Protein AF-0000000084503067 (afdb_homodimer)

Solvent-accessible surface area (backbone atoms only — not comparable to full-atom values): 64869 Å² total; per-residue (Å²): 131,82,79,71,79,75,79,83,73,82,77,76,74,74,74,78,78,79,79,67,81,76,65,85,69,52,72,61,46,70,40,52,28,50,84,73,38,75,45,72,39,57,37,71,51,47,38,51,54,34,24,59,66,48,46,41,27,65,49,22,38,63,54,29,52,32,32,81,69,29,55,33,34,44,48,29,39,37,49,51,22,52,45,13,17,49,45,30,34,50,41,50,51,45,40,34,71,76,40,60,88,72,64,70,47,70,66,54,45,52,37,49,20,49,18,23,44,41,44,66,52,18,48,36,36,38,32,65,49,29,44,71,46,36,43,43,72,74,36,74,86,58,86,60,48,38,61,58,34,11,47,48,38,50,50,48,47,57,71,76,38,79,56,87,69,53,72,67,52,50,34,42,24,52,19,29,45,69,23,46,84,63,73,40,66,83,43,86,74,63,76,68,66,39,62,22,33,43,51,26,19,80,79,45,50,69,21,29,49,55,49,36,50,55,52,46,53,32,54,32,37,42,51,87,73,85,84,48,52,69,60,51,51,68,39,43,42,74,46,94,61,32,75,25,32,36,51,89,46,49,63,50,54,49,47,52,38,49,52,50,38,50,44,42,62,64,49,70,58,23,67,70,27,47,31,47,44,53,47,52,39,53,24,49,61,54,29,26,85,79,67,45,55,79,63,27,80,80,33,60,78,57,37,53,75,47,31,46,58,56,58,56,52,45,59,70,48,84,53,74,81,36,46,70,23,26,50,48,51,48,25,58,38,36,50,51,61,46,36,77,50,46,72,46,66,34,60,63,86,47,50,72,66,51,65,66,70,37,40,60,56,31,30,54,44,44,77,74,49,92,67,62,91,83,26,74,79,77,57,56,36,79,36,42,42,79,46,80,44,80,47,42,48,70,43,48,86,35,54,29,69,64,57,38,35,24,21,42,92,89,43,71,79,46,69,40,56,61,52,70,85,74,39,70,81,76,59,64,87,70,23,45,39,25,38,40,35,34,32,23,67,38,40,69,45,36,11,40,51,41,53,22,44,55,50,51,50,43,67,75,46,59,65,64,75,72,68,71,72,70,74,76,71,76,75,76,82,72,77,86,71,80,84,73,80,89,71,77,81,72,80,79,68,77,71,72,73,73,72,70,70,72,70,66,63,59,74,66,74,83,59,74,90,66,63,65,56,49,62,34,56,56,80,62,30,65,59,52,52,48,60,71,71,64,77,77,78,80,75,75,77,73,75,72,68,72,76,73,73,69,82,74,75,82,69,78,78,73,80,79,76,82,78,84,84,81,79,82,136,131,85,78,70,80,75,79,83,73,81,74,77,73,74,74,77,79,79,80,66,84,75,64,84,70,54,74,63,46,72,42,51,29,49,81,73,40,76,45,74,40,56,37,70,52,47,37,52,53,34,24,59,67,45,47,41,27,66,48,23,38,63,53,29,51,34,32,82,69,32,57,33,34,45,46,28,39,37,49,50,22,53,46,14,17,50,44,30,35,51,41,51,51,44,41,34,69,77,40,60,88,72,66,70,48,70,65,54,45,52,36,48,20,50,19,24,45,41,44,67,52,18,49,36,36,37,32,65,49,28,43,71,46,35,43,42,71,75,37,76,85,58,87,60,49,37,60,58,35,10,49,48,41,50,51,45,48,57,72,77,39,78,57,87,68,53,71,68,51,50,32,41,22,52,18,29,46,71,22,47,85,64,73,41,65,83,42,86,75,64,74,66,67,41,61,22,34,42,49,26,19,81,79,45,51,70,21,28,49,56,50,36,49,54,52,46,51,32,53,32,37,42,52,88,74,86,84,48,52,70,60,50,49,68,40,43,41,75,46,94,61,33,76,25,32,38,50,90,46,49,63,50,56,50,46,52,39,48,51,50,38,47,43,41,62,64,48,70,58,24,66,70,26,47,31,47,44,53,46,52,38,52,24,47,60,54,29,26,86,78,68,46,55,79,63,27,80,79,32,61,79,57,36,53,75,46,31,45,58,55,58,56,52,46,59,70,50,83,53,74,81,35,46,72,24,27,50,47,53,48,25,58,38,35,49,52,61,45,35,77,50,46,73,46,66,34,61,63,87,48,50,73,65,53,64,68,70,37,41,57,56,31,30,54,44,42,78,74,51,92,67,63,89,81,26,74,78,79,56,55,36,80,37,44,43,79,46,79,44,79,47,42,49,71,43,49,86,36,53,28,67,65,57,38,35,23,22,42,92,91,42,69,79,47,69,42,58,60,53,71,86,76,40,70,79,75,60,65,89,69,22,45,37,26,40,40,36,35,30,21,66,38,41,69,46,35,10,42,51,41,53,23,43,52,52,50,50,44,65,76,45,60,64,64,75,73,67,70,71,70,73,76,71,75,76,76,81,70,79,82,67,79,83,73,79,81,74,76,77,72,80,78,72,72,70,73,74,72,73,67,71,72,69,67,64,59,74,65,71,81,59,74,88,66,63,66,56,49,60,33,57,56,81,62,29,68,58,50,52,48,60,70,71,63,76,78,76,80,74,77,77,74,79,72,75,75,70,89,79,71,86,75,83,82,76,81,77,78,80,86,70,86,84,85,84,95,75,88,133

Radius of gyration: 37.66 Å; Cα contacts (8 Å, |Δi|>4): 1647; chains: 2; bounding box: 94×161×150 Å

Secondary structure (DSSP, 8-state):
--------------------------PPEEEEETTTEEEEE-HHHHHHHTSHHHHGGGGSBTTGGGGGT-TT---BHHHHHHHHHHHHHHHHHHHHHH-GGG---HHHHHHHHHHHHHTTTT--TTTHHIIIIIHHHHSTT----HHHHHHHHHHHHHHHS-----HHHHHHHHHHHHTS-STTTT-SSPPPGGGGGTSS-TTT---HHHHHHHHHHHHHHT------HHHHHHH-EEETTEEEEEGGGHHHHHHHHHHHHHHIIIIIT-HHHHHHHHHHHHHHHHHHHHH-TGGGGG-HHHHTT-STTHHHHHHH---GGGHHHHHHHHHHHTT---EEEEEEEE-GGGHHHHTT--HHHHHHHGGGS---TTS-----GGGEEEEEEEEESSBTTB-GGGG-EEE-SS-TT-EEEPPTTTS-TTS-S--EEEEEEEEESSGGGHHHHHHHHHHHHHHHS---------------------------------------------S----GGG---TT------HHHHHHHH------------------------------------/--------------------------PPEEEEETTTEEEEE-HHHHHHHTSHHHHGGGGSBTTGGGGGT-TT---BHHHHHHHHHHHHHHHHHHHHHH-GGG---HHHHHHHHHHHHHTTTT--TTTHHIIIIIHHHHSTT----HHHHHHHHHHHHHHHS-----HHHHHHHHHHHHTS-STTTT-SSPPPGGGGGTSS-TTT---HHHHHHHHHHHHHHT------HHHHHHH-EEETTEEEEEGGGHHHHHHHHHHHHHHIIIIIT-HHHHHHHHHHHHHHHHHHHHH--GGGGG-HHHHTT-STTHHHHHHH---GGGHHHHHHHHHHHTT---EEEEEEEE-GGGHHHHTT--HHHHHHHGGGS---TTS-----GGGEEEEEEEEESSBTTB-GGGG-EEE-SS-TT-EEEPPTTTS-TTS-S--EEEEEEEEESSGGGHHHHHHHHHHHHHHHS---------------------------------------------S----GGG---TT------HHHHHHHH------------------------------------

Foldseek 3Di:
DPCPPDDPDPPPPPPDPDPPDVPVFDDWDWDQDPQPGIFTHTPLCVLVCPDLLLVLQQQAQPLQLLCLVQVLSNGTVNVLLSQQLRLQLLLLVLQCVVPVVLVQDPLLSVLSSVLSNQLQSQAFASGCLVQPPQLCVQPPPDRDHSLNRSLVSLVVSVVVGPSPDDPLSSQVSSCLSVLHHDSNCPDVPGDQNQSSCANANLQQGDYSSLLRCLRVVCVSSVHDADRCSVVQSNQWYAAPSHTAGAPVCLVVVVSSLVSVLCCCVPRNVPPQSVQVSVLLSVLCSLCCVPVVLSVQSVPSVSSSNRYNCVLVVLCPDPDPSNVVSNVSSVCSVLVQTWAWLFKWKFDPVCVVLCVPLALQQLQVCLVVDDADPLFPSHDDSLFKDKDKDKRFSRNRADDSLQSHWHDYPVGRNDIDGDDVVNNPPPPDNGGIIIMMIMTTPALQQSQSSNVSSVVVLCVSQPQPPPPPPPPPPPPPPPDDPPDDDPDDPPPPPPPPPPPPVPRSPSRTDGDPVSHDHRRDGDQGHPVSVVVVPDPPPPDPPDPPVPCPDDPDPPDPPPPPPPDDDPDDD/DPCPPDDPDPPPPPPDPDPPDVPVFDDWDWDQDPQPGIFTHTPLCVLVCPDLLLVLQQQAQPLQLLCLVQVLSNGTVNVLLSQQLRLQLLLLVLQCVVPVVLVQDPLLSVLSSVLSNQLQSQAFASGCLVQPPQLCVQPPPDRDHSLNRSLVSLVVSVVVGPSPADPLSNQVSSCLSVLHHDSNCPDVPGDQNQSSCANANLQQGDYSSLLRCLRVVCVSSVHDADRCSVVQSNQWYAAPSHTAGAPVCLVVVVSSLVSVLCCCVPRNVPPQSVQVSVLLSVLCSLCCVPPVLSVQSVPSVSSSNRYNCVLVVLCPDPDPSNVVSNVSSVCSVLVQTWAWLFKWKFDPVCVVLCVPLALQQLQVCLVVDDADPLFPSHDDSLFKDKDKDKRFSRNRADDSLQSHWHDYPVGRNDIDGDDPVVNDPPPDNGGIIIMMIMTTPALQQSQSSNVSSVVVLCVSQPQPPPPPPPPPPPPDPPDPPPPDDDDDPPPPPVPPPPPPVPRVPSSTDGDPVSHDHRRDGDQGHPVSVVVVVPPPPPDPPDPPPDDDDDPDDDDPPDDDDPPDDDDDD

Sequence (1138 aa):
MAQYPSPLTESDTELPSSQGSITLEGYPRAYKDPVHDYVELPATLSCIIDTPQFQRLRELKQLGSAYYVFPGASHNRFEHCLGVAHLARRMVEGLKNRQPELGIDDRDIKCVTIAGLCHDLGHGPFSHVWDNKFIPAVSLGTKWTHEMGSEMMFDAICADYDVNLSLDEQNFIKDLIRGRPKLCMGRVPPEKPFLFEIVANNRNGIDVDKFDYIQRDTHAVGNKMNDVTSRLIRSARVINNEICYADKDWYMVSQLFESRFSLHKMIYNHKSCKAIELMIVDALVLADPFMHLSNKIHSAEEYLYLDDSVLLEIERSKAPELEKSREIVQRIRTRQLYKQVDMYMFAVEHRDTLKLLTPEKVAEVVKTIELPEDADAELAAEDVAIDMTLIHLGMKDKRPVDLVKFYGKRNPNVSSRAAPENASHVFSQSSQELCLRIFTRNPDKFGIVQTACREVLKQLFPSEPKESPETPSTPKMSPAKSLDGCGGSPARDDGGKSSHGRSASIPFAHNPFTTVPPNYRETGSPQLQNVLSGKRSRGGSGHNTPDHPGPKRIRPLPLTNQSSPTRKRMAQYPSPLTESDTELPSSQGSITLEGYPRAYKDPVHDYVELPATLSCIIDTPQFQRLRELKQLGSAYYVFPGASHNRFEHCLGVAHLARRMVEGLKNRQPELGIDDRDIKCVTIAGLCHDLGHGPFSHVWDNKFIPAVSLGTKWTHEMGSEMMFDAICADYDVNLSLDEQNFIKDLIRGRPKLCMGRVPPEKPFLFEIVANNRNGIDVDKFDYIQRDTHAVGNKMNDVTSRLIRSARVINNEICYADKDWYMVSQLFESRFSLHKMIYNHKSCKAIELMIVDALVLADPFMHLSNKIHSAEEYLYLDDSVLLEIERSKAPELEKSREIVQRIRTRQLYKQVDMYMFAVEHRDTLKLLTPEKVAEVVKTIELPEDADAELAAEDVAIDMTLIHLGMKDKRPVDLVKFYGKRNPNVSSRAAPENASHVFSQSSQELCLRIFTRNPDKFGIVQTACREVLKQLFPSEPKESPETPSTPKMSPAKSLDGCGGSPARDDGGKSSHGRSASIPFAHNPFTTVPPNYRETGSPQLQNVLSGKRSRGGSGHNTPDHPGPKRIRPLPLTNQSSPTRKR

Nearest PDB structures (foldseek):
  4rxo-assembly1_A  TM=8.760E-01  e=1.009E-34  Homo sapiens
  4rxo-assembly2_D  TM=8.667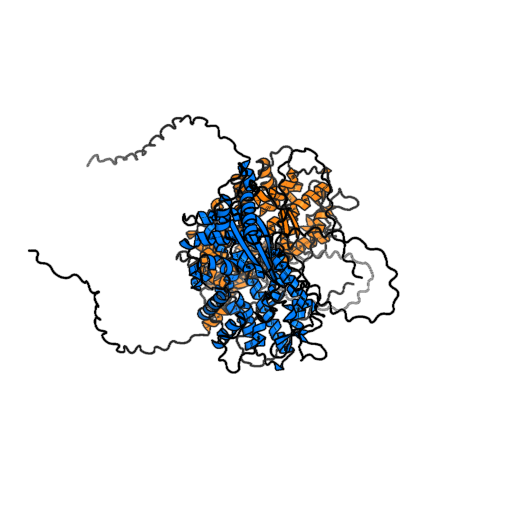E-01  e=1.620E-33  Homo sapiens
  5ao1-assembly1_D  TM=8.348E-01  e=8.475E-34  Homo sapiens
  6u6y-assembly2_B  TM=8.487E-01  e=1.882E-32  Homo sapiens
  4rxo-assembly2_C  TM=8.534E-01  e=2.186E-31  Homo sapiens

InterPro domains:
  IPR003607 HD/PDEase domain [SM00471] (73-223)
  IPR003607 HD/PDEase domain [cd00077] (75-233)
  IPR006674 HD domain [PF01966] (77-180)
  IPR006674 HD domain [PS51831] (77-214)
  IPR045509 HD-associated domain [PF19276] (230-369)
  IPR050135 Deoxyguanosinetriphosphate triphosphohydrolase-like [PTHR11373] (31-454)

Structure (mmCIF, N/CA/C/O backbone):
data_AF-0000000084503067-model_v1
#
loop_
_entity.id
_entity.type
_entity.pdbx_description
1 polymer 'Deoxynucleoside triphosphate triphosphohydrolase SAMHD1'
#
loop_
_atom_site.group_PDB
_atom_site.id
_atom_site.type_symbol
_atom_site.label_atom_id
_atom_site.label_alt_id
_atom_site.label_comp_id
_atom_site.label_asym_id
_atom_site.label_entity_id
_atom_site.label_seq_id
_atom_site.pdbx_PDB_ins_code
_atom_site.Cartn_x
_atom_site.Cartn_y
_atom_site.Cartn_z
_atom_site.occupancy
_atom_site.B_iso_or_equiv
_atom_site.auth_seq_id
_atom_site.auth_comp_id
_atom_site.auth_asym_id
_atom_site.auth_atom_id
_atom_site.pdbx_PDB_model_num
ATOM 1 N N . MET A 1 1 ? 16.312 4.023 41.344 1 20.78 1 MET A N 1
ATOM 2 C CA . MET A 1 1 ? 17.406 4.914 40.969 1 20.78 1 MET A CA 1
ATOM 3 C C . MET A 1 1 ? 17.812 4.703 39.531 1 20.78 1 MET A C 1
ATOM 5 O O . MET A 1 1 ? 18.562 3.781 39.219 1 20.78 1 MET A O 1
ATOM 9 N N . ALA A 1 2 ? 16.891 4.898 38.625 1 22.59 2 ALA A N 1
ATOM 10 C CA . ALA A 1 2 ? 16.734 4.254 37.312 1 22.59 2 ALA A CA 1
ATOM 11 C C . ALA A 1 2 ? 17.844 4.676 36.344 1 22.59 2 ALA A C 1
ATOM 13 O O . ALA A 1 2 ? 18.016 5.867 36.094 1 22.59 2 ALA A O 1
ATOM 14 N N . GLN A 1 3 ? 19.016 3.986 36.375 1 21.17 3 GLN A N 1
ATOM 15 C CA . GLN A 1 3 ? 20.328 4.25 35.781 1 21.17 3 GLN A CA 1
ATOM 16 C C . GLN A 1 3 ? 20.203 4.52 34.281 1 21.17 3 GLN A C 1
ATOM 18 O O . GLN A 1 3 ? 19.641 3.705 33.531 1 21.17 3 GLN A O 1
ATOM 23 N N . TYR A 1 4 ? 20.031 5.773 33.906 1 23.2 4 TYR A N 1
ATOM 24 C CA . TYR A 1 4 ? 19.875 6.348 32.562 1 23.2 4 TYR A CA 1
ATOM 25 C C . TYR A 1 4 ? 21.047 5.965 31.672 1 23.2 4 TYR A C 1
ATOM 27 O O . TYR A 1 4 ? 22.219 6.199 32.031 1 23.2 4 TYR A O 1
ATOM 35 N N . PRO A 1 5 ? 20.938 4.828 30.953 1 25.45 5 PRO A N 1
ATOM 36 C CA . PRO A 1 5 ? 22.156 4.316 30.328 1 25.45 5 PRO A CA 1
ATOM 37 C C . PRO A 1 5 ? 22.938 5.402 29.594 1 25.45 5 PRO A C 1
ATOM 39 O O . PRO A 1 5 ? 22.375 6.426 29.203 1 25.45 5 PRO A O 1
ATOM 42 N N . SER A 1 6 ? 24.266 5.496 29.812 1 23.17 6 SER A N 1
ATOM 43 C CA . SER A 1 6 ? 25.344 6.402 29.438 1 23.17 6 SER A CA 1
ATOM 44 C C . SER A 1 6 ? 25.359 6.664 27.938 1 23.17 6 SER A C 1
ATOM 46 O O . SER A 1 6 ? 25 5.789 27.156 1 23.17 6 SER A O 1
ATOM 48 N N . PRO A 1 7 ? 25.406 7.914 27.484 1 22.95 7 PRO A N 1
ATOM 49 C CA . PRO A 1 7 ? 25.469 8.484 26.141 1 22.95 7 PRO A CA 1
ATOM 50 C C . PRO A 1 7 ? 26.547 7.84 25.281 1 22.95 7 PRO A C 1
ATOM 52 O O . PRO A 1 7 ? 27.656 7.578 25.75 1 22.95 7 PRO A O 1
ATOM 55 N N . LEU A 1 8 ? 26.219 6.848 24.391 1 23.16 8 LEU A N 1
ATOM 56 C CA . LEU A 1 8 ? 27.188 6.141 23.562 1 23.16 8 LEU A CA 1
ATOM 57 C C . LEU A 1 8 ? 28.234 7.105 23.016 1 23.16 8 LEU A C 1
ATOM 59 O O . LEU A 1 8 ? 27.891 8.141 22.438 1 23.16 8 LEU A O 1
ATOM 63 N N . THR A 1 9 ? 29.422 7.199 23.562 1 20.95 9 THR A N 1
ATOM 64 C CA . THR A 1 9 ? 30.641 7.93 23.25 1 20.95 9 THR A CA 1
ATOM 65 C C . THR A 1 9 ? 30.984 7.797 21.766 1 20.95 9 THR A C 1
ATOM 67 O O . THR A 1 9 ? 30.812 6.73 21.172 1 20.95 9 THR A O 1
ATOM 70 N N . GLU A 1 10 ? 31.031 8.883 21.016 1 22.36 10 GLU A N 1
ATOM 71 C CA . GLU A 1 10 ? 31.516 9.148 19.672 1 22.36 10 GLU A CA 1
ATOM 72 C C . GLU A 1 10 ? 32.906 8.578 19.469 1 22.36 10 GLU A C 1
ATOM 74 O O . GLU A 1 10 ? 33.906 9.172 19.906 1 22.36 10 GLU A O 1
ATOM 79 N N . SER A 1 11 ? 33.188 7.258 19.75 1 21.97 11 SER A N 1
ATOM 80 C CA . SER A 1 11 ? 34.594 6.863 19.531 1 21.97 11 SER A CA 1
ATOM 81 C C . SER A 1 11 ? 35.062 7.266 18.141 1 21.97 11 SER A C 1
ATOM 83 O O . SER A 1 11 ? 34.375 7.055 17.156 1 21.97 11 SER A O 1
ATOM 85 N N . ASP A 1 12 ? 36 8.203 18.062 1 22.72 12 ASP A N 1
ATOM 86 C CA . ASP A 1 12 ? 36.875 8.789 17.062 1 22.72 12 ASP A CA 1
ATOM 87 C C . ASP A 1 12 ? 37.688 7.715 16.328 1 22.72 12 ASP A C 1
ATOM 89 O O . ASP A 1 12 ? 38.875 7.508 16.609 1 22.72 12 ASP A O 1
ATOM 93 N N . THR A 1 13 ? 37.25 6.426 16.25 1 23.47 13 THR A N 1
ATOM 94 C CA . THR A 1 13 ? 38.281 5.516 15.727 1 23.47 13 THR A CA 1
ATOM 95 C C . THR A 1 13 ? 38.812 6.02 14.391 1 23.47 13 THR A C 1
ATOM 97 O O . THR A 1 13 ? 38.062 6.359 13.492 1 23.47 13 THR A O 1
ATOM 100 N N . GLU A 1 14 ? 40.031 6.43 14.406 1 22.36 14 GLU A N 1
ATOM 101 C CA . GLU A 1 14 ? 41 6.793 13.367 1 22.36 14 GLU A CA 1
ATOM 102 C C . GLU A 1 14 ? 41 5.777 12.227 1 22.36 14 GLU A C 1
ATOM 104 O O . GLU A 1 14 ? 41.406 4.629 12.414 1 22.36 14 GLU A O 1
ATOM 109 N N . LEU A 1 15 ? 39.906 5.656 11.516 1 24.41 15 LEU A N 1
ATOM 110 C CA . LEU A 1 15 ? 40.094 4.641 10.477 1 24.41 15 LEU A CA 1
ATOM 111 C C . LEU A 1 15 ? 41.375 4.871 9.688 1 24.41 15 LEU A C 1
ATOM 113 O O . LEU A 1 15 ? 41.688 6.008 9.336 1 24.41 15 LEU A O 1
ATOM 117 N N . PRO A 1 16 ? 42.312 4.016 9.797 1 23.42 16 PRO A N 1
ATOM 118 C CA . PRO A 1 16 ? 43.625 4.043 9.125 1 23.42 16 PRO A CA 1
ATOM 119 C C . PRO A 1 16 ? 43.531 4.359 7.637 1 23.42 16 PRO A C 1
ATOM 121 O O . PRO A 1 16 ? 42.469 4.133 7.027 1 23.42 16 PRO A O 1
ATOM 124 N N . SER A 1 17 ? 44.531 5.184 6.984 1 23.62 17 SER A N 1
ATOM 125 C CA . SER A 1 17 ? 44.875 5.785 5.695 1 23.62 17 SER A CA 1
ATOM 126 C C . SER A 1 17 ? 45.031 4.719 4.617 1 23.62 17 SER A C 1
ATOM 128 O O . SER A 1 17 ? 45.562 4.996 3.539 1 23.62 17 SER A O 1
ATOM 130 N N . SER A 1 18 ? 44.875 3.42 4.809 1 24.59 18 SER A N 1
ATOM 131 C CA . SER A 1 18 ? 45.438 2.648 3.715 1 24.59 18 SER A CA 1
ATOM 132 C C . SER A 1 18 ? 44.875 3.076 2.369 1 24.59 18 SER A C 1
ATOM 134 O O . SER A 1 18 ? 43.688 3.424 2.277 1 24.59 18 SER A O 1
ATOM 136 N N . GLN A 1 19 ? 45.625 3.477 1.28 1 25 19 GLN A N 1
ATOM 137 C CA . GLN A 1 19 ? 45.625 3.973 -0.091 1 25 19 GLN A CA 1
ATOM 138 C C . GLN A 1 19 ? 44.719 3.131 -0.972 1 25 19 GLN A C 1
ATOM 140 O O . GLN A 1 19 ? 44.812 3.154 -2.199 1 25 19 GLN A O 1
ATOM 145 N N . GLY A 1 20 ? 44.125 2.045 -0.467 1 26.09 20 GLY A N 1
ATOM 146 C CA . GLY A 1 20 ? 43.562 1.161 -1.48 1 26.09 20 GLY A CA 1
ATOM 147 C C . GLY A 1 20 ? 42.625 1.866 -2.434 1 26.09 20 GLY A C 1
ATOM 148 O O . GLY A 1 20 ? 42.125 2.963 -2.143 1 26.09 20 GLY A O 1
ATOM 149 N N . SER A 1 21 ? 42.594 1.452 -3.779 1 28.55 21 SER A N 1
ATOM 150 C CA . SER A 1 21 ? 41.812 1.901 -4.922 1 28.55 21 SER A CA 1
ATOM 151 C C . SER A 1 21 ? 40.375 2.232 -4.508 1 28.55 21 SER A C 1
ATOM 153 O O . SER A 1 21 ? 39.688 1.397 -3.922 1 28.55 21 SER A O 1
ATOM 155 N N . ILE A 1 22 ? 40.156 3.375 -4.129 1 31 22 ILE A N 1
ATOM 156 C CA . ILE A 1 22 ? 38.906 3.982 -3.697 1 31 22 ILE A CA 1
ATOM 157 C C . ILE A 1 22 ? 37.781 3.609 -4.668 1 31 22 ILE A C 1
ATOM 159 O O . ILE A 1 22 ? 37.688 4.152 -5.773 1 31 22 ILE A O 1
ATOM 163 N N . THR A 1 23 ? 37.656 2.27 -5.125 1 33.94 23 THR A N 1
ATOM 164 C CA . THR A 1 23 ? 36.438 1.853 -5.812 1 33.94 23 THR A CA 1
ATOM 165 C C . THR A 1 23 ? 35.25 2.686 -5.352 1 33.94 23 THR A C 1
ATOM 167 O O . THR A 1 23 ? 35.125 2.975 -4.164 1 33.94 23 THR A O 1
ATOM 170 N N . LEU A 1 24 ? 34.875 3.666 -6.105 1 37.59 24 LEU A N 1
ATOM 171 C CA . LEU A 1 24 ? 33.719 4.543 -5.922 1 37.59 24 LEU A CA 1
ATOM 172 C C . LEU A 1 24 ? 32.625 3.85 -5.109 1 37.59 24 LEU A C 1
ATOM 174 O O . LEU A 1 24 ? 31.75 3.205 -5.672 1 37.59 24 LEU A O 1
ATOM 178 N N . GLU A 1 25 ? 32.844 3.018 -4.23 1 44.41 25 GLU A N 1
ATOM 179 C CA . GLU A 1 25 ? 31.953 2.334 -3.299 1 44.41 25 GLU A CA 1
ATOM 180 C C . GLU A 1 25 ? 30.969 3.309 -2.666 1 44.41 25 GLU A C 1
ATOM 182 O O . GLU A 1 25 ? 31.344 4.145 -1.847 1 44.41 25 GLU A O 1
ATOM 187 N N . GLY A 1 26 ? 30.125 4.004 -3.498 1 54.41 26 GLY A N 1
ATOM 188 C CA . GLY A 1 26 ? 29.078 4.879 -2.984 1 54.41 26 GLY A CA 1
ATOM 189 C C . GLY A 1 26 ? 28.547 4.43 -1.641 1 54.41 26 GLY A C 1
ATOM 190 O O . GLY A 1 26 ? 28.828 3.32 -1.188 1 54.41 26 GLY A O 1
ATOM 191 N N . TYR A 1 27 ? 28.047 5.324 -0.824 1 63.5 27 TYR A N 1
ATOM 192 C CA . TYR A 1 27 ? 27.5 5.078 0.507 1 63.5 27 TYR A CA 1
ATOM 193 C C . TYR A 1 27 ? 26.281 4.176 0.435 1 63.5 27 TYR A C 1
ATOM 195 O O . TYR A 1 27 ? 25.438 4.336 -0.445 1 63.5 27 TYR A O 1
ATOM 203 N N . PRO A 1 28 ? 26.359 3.086 1.167 1 76.88 28 PRO A N 1
ATOM 204 C CA . PRO A 1 28 ? 25.188 2.225 1.245 1 76.88 28 PRO A CA 1
ATOM 205 C C . PRO A 1 28 ? 23.922 2.98 1.675 1 76.88 28 PRO A C 1
ATOM 207 O O . PRO A 1 28 ? 24.016 3.977 2.396 1 76.88 28 PRO A O 1
ATOM 210 N N . ARG A 1 29 ? 22.922 2.627 1.029 1 82.5 29 ARG A N 1
ATOM 211 C CA . ARG A 1 29 ? 21.609 3.154 1.407 1 82.5 29 ARG A CA 1
ATOM 212 C C . ARG A 1 29 ? 20.922 2.236 2.41 1 82.5 29 ARG A C 1
ATOM 214 O O . ARG A 1 29 ? 21.016 1.012 2.303 1 82.5 29 ARG A O 1
ATOM 221 N N . ALA A 1 30 ? 20.406 2.896 3.455 1 85.75 30 ALA A N 1
ATOM 222 C CA . ALA A 1 30 ? 19.688 2.131 4.473 1 85.75 30 ALA A CA 1
ATOM 223 C C . ALA A 1 30 ? 18.234 2.574 4.566 1 85.75 30 ALA A C 1
ATOM 225 O O . ALA A 1 30 ? 17.922 3.75 4.363 1 85.75 30 ALA A O 1
ATOM 226 N N . TYR A 1 31 ? 17.422 1.602 4.711 1 86.12 31 TYR A N 1
ATOM 227 C CA . TYR A 1 31 ? 16.031 1.971 4.922 1 86.12 31 TYR A CA 1
ATOM 228 C C . TYR A 1 31 ? 15.375 1.062 5.957 1 86.12 31 TYR A C 1
ATOM 230 O O . TYR A 1 31 ? 15.859 -0.04 6.219 1 86.12 31 TYR A O 1
ATOM 238 N N . LYS A 1 32 ? 14.336 1.611 6.512 1 89.75 32 LYS A N 1
ATOM 239 C CA . LYS A 1 32 ? 13.531 0.861 7.473 1 89.75 32 LYS A CA 1
ATOM 240 C C . LYS A 1 32 ? 12.469 0.025 6.77 1 89.75 32 LYS A C 1
ATOM 242 O O . LYS A 1 32 ? 11.688 0.549 5.973 1 89.75 32 LYS A O 1
ATOM 247 N N . ASP A 1 33 ? 12.492 -1.288 7.004 1 92.94 33 ASP A N 1
ATOM 248 C CA . ASP A 1 33 ? 11.523 -2.234 6.469 1 92.94 33 ASP A CA 1
ATOM 249 C C . ASP A 1 33 ? 10.664 -2.832 7.582 1 92.94 33 ASP A C 1
ATOM 251 O O . ASP A 1 33 ? 11.188 -3.342 8.57 1 92.94 33 ASP A O 1
ATOM 255 N N . PRO A 1 34 ? 9.414 -2.775 7.402 1 93.38 34 PRO A N 1
ATOM 256 C CA . PRO A 1 34 ? 8.547 -3.277 8.469 1 93.38 34 PRO A CA 1
ATOM 257 C C . PRO A 1 34 ? 8.695 -4.781 8.695 1 93.38 34 PRO A C 1
ATOM 259 O O . PRO A 1 34 ? 8.328 -5.289 9.758 1 93.38 34 PRO A O 1
ATOM 262 N N . VAL A 1 35 ? 9.203 -5.504 7.777 1 93.62 35 VAL A N 1
ATOM 263 C CA . VAL A 1 35 ? 9.32 -6.953 7.883 1 93.62 35 VAL A CA 1
ATOM 264 C C . VAL A 1 35 ? 10.734 -7.332 8.312 1 93.62 35 VAL A C 1
ATOM 266 O O . VAL A 1 35 ? 10.922 -8.141 9.227 1 93.62 35 VAL A O 1
ATOM 269 N N . HIS A 1 36 ? 11.734 -6.656 7.734 1 93.62 36 HIS A N 1
ATOM 270 C CA . HIS A 1 36 ? 13.117 -7.074 7.949 1 93.62 36 HIS A CA 1
ATOM 271 C C . HIS A 1 36 ? 13.883 -6.039 8.766 1 93.62 36 HIS A C 1
ATOM 273 O O . HIS A 1 36 ? 15.094 -6.172 8.969 1 93.62 36 HIS A O 1
ATOM 279 N N . ASP A 1 37 ? 13.141 -4.973 9.156 1 90.19 37 ASP A N 1
ATOM 280 C CA . ASP A 1 37 ? 13.68 -3.93 10.023 1 90.19 37 ASP A CA 1
ATOM 281 C C . ASP A 1 37 ? 14.695 -3.064 9.281 1 90.19 37 ASP A C 1
ATOM 283 O O . ASP A 1 37 ? 14.367 -2.449 8.266 1 90.19 37 ASP A O 1
ATOM 287 N N . TYR A 1 38 ? 15.969 -3.117 9.625 1 86.94 38 TYR A N 1
ATOM 288 C CA . TYR A 1 38 ? 16.938 -2.256 8.953 1 86.94 38 TYR A CA 1
ATOM 289 C C . TYR A 1 38 ? 17.656 -3.006 7.836 1 86.94 38 TYR A C 1
ATOM 291 O O . TYR A 1 38 ? 18.328 -4.004 8.086 1 86.94 38 TYR A O 1
ATOM 299 N N . VAL A 1 39 ? 17.453 -2.479 6.641 1 89.38 39 VAL A N 1
ATOM 300 C CA . VAL A 1 39 ? 18.031 -3.102 5.453 1 89.38 39 VAL A CA 1
ATOM 301 C C . VAL A 1 39 ? 19.062 -2.162 4.82 1 89.38 39 VAL A C 1
ATOM 303 O O . VAL A 1 39 ? 18.766 -0.989 4.574 1 89.38 39 VAL A O 1
ATOM 306 N N . GLU A 1 40 ? 20.188 -2.666 4.656 1 87.5 40 GLU A N 1
ATOM 307 C CA . GLU A 1 40 ? 21.234 -1.907 3.977 1 87.5 40 GLU A CA 1
ATOM 308 C C . GLU A 1 40 ? 21.453 -2.418 2.555 1 87.5 40 GLU A C 1
ATOM 310 O O . GLU A 1 40 ? 21.609 -3.623 2.338 1 87.5 40 GLU A O 1
ATOM 315 N N . LEU A 1 41 ? 21.406 -1.47 1.657 1 83.25 41 LEU A N 1
ATOM 316 C CA . LEU A 1 41 ? 21.641 -1.828 0.262 1 83.25 41 LEU A CA 1
ATOM 317 C C . LEU A 1 41 ? 22.938 -1.23 -0.245 1 83.25 41 LEU A C 1
ATOM 319 O O . LEU A 1 41 ? 23.203 -0.045 -0.038 1 83.25 41 LEU A O 1
ATOM 323 N N . PRO A 1 42 ? 23.734 -2.094 -0.855 1 85.19 42 PRO A N 1
ATOM 324 C CA . PRO A 1 42 ? 24.969 -1.576 -1.474 1 85.19 42 PRO A CA 1
ATOM 325 C C . PRO A 1 42 ? 24.688 -0.526 -2.547 1 85.19 42 PRO A C 1
ATOM 327 O O . PRO A 1 42 ? 23.625 -0.544 -3.17 1 85.19 42 PRO A O 1
ATOM 330 N N . ALA A 1 43 ? 25.609 0.276 -2.816 1 81.25 43 ALA A N 1
ATOM 331 C CA . ALA A 1 43 ? 25.484 1.376 -3.768 1 81.25 43 ALA A CA 1
ATOM 332 C C . ALA A 1 43 ? 25.234 0.854 -5.18 1 81.25 43 ALA A C 1
ATOM 334 O O . ALA A 1 43 ? 24.547 1.501 -5.973 1 81.25 43 ALA A O 1
ATOM 335 N N . THR A 1 44 ? 25.75 -0.317 -5.391 1 82.75 44 THR A N 1
ATOM 336 C CA . THR A 1 44 ? 25.594 -0.906 -6.715 1 82.75 44 THR A CA 1
ATOM 337 C C . THR A 1 44 ? 24.125 -1.186 -7.012 1 82.75 44 THR A C 1
ATOM 339 O O . THR A 1 44 ? 23.703 -1.156 -8.172 1 82.75 44 THR A O 1
ATOM 342 N N . LEU A 1 45 ? 23.359 -1.393 -6.016 1 91.69 45 LEU A N 1
ATOM 343 C CA . LEU A 1 45 ? 21.938 -1.675 -6.207 1 91.69 45 LEU A CA 1
ATOM 344 C C . LEU A 1 45 ? 21.172 -0.395 -6.5 1 91.69 45 LEU A C 1
ATOM 346 O O . LEU A 1 45 ? 20.141 -0.427 -7.184 1 91.69 45 LEU A O 1
ATOM 350 N N . SER A 1 46 ? 21.703 0.678 -6 1 89.75 46 SER A N 1
ATOM 351 C CA . SER A 1 46 ? 21 1.953 -6.168 1 89.75 46 SER A CA 1
ATOM 352 C C . SER A 1 46 ? 20.891 2.334 -7.641 1 89.75 46 SER A C 1
ATOM 354 O O . SER A 1 46 ? 19.922 2.951 -8.062 1 89.75 46 SER A O 1
ATOM 356 N N . CYS A 1 47 ? 21.875 1.897 -8.453 1 90.19 47 CYS A N 1
ATOM 357 C CA . CYS A 1 47 ? 21.875 2.215 -9.875 1 90.19 47 CYS A CA 1
ATOM 358 C C . CYS A 1 47 ? 20.703 1.526 -10.586 1 90.19 47 CYS A C 1
ATOM 360 O O . CYS A 1 47 ? 20.219 2.014 -11.602 1 90.19 47 CYS A O 1
ATOM 362 N N . ILE A 1 48 ? 20.312 0.441 -9.992 1 95.06 48 ILE A N 1
ATOM 363 C CA . ILE A 1 48 ? 19.203 -0.296 -10.586 1 95.06 48 ILE A CA 1
ATOM 364 C C . ILE A 1 48 ? 17.891 0.196 -9.992 1 95.06 48 ILE A C 1
ATOM 366 O O . ILE A 1 48 ? 16.906 0.41 -10.719 1 95.06 48 ILE A O 1
ATOM 370 N N . ILE A 1 49 ? 17.859 0.438 -8.703 1 95.5 49 ILE A N 1
ATOM 371 C CA . ILE A 1 49 ? 16.656 0.863 -7.992 1 95.5 49 ILE A CA 1
ATOM 372 C C . ILE A 1 49 ? 16.188 2.213 -8.539 1 95.5 49 ILE A C 1
ATOM 374 O O . ILE A 1 49 ? 14.992 2.443 -8.688 1 95.5 49 ILE A O 1
ATOM 378 N N . ASP A 1 50 ? 17.172 3.045 -8.844 1 94.06 50 ASP A N 1
ATOM 379 C CA . ASP A 1 50 ? 16.859 4.402 -9.281 1 94.06 50 ASP A CA 1
ATOM 380 C C . ASP A 1 50 ? 16.688 4.465 -10.797 1 94.06 50 ASP A C 1
ATOM 382 O O . ASP A 1 50 ? 17.344 5.27 -11.461 1 94.06 50 ASP A O 1
ATOM 386 N N . THR A 1 51 ? 15.891 3.633 -11.344 1 95.81 51 THR A N 1
ATOM 387 C CA . THR A 1 51 ? 15.461 3.605 -12.742 1 95.81 51 THR A CA 1
ATOM 388 C C . THR A 1 51 ? 13.938 3.52 -12.836 1 95.81 51 THR A C 1
ATOM 390 O O . THR A 1 51 ? 13.289 2.934 -11.961 1 95.81 51 THR A O 1
ATOM 393 N N . PRO A 1 52 ? 13.375 4.133 -13.891 1 95.69 52 PRO A N 1
ATOM 394 C CA . PRO A 1 52 ? 11.922 4.012 -14.055 1 95.69 52 PRO A CA 1
ATOM 395 C C . PRO A 1 52 ? 11.461 2.559 -14.148 1 95.69 52 PRO A C 1
ATOM 397 O O . PRO A 1 52 ? 10.375 2.221 -13.672 1 95.69 52 PRO A O 1
ATOM 400 N N . GLN A 1 53 ? 12.336 1.694 -14.758 1 96.88 53 GLN A N 1
ATOM 401 C CA . GLN A 1 53 ? 11.992 0.288 -14.938 1 96.88 53 GLN A CA 1
ATOM 402 C C . GLN A 1 53 ? 11.812 -0.41 -13.594 1 96.88 53 GLN A C 1
ATOM 404 O O . GLN A 1 53 ? 10.898 -1.222 -13.422 1 96.88 53 GLN A O 1
ATOM 409 N N . PHE A 1 54 ? 12.664 -0.076 -12.633 1 97.62 54 PHE A N 1
ATOM 410 C CA . PHE A 1 54 ? 12.508 -0.675 -11.312 1 97.62 54 PHE A CA 1
ATOM 411 C C . PHE A 1 54 ? 11.414 0.031 -10.523 1 97.62 54 PHE A C 1
ATOM 413 O O . PHE A 1 54 ? 10.609 -0.619 -9.852 1 97.62 54 PHE A O 1
ATOM 420 N N . GLN A 1 55 ? 11.352 1.387 -10.594 1 97.12 55 GLN A N 1
ATOM 421 C CA . GLN A 1 55 ? 10.406 2.193 -9.828 1 97.12 55 GLN A CA 1
ATOM 422 C C . GLN A 1 55 ? 8.961 1.859 -10.219 1 97.12 55 GLN A C 1
ATOM 424 O O . GLN A 1 55 ? 8.047 2.012 -9.406 1 97.12 55 GLN A O 1
ATOM 429 N N . ARG A 1 56 ? 8.797 1.295 -11.398 1 96.31 56 ARG A N 1
ATOM 430 C CA . ARG A 1 56 ? 7.477 0.904 -11.875 1 96.31 56 ARG A CA 1
ATOM 431 C C . ARG A 1 56 ? 6.844 -0.127 -10.945 1 96.31 56 ARG A C 1
ATOM 433 O O . ARG A 1 56 ? 5.617 -0.241 -10.875 1 96.31 56 ARG A O 1
ATOM 440 N N . LEU A 1 57 ? 7.648 -0.844 -10.219 1 97.56 57 LEU A N 1
ATOM 441 C CA . LEU A 1 57 ? 7.172 -1.905 -9.336 1 97.56 57 LEU A CA 1
ATOM 442 C C . LEU A 1 57 ? 6.336 -1.333 -8.195 1 97.56 57 LEU A C 1
ATOM 444 O O . LEU A 1 57 ? 5.586 -2.062 -7.547 1 97.56 57 LEU A O 1
ATOM 448 N N . ARG A 1 58 ? 6.379 0.026 -7.965 1 96.62 58 ARG A N 1
ATOM 449 C CA . ARG A 1 58 ? 5.559 0.693 -6.957 1 96.62 58 ARG A CA 1
ATOM 450 C C . ARG A 1 58 ? 4.086 0.69 -7.363 1 96.62 58 ARG A C 1
ATOM 452 O O . ARG A 1 58 ? 3.205 0.883 -6.52 1 96.62 58 ARG A O 1
ATOM 459 N N . GLU A 1 59 ? 3.904 0.455 -8.641 1 95.94 59 GLU A N 1
ATOM 460 C CA . GLU A 1 59 ? 2.547 0.541 -9.172 1 95.94 59 GLU A CA 1
ATOM 461 C C . GLU A 1 59 ? 1.948 -0.847 -9.383 1 95.94 59 GLU A C 1
ATOM 463 O O . GLU A 1 59 ? 0.889 -0.984 -10 1 95.94 59 GLU A O 1
ATOM 468 N N . LEU A 1 60 ? 2.65 -1.866 -8.922 1 97 60 LEU A N 1
ATOM 469 C CA . LEU A 1 60 ? 2.174 -3.24 -9.039 1 97 60 LEU A CA 1
ATOM 470 C C . LEU A 1 60 ? 1.945 -3.852 -7.656 1 97 60 LEU A C 1
ATOM 472 O O . LEU A 1 60 ? 2.9 -4.098 -6.918 1 97 60 LEU A O 1
ATOM 476 N N . LYS A 1 61 ? 0.676 -4.09 -7.387 1 97.12 61 LYS A N 1
ATOM 477 C CA . LYS A 1 61 ? 0.349 -4.715 -6.109 1 97.12 61 LYS A CA 1
ATOM 478 C C . LYS A 1 61 ? 0.93 -6.121 -6.02 1 97.12 61 LYS A C 1
ATOM 480 O O . LYS A 1 61 ? 0.816 -6.906 -6.965 1 97.12 61 LYS A O 1
ATOM 485 N N . GLN A 1 62 ? 1.491 -6.453 -4.867 1 96.88 62 GLN A N 1
ATOM 486 C CA . GLN A 1 62 ? 2.049 -7.781 -4.641 1 96.88 62 GLN A CA 1
ATOM 487 C C . GLN A 1 62 ? 0.961 -8.852 -4.703 1 96.88 62 GLN A C 1
ATOM 489 O O . GLN A 1 62 ? 1.186 -9.938 -5.238 1 96.88 62 GLN A O 1
ATOM 494 N N . LEU A 1 63 ? -0.206 -8.492 -4.211 1 95.75 63 LEU A N 1
ATOM 495 C CA . LEU A 1 63 ? -1.268 -9.484 -4.121 1 95.75 63 LEU A CA 1
ATOM 496 C C . LEU A 1 63 ? -2.371 -9.195 -5.133 1 95.75 63 LEU A C 1
ATOM 498 O O . LEU A 1 63 ? -3.482 -9.719 -5.016 1 95.75 63 LEU A O 1
ATOM 502 N N . GLY A 1 64 ? -2.121 -8.328 -5.992 1 94.5 64 GLY A N 1
ATOM 503 C CA . GLY A 1 64 ? -3.016 -8.062 -7.109 1 94.5 64 GLY A CA 1
ATOM 504 C C . GLY A 1 64 ? -4.43 -7.73 -6.672 1 94.5 64 GLY A C 1
ATOM 505 O O . GLY A 1 64 ? -4.648 -6.773 -5.93 1 94.5 64 GLY A O 1
ATOM 506 N N . SER A 1 65 ? -5.367 -8.648 -6.996 1 94.38 65 SER A N 1
ATOM 507 C CA . SER A 1 65 ? -6.789 -8.406 -6.773 1 94.38 65 SER A CA 1
ATOM 508 C C . SER A 1 65 ? -7.148 -8.555 -5.301 1 94.38 65 SER A C 1
ATOM 510 O O . SER A 1 65 ? -8.203 -8.078 -4.863 1 94.38 65 SER A O 1
ATOM 512 N N . ALA A 1 66 ? -6.305 -9.172 -4.535 1 94.94 66 ALA A N 1
ATOM 513 C CA . ALA A 1 66 ? -6.605 -9.406 -3.127 1 94.94 66 ALA A CA 1
ATOM 514 C C . ALA A 1 66 ? -6.777 -8.094 -2.373 1 94.94 66 ALA A C 1
ATOM 516 O O . ALA A 1 66 ? -7.438 -8.047 -1.333 1 94.94 66 ALA A O 1
ATOM 517 N N . TYR A 1 67 ? -6.25 -7 -2.902 1 95.88 67 TYR A N 1
ATOM 518 C CA . TYR A 1 67 ? -6.375 -5.688 -2.271 1 95.88 67 TYR A CA 1
ATOM 519 C C . TYR A 1 67 ? -7.832 -5.258 -2.189 1 95.88 67 TYR A C 1
ATOM 521 O O . TYR A 1 67 ? -8.219 -4.508 -1.288 1 95.88 67 TYR A O 1
ATOM 529 N N . TYR A 1 68 ? -8.641 -5.758 -3.055 1 94.56 68 TYR A N 1
ATOM 530 C CA . TYR A 1 68 ? -10.055 -5.391 -3.078 1 94.56 68 TYR A CA 1
ATOM 531 C C . TYR A 1 68 ? -10.836 -6.168 -2.027 1 94.56 68 TYR A C 1
ATOM 533 O O . TYR A 1 68 ? -11.992 -5.848 -1.743 1 94.56 68 TYR A O 1
ATOM 541 N N . VAL A 1 69 ? -10.25 -7.191 -1.457 1 93.88 69 VAL A N 1
ATOM 542 C CA . VAL A 1 69 ? -10.922 -8.047 -0.479 1 93.88 69 VAL A CA 1
ATOM 543 C C . VAL A 1 69 ? -10.289 -7.848 0.896 1 93.88 69 VAL A C 1
ATOM 545 O O . VAL A 1 69 ? -10.992 -7.801 1.909 1 93.88 69 VAL A O 1
ATOM 548 N N . PHE A 1 70 ? -8.977 -7.777 0.881 1 94.44 70 PHE A N 1
ATOM 549 C CA . PHE A 1 70 ? -8.211 -7.523 2.094 1 94.44 70 PHE A CA 1
ATOM 550 C C . PHE A 1 70 ? -7.605 -6.121 2.072 1 94.44 70 PHE A C 1
ATOM 552 O O . PHE A 1 70 ? -6.527 -5.914 1.514 1 94.44 70 PHE A O 1
ATOM 559 N N . PRO A 1 71 ? -8.156 -5.215 2.783 1 92.94 71 PRO A N 1
ATOM 560 C CA . PRO A 1 71 ? -7.73 -3.82 2.664 1 92.94 71 PRO A CA 1
ATOM 561 C C . PRO A 1 71 ? -6.27 -3.611 3.07 1 92.94 71 PRO A C 1
ATOM 563 O O . PRO A 1 71 ? -5.629 -2.666 2.609 1 92.94 71 PRO A O 1
ATOM 566 N N . GLY A 1 72 ? -5.73 -4.469 3.879 1 93.81 72 GLY A N 1
ATOM 567 C CA . GLY A 1 72 ? -4.34 -4.34 4.281 1 93.81 72 GLY A CA 1
ATOM 568 C C . GLY A 1 72 ? -3.365 -4.789 3.209 1 93.81 72 GLY A C 1
ATOM 569 O O . GLY A 1 72 ? -2.166 -4.512 3.295 1 93.81 72 GLY A O 1
ATOM 570 N N . ALA A 1 73 ? -3.82 -5.461 2.191 1 95.75 73 ALA A N 1
ATOM 571 C CA . ALA A 1 73 ? -2.967 -5.988 1.13 1 95.75 73 ALA A CA 1
ATOM 572 C C . ALA A 1 73 ? -2.604 -4.898 0.127 1 95.75 73 ALA A C 1
ATOM 574 O O . ALA A 1 73 ? -2.773 -5.074 -1.081 1 95.75 73 ALA A O 1
ATOM 575 N N . SER A 1 74 ? -2.055 -3.816 0.632 1 96.06 74 SER A N 1
ATOM 576 C CA . SER A 1 74 ? -1.787 -2.639 -0.187 1 96.06 74 SER A CA 1
ATOM 577 C C . SER A 1 74 ? -0.327 -2.588 -0.623 1 96.06 74 SER A C 1
ATOM 579 O O . SER A 1 74 ? 0.057 -1.737 -1.429 1 96.06 74 SER A O 1
ATOM 581 N N . HIS A 1 75 ? 0.507 -3.508 -0.146 1 96.88 75 HIS A N 1
ATOM 582 C CA . HIS A 1 75 ? 1.933 -3.48 -0.455 1 96.88 75 HIS A CA 1
ATOM 583 C C . HIS A 1 75 ? 2.186 -3.826 -1.919 1 96.88 75 HIS A C 1
ATOM 585 O O . HIS A 1 75 ? 1.326 -4.414 -2.58 1 96.88 75 HIS A O 1
ATOM 591 N N . ASN A 1 76 ? 3.346 -3.416 -2.396 1 97.81 76 ASN A N 1
ATOM 592 C CA . ASN A 1 76 ? 3.67 -3.523 -3.814 1 97.81 76 ASN A CA 1
ATOM 593 C C . ASN A 1 76 ? 4.902 -4.395 -4.043 1 97.81 76 ASN A C 1
ATOM 595 O O . ASN A 1 76 ? 5.582 -4.781 -3.088 1 97.81 76 ASN A O 1
ATOM 599 N N . ARG A 1 77 ? 5.141 -4.699 -5.285 1 97.88 77 ARG A N 1
ATOM 600 C CA . ARG A 1 77 ? 6.277 -5.543 -5.641 1 97.88 77 ARG A CA 1
ATOM 601 C C . ARG A 1 77 ? 7.598 -4.82 -5.387 1 97.88 77 ARG A C 1
ATOM 603 O O . ARG A 1 77 ? 8.641 -5.457 -5.23 1 97.88 77 ARG A O 1
ATOM 610 N N . PHE A 1 78 ? 7.629 -3.504 -5.309 1 97.94 78 PHE A N 1
ATOM 611 C CA . PHE A 1 78 ? 8.836 -2.729 -5.039 1 97.94 78 PHE A CA 1
ATOM 612 C C . PHE A 1 78 ? 9.461 -3.146 -3.717 1 97.94 78 PHE A C 1
ATOM 614 O O . PHE A 1 78 ? 10.625 -3.547 -3.676 1 97.94 78 PHE A O 1
ATOM 621 N N . GLU A 1 79 ? 8.719 -3.051 -2.652 1 96.88 79 GLU A N 1
ATOM 622 C CA . GLU A 1 79 ? 9.281 -3.396 -1.35 1 96.88 79 GLU A CA 1
ATOM 623 C C . GLU A 1 79 ? 9.547 -4.895 -1.244 1 96.88 79 GLU A C 1
ATOM 625 O O . GLU A 1 79 ? 10.492 -5.32 -0.571 1 96.88 79 GLU A O 1
ATOM 630 N N . HIS A 1 80 ? 8.75 -5.715 -1.942 1 98 80 HIS A N 1
ATOM 631 C CA . HIS A 1 80 ? 9.031 -7.145 -1.991 1 98 80 HIS A CA 1
ATOM 632 C C . HIS A 1 80 ? 10.414 -7.414 -2.582 1 98 80 HIS A C 1
ATOM 634 O O . HIS A 1 80 ? 11.203 -8.164 -2.004 1 98 80 HIS A O 1
ATOM 640 N N . CYS A 1 81 ? 10.664 -6.762 -3.688 1 97.94 81 CYS A N 1
ATOM 641 C CA . CYS A 1 81 ? 11.945 -6.973 -4.363 1 97.94 81 CYS A CA 1
ATOM 642 C C . CYS A 1 81 ? 13.102 -6.504 -3.49 1 97.94 81 CYS A C 1
ATOM 644 O O . CYS A 1 81 ? 14.164 -7.133 -3.471 1 97.94 81 CYS A O 1
ATOM 646 N N . LEU A 1 82 ? 12.945 -5.426 -2.785 1 97.31 82 LEU A N 1
ATOM 647 C CA . LEU A 1 82 ? 13.977 -4.961 -1.86 1 97.31 82 LEU A CA 1
ATOM 648 C C . LEU A 1 82 ? 14.234 -5.996 -0.772 1 97.31 82 LEU A C 1
ATOM 650 O O . LEU A 1 82 ? 15.383 -6.262 -0.425 1 97.31 82 LEU A O 1
ATOM 654 N N . GLY A 1 83 ? 13.148 -6.547 -0.249 1 97.06 83 GLY A N 1
ATOM 655 C CA . GLY A 1 83 ? 13.289 -7.578 0.768 1 97.06 83 GLY A CA 1
ATOM 656 C C . GLY A 1 83 ? 13.992 -8.82 0.267 1 97.06 83 GLY A C 1
ATOM 657 O O . GLY A 1 83 ? 14.836 -9.391 0.968 1 97.06 83 GLY A O 1
ATOM 658 N N . VAL A 1 84 ? 13.672 -9.188 -0.947 1 98 84 VAL A N 1
ATOM 659 C CA . VAL A 1 84 ? 14.289 -10.375 -1.523 1 98 84 VAL A CA 1
ATOM 660 C C . VAL A 1 84 ? 15.781 -10.133 -1.739 1 98 84 VAL A C 1
ATOM 662 O O . VAL A 1 84 ? 16.609 -11.016 -1.478 1 98 84 VAL A O 1
ATOM 665 N N . ALA A 1 85 ? 16.125 -8.969 -2.23 1 97.56 85 ALA A N 1
ATOM 666 C CA . ALA A 1 85 ? 17.531 -8.625 -2.402 1 97.56 85 ALA A CA 1
ATOM 667 C C . ALA A 1 85 ? 18.281 -8.703 -1.075 1 97.56 85 ALA A C 1
ATOM 669 O O . ALA A 1 85 ? 19.391 -9.234 -1.013 1 97.56 85 ALA A O 1
ATOM 670 N N . HIS A 1 86 ? 17.672 -8.219 -0.075 1 96.44 86 HIS A N 1
ATOM 671 C CA . HIS A 1 86 ? 18.266 -8.242 1.259 1 96.44 86 HIS A CA 1
ATOM 672 C C . HIS A 1 86 ? 18.5 -9.672 1.729 1 96.44 86 HIS A C 1
ATOM 674 O O . HIS A 1 86 ? 19.594 -9.992 2.203 1 96.44 86 HIS A O 1
ATOM 680 N N . LEU A 1 87 ? 17.531 -10.5 1.571 1 97.38 87 LEU A N 1
ATOM 681 C CA . LEU A 1 87 ? 17.625 -11.883 2.029 1 97.38 87 LEU A CA 1
ATOM 682 C C . LEU A 1 87 ? 18.609 -12.672 1.165 1 97.38 87 LEU A C 1
ATOM 684 O O . LEU A 1 87 ? 19.312 -13.555 1.662 1 97.38 87 LEU A O 1
ATOM 688 N N . ALA A 1 88 ? 18.594 -12.352 -0.118 1 98.06 88 ALA A N 1
ATOM 689 C CA . ALA A 1 88 ? 19.547 -13 -1.014 1 98.06 88 ALA A CA 1
ATOM 690 C C . ALA A 1 88 ? 20.984 -12.711 -0.585 1 98.06 88 ALA A C 1
ATOM 692 O O . ALA A 1 88 ? 21.812 -13.625 -0.513 1 98.06 88 ALA A O 1
ATOM 693 N N . ARG A 1 89 ? 21.234 -11.508 -0.311 1 96.69 89 ARG A N 1
ATOM 694 C CA . ARG A 1 89 ? 22.562 -11.109 0.143 1 96.69 89 ARG A CA 1
ATOM 695 C C . ARG A 1 89 ? 22.922 -11.797 1.458 1 96.69 89 ARG A C 1
ATOM 697 O O . ARG A 1 89 ? 24.016 -12.32 1.61 1 96.69 89 ARG A O 1
ATOM 704 N N . ARG A 1 90 ? 22.047 -11.805 2.342 1 96.06 90 ARG A N 1
ATOM 705 C CA . ARG A 1 90 ? 22.266 -12.438 3.639 1 96.06 90 ARG A CA 1
ATOM 706 C C . ARG A 1 90 ? 22.547 -13.93 3.479 1 96.06 90 ARG A C 1
ATOM 708 O O . ARG A 1 90 ? 23.422 -14.477 4.152 1 96.06 90 ARG A O 1
ATOM 715 N N . MET A 1 91 ? 21.812 -14.578 2.623 1 97.94 91 MET A N 1
ATOM 716 C CA . MET A 1 91 ? 21.969 -16.016 2.391 1 97.94 91 MET A CA 1
ATOM 717 C C . MET A 1 91 ? 23.344 -16.328 1.815 1 97.94 91 MET A C 1
ATOM 719 O O . MET A 1 91 ? 24.062 -17.188 2.332 1 97.94 91 MET A O 1
ATOM 723 N N . VAL A 1 92 ? 23.719 -15.617 0.785 1 98.19 92 VAL A N 1
ATOM 724 C CA . VAL A 1 92 ? 24.969 -15.93 0.091 1 98.19 92 VAL A CA 1
ATOM 725 C C . VAL A 1 92 ? 26.156 -15.531 0.961 1 98.19 92 VAL A C 1
ATOM 727 O O . VAL A 1 92 ? 27.172 -16.25 1.012 1 98.19 92 VAL A O 1
ATOM 730 N N . GLU A 1 93 ? 26.062 -14.398 1.642 1 96.88 93 GLU A N 1
ATOM 731 C CA . GLU A 1 93 ? 27.109 -14 2.57 1 96.88 93 GLU A CA 1
ATOM 732 C C . GLU A 1 93 ? 27.234 -14.992 3.729 1 96.88 93 GLU A C 1
ATOM 734 O O . GLU A 1 93 ? 28.328 -15.297 4.184 1 96.88 93 GLU A O 1
ATOM 739 N N . GLY A 1 94 ? 26.109 -15.422 4.188 1 96.5 94 GLY A N 1
ATOM 740 C CA . GLY A 1 94 ? 26.109 -16.438 5.23 1 96.5 94 GLY A CA 1
ATOM 741 C C . GLY A 1 94 ? 26.812 -17.719 4.816 1 96.5 94 GLY A C 1
ATOM 742 O O . GLY A 1 94 ? 27.625 -18.266 5.578 1 96.5 94 GLY A O 1
ATOM 743 N N . LEU A 1 95 ? 26.531 -18.203 3.658 1 97.56 95 LEU A N 1
ATOM 744 C CA . LEU A 1 95 ? 27.188 -19.406 3.127 1 97.56 95 LEU A CA 1
ATOM 745 C C . LEU A 1 95 ? 28.688 -19.188 2.975 1 97.56 95 LEU A C 1
ATOM 747 O O . LEU A 1 95 ? 29.484 -20.062 3.312 1 97.56 95 LEU A O 1
ATOM 751 N N . LYS A 1 96 ? 29.031 -18.031 2.477 1 97.56 96 LYS A N 1
ATOM 752 C CA . LYS A 1 96 ? 30.438 -17.688 2.318 1 97.56 96 LYS A CA 1
ATOM 753 C C . LYS A 1 96 ? 31.172 -17.75 3.652 1 97.56 96 LYS A C 1
ATOM 755 O O . LYS A 1 96 ? 32.281 -18.312 3.734 1 97.56 96 LYS A O 1
ATOM 760 N N . ASN A 1 97 ? 30.594 -17.203 4.629 1 96.44 97 ASN A N 1
ATOM 761 C CA . ASN A 1 97 ? 31.219 -17.125 5.941 1 96.44 97 ASN A CA 1
ATOM 762 C C . ASN A 1 97 ? 31.297 -18.484 6.617 1 96.44 97 ASN A C 1
ATOM 764 O O . ASN A 1 97 ? 32.312 -18.828 7.238 1 96.44 97 ASN A O 1
ATOM 768 N N . ARG A 1 98 ? 30.328 -19.297 6.469 1 94.5 98 ARG A N 1
ATOM 769 C CA . ARG A 1 98 ? 30.25 -20.578 7.148 1 94.5 98 ARG A CA 1
ATOM 770 C C . ARG A 1 98 ? 31.031 -21.656 6.395 1 94.5 98 ARG A C 1
ATOM 772 O O . ARG A 1 98 ? 31.516 -22.609 6.992 1 94.5 98 ARG A O 1
ATOM 779 N N . GLN A 1 99 ? 31.094 -21.5 5.055 1 96.31 99 GLN A N 1
ATOM 780 C CA . GLN A 1 99 ? 31.797 -22.469 4.211 1 96.31 99 GLN A CA 1
ATOM 781 C C . GLN A 1 99 ? 32.719 -21.766 3.227 1 96.31 99 GLN A C 1
ATOM 783 O O . GLN A 1 99 ? 32.5 -21.797 2.018 1 96.31 99 GLN A O 1
ATOM 788 N N . PRO A 1 100 ? 33.844 -21.312 3.729 1 95.88 100 PRO A N 1
ATOM 789 C CA . PRO A 1 100 ? 34.781 -20.578 2.871 1 95.88 100 PRO A CA 1
ATOM 790 C C . PRO A 1 100 ? 35.312 -21.422 1.713 1 95.88 100 PRO A C 1
ATOM 792 O O . PRO A 1 100 ? 35.688 -20.875 0.675 1 95.88 100 PRO A O 1
ATOM 795 N N . GLU A 1 101 ? 35.281 -22.688 1.854 1 95.12 101 GLU A N 1
ATOM 796 C CA . GLU A 1 101 ? 35.812 -23.594 0.84 1 95.12 101 GLU A CA 1
ATOM 797 C C . GLU A 1 101 ? 34.938 -23.578 -0.42 1 95.12 101 GLU A C 1
ATOM 799 O O . GLU A 1 101 ? 35.375 -24.047 -1.476 1 95.12 101 GLU A O 1
ATOM 804 N N . LEU A 1 102 ? 33.781 -22.938 -0.358 1 96.12 102 LEU A N 1
ATOM 805 C CA . LEU A 1 102 ? 32.875 -22.875 -1.504 1 96.12 102 LEU A CA 1
ATOM 806 C C . LEU A 1 102 ? 33.406 -21.906 -2.559 1 96.12 102 LEU A C 1
ATOM 808 O O . LEU A 1 102 ? 32.969 -21.938 -3.713 1 96.12 102 LEU A O 1
ATOM 812 N N . GLY A 1 103 ? 34.219 -20.984 -2.107 1 96.38 103 GLY A N 1
ATOM 813 C CA . GLY A 1 103 ? 34.844 -20.062 -3.045 1 96.38 103 GLY A CA 1
ATOM 814 C C . GLY A 1 103 ? 33.906 -19 -3.549 1 96.38 103 GLY A C 1
ATOM 815 O O . GLY A 1 103 ? 33.969 -18.578 -4.707 1 96.38 103 GLY A O 1
ATOM 816 N N . ILE A 1 104 ? 32.938 -18.609 -2.787 1 97.62 104 ILE A N 1
ATOM 817 C CA . ILE A 1 104 ? 32.031 -17.516 -3.135 1 97.62 104 ILE A CA 1
ATOM 818 C C . ILE A 1 104 ? 32.812 -16.203 -3.162 1 97.62 104 ILE A C 1
ATOM 820 O O . ILE A 1 104 ? 33.438 -15.836 -2.18 1 97.62 104 ILE A O 1
ATOM 824 N N . ASP A 1 105 ? 32.781 -15.5 -4.242 1 96.25 105 ASP A N 1
ATOM 825 C CA . ASP A 1 105 ? 33.5 -14.242 -4.348 1 96.25 105 ASP A CA 1
ATOM 826 C C . ASP A 1 105 ? 32.562 -13.055 -4.391 1 96.25 105 ASP A C 1
ATOM 828 O O . ASP A 1 105 ? 31.344 -13.227 -4.258 1 96.25 105 ASP A O 1
ATOM 832 N N . ASP A 1 106 ? 33.094 -11.875 -4.535 1 94.88 106 ASP A N 1
ATOM 833 C CA . ASP A 1 106 ? 32.281 -10.656 -4.48 1 94.88 106 ASP A CA 1
ATOM 834 C C . ASP A 1 106 ? 31.359 -10.555 -5.691 1 94.88 106 ASP A C 1
ATOM 836 O O . ASP A 1 106 ? 30.25 -10.016 -5.59 1 94.88 106 ASP A O 1
ATOM 840 N N . ARG A 1 107 ? 31.797 -11.078 -6.777 1 95.31 107 ARG A N 1
ATOM 841 C CA . ARG A 1 107 ? 30.953 -11.125 -7.969 1 95.31 107 ARG A CA 1
ATOM 842 C C . ARG A 1 107 ? 29.703 -11.969 -7.723 1 95.31 107 ARG A C 1
ATOM 844 O O . ARG A 1 107 ? 28.609 -11.594 -8.125 1 95.31 107 ARG A O 1
ATOM 851 N N . ASP A 1 108 ? 29.922 -13.148 -7.066 1 97.56 108 ASP A N 1
ATOM 852 C CA . ASP A 1 108 ? 28.797 -14.016 -6.738 1 97.56 108 ASP A CA 1
ATOM 853 C C . ASP A 1 108 ? 27.781 -13.289 -5.879 1 97.56 108 ASP A C 1
ATOM 855 O O . ASP A 1 108 ? 26.578 -13.328 -6.168 1 97.56 108 ASP A O 1
ATOM 859 N N . ILE A 1 109 ? 28.281 -12.602 -4.891 1 97.5 109 ILE A N 1
ATOM 860 C CA . ILE A 1 109 ? 27.422 -11.891 -3.949 1 97.5 109 ILE A CA 1
ATOM 861 C C . ILE A 1 109 ? 26.656 -10.789 -4.68 1 97.5 109 ILE A C 1
ATOM 863 O O . ILE A 1 109 ? 25.438 -10.656 -4.52 1 97.5 109 ILE A O 1
ATOM 867 N N . LYS A 1 110 ? 27.344 -10.07 -5.469 1 96.5 110 LYS A N 1
ATOM 868 C CA . LYS A 1 110 ? 26.75 -8.984 -6.242 1 96.5 110 LYS A CA 1
ATOM 869 C C . LYS A 1 110 ? 25.656 -9.5 -7.172 1 96.5 110 LYS A C 1
ATOM 871 O O . LYS A 1 110 ? 24.547 -8.977 -7.168 1 96.5 110 LYS A O 1
ATOM 876 N N . CYS A 1 111 ? 25.938 -10.555 -7.871 1 97.69 111 CYS A N 1
ATOM 877 C CA . CYS A 1 111 ? 25.031 -11.062 -8.883 1 97.69 111 CYS A CA 1
ATOM 878 C C . CYS A 1 111 ? 23.797 -11.703 -8.234 1 97.69 111 CYS A C 1
ATOM 880 O O . CYS A 1 111 ? 22.672 -11.508 -8.695 1 97.69 111 CYS A O 1
ATOM 882 N N . VAL A 1 112 ? 24 -12.445 -7.16 1 98.25 112 VAL A N 1
ATOM 883 C CA . VAL A 1 112 ? 22.891 -13.078 -6.461 1 98.25 112 VAL A CA 1
ATOM 884 C C . VAL A 1 112 ? 21.969 -12.008 -5.867 1 98.25 112 VAL A C 1
ATOM 886 O O . VAL A 1 112 ? 20.75 -12.125 -5.926 1 98.25 112 VAL A O 1
ATOM 889 N N . THR A 1 113 ? 22.562 -10.961 -5.328 1 97.75 113 THR A N 1
ATOM 890 C CA . THR A 1 113 ? 21.797 -9.867 -4.734 1 97.75 113 THR A CA 1
ATOM 891 C C . THR A 1 113 ? 20.984 -9.141 -5.797 1 97.75 113 THR A C 1
ATOM 893 O O . THR A 1 113 ? 19.797 -8.867 -5.59 1 97.75 113 THR A O 1
ATOM 896 N N . ILE A 1 114 ? 21.562 -8.883 -6.93 1 97.88 114 ILE A N 1
ATOM 897 C CA . ILE A 1 114 ? 20.875 -8.188 -8.016 1 97.88 114 ILE A CA 1
ATOM 898 C C . ILE A 1 114 ? 19.781 -9.078 -8.586 1 97.88 114 ILE A C 1
ATOM 900 O O . ILE A 1 114 ? 18.703 -8.594 -8.938 1 97.88 114 ILE A O 1
ATOM 904 N N . ALA A 1 115 ? 20.031 -10.383 -8.664 1 98.06 115 ALA A N 1
ATOM 905 C CA . ALA A 1 115 ? 19 -11.305 -9.125 1 98.06 115 ALA A CA 1
ATOM 906 C C . ALA A 1 115 ? 17.781 -11.242 -8.219 1 98.06 115 ALA A C 1
ATOM 908 O O . ALA A 1 115 ? 16.641 -11.242 -8.703 1 98.06 115 ALA A O 1
ATOM 909 N N . GLY A 1 116 ? 18.031 -11.242 -6.93 1 97.94 116 GLY A N 1
ATOM 910 C CA . GLY A 1 116 ? 16.922 -11.078 -5.996 1 97.94 116 GLY A CA 1
ATOM 911 C C . GLY A 1 116 ? 16.172 -9.773 -6.191 1 97.94 116 GLY A C 1
ATOM 912 O O . GLY A 1 116 ? 14.938 -9.75 -6.137 1 97.94 116 GLY A O 1
ATOM 913 N N . LEU A 1 117 ? 16.844 -8.703 -6.484 1 97.81 117 LEU A N 1
ATOM 914 C CA . LEU A 1 117 ? 16.281 -7.375 -6.68 1 97.81 117 LEU A CA 1
ATOM 915 C C . LEU A 1 117 ? 15.422 -7.332 -7.945 1 97.81 117 LEU A C 1
ATOM 917 O O . LEU A 1 117 ? 14.375 -6.684 -7.965 1 97.81 117 LEU A O 1
ATOM 921 N N . CYS A 1 118 ? 15.812 -8.086 -8.969 1 98.06 118 CYS A N 1
ATOM 922 C CA . CYS A 1 118 ? 15.273 -7.852 -10.305 1 98.06 118 CYS A CA 1
ATOM 923 C C . CYS A 1 118 ? 14.359 -9 -10.727 1 98.06 118 CYS A C 1
ATOM 925 O O . CYS A 1 118 ? 13.812 -8.984 -11.836 1 98.06 118 CYS A O 1
ATOM 927 N N . HIS A 1 119 ? 14.156 -9.984 -9.914 1 97.62 119 HIS A N 1
ATOM 928 C CA . HIS A 1 119 ? 13.477 -11.211 -10.328 1 97.62 119 HIS A CA 1
ATOM 929 C C . HIS A 1 119 ? 12.031 -10.938 -10.727 1 97.62 119 HIS A C 1
ATOM 931 O O . HIS A 1 119 ? 11.461 -11.664 -11.547 1 97.62 119 HIS A O 1
ATOM 937 N N . ASP A 1 120 ? 11.461 -9.836 -10.172 1 96.88 120 ASP A N 1
ATOM 938 C CA . ASP A 1 120 ? 10.039 -9.562 -10.383 1 96.88 120 ASP A CA 1
ATOM 939 C C . ASP A 1 120 ? 9.844 -8.359 -11.312 1 96.88 120 ASP A C 1
ATOM 941 O O . ASP A 1 120 ? 8.742 -7.816 -11.406 1 96.88 120 ASP A O 1
ATOM 945 N N . LEU A 1 121 ? 10.82 -7.926 -12.07 1 97.12 121 LEU A N 1
ATOM 946 C CA . LEU A 1 121 ? 10.766 -6.738 -12.914 1 97.12 121 LEU A CA 1
ATOM 947 C C . LEU A 1 121 ? 9.68 -6.871 -13.977 1 97.12 121 LEU A C 1
ATOM 949 O O . LEU A 1 121 ? 9.102 -5.867 -14.406 1 97.12 121 LEU A O 1
ATOM 953 N N . GLY A 1 122 ? 9.414 -8.102 -14.32 1 96.12 122 GLY A N 1
ATOM 954 C CA . GLY A 1 122 ? 8.617 -8.32 -15.523 1 96.12 122 GLY A CA 1
ATOM 955 C C . GLY A 1 122 ? 7.152 -8.578 -15.227 1 96.12 122 GLY A C 1
ATOM 956 O O . GLY A 1 122 ? 6.379 -8.891 -16.125 1 96.12 122 GLY A O 1
ATOM 957 N N . HIS A 1 123 ? 6.719 -8.438 -13.992 1 96.12 123 HIS A N 1
ATOM 958 C CA . HIS A 1 123 ? 5.305 -8.617 -13.688 1 96.12 123 HIS A CA 1
ATOM 959 C C . HIS A 1 123 ? 4.453 -7.539 -14.352 1 96.12 123 HIS A C 1
ATOM 961 O O . HIS A 1 123 ? 4.844 -6.367 -14.375 1 96.12 123 HIS A O 1
ATOM 967 N N . GLY A 1 124 ? 3.332 -7.977 -14.945 1 95.5 124 GLY A N 1
ATOM 968 C CA . GLY A 1 124 ? 2.365 -7.047 -15.508 1 95.5 124 GLY A CA 1
ATOM 969 C C . GLY A 1 124 ? 1.254 -6.684 -14.539 1 95.5 124 GLY A C 1
ATOM 970 O O . GLY A 1 124 ? 1.354 -6.957 -13.336 1 95.5 124 GLY A O 1
ATOM 971 N N . PRO A 1 125 ? 0.251 -6.016 -15.094 1 96.25 125 PRO A N 1
ATOM 972 C CA . PRO A 1 125 ? -0.86 -5.605 -14.234 1 96.25 125 PRO A CA 1
ATOM 973 C C . PRO A 1 125 ? -1.463 -6.766 -13.445 1 96.25 125 PRO A C 1
ATOM 975 O O . PRO A 1 125 ? -1.72 -7.832 -14.016 1 96.25 125 PRO A O 1
ATOM 978 N N . PHE A 1 126 ? -1.583 -6.59 -12.141 1 94.44 126 PHE A N 1
ATOM 979 C CA . PHE A 1 126 ? -2.193 -7.531 -11.211 1 94.44 126 PHE A CA 1
ATOM 980 C C . PHE A 1 126 ? -1.438 -8.859 -11.211 1 94.44 126 PHE A C 1
ATOM 982 O O . PHE A 1 126 ? -2.031 -9.914 -10.992 1 94.44 126 PHE A O 1
ATOM 989 N N . SER A 1 127 ? -0.198 -8.758 -11.586 1 89.06 127 SER A N 1
ATOM 990 C CA . SER A 1 127 ? 0.817 -9.789 -11.398 1 89.06 127 SER A CA 1
ATOM 991 C C . SER A 1 127 ? 0.493 -11.039 -12.211 1 89.06 127 SER A C 1
ATOM 993 O O . SER A 1 127 ? 0.455 -10.984 -13.445 1 89.06 127 SER A O 1
ATOM 995 N N . HIS A 1 128 ? 0.106 -12.148 -11.547 1 86.44 128 HIS A N 1
ATOM 996 C CA . HIS A 1 128 ? -0.041 -13.438 -12.219 1 86.44 128 HIS A CA 1
ATOM 997 C C . HIS A 1 128 ? -1.312 -13.477 -13.062 1 86.44 128 HIS A C 1
ATOM 999 O O . HIS A 1 128 ? -1.43 -14.297 -13.977 1 86.44 128 HIS A O 1
ATOM 1005 N N . VAL A 1 129 ? -2.164 -12.57 -12.805 1 90.19 129 VAL A N 1
ATOM 1006 C CA . VAL A 1 129 ? -3.367 -12.461 -13.625 1 90.19 129 VAL A CA 1
ATOM 1007 C C . VAL A 1 129 ? -2.984 -12.125 -15.062 1 90.19 129 VAL A C 1
ATOM 1009 O O . VAL A 1 129 ? -3.607 -12.609 -16 1 90.19 129 VAL A O 1
ATOM 1012 N N . TRP A 1 130 ? -1.962 -11.383 -15.227 1 92.81 130 TRP A N 1
ATOM 1013 C CA . TRP A 1 130 ? -1.506 -10.914 -16.531 1 92.81 130 TRP A CA 1
ATOM 1014 C C . TRP A 1 130 ? -0.969 -12.07 -17.375 1 92.81 130 TRP A C 1
ATOM 1016 O O . TRP A 1 130 ? -1.454 -12.32 -18.469 1 92.81 130 TRP A O 1
ATOM 1026 N N . ASP A 1 131 ? -0.018 -12.859 -16.875 1 89.62 131 ASP A N 1
ATOM 1027 C CA . ASP A 1 131 ? 0.676 -13.875 -17.656 1 89.62 131 ASP A CA 1
ATOM 1028 C C . ASP A 1 131 ? -0.113 -15.18 -17.688 1 89.62 131 ASP A C 1
ATOM 1030 O O . ASP A 1 131 ? -0.108 -15.891 -18.688 1 89.62 131 ASP A O 1
ATOM 1034 N N . ASN A 1 132 ? -0.888 -15.422 -16.641 1 88.38 132 ASN A N 1
ATOM 1035 C CA . ASN A 1 132 ? -1.512 -16.734 -16.531 1 88.38 132 ASN A CA 1
ATOM 1036 C C . ASN A 1 132 ? -2.938 -16.719 -17.078 1 88.38 132 ASN A C 1
ATOM 1038 O O . ASN A 1 132 ? -3.492 -17.781 -17.406 1 88.38 132 ASN A O 1
ATOM 1042 N N . LYS A 1 133 ? -3.521 -15.555 -17.156 1 91.31 133 LYS A N 1
ATOM 1043 C CA . LYS A 1 133 ? -4.93 -15.547 -17.531 1 91.31 133 LYS A CA 1
ATOM 1044 C C . LYS A 1 133 ? -5.172 -14.617 -18.719 1 91.31 133 LYS A C 1
ATOM 1046 O O . LYS A 1 133 ? -5.723 -15.031 -19.734 1 91.31 133 LYS A O 1
ATOM 1051 N N . PHE A 1 134 ? -4.699 -13.414 -18.703 1 95.5 134 PHE A N 1
ATOM 1052 C CA . PHE A 1 134 ? -4.992 -12.438 -19.75 1 95.5 134 PHE A CA 1
ATOM 1053 C C . PHE A 1 134 ? -4.273 -12.805 -21.047 1 95.5 134 PHE A C 1
ATOM 1055 O O . PHE A 1 134 ? -4.898 -12.906 -22.094 1 95.5 134 PHE A O 1
ATOM 1062 N N . ILE A 1 135 ? -2.941 -12.953 -20.969 1 93.88 135 ILE A N 1
ATOM 1063 C CA . ILE A 1 135 ? -2.146 -13.18 -22.172 1 93.88 135 ILE A CA 1
ATOM 1064 C C . ILE A 1 135 ? -2.641 -14.438 -22.875 1 93.88 135 ILE A C 1
ATOM 1066 O O . ILE A 1 135 ? -2.916 -14.414 -24.078 1 93.88 135 ILE A O 1
ATOM 1070 N N . PRO A 1 136 ? -2.867 -15.523 -22.141 1 91.19 136 PRO A N 1
ATOM 1071 C CA . PRO A 1 136 ? -3.379 -16.703 -22.828 1 91.19 136 PRO A CA 1
ATOM 1072 C C . PRO A 1 136 ? -4.77 -16.5 -23.422 1 91.19 136 PRO A C 1
ATOM 1074 O O . PRO A 1 136 ? -5.125 -17.141 -24.422 1 91.19 136 PRO A O 1
ATOM 1077 N N . ALA A 1 137 ? -5.531 -15.641 -22.859 1 90.88 137 ALA A N 1
ATOM 1078 C CA . ALA A 1 137 ? -6.891 -15.391 -23.328 1 90.88 137 ALA A CA 1
ATOM 1079 C C . ALA A 1 137 ? -6.879 -14.617 -24.641 1 90.88 137 ALA A C 1
ATOM 1081 O O . ALA A 1 137 ? -7.781 -14.781 -25.469 1 90.88 137 ALA A O 1
ATOM 1082 N N . VAL A 1 138 ? -5.887 -13.789 -24.828 1 93.31 138 VAL A N 1
ATOM 1083 C CA . VAL A 1 138 ? -5.902 -12.922 -26 1 93.31 138 VAL A CA 1
ATOM 1084 C C . VAL A 1 138 ? -4.891 -13.414 -27.031 1 93.31 138 VAL A C 1
ATOM 1086 O O . VAL A 1 138 ? -4.969 -13.062 -28.203 1 93.31 138 VAL A O 1
ATOM 1089 N N . SER A 1 139 ? -3.912 -14.07 -26.625 1 88.25 139 SER A N 1
ATOM 1090 C CA . SER A 1 139 ? -2.9 -14.633 -27.516 1 88.25 139 SER A CA 1
ATOM 1091 C C . SER A 1 139 ? -2.756 -16.141 -27.312 1 88.25 139 SER A C 1
ATOM 1093 O O . SER A 1 139 ? -1.826 -16.594 -26.656 1 88.25 139 SER A O 1
ATOM 1095 N N . LEU A 1 140 ? -3.584 -16.812 -28.031 1 79.94 140 LEU A N 1
ATOM 1096 C CA . LEU A 1 140 ? -3.613 -18.266 -27.875 1 79.94 140 LEU A CA 1
ATOM 1097 C C . LEU A 1 140 ? -2.287 -18.875 -28.312 1 79.94 140 LEU A C 1
ATOM 1099 O O . LEU A 1 140 ? -1.739 -18.531 -29.344 1 79.94 140 LEU A O 1
ATOM 1103 N N . GLY A 1 141 ? -1.732 -19.641 -27.453 1 79.31 141 GLY A N 1
ATOM 1104 C CA . GLY A 1 141 ? -0.521 -20.359 -27.781 1 79.31 141 GLY A CA 1
ATOM 1105 C C . GLY A 1 141 ? 0.745 -19.656 -27.344 1 79.31 141 GLY A C 1
ATOM 1106 O O . GLY A 1 141 ? 1.827 -20.25 -27.344 1 79.31 141 GLY A O 1
ATOM 1107 N N . THR A 1 142 ? 0.581 -18.391 -27 1 81 142 THR A N 1
ATOM 1108 C CA . THR A 1 142 ? 1.755 -17.641 -26.547 1 81 142 THR A CA 1
ATOM 1109 C C . THR A 1 142 ? 2.154 -18.047 -25.141 1 81 142 THR A C 1
ATOM 1111 O O . THR A 1 142 ? 1.31 -18.109 -24.234 1 81 142 THR A O 1
ATOM 1114 N N . LYS A 1 143 ? 3.41 -18.453 -25.094 1 85.44 143 LYS A N 1
ATOM 1115 C CA . LYS A 1 143 ? 3.949 -18.766 -23.781 1 85.44 143 LYS A CA 1
ATOM 1116 C C . LYS A 1 143 ? 4.773 -17.609 -23.219 1 85.44 143 LYS A C 1
ATOM 1118 O O . LYS A 1 143 ? 5.961 -17.484 -23.531 1 85.44 143 LYS A O 1
ATOM 1123 N N . TRP A 1 144 ? 4.176 -16.688 -22.688 1 89.31 144 TRP A N 1
ATOM 1124 C CA . TRP A 1 144 ? 4.852 -15.547 -22.078 1 89.31 144 TRP A CA 1
ATOM 1125 C C . TRP A 1 144 ? 4.73 -15.602 -20.547 1 89.31 144 TRP A C 1
ATOM 1127 O O . TRP A 1 144 ? 3.662 -15.906 -20.016 1 89.31 144 TRP A O 1
ATOM 1137 N N . THR A 1 145 ? 5.816 -15.406 -19.859 1 89.06 145 THR A N 1
ATOM 1138 C CA . THR A 1 145 ? 5.836 -15.406 -18.406 1 89.06 145 THR A CA 1
ATOM 1139 C C . THR A 1 145 ? 6.473 -14.125 -17.875 1 89.06 145 THR A C 1
ATOM 1141 O O . THR A 1 145 ? 7.172 -13.422 -18.609 1 89.06 145 THR A O 1
ATOM 1144 N N . HIS A 1 146 ? 6.188 -13.805 -16.656 1 89.5 146 HIS A N 1
ATOM 1145 C CA . HIS A 1 146 ? 6.777 -12.617 -16.047 1 89.5 146 HIS A CA 1
ATOM 1146 C C . HIS A 1 146 ? 8.297 -12.734 -15.953 1 89.5 146 HIS A C 1
ATOM 1148 O O . HIS A 1 146 ? 9 -11.727 -15.93 1 89.5 146 HIS A O 1
ATOM 1154 N N . GLU A 1 147 ? 8.859 -13.961 -15.898 1 86.5 147 GLU A N 1
ATOM 1155 C CA . GLU A 1 147 ? 10.312 -14.141 -15.922 1 86.5 147 GLU A CA 1
ATOM 1156 C C . GLU A 1 147 ? 10.914 -13.617 -17.219 1 86.5 147 GLU A C 1
ATOM 1158 O O . GLU A 1 147 ? 11.961 -12.961 -17.203 1 86.5 147 GLU A O 1
ATOM 1163 N N . MET A 1 148 ? 10.18 -13.906 -18.312 1 88.81 148 MET A N 1
ATOM 1164 C CA . MET A 1 148 ? 10.602 -13.367 -19.609 1 88.81 148 MET A CA 1
ATOM 1165 C C . MET A 1 148 ? 10.539 -11.844 -19.609 1 88.81 148 MET A C 1
ATOM 1167 O O . MET A 1 148 ? 11.43 -11.18 -20.125 1 88.81 148 MET A O 1
ATOM 1171 N N . GLY A 1 149 ? 9.492 -11.328 -19.047 1 93.31 149 GLY A N 1
ATOM 1172 C CA . GLY A 1 149 ? 9.375 -9.891 -18.891 1 93.31 149 GLY A CA 1
ATOM 1173 C C . GLY A 1 149 ? 10.477 -9.281 -18.047 1 93.31 149 GLY A C 1
ATOM 1174 O O . GLY A 1 149 ? 10.969 -8.195 -18.344 1 93.31 149 GLY A O 1
ATOM 1175 N N . SER A 1 150 ? 10.844 -10.023 -16.969 1 95.19 150 SER A N 1
ATOM 1176 C CA . SER A 1 150 ? 11.906 -9.555 -16.094 1 95.19 150 SER A CA 1
ATOM 1177 C C . SER A 1 150 ? 13.242 -9.469 -16.828 1 95.19 150 SER A C 1
ATOM 1179 O O . SER A 1 150 ? 14 -8.516 -16.641 1 95.19 150 SER A O 1
ATOM 1181 N N . GLU A 1 151 ? 13.492 -10.477 -17.641 1 93.81 151 GLU A N 1
ATOM 1182 C CA . GLU A 1 151 ? 14.711 -10.438 -18.453 1 93.81 151 GLU A CA 1
ATOM 1183 C C . GLU A 1 151 ? 14.703 -9.25 -19.406 1 93.81 151 GLU A C 1
ATOM 1185 O O . GLU A 1 151 ? 15.711 -8.555 -19.547 1 93.81 151 GLU A O 1
ATOM 1190 N N . MET A 1 152 ? 13.609 -9.031 -20.047 1 95.19 152 MET A N 1
ATOM 1191 C CA . MET A 1 152 ? 13.469 -7.926 -20.984 1 95.19 152 MET A CA 1
ATOM 1192 C C . MET A 1 152 ? 13.688 -6.586 -20.281 1 95.19 152 MET A C 1
ATOM 1194 O O . MET A 1 152 ? 14.438 -5.742 -20.781 1 95.19 152 MET A O 1
ATOM 1198 N N . MET A 1 153 ? 13.055 -6.438 -19.172 1 97.25 153 MET A N 1
ATOM 1199 C CA . MET A 1 153 ? 13.156 -5.18 -18.438 1 97.25 153 MET A CA 1
ATOM 1200 C C . MET A 1 153 ? 14.57 -4.992 -17.891 1 97.25 153 MET A C 1
ATOM 1202 O O . MET A 1 153 ? 15.07 -3.865 -17.828 1 97.25 153 MET A O 1
ATOM 1206 N N . PHE A 1 154 ? 15.18 -6.086 -17.422 1 97.62 154 PHE A N 1
ATOM 1207 C CA . PHE A 1 154 ? 16.562 -6.016 -16.953 1 97.62 154 PHE A CA 1
ATOM 1208 C C . PHE A 1 154 ? 17.5 -5.598 -18.078 1 97.62 154 PHE A C 1
ATOM 1210 O O . PHE A 1 154 ? 18.375 -4.754 -17.875 1 97.62 154 PHE A O 1
ATOM 1217 N N . ASP A 1 155 ? 17.297 -6.129 -19.219 1 96.88 155 ASP A N 1
ATOM 1218 C CA . ASP A 1 155 ? 18.078 -5.75 -20.391 1 96.88 155 ASP A CA 1
ATOM 1219 C C . ASP A 1 155 ? 17.906 -4.27 -20.719 1 96.88 155 ASP A C 1
ATOM 1221 O O . ASP A 1 155 ? 18.875 -3.59 -21.078 1 96.88 155 ASP A O 1
ATOM 1225 N N . ALA A 1 156 ? 16.719 -3.84 -20.609 1 96.94 156 ALA A N 1
ATOM 1226 C CA . ALA A 1 156 ? 16.438 -2.43 -20.859 1 96.94 156 ALA A CA 1
ATOM 1227 C C . ALA A 1 156 ? 17.172 -1.532 -19.875 1 96.94 156 ALA A C 1
ATOM 1229 O O . ALA A 1 156 ? 17.703 -0.481 -20.25 1 96.94 156 ALA A O 1
ATOM 1230 N N . ILE A 1 157 ? 17.203 -1.932 -18.609 1 96.81 157 ILE A N 1
ATOM 1231 C CA . ILE A 1 157 ? 17.922 -1.176 -17.594 1 96.81 157 ILE A CA 1
ATOM 1232 C C . ILE A 1 157 ? 19.406 -1.104 -17.969 1 96.81 157 ILE A C 1
ATOM 1234 O O . ILE A 1 157 ? 20 -0.027 -17.953 1 96.81 157 ILE A O 1
ATOM 1238 N N . CYS A 1 158 ? 19.984 -2.234 -18.328 1 95.56 158 CYS A N 1
ATOM 1239 C CA . CYS A 1 158 ? 21.406 -2.318 -18.656 1 95.56 158 CYS A CA 1
ATOM 1240 C C . CYS A 1 158 ? 21.734 -1.519 -19.906 1 95.56 158 CYS A C 1
ATOM 1242 O O . CYS A 1 158 ? 22.828 -0.987 -20.047 1 95.56 158 CYS A O 1
ATOM 1244 N N . ALA A 1 159 ? 20.797 -1.446 -20.766 1 94.88 159 ALA A N 1
ATOM 1245 C CA . ALA A 1 159 ? 20.984 -0.708 -22.016 1 94.88 159 ALA A CA 1
ATOM 1246 C C . ALA A 1 159 ? 20.859 0.795 -21.781 1 94.88 159 ALA A C 1
ATOM 1248 O O . ALA A 1 159 ? 21.594 1.585 -22.359 1 94.88 159 ALA A O 1
ATOM 1249 N N . ASP A 1 160 ? 19.922 1.185 -20.969 1 92.88 160 ASP A N 1
ATOM 1250 C CA . ASP A 1 160 ? 19.547 2.588 -20.797 1 92.88 160 ASP A CA 1
ATOM 1251 C C . ASP A 1 160 ? 20.438 3.271 -19.766 1 92.88 160 ASP A C 1
ATOM 1253 O O . ASP A 1 160 ? 20.609 4.492 -19.797 1 92.88 160 ASP A O 1
ATOM 1257 N N . TYR A 1 161 ? 20.969 2.465 -18.859 1 90.81 161 TYR A N 1
ATOM 1258 C CA . TYR A 1 161 ? 21.703 3.057 -17.75 1 90.81 161 TYR A CA 1
ATOM 1259 C C . TYR A 1 161 ? 23.016 2.336 -17.531 1 90.81 161 TYR A C 1
ATOM 1261 O O . TYR A 1 161 ? 23.188 1.187 -17.938 1 90.81 161 TYR A O 1
ATOM 1269 N N . ASP A 1 162 ? 23.922 3.057 -16.922 1 87.62 162 ASP A N 1
ATOM 1270 C CA . ASP A 1 162 ? 25.188 2.443 -16.531 1 87.62 162 ASP A CA 1
ATOM 1271 C C . ASP A 1 162 ? 25.078 1.761 -15.164 1 87.62 162 ASP A C 1
ATOM 1273 O O . ASP A 1 162 ? 25.203 2.408 -14.125 1 87.62 162 ASP A O 1
ATOM 1277 N N . VAL A 1 163 ? 24.922 0.476 -15.203 1 89.06 163 VAL A N 1
ATOM 1278 C CA . VAL A 1 163 ? 24.734 -0.261 -13.961 1 89.06 163 VAL A CA 1
ATOM 1279 C C . VAL A 1 163 ? 26.031 -0.982 -13.578 1 89.06 163 VAL A C 1
ATOM 1281 O O . VAL A 1 163 ? 26.062 -1.721 -12.594 1 89.06 163 VAL A O 1
ATOM 1284 N N . ASN A 1 164 ? 27.109 -0.792 -14.234 1 88.06 164 ASN A N 1
ATOM 1285 C CA . ASN A 1 164 ? 28.438 -1.345 -13.938 1 88.06 164 ASN A CA 1
ATOM 1286 C C . ASN A 1 164 ? 28.406 -2.869 -13.906 1 88.06 164 ASN A C 1
ATOM 1288 O O . ASN A 1 164 ? 28.844 -3.484 -12.938 1 88.06 164 ASN A O 1
ATOM 1292 N N . LEU A 1 165 ? 27.828 -3.502 -14.891 1 94.25 165 LEU A N 1
ATOM 1293 C CA . LEU A 1 165 ? 27.766 -4.953 -15.047 1 94.25 165 LEU A CA 1
ATOM 1294 C C . LEU A 1 165 ? 28.344 -5.391 -16.375 1 94.25 165 LEU A C 1
ATOM 1296 O O . LEU A 1 165 ? 28.047 -4.785 -17.422 1 94.25 165 LEU A O 1
ATOM 1300 N N . SER A 1 166 ? 29.234 -6.324 -16.359 1 93.88 166 SER A N 1
ATOM 1301 C CA . SER A 1 166 ? 29.719 -6.941 -17.594 1 93.88 166 SER A CA 1
ATOM 1302 C C . SER A 1 166 ? 28.641 -7.797 -18.234 1 93.88 166 SER A C 1
ATOM 1304 O O . SER A 1 166 ? 27.625 -8.133 -17.594 1 93.88 166 SER A O 1
ATOM 1306 N N . LEU A 1 167 ? 28.859 -8.109 -19.484 1 93.62 167 LEU A N 1
ATOM 1307 C CA . LEU A 1 167 ? 27.906 -8.961 -20.172 1 93.62 167 LEU A CA 1
ATOM 1308 C C . LEU A 1 167 ? 27.797 -10.328 -19.5 1 93.62 167 LEU A C 1
ATOM 1310 O O . LEU A 1 167 ? 26.719 -10.914 -19.422 1 93.62 167 LEU A O 1
ATOM 1314 N N . ASP A 1 168 ? 28.922 -10.781 -19.047 1 94.5 168 ASP A N 1
ATOM 1315 C CA . ASP A 1 168 ? 28.938 -12.055 -18.328 1 94.5 168 ASP A CA 1
ATOM 1316 C C . ASP A 1 168 ? 28.109 -11.992 -17.062 1 94.5 168 ASP A C 1
ATOM 1318 O O . ASP A 1 168 ? 27.391 -12.938 -16.734 1 94.5 168 ASP A O 1
ATOM 1322 N N . GLU A 1 169 ? 28.234 -10.93 -16.375 1 95.69 169 GLU A N 1
ATOM 1323 C CA . GLU A 1 169 ? 27.453 -10.75 -15.156 1 95.69 169 GLU A CA 1
ATOM 1324 C C . GLU A 1 169 ? 25.969 -10.641 -15.469 1 95.69 169 GLU A C 1
ATOM 1326 O O . GLU A 1 169 ? 25.141 -11.203 -14.758 1 95.69 169 GLU A O 1
ATOM 1331 N N . GLN A 1 170 ? 25.656 -9.922 -16.516 1 96.25 170 GLN A N 1
ATOM 1332 C CA . GLN A 1 170 ? 24.266 -9.781 -16.922 1 96.25 170 GLN A CA 1
ATOM 1333 C C . GLN A 1 170 ? 23.641 -11.141 -17.234 1 96.25 170 GLN A C 1
ATOM 1335 O O . GLN A 1 170 ? 22.531 -11.438 -16.781 1 96.25 170 GLN A O 1
ATOM 1340 N N . ASN A 1 171 ? 24.375 -11.922 -17.969 1 96.19 171 ASN A N 1
ATOM 1341 C CA . ASN A 1 171 ? 23.906 -13.25 -18.328 1 96.19 171 ASN A CA 1
ATOM 1342 C C . ASN A 1 171 ? 23.75 -14.141 -17.094 1 96.19 171 ASN A C 1
ATOM 1344 O O . ASN A 1 171 ? 22.766 -14.883 -16.984 1 96.19 171 ASN A O 1
ATOM 1348 N N . PHE A 1 172 ? 24.688 -14.094 -16.219 1 97 172 PHE A N 1
ATOM 1349 C CA . PHE A 1 172 ? 24.641 -14.867 -14.984 1 97 172 PHE A CA 1
ATOM 1350 C C . PHE A 1 172 ? 23.422 -14.469 -14.148 1 97 172 PHE A C 1
ATOM 1352 O O . PHE A 1 172 ? 22.719 -15.336 -13.641 1 97 172 PHE A O 1
ATOM 1359 N N . ILE A 1 173 ? 23.125 -13.156 -14.023 1 97.31 173 ILE A N 1
ATOM 1360 C CA . ILE A 1 173 ? 22.016 -12.633 -13.25 1 97.31 173 ILE A CA 1
ATOM 1361 C C . ILE A 1 173 ? 20.688 -13.133 -13.844 1 97.31 173 ILE A C 1
ATOM 1363 O O . ILE A 1 173 ? 19.812 -13.586 -13.109 1 97.31 173 ILE A O 1
ATOM 1367 N N . LYS A 1 174 ? 20.531 -13.062 -15.141 1 97.12 174 LYS A N 1
ATOM 1368 C CA . LYS A 1 174 ? 19.328 -13.555 -15.797 1 97.12 174 LYS A CA 1
ATOM 1369 C C . LYS A 1 174 ? 19.125 -15.047 -15.523 1 97.12 174 LYS A C 1
ATOM 1371 O O . LYS A 1 174 ? 18 -15.492 -15.297 1 97.12 174 LYS A O 1
ATOM 1376 N N . ASP A 1 175 ? 20.219 -15.82 -15.516 1 96.5 175 ASP A N 1
ATOM 1377 C CA . ASP A 1 175 ? 20.141 -17.25 -15.219 1 96.5 175 ASP A CA 1
ATOM 1378 C C . ASP A 1 175 ? 19.734 -17.484 -13.766 1 96.5 175 ASP A C 1
ATOM 1380 O O . ASP A 1 175 ? 19.016 -18.438 -13.469 1 96.5 175 ASP A O 1
ATOM 1384 N N . LEU A 1 176 ? 20.25 -16.656 -12.867 1 97 176 LEU A N 1
ATOM 1385 C CA . LEU A 1 176 ? 19.875 -16.766 -11.461 1 97 176 LEU A CA 1
ATOM 1386 C C . LEU A 1 176 ? 18.391 -16.484 -11.273 1 97 176 LEU A C 1
ATOM 1388 O O . LEU A 1 176 ? 17.734 -17.109 -10.438 1 97 176 LEU A O 1
ATOM 1392 N N . ILE A 1 177 ? 17.828 -15.555 -12.039 1 95.75 177 ILE A N 1
ATOM 1393 C CA . ILE A 1 177 ? 16.406 -15.227 -11.977 1 95.75 177 ILE A CA 1
ATOM 1394 C C . ILE A 1 177 ? 15.578 -16.422 -12.453 1 95.75 177 ILE A C 1
ATOM 1396 O O . ILE A 1 177 ? 14.547 -16.734 -11.859 1 95.75 177 ILE A O 1
ATOM 1400 N N . ARG A 1 178 ? 16.125 -17.109 -13.398 1 92.69 178 ARG A N 1
ATOM 1401 C CA . ARG A 1 178 ? 15.445 -18.281 -13.953 1 92.69 178 ARG A CA 1
ATOM 1402 C C . ARG A 1 178 ? 15.578 -19.484 -13.023 1 92.69 178 ARG A C 1
ATOM 1404 O O . ARG A 1 178 ? 14.734 -20.375 -13.031 1 92.69 178 ARG A O 1
ATOM 1411 N N . GLY A 1 179 ? 16.672 -19.547 -12.289 1 92.62 179 GLY A N 1
ATOM 1412 C CA . GLY A 1 179 ? 16.922 -20.625 -11.367 1 92.62 179 GLY A CA 1
ATOM 1413 C C . GLY A 1 179 ? 17.672 -21.781 -12 1 92.62 179 GLY A C 1
ATOM 1414 O O . GLY A 1 179 ? 17.734 -22.875 -11.438 1 92.62 179 GLY A O 1
ATOM 1415 N N . ARG A 1 180 ? 18.203 -21.547 -13.227 1 92.31 180 ARG A N 1
ATOM 1416 C CA . ARG A 1 180 ? 18.984 -22.578 -13.922 1 92.31 180 ARG A CA 1
ATOM 1417 C C . ARG A 1 180 ? 19.953 -21.938 -14.906 1 92.31 180 ARG A C 1
ATOM 1419 O O . ARG A 1 180 ? 19.688 -20.875 -15.461 1 92.31 180 ARG A O 1
ATOM 1426 N N . PRO A 1 181 ? 21.094 -22.594 -15.094 1 93.31 181 PRO A N 1
ATOM 1427 C CA . PRO A 1 181 ? 22.062 -22.062 -16.062 1 93.31 181 PRO A CA 1
ATOM 1428 C C . PRO A 1 181 ? 21.594 -22.203 -17.5 1 93.31 181 PRO A C 1
ATOM 1430 O O . PRO A 1 181 ? 21 -23.219 -17.875 1 93.31 181 PRO A O 1
ATOM 1433 N N . LYS A 1 182 ? 21.719 -21.172 -18.281 1 92.25 182 LYS A N 1
ATOM 1434 C CA . LYS A 1 182 ? 21.406 -21.141 -19.703 1 92.25 182 LYS A CA 1
ATOM 1435 C C . LYS A 1 182 ? 22.391 -20.266 -20.469 1 92.25 182 LYS A C 1
ATOM 1437 O O . LYS A 1 182 ? 23.188 -20.781 -21.25 1 92.25 182 LYS A O 1
ATOM 1442 N N . LEU A 1 183 ? 22.469 -19.016 -20.109 1 89.62 183 LEU A N 1
ATOM 1443 C CA . LEU A 1 183 ? 23.297 -18.047 -20.828 1 89.62 183 LEU A CA 1
ATOM 1444 C C . LEU A 1 183 ? 24.75 -18.156 -20.391 1 89.62 183 LEU A C 1
ATOM 1446 O O . LEU A 1 183 ? 25.656 -17.797 -21.156 1 89.62 183 LEU A O 1
ATOM 1450 N N . CYS A 1 184 ? 24.938 -18.688 -19.188 1 87.69 184 CYS A N 1
ATOM 1451 C CA . CYS A 1 184 ? 26.297 -18.719 -18.656 1 87.69 184 CYS A CA 1
ATOM 1452 C C . CYS A 1 184 ? 26.922 -20.094 -18.828 1 87.69 184 CYS A C 1
ATOM 1454 O O . CYS A 1 184 ? 28 -20.359 -18.312 1 87.69 184 CYS A O 1
ATOM 1456 N N . MET A 1 185 ? 26.422 -21 -19.453 1 87.62 185 MET A N 1
ATOM 1457 C CA . MET A 1 185 ? 26.891 -22.375 -19.578 1 87.62 185 MET A CA 1
ATOM 1458 C C . MET A 1 185 ? 28.281 -22.438 -20.203 1 87.62 185 MET A C 1
ATOM 1460 O O . MET A 1 185 ? 29.062 -23.344 -19.922 1 87.62 185 MET A O 1
ATOM 1464 N N . GLY A 1 186 ? 28.656 -21.531 -20.953 1 81.56 186 GLY A N 1
ATOM 1465 C CA . GLY A 1 186 ? 29.938 -21.578 -21.625 1 81.56 186 GLY A CA 1
ATOM 1466 C C . GLY A 1 186 ? 31.062 -20.906 -20.828 1 81.56 186 GLY A C 1
ATOM 1467 O O . GLY A 1 186 ? 32.219 -20.922 -21.25 1 81.56 186 GLY A O 1
ATOM 1468 N N . ARG A 1 187 ? 30.719 -20.547 -19.625 1 84.06 187 ARG A N 1
ATOM 1469 C CA . ARG A 1 187 ? 31.719 -19.844 -18.828 1 84.06 187 ARG A CA 1
ATOM 1470 C C . ARG A 1 187 ? 32.719 -20.828 -18.234 1 84.06 187 ARG A C 1
ATOM 1472 O O . ARG A 1 187 ? 32.375 -21.922 -17.828 1 84.06 187 ARG A O 1
ATOM 1479 N N . VAL A 1 188 ? 34.031 -20.469 -18.234 1 81.06 188 VAL A N 1
ATOM 1480 C CA . VAL A 1 188 ? 35.094 -21.234 -17.609 1 81.06 188 VAL A CA 1
ATOM 1481 C C . VAL A 1 188 ? 35.844 -20.359 -16.594 1 81.06 188 VAL A C 1
ATOM 1483 O O . VAL A 1 188 ? 36.375 -19.312 -16.938 1 81.06 188 VAL A O 1
ATOM 1486 N N . PRO A 1 189 ? 35.781 -20.891 -15.352 1 87.88 189 PRO A N 1
ATOM 1487 C CA . PRO A 1 189 ? 35.125 -22.062 -14.758 1 87.88 189 PRO A CA 1
ATOM 1488 C C . PRO A 1 189 ? 33.594 -21.906 -14.68 1 87.88 189 PRO A C 1
ATOM 1490 O O . PRO A 1 189 ? 33.094 -20.797 -14.719 1 87.88 189 PRO A O 1
ATOM 1493 N N . PRO A 1 190 ? 33 -23 -14.609 1 89.94 190 PRO A N 1
ATOM 1494 C CA . PRO A 1 190 ? 31.531 -22.922 -14.555 1 89.94 190 PRO A CA 1
ATOM 1495 C C . PRO A 1 190 ? 31.016 -22.25 -13.289 1 89.94 190 PRO A C 1
ATOM 1497 O O . PRO A 1 190 ? 31.703 -22.234 -12.266 1 89.94 190 PRO A O 1
ATOM 1500 N N . GLU A 1 191 ? 29.844 -21.734 -13.398 1 92.06 191 GLU A N 1
ATOM 1501 C CA . GLU A 1 191 ? 29.203 -21.141 -12.219 1 92.06 191 GLU A CA 1
ATOM 1502 C C . GLU A 1 191 ? 28.875 -22.203 -11.18 1 92.06 191 GLU A C 1
ATOM 1504 O O . GLU A 1 191 ? 28.578 -23.359 -11.531 1 92.06 191 GLU A O 1
ATOM 1509 N N . LYS A 1 192 ? 28.922 -21.859 -9.992 1 95.56 192 LYS A N 1
ATOM 1510 C CA . LYS A 1 192 ? 28.609 -22.75 -8.883 1 95.56 192 LYS A CA 1
ATOM 1511 C C . LYS A 1 192 ? 27.125 -23.109 -8.875 1 95.56 192 LYS A C 1
ATOM 1513 O O . LYS A 1 192 ? 26.266 -22.234 -8.734 1 95.56 192 LYS A O 1
ATOM 1518 N N . PRO A 1 193 ? 26.734 -24.359 -8.922 1 95.06 193 PRO A N 1
ATOM 1519 C CA . PRO A 1 193 ? 25.344 -24.781 -9.125 1 95.06 193 PRO A CA 1
ATOM 1520 C C . PRO A 1 193 ? 24.422 -24.344 -7.984 1 95.06 193 PRO A C 1
ATOM 1522 O O . PRO A 1 193 ? 23.266 -24 -8.219 1 95.06 193 PRO A O 1
ATOM 1525 N N . PHE A 1 194 ? 24.906 -24.359 -6.715 1 96.62 194 PHE A N 1
ATOM 1526 C CA . PHE A 1 194 ? 24.047 -24.078 -5.57 1 96.62 194 PHE A CA 1
ATOM 1527 C C . PHE A 1 194 ? 23.594 -22.625 -5.586 1 96.62 194 PHE A C 1
ATOM 1529 O O . PHE A 1 194 ? 22.609 -22.266 -4.922 1 96.62 194 PHE A O 1
ATOM 1536 N N . LEU A 1 195 ? 24.234 -21.75 -6.305 1 98.12 195 LEU A N 1
ATOM 1537 C CA . LEU A 1 195 ? 23.859 -20.344 -6.367 1 98.12 195 LEU A CA 1
ATOM 1538 C C . LEU A 1 195 ? 22.5 -20.172 -7.035 1 98.12 195 LEU A C 1
ATOM 1540 O O . LEU A 1 195 ? 21.766 -19.234 -6.73 1 98.12 195 LEU A O 1
ATOM 1544 N N . PHE A 1 196 ? 22.141 -21.094 -7.891 1 97.12 196 PHE A N 1
ATOM 1545 C CA . PHE A 1 196 ? 20.891 -21.031 -8.633 1 97.12 196 PHE A CA 1
ATOM 1546 C C . PHE A 1 196 ? 19.719 -21.422 -7.742 1 97.12 196 PHE A C 1
ATOM 1548 O O . PHE A 1 196 ? 18.562 -21.297 -8.148 1 97.12 196 PHE A O 1
ATOM 1555 N N . GLU A 1 197 ? 19.969 -21.844 -6.539 1 96.75 197 GLU A N 1
ATOM 1556 C CA . GLU A 1 197 ? 18.922 -22.266 -5.625 1 96.75 197 GLU A CA 1
ATOM 1557 C C . GLU A 1 197 ? 18.531 -21.156 -4.652 1 96.75 197 GLU A C 1
ATOM 1559 O O . GLU A 1 197 ? 17.578 -21.297 -3.881 1 96.75 197 GLU A O 1
ATOM 1564 N N . ILE A 1 198 ? 19.188 -20.062 -4.727 1 98.19 198 ILE A N 1
ATOM 1565 C CA . ILE A 1 198 ? 19.031 -19.031 -3.695 1 98.19 198 ILE A CA 1
ATOM 1566 C C . ILE A 1 198 ? 17.812 -18.156 -4.016 1 98.19 198 ILE A C 1
ATOM 1568 O O . ILE A 1 198 ? 16.953 -17.969 -3.164 1 98.19 198 ILE A O 1
ATOM 1572 N N . VAL A 1 199 ? 17.688 -17.672 -5.246 1 97.88 199 VAL A N 1
ATOM 1573 C CA . VAL A 1 199 ? 16.609 -16.75 -5.609 1 97.88 199 VAL A CA 1
ATOM 1574 C C . VAL A 1 199 ? 15.414 -17.531 -6.125 1 97.88 199 VAL A C 1
ATOM 1576 O O . VAL A 1 199 ? 14.266 -17.219 -5.785 1 97.88 199 VAL A O 1
ATOM 1579 N N . ALA A 1 200 ? 15.656 -18.516 -6.914 1 95 200 ALA A N 1
ATOM 1580 C CA . ALA A 1 200 ? 14.641 -19.391 -7.484 1 95 200 ALA A CA 1
ATOM 1581 C C . ALA A 1 200 ? 15.086 -20.844 -7.438 1 95 200 ALA A C 1
ATOM 1583 O O . ALA A 1 200 ? 15.75 -21.328 -8.359 1 95 200 ALA A O 1
ATOM 1584 N N . ASN A 1 201 ? 14.594 -21.547 -6.492 1 94.5 201 ASN A N 1
ATOM 1585 C CA . ASN A 1 201 ? 15.008 -22.922 -6.301 1 94.5 201 ASN A CA 1
ATOM 1586 C C . ASN A 1 201 ? 14.047 -23.906 -6.984 1 94.5 201 ASN A C 1
ATOM 1588 O O . ASN A 1 201 ? 13.023 -24.281 -6.41 1 94.5 201 ASN A O 1
ATOM 1592 N N . ASN A 1 202 ? 14.453 -24.359 -8.07 1 89.12 202 ASN A N 1
ATOM 1593 C CA . ASN A 1 202 ? 13.625 -25.266 -8.844 1 89.12 202 ASN A CA 1
ATOM 1594 C C . ASN A 1 202 ? 13.703 -26.703 -8.312 1 89.12 202 ASN A C 1
ATOM 1596 O O . ASN A 1 202 ? 12.93 -27.562 -8.719 1 89.12 202 ASN A O 1
ATOM 1600 N N . ARG A 1 203 ? 14.586 -26.953 -7.395 1 87.31 203 ARG A N 1
ATOM 1601 C CA . ARG A 1 203 ? 14.789 -28.297 -6.859 1 87.31 203 ARG A CA 1
ATOM 1602 C C . ARG A 1 203 ? 13.766 -28.609 -5.777 1 87.31 203 ARG A C 1
ATOM 1604 O O . ARG A 1 203 ? 13.164 -29.688 -5.789 1 87.31 203 ARG A O 1
ATOM 1611 N N . ASN A 1 204 ? 13.602 -27.688 -4.828 1 87.12 204 ASN A N 1
ATOM 1612 C CA . ASN A 1 204 ? 12.695 -28 -3.725 1 87.12 204 ASN A CA 1
ATOM 1613 C C . ASN A 1 204 ? 11.828 -26.797 -3.369 1 87.12 204 ASN A C 1
ATOM 1615 O O . ASN A 1 204 ? 10.969 -26.875 -2.486 1 87.12 204 ASN A O 1
ATOM 1619 N N . GLY A 1 205 ? 12.062 -25.688 -3.963 1 89.5 205 GLY A N 1
ATOM 1620 C CA . GLY A 1 205 ? 11.172 -24.547 -3.807 1 89.5 205 GLY A CA 1
ATOM 1621 C C . GLY A 1 205 ? 11.547 -23.656 -2.643 1 89.5 205 GLY A C 1
ATOM 1622 O O . GLY A 1 205 ? 10.93 -22.609 -2.434 1 89.5 205 GLY A O 1
ATOM 1623 N N . ILE A 1 206 ? 12.547 -24 -1.845 1 92.88 206 ILE A N 1
ATOM 1624 C CA . ILE A 1 206 ? 12.953 -23.156 -0.722 1 92.88 206 ILE A CA 1
ATOM 1625 C C . ILE A 1 206 ? 13.93 -22.094 -1.203 1 92.88 206 ILE A C 1
ATOM 1627 O O . ILE A 1 206 ? 15.102 -22.375 -1.446 1 92.88 206 ILE A O 1
ATOM 1631 N N . ASP A 1 207 ? 13.438 -20.953 -1.278 1 96.19 207 ASP A N 1
ATOM 1632 C CA . ASP A 1 207 ? 14.273 -19.844 -1.766 1 96.19 207 ASP A CA 1
ATOM 1633 C C . ASP A 1 207 ? 13.914 -18.547 -1.067 1 96.19 207 ASP A C 1
ATOM 1635 O O . ASP A 1 207 ? 12.961 -18.484 -0.288 1 96.19 207 ASP A O 1
ATOM 1639 N N . VAL A 1 208 ? 14.656 -17.531 -1.32 1 97.88 208 VAL A N 1
ATOM 1640 C CA . VAL A 1 208 ? 14.531 -16.281 -0.577 1 97.88 208 VAL A CA 1
ATOM 1641 C C . VAL A 1 208 ? 13.305 -15.508 -1.057 1 97.88 208 VAL A C 1
ATOM 1643 O O . VAL A 1 208 ? 12.781 -14.656 -0.339 1 97.88 208 VAL A O 1
ATOM 1646 N N . ASP A 1 209 ? 12.867 -15.727 -2.297 1 97.06 209 ASP A N 1
ATOM 1647 C CA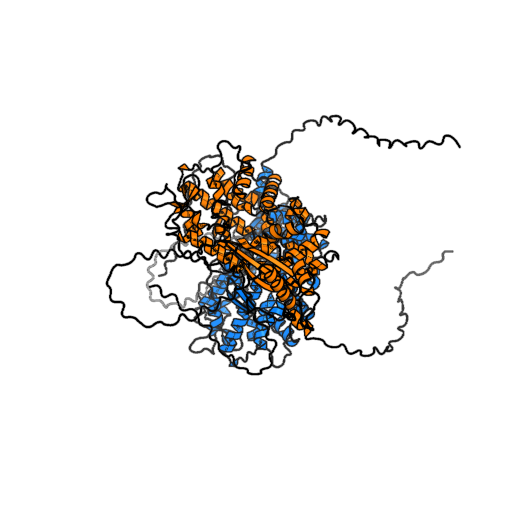 . ASP A 1 209 ? 11.594 -15.172 -2.734 1 97.06 209 ASP A CA 1
ATOM 1648 C C . ASP A 1 209 ? 10.461 -15.578 -1.793 1 97.06 209 ASP A C 1
ATOM 1650 O O . ASP A 1 209 ? 9.727 -14.727 -1.289 1 97.06 209 ASP A O 1
ATOM 1654 N N . LYS A 1 210 ? 10.391 -16.828 -1.507 1 95.75 210 LYS A N 1
ATOM 1655 C CA . LYS A 1 210 ? 9.367 -17.359 -0.616 1 95.75 210 LYS A CA 1
ATOM 1656 C C . LYS A 1 210 ? 9.562 -16.875 0.813 1 95.75 210 LYS A C 1
ATOM 1658 O O . LYS A 1 210 ? 8.594 -16.625 1.53 1 95.75 210 LYS A O 1
ATOM 1663 N N . PHE A 1 211 ? 10.836 -16.781 1.218 1 96.5 211 PHE A N 1
ATOM 1664 C CA . PHE A 1 211 ? 11.109 -16.266 2.555 1 96.5 211 PHE A CA 1
ATOM 1665 C C . PHE A 1 211 ? 10.492 -14.891 2.744 1 96.5 211 PHE A C 1
ATOM 1667 O O . PHE A 1 211 ? 9.875 -14.617 3.771 1 96.5 211 PHE A O 1
ATOM 1674 N N . ASP A 1 212 ? 10.617 -14.133 1.774 1 97.44 212 ASP A N 1
ATOM 1675 C CA . ASP A 1 212 ? 10.148 -12.758 1.928 1 97.44 212 ASP A CA 1
ATOM 1676 C C . ASP A 1 212 ? 8.625 -12.68 1.806 1 97.44 212 ASP A C 1
ATOM 1678 O O . ASP A 1 212 ? 7.957 -12.125 2.68 1 97.44 212 ASP A O 1
ATOM 1682 N N . TYR A 1 213 ? 8.031 -13.195 0.652 1 96.38 213 TYR A N 1
ATOM 1683 C CA . TYR A 1 213 ? 6.629 -12.891 0.406 1 96.38 213 TYR A CA 1
ATOM 1684 C C . TYR A 1 213 ? 5.734 -13.555 1.441 1 96.38 213 TYR A C 1
ATOM 1686 O O . TYR A 1 213 ? 4.656 -13.047 1.762 1 96.38 213 TYR A O 1
ATOM 1694 N N . ILE A 1 214 ? 6.121 -14.672 1.974 1 95.62 214 ILE A N 1
ATOM 1695 C CA . ILE A 1 214 ? 5.309 -15.305 3.008 1 95.62 214 ILE A CA 1
ATOM 1696 C C . ILE A 1 214 ? 5.227 -14.391 4.23 1 95.62 214 ILE A C 1
ATOM 1698 O O . ILE A 1 214 ? 4.141 -14.164 4.773 1 95.62 214 ILE A O 1
ATOM 1702 N N . GLN A 1 215 ? 6.336 -13.844 4.625 1 95.44 215 GLN A N 1
ATOM 1703 C CA . GLN A 1 215 ? 6.355 -12.945 5.777 1 95.44 215 GLN A CA 1
ATOM 1704 C C . GLN A 1 215 ? 5.66 -11.625 5.457 1 95.44 215 GLN A C 1
ATOM 1706 O O . GLN A 1 215 ? 4.844 -11.141 6.246 1 95.44 215 GLN A O 1
ATOM 1711 N N . ARG A 1 216 ? 5.953 -11.109 4.34 1 96.81 216 ARG A N 1
ATOM 1712 C CA . ARG A 1 216 ? 5.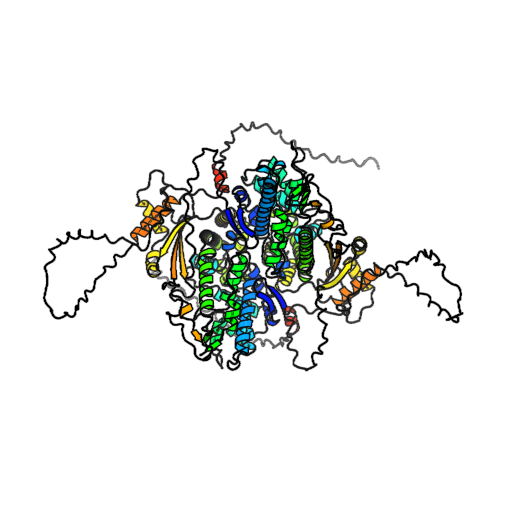453 -9.789 3.967 1 96.81 216 ARG A CA 1
ATOM 1713 C C . ARG A 1 216 ? 3.949 -9.828 3.711 1 96.81 216 ARG A C 1
ATOM 1715 O O . ARG A 1 216 ? 3.221 -8.922 4.129 1 96.81 216 ARG A O 1
ATOM 1722 N N . ASP A 1 217 ? 3.5 -10.828 2.975 1 96.75 217 ASP A N 1
ATOM 1723 C CA . ASP A 1 217 ? 2.07 -10.969 2.723 1 96.75 217 ASP A CA 1
ATOM 1724 C C . ASP A 1 217 ? 1.298 -11.156 4.027 1 96.75 217 ASP A C 1
ATOM 1726 O O . ASP A 1 217 ? 0.238 -10.555 4.219 1 96.75 217 ASP A O 1
ATOM 1730 N N . THR A 1 218 ? 1.837 -12 4.871 1 95 218 THR A N 1
ATOM 1731 C CA . THR A 1 218 ? 1.212 -12.242 6.168 1 95 218 THR A CA 1
ATOM 1732 C C . THR A 1 218 ? 1.154 -10.961 6.984 1 95 218 THR A C 1
ATOM 1734 O O . THR A 1 218 ? 0.135 -10.656 7.609 1 95 218 THR A O 1
ATOM 1737 N N . HIS A 1 219 ? 2.201 -10.234 6.969 1 94.25 219 HIS A N 1
ATOM 1738 C CA . HIS A 1 219 ? 2.273 -8.969 7.68 1 94.25 219 HIS A CA 1
ATOM 1739 C C . HIS A 1 219 ? 1.256 -7.969 7.137 1 94.25 219 HIS A C 1
ATOM 1741 O O . HIS A 1 219 ? 0.581 -7.281 7.906 1 94.25 219 HIS A O 1
ATOM 1747 N N . ALA A 1 220 ? 1.11 -7.883 5.902 1 95.25 220 ALA A N 1
ATOM 1748 C CA . ALA A 1 220 ? 0.23 -6.918 5.25 1 95.25 220 ALA A CA 1
ATOM 1749 C C . ALA A 1 220 ? -1.235 -7.219 5.547 1 95.25 220 ALA A C 1
ATOM 1751 O O . ALA A 1 220 ? -2.02 -6.309 5.824 1 95.25 220 ALA A O 1
ATOM 1752 N N . VAL A 1 221 ? -1.604 -8.477 5.504 1 94.06 221 VAL A N 1
ATOM 1753 C CA . VAL A 1 221 ? -2.994 -8.867 5.703 1 94.06 221 VAL A CA 1
ATOM 1754 C C . VAL A 1 221 ? -3.324 -8.875 7.191 1 94.06 221 VAL A C 1
ATOM 1756 O O . VAL A 1 221 ? -4.488 -8.742 7.578 1 94.06 221 VAL A O 1
ATOM 1759 N N . GLY A 1 222 ? -2.35 -9.031 8.031 1 90.5 222 GLY A N 1
ATOM 1760 C CA . GLY A 1 222 ? -2.559 -9.016 9.469 1 90.5 222 GLY A CA 1
ATOM 1761 C C . GLY A 1 222 ? -2.658 -10.406 10.07 1 90.5 222 GLY A C 1
ATOM 1762 O O . GLY A 1 222 ? -3.221 -10.578 11.156 1 90.5 222 GLY A O 1
ATOM 1763 N N . ASN A 1 223 ? -2.152 -11.352 9.352 1 86.12 223 ASN A N 1
ATOM 1764 C CA . ASN A 1 223 ? -2.082 -12.695 9.906 1 86.12 223 ASN A CA 1
ATOM 1765 C C . ASN A 1 223 ? -0.801 -12.906 10.711 1 86.12 223 ASN A C 1
ATOM 1767 O O . ASN A 1 223 ? 0.15 -12.133 10.578 1 86.12 223 ASN A O 1
ATOM 1771 N N . LYS A 1 224 ? -0.917 -13.781 11.641 1 83.06 224 LYS A N 1
ATOM 1772 C CA . LYS A 1 224 ? 0.262 -14.094 12.438 1 83.06 224 LYS A CA 1
ATOM 1773 C C . LYS A 1 224 ? 0.826 -15.469 12.07 1 83.06 224 LYS A C 1
ATOM 1775 O O . LYS A 1 224 ? 0.085 -16.453 11.992 1 83.06 224 LYS A O 1
ATOM 1780 N N . MET A 1 225 ? 2.012 -15.398 11.586 1 83.56 225 MET A N 1
ATOM 1781 C CA . MET A 1 225 ? 2.723 -16.641 11.297 1 83.56 225 MET A CA 1
ATOM 1782 C C . MET A 1 225 ? 4.133 -16.609 11.875 1 83.56 225 MET A C 1
ATOM 1784 O O . MET A 1 225 ? 4.699 -15.539 12.086 1 83.56 225 MET A O 1
ATOM 1788 N N . ASN A 1 226 ? 4.59 -17.766 12.117 1 83.12 226 ASN A N 1
ATOM 1789 C CA . ASN A 1 226 ? 5.953 -17.844 12.633 1 83.12 226 ASN A CA 1
ATOM 1790 C C . ASN A 1 226 ? 6.98 -17.484 11.57 1 83.12 226 ASN A C 1
ATOM 1792 O O . ASN A 1 226 ? 6.879 -17.922 10.422 1 83.12 226 ASN A O 1
ATOM 1796 N N . ASP A 1 227 ? 7.852 -16.625 12.016 1 85.31 227 ASP A N 1
ATOM 1797 C CA . ASP A 1 227 ? 8.945 -16.281 11.109 1 85.31 227 ASP A CA 1
ATOM 1798 C C . ASP A 1 227 ? 10.102 -17.281 11.242 1 85.31 227 ASP A C 1
ATOM 1800 O O . ASP A 1 227 ? 10.82 -17.266 12.242 1 85.31 227 ASP A O 1
ATOM 1804 N N . VAL A 1 228 ? 10.297 -18.078 10.219 1 86.88 228 VAL A N 1
ATOM 1805 C CA . VAL A 1 228 ? 11.305 -19.125 10.258 1 86.88 228 VAL A CA 1
ATOM 1806 C C . VAL A 1 228 ? 12.492 -18.734 9.375 1 86.88 228 VAL A C 1
ATOM 1808 O O . VAL A 1 228 ? 13.477 -19.469 9.281 1 86.88 228 VAL A O 1
ATOM 1811 N N . THR A 1 229 ? 12.469 -17.578 8.781 1 90.56 229 THR A N 1
ATOM 1812 C CA . THR A 1 229 ? 13.406 -17.188 7.738 1 90.56 229 THR A CA 1
ATOM 1813 C C . THR A 1 229 ? 14.82 -17.062 8.297 1 90.56 229 THR A C 1
ATOM 1815 O O . THR A 1 229 ? 15.758 -17.641 7.754 1 90.56 229 THR A O 1
ATOM 1818 N N . SER A 1 230 ? 14.977 -16.406 9.367 1 90.12 230 SER A N 1
ATOM 1819 C CA . SER A 1 230 ? 16.312 -16.188 9.938 1 90.12 230 SER A CA 1
ATOM 1820 C C . SER A 1 230 ? 16.953 -17.5 10.352 1 90.12 230 SER A C 1
ATOM 1822 O O . SER A 1 230 ? 18.156 -17.703 10.125 1 90.12 230 SER A O 1
ATOM 1824 N N . ARG A 1 231 ? 16.234 -18.375 10.898 1 90.81 231 ARG A N 1
ATOM 1825 C CA . ARG A 1 231 ? 16.75 -19.672 11.336 1 90.81 231 ARG A CA 1
ATOM 1826 C C . ARG A 1 231 ? 17.172 -20.531 10.148 1 90.81 231 ARG A C 1
ATOM 1828 O O . ARG A 1 231 ? 18.203 -21.172 10.18 1 90.81 231 ARG A O 1
ATOM 1835 N N . LEU A 1 232 ? 16.344 -20.5 9.117 1 93.38 232 LEU A N 1
ATOM 1836 C CA . LEU A 1 232 ? 16.641 -21.328 7.949 1 93.38 232 LEU A CA 1
ATOM 1837 C C . LEU A 1 232 ? 17.859 -20.797 7.203 1 93.38 232 LEU A C 1
ATOM 1839 O O . LEU A 1 232 ? 18.672 -21.578 6.688 1 93.38 232 LEU A O 1
ATOM 1843 N N . ILE A 1 233 ? 18.016 -19.5 7.191 1 94.5 233 ILE A N 1
ATOM 1844 C CA . ILE A 1 233 ? 19.172 -18.906 6.543 1 94.5 233 ILE A CA 1
ATOM 1845 C C . ILE A 1 233 ? 20.438 -19.266 7.328 1 94.5 233 ILE A C 1
ATOM 1847 O O . ILE A 1 233 ? 21.469 -19.578 6.738 1 94.5 233 ILE A O 1
ATOM 1851 N N . ARG A 1 234 ? 20.312 -19.312 8.586 1 92.06 234 ARG A N 1
ATOM 1852 C CA . ARG A 1 234 ? 21.453 -19.656 9.43 1 92.06 234 ARG A CA 1
ATOM 1853 C C . ARG A 1 234 ? 21.797 -21.125 9.32 1 92.06 234 ARG A C 1
ATOM 1855 O O . ARG A 1 234 ? 22.969 -21.5 9.391 1 92.06 234 ARG A O 1
ATOM 1862 N N . SER A 1 235 ? 20.828 -21.891 9.125 1 92.06 235 SER A N 1
ATOM 1863 C CA . SER A 1 235 ? 20.984 -23.344 9.078 1 92.06 235 SER A CA 1
ATOM 1864 C C . SER A 1 235 ? 21.484 -23.812 7.707 1 92.06 235 SER A C 1
ATOM 1866 O O . SER A 1 235 ? 21.984 -24.922 7.562 1 92.06 235 SER A O 1
ATOM 1868 N N . ALA A 1 236 ? 21.406 -23.031 6.727 1 95.06 236 ALA A N 1
ATOM 1869 C CA . ALA A 1 236 ? 21.688 -23.406 5.348 1 95.06 236 ALA A CA 1
ATOM 1870 C C . ALA A 1 236 ? 23.172 -23.766 5.172 1 95.06 236 ALA A C 1
ATOM 1872 O O . ALA A 1 236 ? 24.047 -23.062 5.676 1 95.06 236 ALA A O 1
ATOM 1873 N N . ARG A 1 237 ? 23.453 -24.875 4.531 1 95 237 ARG A N 1
ATOM 1874 C CA . ARG A 1 237 ? 24.781 -25.359 4.172 1 95 237 ARG A CA 1
ATOM 1875 C C . ARG A 1 237 ? 24.781 -26.016 2.797 1 95 237 ARG A C 1
ATOM 1877 O O . ARG A 1 237 ? 23.797 -26.641 2.41 1 95 237 ARG A O 1
ATOM 1884 N N . VAL A 1 238 ? 25.875 -25.859 2.109 1 96.75 238 VAL A N 1
ATOM 1885 C CA . VAL A 1 238 ? 25.969 -26.469 0.79 1 96.75 238 VAL A CA 1
ATOM 1886 C C . VAL A 1 238 ? 26.703 -27.812 0.897 1 96.75 238 VAL A C 1
ATOM 1888 O O . VAL A 1 238 ? 27.844 -27.875 1.371 1 96.75 238 VAL A O 1
ATOM 1891 N N . ILE A 1 239 ? 26.078 -28.875 0.556 1 94 239 ILE A N 1
ATOM 1892 C CA . ILE A 1 239 ? 26.641 -30.219 0.509 1 94 239 ILE A CA 1
ATOM 1893 C C . ILE A 1 239 ? 26.406 -30.828 -0.869 1 94 239 ILE A C 1
ATOM 1895 O O . ILE A 1 239 ? 25.266 -30.938 -1.313 1 94 239 ILE A O 1
ATOM 1899 N N . ASN A 1 240 ? 27.422 -31.203 -1.591 1 92.69 240 ASN A N 1
ATOM 1900 C CA . ASN A 1 240 ? 27.328 -31.75 -2.943 1 92.69 240 ASN A CA 1
ATOM 1901 C C . ASN A 1 240 ? 26.594 -30.797 -3.881 1 92.69 240 ASN A C 1
ATOM 1903 O O . ASN A 1 240 ? 25.672 -31.203 -4.582 1 92.69 240 ASN A O 1
ATOM 1907 N N . ASN A 1 241 ? 26.828 -29.531 -3.727 1 93.31 241 ASN A N 1
ATOM 1908 C CA . ASN A 1 241 ? 26.344 -28.453 -4.586 1 93.31 241 ASN A CA 1
ATOM 1909 C C . ASN A 1 241 ? 24.828 -28.25 -4.426 1 93.31 241 ASN A C 1
ATOM 1911 O O . ASN A 1 241 ? 24.156 -27.812 -5.355 1 93.31 241 ASN A O 1
ATOM 1915 N N . GLU A 1 242 ? 24.406 -28.625 -3.289 1 94.06 242 GLU A N 1
ATOM 1916 C CA . GLU A 1 242 ? 23 -28.453 -2.938 1 94.06 242 GLU A CA 1
ATOM 1917 C C . GLU A 1 242 ? 22.859 -27.781 -1.579 1 94.06 242 GLU A C 1
ATOM 1919 O O . GLU A 1 242 ? 23.578 -28.094 -0.636 1 94.06 242 GLU A O 1
ATOM 1924 N N . ILE A 1 243 ? 21.969 -26.797 -1.545 1 95.31 243 ILE A N 1
ATOM 1925 C CA . ILE A 1 243 ? 21.703 -26.156 -0.259 1 95.31 243 ILE A CA 1
ATOM 1926 C C . ILE A 1 243 ? 20.875 -27.078 0.625 1 95.31 243 ILE A C 1
ATOM 1928 O O . ILE A 1 243 ? 19.797 -27.516 0.231 1 95.31 243 ILE A O 1
ATOM 1932 N N . CYS A 1 244 ? 21.391 -27.391 1.759 1 93.25 244 CYS A N 1
ATOM 1933 C CA . CYS A 1 244 ? 20.766 -28.266 2.744 1 93.25 244 CYS A CA 1
ATOM 1934 C C . CYS A 1 244 ? 20.531 -27.531 4.059 1 93.25 244 CYS A C 1
ATOM 1936 O O . CYS A 1 244 ? 21 -26.406 4.238 1 93.25 244 CYS A O 1
ATOM 1938 N N . TYR A 1 245 ? 19.766 -28.109 4.91 1 91.38 245 TYR A N 1
ATOM 1939 C CA . TYR A 1 245 ? 19.438 -27.5 6.191 1 91.38 245 TYR A CA 1
ATOM 1940 C C . TYR A 1 245 ? 19.688 -28.484 7.34 1 91.38 245 TYR A C 1
ATOM 1942 O O . TYR A 1 245 ? 19.812 -29.688 7.117 1 91.38 245 TYR A O 1
ATOM 1950 N N . ALA A 1 246 ? 19.812 -27.938 8.484 1 88.12 246 ALA A N 1
ATOM 1951 C CA . ALA A 1 246 ? 20.062 -28.781 9.656 1 88.12 246 ALA A CA 1
ATOM 1952 C C . ALA A 1 246 ? 18.875 -29.688 9.93 1 88.12 246 ALA A C 1
ATOM 1954 O O . ALA A 1 246 ? 17.719 -29.281 9.805 1 88.12 246 ALA A O 1
ATOM 1955 N N . ASP A 1 247 ? 19.172 -30.875 10.336 1 83.25 247 ASP A N 1
ATOM 1956 C CA . ASP A 1 247 ? 18.109 -31.844 10.602 1 83.25 247 ASP A CA 1
ATOM 1957 C C . ASP A 1 247 ? 17.203 -31.359 11.719 1 83.25 247 ASP A C 1
ATOM 1959 O O . ASP A 1 247 ? 15.992 -31.625 11.695 1 83.25 247 ASP A O 1
ATOM 1963 N N . LYS A 1 248 ? 17.703 -30.641 12.641 1 80.88 248 LYS A N 1
ATOM 1964 C CA . LYS A 1 248 ? 16.906 -30.141 13.75 1 80.88 248 LYS A CA 1
ATOM 1965 C C . LYS A 1 248 ? 15.898 -29.094 13.273 1 80.88 248 LYS A C 1
ATOM 1967 O O . LYS A 1 248 ? 14.945 -28.781 13.992 1 80.88 248 LYS A O 1
ATOM 1972 N N . ASP A 1 249 ? 16.156 -28.547 12.094 1 86.31 249 ASP A N 1
ATOM 1973 C CA . ASP A 1 249 ? 15.305 -27.484 11.578 1 86.31 249 ASP A CA 1
ATOM 1974 C C . ASP A 1 249 ? 14.258 -28.031 10.617 1 86.31 249 ASP A C 1
ATOM 1976 O O . ASP A 1 249 ? 13.633 -27.266 9.867 1 86.31 249 ASP A O 1
ATOM 1980 N N . TRP A 1 250 ? 14.031 -29.328 10.656 1 80.31 250 TRP A N 1
ATOM 1981 C CA . TRP A 1 250 ? 13.078 -29.953 9.75 1 80.31 250 TRP A CA 1
ATOM 1982 C C . TRP A 1 250 ? 11.672 -29.391 9.961 1 80.31 250 TRP A C 1
ATOM 1984 O O . TRP A 1 250 ? 10.914 -29.219 9.008 1 80.31 250 TRP A O 1
ATOM 1994 N N . TYR A 1 251 ? 11.344 -29.141 11.188 1 80.81 251 TYR A N 1
ATOM 1995 C CA . TYR A 1 251 ? 10.016 -28.625 11.492 1 80.81 251 TYR A CA 1
ATOM 1996 C C . TYR A 1 251 ? 9.836 -27.219 10.922 1 80.81 251 TYR A C 1
ATOM 1998 O O . TYR A 1 251 ? 8.742 -26.844 10.484 1 80.81 251 TYR A O 1
ATOM 2006 N N . MET A 1 252 ? 10.844 -26.438 10.977 1 86 252 MET A N 1
ATOM 2007 C CA . MET A 1 252 ? 10.789 -25.094 10.422 1 86 252 MET A CA 1
ATOM 2008 C C . MET A 1 252 ? 10.594 -25.141 8.906 1 86 252 MET A C 1
ATOM 2010 O O . MET A 1 252 ? 9.875 -24.312 8.344 1 86 252 MET A O 1
ATOM 2014 N N . VAL A 1 253 ? 11.203 -26.078 8.289 1 86.88 253 VAL A N 1
ATOM 2015 C CA . VAL A 1 253 ? 11.016 -26.266 6.855 1 86.88 253 VAL A CA 1
ATOM 2016 C C . VAL A 1 253 ? 9.562 -26.625 6.562 1 86.88 253 VAL A C 1
ATOM 2018 O O . VAL A 1 253 ? 8.953 -26.078 5.645 1 86.88 253 VAL A O 1
ATOM 2021 N N . SER A 1 254 ? 9.039 -27.484 7.352 1 83.12 254 SER A N 1
ATOM 2022 C CA . SER A 1 254 ? 7.645 -27.859 7.188 1 83.12 254 SER A CA 1
ATOM 2023 C C . SER A 1 254 ? 6.715 -26.672 7.395 1 83.12 254 SER A C 1
ATOM 2025 O O . SER A 1 254 ? 5.727 -26.516 6.676 1 83.12 254 SER A O 1
ATOM 2027 N N . GLN A 1 255 ? 7.051 -25.891 8.352 1 86.44 255 GLN A N 1
ATOM 2028 C CA . GLN A 1 255 ? 6.242 -24.719 8.664 1 86.44 255 GLN A CA 1
ATOM 2029 C C . GLN A 1 255 ? 6.246 -23.719 7.508 1 86.44 255 GLN A C 1
ATOM 2031 O O . GLN A 1 255 ? 5.246 -23.047 7.258 1 86.44 255 GLN A O 1
ATOM 2036 N N . LEU A 1 256 ? 7.324 -23.641 6.895 1 89.81 256 LEU A N 1
ATOM 2037 C CA . LEU A 1 256 ? 7.414 -22.766 5.73 1 89.81 256 LEU A CA 1
ATOM 2038 C C . LEU A 1 256 ? 6.387 -23.156 4.672 1 89.81 256 LEU A C 1
ATOM 2040 O O . LEU A 1 256 ? 5.656 -22.297 4.16 1 89.81 256 LEU A O 1
ATOM 2044 N N . PHE A 1 257 ? 6.305 -24.375 4.352 1 85.56 257 PHE A N 1
ATOM 2045 C CA . PHE A 1 257 ? 5.395 -24.859 3.32 1 85.56 257 PHE A CA 1
ATOM 2046 C C . PHE A 1 257 ? 3.949 -24.797 3.801 1 85.56 257 PHE A C 1
ATOM 2048 O O . PHE A 1 257 ? 3.037 -24.531 3.01 1 85.56 257 PHE A O 1
ATOM 2055 N N . GLU A 1 258 ? 3.748 -24.984 5.051 1 83.56 258 GLU A N 1
ATOM 2056 C CA . GLU A 1 258 ? 2.414 -24.844 5.621 1 83.56 258 GLU A CA 1
ATOM 2057 C C . GLU A 1 258 ? 1.924 -23.406 5.539 1 83.56 258 GLU A C 1
ATOM 2059 O O . GLU A 1 258 ? 0.746 -23.156 5.273 1 83.56 258 GLU A O 1
ATOM 2064 N N . SER A 1 259 ? 2.83 -22.531 5.863 1 89.06 259 SER A N 1
ATOM 2065 C CA . SER A 1 259 ? 2.49 -21.125 5.766 1 89.06 259 SER A CA 1
ATOM 2066 C C . SER A 1 259 ? 2.104 -20.75 4.336 1 89.06 259 SER A C 1
ATOM 2068 O O . SER A 1 259 ? 1.143 -20 4.125 1 89.06 259 SER A O 1
ATOM 2070 N N . ARG A 1 260 ? 2.811 -21.25 3.41 1 89.38 260 ARG A N 1
ATOM 2071 C CA . ARG A 1 260 ? 2.486 -21 2.01 1 89.38 260 ARG A CA 1
ATOM 2072 C C . ARG A 1 260 ? 1.113 -21.562 1.657 1 89.38 260 ARG A C 1
ATOM 2074 O O . ARG A 1 260 ? 0.329 -20.906 0.965 1 89.38 260 ARG A O 1
ATOM 2081 N N . PHE A 1 261 ? 0.887 -22.766 2.074 1 83.75 261 PHE A N 1
ATOM 2082 C CA . PHE A 1 261 ? -0.39 -23.406 1.807 1 83.75 261 PHE A CA 1
ATOM 2083 C C . PHE A 1 261 ? -1.542 -22.609 2.4 1 83.75 261 PHE A C 1
ATOM 2085 O O . PHE A 1 261 ? -2.574 -22.422 1.753 1 83.75 261 PHE A O 1
ATOM 2092 N N . SER A 1 262 ? -1.3 -22.141 3.59 1 86.06 262 SER A N 1
ATOM 2093 C CA . SER A 1 262 ? -2.311 -21.344 4.273 1 86.06 262 SER A CA 1
ATOM 2094 C C . SER A 1 262 ? -2.609 -20.062 3.514 1 86.06 262 SER A C 1
ATOM 2096 O O . SER A 1 262 ? -3.771 -19.672 3.373 1 86.06 262 SER A O 1
ATOM 2098 N N . LEU A 1 263 ? -1.629 -19.422 3.047 1 91.38 263 LEU A N 1
ATOM 2099 C CA . LEU A 1 263 ? -1.809 -18.203 2.277 1 91.38 263 LEU A CA 1
ATOM 2100 C C . LEU A 1 263 ? -2.59 -18.469 0.996 1 91.38 263 LEU A C 1
ATOM 2102 O O . LEU A 1 263 ? -3.48 -17.703 0.63 1 91.38 263 LEU A O 1
ATOM 2106 N N . HIS A 1 264 ? -2.309 -19.516 0.341 1 87.81 264 HIS A N 1
ATOM 2107 C CA . HIS A 1 264 ? -3.006 -19.859 -0.891 1 87.81 264 HIS A CA 1
ATOM 2108 C C . HIS A 1 264 ? -4.477 -20.172 -0.625 1 87.81 264 HIS A C 1
ATOM 2110 O O . HIS A 1 264 ? -5.352 -19.719 -1.374 1 87.81 264 HIS A O 1
ATOM 2116 N N . LYS A 1 265 ? -4.723 -20.844 0.398 1 82.88 265 LYS A N 1
ATOM 2117 C CA . LYS A 1 265 ? -6.086 -21.25 0.707 1 82.88 265 LYS A CA 1
ATOM 2118 C C . LYS A 1 265 ? -6.922 -20.078 1.198 1 82.88 265 LYS A C 1
ATOM 2120 O O . LYS A 1 265 ? -8.078 -19.922 0.804 1 82.88 265 LYS A O 1
ATOM 2125 N N . MET A 1 266 ? -6.301 -19.234 1.956 1 86.88 266 MET A N 1
ATOM 2126 C CA . MET A 1 266 ? -7.09 -18.234 2.67 1 86.88 266 MET A CA 1
ATOM 2127 C C . MET A 1 266 ? -7.102 -16.906 1.915 1 86.88 266 MET A C 1
ATOM 2129 O O . MET A 1 266 ? -8.07 -16.156 1.996 1 86.88 266 MET A O 1
ATOM 2133 N N . ILE A 1 267 ? -6.023 -16.641 1.219 1 92.06 267 ILE A N 1
ATOM 2134 C CA . ILE A 1 267 ? -5.898 -15.297 0.672 1 92.06 267 ILE A CA 1
ATOM 2135 C C . ILE A 1 267 ? -5.883 -15.359 -0.854 1 92.06 267 ILE A C 1
ATOM 2137 O O . ILE A 1 267 ? -6.777 -14.828 -1.513 1 92.06 267 ILE A O 1
ATOM 2141 N N . TYR A 1 268 ? -4.961 -16.109 -1.429 1 91.12 268 TYR A N 1
ATOM 2142 C CA . TYR A 1 268 ? -4.73 -16.062 -2.867 1 91.12 268 TYR A CA 1
ATOM 2143 C C . TYR A 1 268 ? -5.926 -16.641 -3.629 1 91.12 268 TYR A C 1
ATOM 2145 O O . TYR A 1 268 ? -6.254 -16.156 -4.719 1 91.12 268 TYR A O 1
ATOM 2153 N N . ASN A 1 269 ? -6.578 -17.641 -3.031 1 88.62 269 ASN A N 1
ATOM 2154 C CA . ASN A 1 269 ? -7.668 -18.328 -3.719 1 88.62 269 ASN A CA 1
ATOM 2155 C C . ASN A 1 269 ? -9.023 -18 -3.092 1 88.62 269 ASN A C 1
ATOM 2157 O O . ASN A 1 269 ? -9.992 -18.719 -3.291 1 88.62 269 ASN A O 1
ATOM 2161 N N . HIS A 1 270 ? -9.039 -16.953 -2.328 1 91.25 270 HIS A N 1
ATOM 2162 C CA . HIS A 1 270 ? -10.32 -16.5 -1.806 1 91.25 270 HIS A CA 1
ATOM 2163 C C . HIS A 1 270 ? -11.328 -16.281 -2.93 1 91.25 270 HIS A C 1
ATOM 2165 O O . HIS A 1 270 ? -10.977 -15.766 -3.992 1 91.25 270 HIS A O 1
ATOM 2171 N N . LYS A 1 271 ? -12.539 -16.688 -2.74 1 90.88 271 LYS A N 1
ATOM 2172 C CA . LYS A 1 271 ? -13.555 -16.719 -3.789 1 90.88 271 LYS A CA 1
ATOM 2173 C C . LYS A 1 271 ? -13.75 -15.328 -4.395 1 90.88 271 LYS A C 1
ATOM 2175 O O . LYS A 1 271 ? -13.875 -15.188 -5.613 1 90.88 271 LYS A O 1
ATOM 2180 N N . SER A 1 272 ? -13.812 -14.289 -3.504 1 93.75 272 SER A N 1
ATOM 2181 C CA . SER A 1 272 ? -14.039 -12.938 -3.998 1 93.75 272 SER A CA 1
ATOM 2182 C C . SER A 1 272 ? -12.828 -12.422 -4.777 1 93.75 272 SER A C 1
ATOM 2184 O O . SER A 1 272 ? -12.977 -11.656 -5.73 1 93.75 272 SER A O 1
ATOM 2186 N N . CYS A 1 273 ? -11.633 -12.844 -4.375 1 94.44 273 CYS A N 1
ATOM 2187 C CA . CYS A 1 273 ? -10.43 -12.484 -5.121 1 94.44 273 CYS A CA 1
ATOM 2188 C C . CYS A 1 273 ? -10.461 -13.086 -6.523 1 94.44 273 CYS A C 1
ATOM 2190 O O . CYS A 1 273 ? -10.172 -12.391 -7.504 1 94.44 273 CYS A O 1
ATOM 2192 N N . LYS A 1 274 ? -10.859 -14.344 -6.559 1 94.19 274 LYS A N 1
ATOM 2193 C CA . LYS A 1 274 ? -10.93 -15.031 -7.844 1 94.19 274 LYS A CA 1
ATOM 2194 C C . LYS A 1 274 ? -11.992 -14.406 -8.75 1 94.19 274 LYS A C 1
ATOM 2196 O O . LYS A 1 274 ? -11.797 -14.297 -9.961 1 94.19 274 LYS A O 1
ATOM 2201 N N . ALA A 1 275 ? -13.125 -14.031 -8.141 1 95.94 275 ALA A N 1
ATOM 2202 C CA . ALA A 1 275 ? -14.164 -13.352 -8.906 1 95.94 275 ALA A CA 1
ATOM 2203 C C . ALA A 1 275 ? -13.648 -12.055 -9.523 1 95.94 275 ALA A C 1
ATOM 2205 O O . ALA A 1 275 ? -13.859 -11.797 -10.711 1 95.94 275 ALA A O 1
ATOM 2206 N N . ILE A 1 276 ? -12.945 -11.305 -8.742 1 97.12 276 ILE A N 1
ATOM 2207 C CA . ILE A 1 276 ? -12.422 -10.023 -9.203 1 97.12 276 ILE A CA 1
ATOM 2208 C C . ILE A 1 276 ? -11.344 -10.258 -10.266 1 97.12 276 ILE A C 1
ATOM 2210 O O . ILE A 1 276 ? -11.25 -9.508 -11.234 1 97.12 276 ILE A O 1
ATOM 2214 N N . GLU A 1 277 ? -10.547 -11.258 -10.07 1 96.25 277 GLU A N 1
ATOM 2215 C CA . GLU A 1 277 ? -9.555 -11.609 -11.078 1 96.25 277 GLU A CA 1
ATOM 2216 C C . GLU A 1 277 ? -10.211 -11.883 -12.43 1 96.25 277 GLU A C 1
ATOM 2218 O O . GLU A 1 277 ? -9.75 -11.398 -13.461 1 96.25 277 GLU A O 1
ATOM 2223 N N . LEU A 1 278 ? -11.242 -12.656 -12.398 1 96.06 278 LEU A N 1
ATOM 2224 C CA . LEU A 1 278 ? -11.969 -12.969 -13.625 1 96.06 278 LEU A CA 1
ATOM 2225 C C . LEU A 1 278 ? -12.531 -11.703 -14.266 1 96.06 278 LEU A C 1
ATOM 2227 O O . LEU A 1 278 ? -12.484 -11.539 -15.484 1 96.06 278 LEU A O 1
ATOM 2231 N N . MET A 1 279 ? -13.039 -10.852 -13.438 1 97.75 279 MET A N 1
ATOM 2232 C CA . MET A 1 279 ? -13.609 -9.602 -13.922 1 97.75 279 MET A CA 1
ATOM 2233 C C . MET A 1 279 ? -12.531 -8.711 -14.531 1 97.75 279 MET A C 1
ATOM 2235 O O . MET A 1 279 ? -12.75 -8.102 -15.578 1 97.75 279 MET A O 1
ATOM 2239 N N . ILE A 1 280 ? -11.375 -8.641 -13.906 1 97.88 280 ILE A N 1
ATOM 2240 C CA . ILE A 1 280 ? -10.258 -7.867 -14.43 1 97.88 280 ILE A CA 1
ATOM 2241 C C . ILE A 1 280 ? -9.836 -8.422 -15.789 1 97.88 280 ILE A C 1
ATOM 2243 O O . ILE A 1 280 ? -9.633 -7.668 -16.75 1 97.88 280 ILE A O 1
ATOM 2247 N N . VAL A 1 281 ? -9.75 -9.742 -15.898 1 97 281 VAL A N 1
ATOM 2248 C CA . VAL A 1 281 ? -9.367 -10.375 -17.156 1 97 281 VAL A CA 1
ATOM 2249 C C . VAL A 1 281 ? -10.383 -10.031 -18.234 1 97 281 VAL A C 1
ATOM 2251 O O . VAL A 1 281 ? -10.008 -9.641 -19.344 1 97 281 VAL A O 1
ATOM 2254 N N . ASP A 1 282 ? -11.672 -10.141 -17.906 1 97.5 282 ASP A N 1
ATOM 2255 C CA . ASP A 1 282 ? -12.719 -9.812 -18.875 1 97.5 282 ASP A CA 1
ATOM 2256 C C . ASP A 1 282 ? -12.617 -8.359 -19.328 1 97.5 282 ASP A C 1
ATOM 2258 O O . ASP A 1 282 ? -12.766 -8.062 -20.5 1 97.5 282 ASP A O 1
ATOM 2262 N N . ALA A 1 283 ? -12.352 -7.477 -18.375 1 98.19 283 ALA A N 1
ATOM 2263 C CA . ALA A 1 283 ? -12.234 -6.059 -18.703 1 98.19 283 ALA A CA 1
ATOM 2264 C C . ALA A 1 283 ? -11.047 -5.809 -19.625 1 98.19 283 ALA A C 1
ATOM 2266 O O . ALA A 1 283 ? -11.148 -5.043 -20.594 1 98.19 283 ALA A O 1
ATOM 2267 N N . LEU A 1 284 ? -9.945 -6.434 -19.375 1 98 284 LEU A N 1
ATOM 2268 C CA . LEU A 1 284 ? -8.742 -6.242 -20.172 1 98 284 LEU A CA 1
ATOM 2269 C C . LEU A 1 284 ? -8.906 -6.844 -21.562 1 98 284 LEU A C 1
ATOM 2271 O O . LEU A 1 284 ? -8.43 -6.273 -22.547 1 98 284 LEU A O 1
ATOM 2275 N N . VAL A 1 285 ? -9.547 -8.016 -21.641 1 97.56 285 VAL A N 1
ATOM 2276 C CA . VAL A 1 285 ? -9.781 -8.664 -22.922 1 97.56 285 VAL A CA 1
ATOM 2277 C C . VAL A 1 285 ? -10.633 -7.758 -23.812 1 97.56 285 VAL A C 1
ATOM 2279 O O . VAL A 1 285 ? -10.344 -7.586 -25 1 97.56 285 VAL A O 1
ATOM 2282 N N . LEU A 1 286 ? -11.664 -7.152 -23.219 1 97.69 286 LEU A N 1
ATOM 2283 C CA . LEU A 1 286 ? -12.547 -6.254 -23.938 1 97.69 286 LEU A CA 1
ATOM 2284 C C . LEU A 1 286 ? -11.812 -4.984 -24.359 1 97.69 286 LEU A C 1
ATOM 2286 O O . LEU A 1 286 ? -12.117 -4.398 -25.406 1 97.69 286 LEU A O 1
ATOM 2290 N N . ALA A 1 287 ? -10.781 -4.594 -23.609 1 98.25 287 ALA A N 1
ATOM 2291 C CA . ALA A 1 287 ? -10.062 -3.352 -23.875 1 98.25 287 ALA A CA 1
ATOM 2292 C C . ALA A 1 287 ? -8.922 -3.576 -24.859 1 98.25 287 ALA A C 1
ATOM 2294 O O . ALA A 1 287 ? -8.438 -2.631 -25.484 1 98.25 287 ALA A O 1
ATOM 2295 N N . ASP A 1 288 ? -8.438 -4.758 -25.047 1 97.5 288 ASP A N 1
ATOM 2296 C CA . ASP A 1 288 ? -7.203 -5.09 -25.75 1 97.5 288 ASP A CA 1
ATOM 2297 C C . ASP A 1 288 ? -7.27 -4.656 -27.219 1 97.5 288 ASP A C 1
ATOM 2299 O O . ASP A 1 288 ? -6.289 -4.137 -27.75 1 97.5 288 ASP A O 1
ATOM 2303 N N . PRO A 1 289 ? -8.398 -4.848 -27.891 1 97 289 PRO A N 1
ATOM 2304 C CA . PRO A 1 289 ? -8.438 -4.445 -29.297 1 97 289 PRO A CA 1
ATOM 2305 C C . PRO A 1 289 ? -8.203 -2.951 -29.5 1 97 289 PRO A C 1
ATOM 2307 O O . PRO A 1 289 ? -7.684 -2.533 -30.531 1 97 289 PRO A O 1
ATOM 2310 N N . PHE A 1 290 ? -8.57 -2.227 -28.516 1 97.31 290 PHE A N 1
ATOM 2311 C CA . PHE A 1 290 ? -8.461 -0.777 -28.625 1 97.31 290 PHE A CA 1
ATOM 2312 C C . PHE A 1 290 ? -7.16 -0.284 -28.016 1 97.31 290 PHE A C 1
ATOM 2314 O O . PHE A 1 290 ? -6.465 0.55 -28.609 1 97.31 290 PHE A O 1
ATOM 2321 N N . MET A 1 291 ? -6.754 -0.817 -26.875 1 96.06 291 MET A N 1
ATOM 2322 C CA . MET A 1 291 ? -5.605 -0.312 -26.125 1 96.06 291 MET A CA 1
ATOM 2323 C C . MET A 1 291 ? -4.34 -1.077 -26.5 1 96.06 291 MET A C 1
ATOM 2325 O O . MET A 1 291 ? -3.236 -0.674 -26.125 1 96.06 291 MET A O 1
ATOM 2329 N N . HIS A 1 292 ? -4.441 -2.197 -27.141 1 95.75 292 HIS A N 1
ATOM 2330 C CA . HIS A 1 292 ? -3.322 -3.021 -27.594 1 95.75 292 HIS A CA 1
ATOM 2331 C C . HIS A 1 292 ? -2.408 -3.385 -26.422 1 95.75 292 HIS A C 1
ATOM 2333 O O . HIS A 1 292 ? -1.19 -3.217 -26.5 1 95.75 292 HIS A O 1
ATOM 2339 N N . LEU A 1 293 ? -3.029 -3.838 -25.422 1 96.06 293 LEU A N 1
ATOM 2340 C CA . LEU A 1 293 ? -2.312 -4.16 -24.188 1 96.06 293 LEU A CA 1
ATOM 2341 C C . LEU A 1 293 ? -1.392 -5.355 -24.391 1 96.06 293 LEU A C 1
ATOM 2343 O O . LEU A 1 293 ? -0.243 -5.348 -23.938 1 96.06 293 LEU A O 1
ATOM 2347 N N . SER A 1 294 ? -1.841 -6.398 -25.062 1 94.19 294 SER A N 1
ATOM 2348 C CA . SER A 1 294 ? -1.095 -7.641 -25.234 1 94.19 294 SER A CA 1
ATOM 2349 C C . SER A 1 294 ? 0.154 -7.418 -26.078 1 94.19 294 SER A C 1
ATOM 2351 O O . SER A 1 294 ? 1.144 -8.141 -25.938 1 94.19 294 SER A O 1
ATOM 2353 N N . ASN A 1 295 ? 0.176 -6.406 -26.875 1 93.06 295 ASN A N 1
ATOM 2354 C CA . ASN A 1 295 ? 1.308 -6.117 -27.75 1 93.06 295 ASN A CA 1
ATOM 2355 C C . ASN A 1 295 ? 2.449 -5.449 -26.984 1 93.06 295 ASN A C 1
ATOM 2357 O O . ASN A 1 295 ? 3.596 -5.461 -27.438 1 93.06 295 ASN A O 1
ATOM 2361 N N . LYS A 1 296 ? 2.123 -4.938 -25.922 1 93.75 296 LYS A N 1
ATOM 2362 C CA . LYS A 1 296 ? 3.109 -4.145 -25.188 1 93.75 296 LYS A CA 1
ATOM 2363 C C . LYS A 1 296 ? 4.156 -5.043 -24.531 1 93.75 296 LYS A C 1
ATOM 2365 O O . LYS A 1 296 ? 5.203 -4.562 -24.094 1 93.75 296 LYS A O 1
ATOM 2370 N N . ILE A 1 297 ? 3.904 -6.363 -24.5 1 92.88 297 ILE A N 1
ATOM 2371 C CA . ILE A 1 297 ? 4.832 -7.281 -23.844 1 92.88 297 ILE A CA 1
ATOM 2372 C C . ILE A 1 297 ? 6.098 -7.418 -24.688 1 92.88 297 ILE A C 1
ATOM 2374 O O . ILE A 1 297 ? 7.105 -7.957 -24.234 1 92.88 297 ILE A O 1
ATOM 2378 N N . HIS A 1 298 ? 6.094 -6.863 -25.891 1 91.25 298 HIS A N 1
ATOM 2379 C CA . HIS A 1 298 ? 7.215 -7.043 -26.812 1 91.25 298 HIS A CA 1
ATOM 2380 C C . HIS A 1 298 ? 8.125 -5.82 -26.812 1 91.25 298 HIS A C 1
ATOM 2382 O O . HIS A 1 298 ? 9.148 -5.801 -27.5 1 91.25 298 HIS A O 1
ATOM 2388 N N . SER A 1 299 ? 7.789 -4.828 -26.078 1 94.19 299 SER A N 1
ATOM 2389 C CA . SER A 1 299 ? 8.562 -3.594 -26.016 1 94.19 299 SER A CA 1
ATOM 2390 C C . SER A 1 299 ? 8.758 -3.137 -24.578 1 94.19 299 SER A C 1
ATOM 2392 O O . SER A 1 299 ? 7.789 -2.773 -23.906 1 94.19 299 SER A O 1
ATOM 2394 N N . ALA A 1 300 ? 10.031 -3.094 -24.172 1 95.56 300 ALA A N 1
ATOM 2395 C CA . ALA A 1 300 ? 10.328 -2.639 -22.812 1 95.56 300 ALA A CA 1
ATOM 2396 C C . ALA A 1 300 ? 9.836 -1.212 -22.594 1 95.56 300 ALA A C 1
ATOM 2398 O O . ALA A 1 300 ? 9.391 -0.862 -21.5 1 95.56 300 ALA A O 1
ATOM 2399 N N . GLU A 1 301 ? 9.883 -0.39 -23.625 1 94.06 301 GLU A N 1
ATOM 2400 C CA . GLU A 1 301 ? 9.469 1.009 -23.547 1 94.06 301 GLU A CA 1
ATOM 2401 C C . GLU A 1 301 ? 7.973 1.128 -23.281 1 94.06 301 GLU A C 1
ATOM 2403 O O . GLU A 1 301 ? 7.547 1.965 -22.484 1 94.06 301 GLU A O 1
ATOM 2408 N N . GLU A 1 302 ? 7.258 0.314 -23.969 1 93.88 302 GLU A N 1
ATOM 2409 C CA . GLU A 1 302 ? 5.812 0.342 -23.781 1 93.88 302 GLU A CA 1
ATOM 2410 C C . GLU A 1 302 ? 5.406 -0.39 -22.5 1 93.88 302 GLU A C 1
ATOM 2412 O O . GLU A 1 302 ? 4.465 0.019 -21.812 1 93.88 302 GLU A O 1
ATOM 2417 N N . TYR A 1 303 ? 6.133 -1.449 -22.203 1 95.5 303 TYR A N 1
ATOM 2418 C CA . TYR A 1 303 ? 5.832 -2.268 -21.031 1 95.5 303 TYR A CA 1
ATOM 2419 C C . TYR A 1 303 ? 6.078 -1.488 -19.734 1 95.5 303 TYR A C 1
ATOM 2421 O O . TYR A 1 303 ? 5.492 -1.795 -18.703 1 95.5 303 TYR A O 1
ATOM 2429 N N . LEU A 1 304 ? 6.879 -0.454 -19.797 1 95.25 304 LEU A N 1
ATOM 2430 C CA . LEU A 1 304 ? 7.266 0.378 -18.672 1 95.25 304 LEU A CA 1
ATOM 2431 C C . LEU A 1 304 ? 6.039 0.962 -17.984 1 95.25 304 LEU A C 1
ATOM 2433 O O . LEU A 1 304 ? 6.02 1.103 -16.75 1 95.25 304 LEU A O 1
ATOM 2437 N N . TYR A 1 305 ? 5.02 1.199 -18.672 1 93 305 TYR A N 1
ATOM 2438 C CA . TYR A 1 305 ? 3.875 1.909 -18.109 1 93 305 TYR A CA 1
ATOM 2439 C C . TYR A 1 305 ? 2.67 0.984 -17.984 1 93 305 TYR A C 1
ATOM 2441 O O . TYR A 1 305 ? 1.555 1.439 -17.719 1 93 305 TYR A O 1
ATOM 2449 N N . LEU A 1 306 ? 2.941 -0.278 -18.25 1 94.56 306 LEU A N 1
ATOM 2450 C CA . LEU A 1 306 ? 1.882 -1.264 -18.062 1 94.56 306 LEU A CA 1
ATOM 2451 C C . LEU A 1 306 ? 1.864 -1.786 -16.641 1 94.56 306 LEU A C 1
ATOM 2453 O O . LEU A 1 306 ? 2.635 -2.686 -16.281 1 94.56 306 LEU A O 1
ATOM 2457 N N . ASP A 1 307 ? 0.991 -1.271 -15.828 1 95.44 307 ASP A N 1
ATOM 2458 C CA . ASP A 1 307 ? 0.849 -1.618 -14.422 1 95.44 307 ASP A CA 1
ATOM 2459 C C . ASP A 1 307 ? -0.618 -1.602 -13.992 1 95.44 307 ASP A C 1
ATOM 2461 O O . ASP A 1 307 ? -1.515 -1.62 -14.836 1 95.44 307 ASP A O 1
ATOM 2465 N N . ASP A 1 308 ? -0.917 -1.649 -12.734 1 96.19 308 ASP A N 1
ATOM 2466 C CA . ASP A 1 308 ? -2.279 -1.807 -12.234 1 96.19 308 ASP A CA 1
ATOM 2467 C C . ASP A 1 308 ? -3.135 -0.588 -12.578 1 96.19 308 ASP A C 1
ATOM 2469 O O . ASP A 1 308 ? -4.363 -0.643 -12.5 1 96.19 308 ASP A O 1
ATOM 2473 N N . SER A 1 309 ? -2.506 0.509 -12.961 1 94.31 309 SER A N 1
ATOM 2474 C CA . SER A 1 309 ? -3.238 1.734 -13.266 1 94.31 309 SER A CA 1
ATOM 2475 C C . SER A 1 309 ? -4.047 1.593 -14.555 1 94.31 309 SER A C 1
ATOM 2477 O O . SER A 1 309 ? -4.848 2.467 -14.883 1 94.31 309 SER A O 1
ATOM 2479 N N . VAL A 1 310 ? -3.889 0.479 -15.242 1 95.62 310 VAL A N 1
ATOM 2480 C CA . VAL A 1 310 ? -4.617 0.24 -16.484 1 95.62 310 VAL A CA 1
ATOM 2481 C C . VAL A 1 310 ? -6.121 0.263 -16.203 1 95.62 310 VAL A C 1
ATOM 2483 O O . VAL A 1 310 ? -6.902 0.716 -17.047 1 95.62 310 VAL A O 1
ATOM 2486 N N . LEU A 1 311 ? -6.555 -0.193 -15.07 1 95.44 311 LEU A N 1
ATOM 2487 C CA . LEU A 1 311 ? -7.973 -0.162 -14.727 1 95.44 311 LEU A CA 1
ATOM 2488 C C . LEU A 1 311 ? -8.469 1.273 -14.609 1 95.44 311 LEU A C 1
ATOM 2490 O O . LEU A 1 311 ? -9.578 1.588 -15.039 1 95.44 311 LEU A O 1
ATOM 2494 N N . LEU A 1 312 ? -7.648 2.061 -13.969 1 94.38 312 LEU A N 1
ATOM 2495 C CA . LEU A 1 312 ? -8.008 3.467 -13.828 1 94.38 312 LEU A CA 1
ATOM 2496 C C . LEU A 1 312 ? -8.078 4.152 -15.188 1 94.38 312 LEU A C 1
ATOM 2498 O O . LEU A 1 312 ? -8.922 5.02 -15.406 1 94.38 312 LEU A O 1
ATOM 2502 N N . GLU A 1 313 ? -7.18 3.777 -16.078 1 94.25 313 GLU A N 1
ATOM 2503 C CA . GLU A 1 313 ? -7.188 4.316 -17.422 1 94.25 313 GLU A CA 1
ATOM 2504 C C . GLU A 1 313 ? -8.484 3.975 -18.141 1 94.25 313 GLU A C 1
ATOM 2506 O O . GLU A 1 313 ? -9.062 4.824 -18.828 1 94.25 313 GLU A O 1
ATOM 2511 N N . ILE A 1 314 ? -8.891 2.785 -17.969 1 96.62 314 ILE A N 1
ATOM 2512 C CA . ILE A 1 314 ? -10.148 2.346 -18.578 1 96.62 314 ILE A CA 1
ATOM 2513 C C . ILE A 1 314 ? -11.312 3.107 -17.953 1 96.62 314 ILE A C 1
ATOM 2515 O O . ILE A 1 314 ? -12.172 3.631 -18.672 1 96.62 314 ILE A O 1
ATOM 2519 N N . GLU A 1 315 ? -11.281 3.203 -16.703 1 95.06 315 GLU A N 1
ATOM 2520 C CA . GLU A 1 315 ? -12.367 3.822 -15.938 1 95.06 315 GLU A CA 1
ATOM 2521 C C . GLU A 1 315 ? -12.539 5.289 -16.312 1 95.06 315 GLU A C 1
ATOM 2523 O O . GLU A 1 315 ? -13.664 5.785 -16.422 1 95.06 315 GLU A O 1
ATOM 2528 N N . ARG A 1 316 ? -11.477 5.977 -16.531 1 92.44 316 ARG A N 1
ATOM 2529 C CA . ARG A 1 316 ? -11.5 7.418 -16.766 1 92.44 316 ARG A CA 1
ATOM 2530 C C . ARG A 1 316 ? -11.773 7.727 -18.234 1 92.44 316 ARG A C 1
ATOM 2532 O O . ARG A 1 316 ? -12.156 8.852 -18.562 1 92.44 316 ARG A O 1
ATOM 2539 N N . SER A 1 317 ? -11.547 6.758 -19.062 1 93.94 317 SER A N 1
ATOM 2540 C CA . SER A 1 317 ? -11.664 6.973 -20.5 1 93.94 317 SER A CA 1
ATOM 2541 C C . SER A 1 317 ? -13.109 7.227 -20.906 1 93.94 317 SER A C 1
ATOM 2543 O O . SER A 1 317 ? -14.039 6.699 -20.281 1 93.94 317 SER A O 1
ATOM 2545 N N . LYS A 1 318 ? -13.25 8.055 -21.953 1 93.75 318 LYS A N 1
ATOM 2546 C CA . LYS A 1 318 ? -14.578 8.312 -22.516 1 93.75 318 LYS A CA 1
ATOM 2547 C C . LYS A 1 318 ? -14.727 7.676 -23.891 1 93.75 318 LYS A C 1
ATOM 2549 O O . LYS A 1 318 ? -15.719 7.898 -24.578 1 93.75 318 LYS A O 1
ATOM 2554 N N . ALA A 1 319 ? -13.758 6.863 -24.234 1 96.12 319 ALA A N 1
ATOM 2555 C CA . ALA A 1 319 ? -13.789 6.203 -25.547 1 96.12 319 ALA A CA 1
ATOM 2556 C C . ALA A 1 319 ? -14.93 5.191 -25.625 1 96.12 319 ALA A C 1
ATOM 2558 O O . ALA A 1 319 ? -15.078 4.344 -24.734 1 96.12 319 ALA A O 1
ATOM 2559 N N . PRO A 1 320 ? -15.688 5.277 -26.672 1 97.56 320 PRO A N 1
ATOM 2560 C CA . PRO A 1 320 ? -16.797 4.332 -26.797 1 97.56 320 PRO A CA 1
ATOM 2561 C C . PRO A 1 320 ? -16.344 2.879 -26.875 1 97.56 320 PRO A C 1
ATOM 2563 O O . PRO A 1 320 ? -17.047 1.976 -26.422 1 97.56 320 PRO A O 1
ATOM 2566 N N . GLU A 1 321 ? -15.133 2.688 -27.422 1 97.5 321 GLU A N 1
ATOM 2567 C CA . GLU A 1 321 ? -14.586 1.346 -27.578 1 97.5 321 GLU A CA 1
ATOM 2568 C C . GLU A 1 321 ? -14.359 0.675 -26.234 1 97.5 321 GLU A C 1
ATOM 2570 O O . GLU A 1 321 ? -14.258 -0.551 -26.156 1 97.5 321 GLU A O 1
ATOM 2575 N N . LEU A 1 322 ? -14.344 1.476 -25.141 1 98.12 322 LEU A N 1
ATOM 2576 C CA . LEU A 1 322 ? -14.023 0.928 -23.828 1 98.12 322 LEU A CA 1
ATOM 2577 C C . LEU A 1 322 ? -15.258 0.878 -22.953 1 98.12 322 LEU A C 1
ATOM 2579 O O . LEU A 1 322 ? -15.164 0.605 -21.75 1 98.12 322 LEU A O 1
ATOM 2583 N N . GLU A 1 323 ? -16.391 1.124 -23.516 1 98 323 GLU A N 1
ATOM 2584 C CA . GLU A 1 323 ? -17.609 1.221 -22.734 1 98 323 GLU A CA 1
ATOM 2585 C C . GLU A 1 323 ? -17.875 -0.066 -21.953 1 98 323 GLU A C 1
ATOM 2587 O O . GLU A 1 323 ? -18.141 -0.029 -20.75 1 98 323 GLU A O 1
ATOM 2592 N N . LYS A 1 324 ? -17.828 -1.209 -22.656 1 97.56 324 LYS A N 1
ATOM 2593 C CA . LYS A 1 324 ? -18.094 -2.488 -22 1 97.56 324 LYS A CA 1
ATOM 2594 C C . LYS A 1 324 ? -17.078 -2.783 -20.922 1 97.56 324 LYS A C 1
ATOM 2596 O O . LYS A 1 324 ? -17.406 -3.328 -19.859 1 97.56 324 LYS A O 1
ATOM 2601 N N . SER A 1 325 ? -15.797 -2.51 -21.203 1 98.25 325 SER A N 1
ATOM 2602 C CA . SER A 1 325 ? -14.742 -2.67 -20.203 1 98.25 325 SER A CA 1
ATOM 2603 C C . SER A 1 325 ? -14.992 -1.776 -19 1 98.25 325 SER A C 1
ATOM 2605 O O . SER A 1 325 ? -14.844 -2.213 -17.844 1 98.25 325 SER A O 1
ATOM 2607 N N . ARG A 1 326 ? -15.391 -0.567 -19.219 1 97.81 326 ARG A N 1
ATOM 2608 C CA . ARG A 1 326 ? -15.68 0.385 -18.141 1 97.81 326 ARG A CA 1
ATOM 2609 C C . ARG A 1 326 ? -16.828 -0.114 -17.266 1 97.81 326 ARG A C 1
ATOM 2611 O O . ARG A 1 326 ? -16.844 0.136 -16.062 1 97.81 326 ARG A O 1
ATOM 2618 N N . GLU A 1 327 ? -17.766 -0.728 -17.891 1 97.56 327 GLU A N 1
ATOM 2619 C CA . GLU A 1 327 ? -18.891 -1.268 -17.141 1 97.56 327 GLU A CA 1
ATOM 2620 C C . GLU A 1 327 ? -18.438 -2.32 -16.125 1 97.56 327 GLU A C 1
ATOM 2622 O O . GLU A 1 327 ? -18.922 -2.363 -15 1 97.56 327 GLU A O 1
ATOM 2627 N N . ILE A 1 328 ? -17.578 -3.17 -16.547 1 97.69 328 ILE A N 1
ATOM 2628 C CA . ILE A 1 328 ? -17.062 -4.207 -15.656 1 97.69 328 ILE A CA 1
ATOM 2629 C C . ILE A 1 328 ? -16.281 -3.568 -14.508 1 97.69 328 ILE A C 1
ATOM 2631 O O . ILE A 1 328 ? -16.438 -3.961 -13.352 1 97.69 328 ILE A O 1
ATOM 2635 N N . VAL A 1 329 ? -15.445 -2.576 -14.836 1 97.62 329 VAL A N 1
ATOM 2636 C CA . VAL A 1 329 ? -14.664 -1.886 -13.82 1 97.62 329 VAL A CA 1
ATOM 2637 C C . VAL A 1 329 ? -15.609 -1.207 -12.82 1 97.62 329 VAL A C 1
ATOM 2639 O O . VAL A 1 329 ? -15.367 -1.238 -11.609 1 97.62 329 VAL A O 1
ATOM 2642 N N . GLN A 1 330 ? -16.656 -0.629 -13.328 1 96.25 330 GLN A N 1
ATOM 2643 C CA . GLN A 1 330 ? -17.656 -0.002 -12.461 1 96.25 330 GLN A CA 1
ATOM 2644 C C . GLN A 1 330 ? -18.281 -1.021 -11.516 1 96.25 330 GLN A C 1
ATOM 2646 O O . GLN A 1 330 ? -18.531 -0.716 -10.344 1 96.25 330 GLN A O 1
ATOM 2651 N N . ARG A 1 331 ? -18.547 -2.188 -12.023 1 96.5 331 ARG A N 1
ATOM 2652 C CA . ARG A 1 331 ? -19.094 -3.25 -11.188 1 96.5 331 ARG A CA 1
ATOM 2653 C C . ARG A 1 331 ? -18.125 -3.613 -10.07 1 96.5 331 ARG A C 1
ATOM 2655 O O . ARG A 1 331 ? -18.547 -3.863 -8.938 1 96.5 331 ARG A O 1
ATOM 2662 N N . ILE A 1 332 ? -16.844 -3.672 -10.359 1 96.31 332 ILE A N 1
ATOM 2663 C CA . ILE A 1 332 ? -15.852 -3.953 -9.336 1 96.31 332 ILE A CA 1
ATOM 2664 C C . ILE A 1 332 ? -15.875 -2.857 -8.273 1 96.31 332 ILE A C 1
ATOM 2666 O O . ILE A 1 332 ? -15.898 -3.148 -7.078 1 96.31 332 ILE A O 1
ATOM 2670 N N . ARG A 1 333 ? -15.961 -1.578 -8.75 1 94.44 333 ARG A N 1
ATOM 2671 C CA . ARG A 1 333 ? -15.945 -0.431 -7.844 1 94.44 333 ARG A CA 1
ATOM 2672 C C . ARG A 1 333 ? -17.172 -0.433 -6.945 1 94.44 333 ARG A C 1
ATOM 2674 O O . ARG A 1 333 ? -17.109 -0.011 -5.789 1 94.44 333 ARG A O 1
ATOM 2681 N N . THR A 1 334 ? -18.25 -0.932 -7.445 1 93.69 334 THR A N 1
ATOM 2682 C CA . THR A 1 334 ? -19.5 -0.912 -6.688 1 93.69 334 THR A CA 1
ATOM 2683 C C . THR A 1 334 ? -19.781 -2.279 -6.07 1 93.69 334 THR A C 1
ATOM 2685 O O . THR A 1 334 ? -20.891 -2.543 -5.609 1 93.69 334 THR A O 1
ATOM 2688 N N . ARG A 1 335 ? -18.859 -3.172 -6.215 1 93.06 335 ARG A N 1
ATOM 2689 C CA . ARG A 1 335 ? -18.828 -4.5 -5.609 1 93.06 335 ARG A CA 1
ATOM 2690 C C . ARG A 1 335 ? -19.984 -5.359 -6.137 1 93.06 335 ARG A C 1
ATOM 2692 O O . ARG A 1 335 ? -20.641 -6.059 -5.371 1 93.06 335 ARG A O 1
ATOM 2699 N N . GLN A 1 336 ? -20.344 -5.164 -7.336 1 93.75 336 GLN A N 1
ATOM 2700 C CA . GLN A 1 336 ? -21.219 -6.086 -8.047 1 93.75 336 GLN A CA 1
ATOM 2701 C C . GLN A 1 336 ? -20.422 -7.188 -8.734 1 93.75 336 GLN A C 1
ATOM 2703 O O . GLN A 1 336 ? -20.312 -7.207 -9.961 1 93.75 336 GLN A O 1
ATOM 2708 N N . LEU A 1 337 ? -20.047 -8.117 -7.91 1 95.5 337 LEU A N 1
ATOM 2709 C CA . LEU A 1 337 ? -19.047 -9.086 -8.336 1 95.5 337 LEU A CA 1
ATOM 2710 C C . LEU A 1 337 ? -19.703 -10.297 -8.984 1 95.5 337 LEU A C 1
ATOM 2712 O O . LEU A 1 337 ? -20.891 -10.57 -8.742 1 95.5 337 LEU A O 1
ATOM 2716 N N . TYR A 1 338 ? -18.875 -10.93 -9.82 1 96.25 338 TYR A N 1
ATOM 2717 C CA . TYR A 1 338 ? -19.266 -12.273 -10.234 1 96.25 338 TYR A CA 1
ATOM 2718 C C . TYR A 1 338 ? -19.516 -13.172 -9.023 1 96.25 338 TYR A C 1
ATOM 2720 O O . TYR A 1 338 ? -18.906 -12.977 -7.969 1 96.25 338 TYR A O 1
ATOM 2728 N N . LYS A 1 339 ? -20.438 -14.078 -9.141 1 94.5 339 LYS A N 1
ATOM 2729 C CA . LYS A 1 339 ? -20.812 -14.883 -7.98 1 94.5 339 LYS A CA 1
ATOM 2730 C C . LYS A 1 339 ? -20.359 -16.328 -8.148 1 94.5 339 LYS A C 1
ATOM 2732 O O . LYS A 1 339 ? -20.547 -16.922 -9.211 1 94.5 339 LYS A O 1
ATOM 2737 N N . GLN A 1 340 ? -19.703 -16.828 -7.105 1 93.75 340 GLN A N 1
ATOM 2738 C CA . GLN A 1 340 ? -19.344 -18.25 -7.109 1 93.75 340 GLN A CA 1
ATOM 2739 C C . GLN A 1 340 ? -20.578 -19.125 -6.902 1 93.75 340 GLN A C 1
ATOM 2741 O O . GLN A 1 340 ? -21.234 -19.047 -5.867 1 93.75 340 GLN A O 1
ATOM 2746 N N . VAL A 1 341 ? -20.812 -19.953 -7.809 1 91.81 341 VAL A N 1
ATOM 2747 C CA . VAL A 1 341 ? -22 -20.797 -7.82 1 91.81 341 VAL A CA 1
ATOM 2748 C C . VAL A 1 341 ? -21.703 -22.125 -7.125 1 91.81 341 VAL A C 1
ATOM 2750 O O . VAL A 1 341 ? -22.562 -22.672 -6.434 1 91.81 341 VAL A O 1
ATOM 2753 N N . ASP A 1 342 ? -20.547 -22.594 -7.371 1 89.94 342 ASP A N 1
ATOM 2754 C CA . ASP A 1 342 ? -20.141 -23.875 -6.797 1 89.94 342 ASP A CA 1
ATOM 2755 C C . ASP A 1 342 ? -18.625 -23.984 -6.73 1 89.94 342 ASP A C 1
ATOM 2757 O O . ASP A 1 342 ? -17.906 -23.219 -7.387 1 89.94 342 ASP A O 1
ATOM 2761 N N . MET A 1 343 ? -18.203 -24.875 -5.824 1 87.62 343 MET A N 1
ATOM 2762 C CA . MET A 1 343 ? -16.797 -25.172 -5.664 1 87.62 343 MET A CA 1
ATOM 2763 C C . MET A 1 343 ? -16.578 -26.656 -5.359 1 87.62 343 MET A C 1
ATOM 2765 O O . MET A 1 343 ? -17.328 -27.25 -4.59 1 87.62 343 MET A O 1
ATOM 2769 N N . TYR A 1 344 ? -15.617 -27.266 -6.059 1 86.62 344 TYR A N 1
ATOM 2770 C CA . TYR A 1 344 ? -15.305 -28.672 -5.859 1 86.62 344 TYR A CA 1
ATOM 2771 C C . TYR A 1 344 ? -13.797 -28.891 -5.73 1 86.62 344 TYR A C 1
ATOM 2773 O O . TYR A 1 344 ? -13.008 -28.141 -6.312 1 86.62 344 TYR A O 1
ATOM 2781 N N . MET A 1 345 ? -13.492 -29.859 -4.945 1 83 345 MET A N 1
ATOM 2782 C CA . MET A 1 345 ? -12.109 -30.312 -4.863 1 83 345 MET A CA 1
ATOM 2783 C C . MET A 1 345 ? -11.938 -31.672 -5.539 1 83 345 MET A C 1
ATOM 2785 O O . MET A 1 345 ? -12.688 -32.594 -5.262 1 83 345 MET A O 1
ATOM 2789 N N . PHE A 1 346 ? -10.977 -31.734 -6.496 1 84.81 346 PHE A N 1
ATOM 2790 C CA . PHE A 1 346 ? -10.719 -32.969 -7.227 1 84.81 346 PHE A CA 1
ATOM 2791 C C . PHE A 1 346 ? -9.258 -33.375 -7.098 1 84.81 346 PHE A C 1
ATOM 2793 O O . PHE A 1 346 ? -8.391 -32.531 -6.836 1 84.81 346 PHE A O 1
ATOM 2800 N N . ALA A 1 347 ? -9.078 -34.656 -7.23 1 82.75 347 ALA A N 1
ATOM 2801 C CA . ALA A 1 347 ? -7.715 -35.156 -7.441 1 82.75 347 ALA A CA 1
ATOM 2802 C C . ALA A 1 347 ? -7.184 -34.688 -8.805 1 82.75 347 ALA A C 1
ATOM 2804 O O . ALA A 1 347 ? -7.957 -34.5 -9.742 1 82.75 347 ALA A O 1
ATOM 2805 N N . VAL A 1 348 ? -5.922 -34.562 -8.914 1 83.81 348 VAL A N 1
ATOM 2806 C CA . VAL A 1 348 ? -5.273 -34 -10.094 1 83.81 348 VAL A CA 1
ATOM 2807 C C . VAL A 1 348 ? -5.512 -34.906 -11.297 1 83.81 348 VAL A C 1
ATOM 2809 O O . VAL A 1 348 ? -5.496 -34.469 -12.445 1 83.81 348 VAL A O 1
ATOM 2812 N N . GLU A 1 349 ? -5.754 -36.188 -11.086 1 84.88 349 GLU A N 1
ATOM 2813 C CA . GLU A 1 349 ? -5.961 -37.156 -12.156 1 84.88 349 GLU A CA 1
ATOM 2814 C C . GLU A 1 349 ? -7.203 -36.812 -12.977 1 84.88 349 GLU A C 1
ATOM 2816 O O . GLU A 1 349 ? -7.328 -37.219 -14.125 1 84.88 349 GLU A O 1
ATOM 2821 N N . HIS A 1 350 ? -8.062 -36.031 -12.438 1 88.5 350 HIS A N 1
ATOM 2822 C CA . HIS A 1 350 ? -9.32 -35.719 -13.102 1 88.5 350 HIS A CA 1
ATOM 2823 C C . HIS A 1 350 ? -9.203 -34.438 -13.93 1 88.5 350 HIS A C 1
ATOM 2825 O O . HIS A 1 350 ? -10.195 -33.969 -14.477 1 88.5 350 HIS A O 1
ATOM 2831 N N . ARG A 1 351 ? -8.07 -33.875 -14.016 1 88.69 351 ARG A N 1
ATOM 2832 C CA . ARG A 1 351 ? -7.852 -32.594 -14.688 1 88.69 351 ARG A CA 1
ATOM 2833 C C . ARG A 1 351 ? -8.312 -32.656 -16.141 1 88.69 351 ARG A C 1
ATOM 2835 O O . ARG A 1 351 ? -9.016 -31.766 -16.609 1 88.69 351 ARG A O 1
ATOM 2842 N N . ASP A 1 352 ? -7.977 -33.719 -16.812 1 90.69 352 ASP A N 1
ATOM 2843 C CA . ASP A 1 352 ? -8.297 -33.812 -18.234 1 90.69 352 ASP A CA 1
ATOM 2844 C C . ASP A 1 352 ? -9.805 -33.969 -18.453 1 90.69 352 ASP A C 1
ATOM 2846 O O . ASP A 1 352 ? -10.352 -33.438 -19.406 1 90.69 352 ASP A O 1
ATOM 2850 N N . THR A 1 353 ? -10.422 -34.656 -17.625 1 91.38 353 THR A N 1
ATOM 2851 C CA . THR A 1 353 ? -11.875 -34.812 -17.688 1 91.38 353 THR A CA 1
ATOM 2852 C C . THR A 1 353 ? -12.562 -33.469 -17.422 1 91.38 353 THR A C 1
ATOM 2854 O O . THR A 1 353 ? -13.531 -33.125 -18.094 1 91.38 353 THR A O 1
ATOM 2857 N N . LEU A 1 354 ? -12.039 -32.781 -16.531 1 91.56 354 LEU A N 1
ATOM 2858 C CA . LEU A 1 354 ? -12.648 -31.516 -16.109 1 91.56 354 LEU A CA 1
ATOM 2859 C C . LEU A 1 354 ? -12.484 -30.438 -17.188 1 91.56 354 LEU A C 1
ATOM 2861 O O . LEU A 1 354 ? -13.242 -29.469 -17.219 1 91.56 354 LEU A O 1
ATOM 2865 N N . LYS A 1 355 ? -11.5 -30.625 -18 1 90.56 355 LYS A N 1
ATOM 2866 C CA . LYS A 1 355 ? -11.289 -29.688 -19.094 1 90.56 355 LYS A CA 1
ATOM 2867 C C . LYS A 1 355 ? -12.469 -29.719 -20.062 1 90.56 355 LYS A C 1
ATOM 2869 O O . LYS A 1 355 ? -12.68 -28.766 -20.828 1 90.56 355 LYS A O 1
ATOM 2874 N N . LEU A 1 356 ? -13.227 -30.75 -19.969 1 92 356 LEU A N 1
ATOM 2875 C CA . LEU A 1 356 ? -14.383 -30.891 -20.859 1 92 356 LEU A CA 1
ATOM 2876 C C . LEU A 1 356 ? -15.555 -30.047 -20.344 1 92 356 LEU A C 1
ATOM 2878 O O . LEU A 1 356 ? -16.516 -29.812 -21.078 1 92 356 LEU A O 1
ATOM 2882 N N . LEU A 1 357 ? -15.477 -29.656 -19.141 1 93.44 357 LEU A N 1
ATOM 2883 C CA . LEU A 1 357 ? -16.484 -28.734 -18.609 1 93.44 357 LEU A CA 1
ATOM 2884 C C . LEU A 1 357 ? -16.25 -27.328 -19.125 1 93.44 357 LEU A C 1
ATOM 2886 O O . LEU A 1 357 ? -15.5 -26.547 -18.547 1 93.44 357 LEU A O 1
ATOM 2890 N N . THR A 1 358 ? -16.969 -26.969 -20.188 1 93.94 358 THR A N 1
ATOM 2891 C CA . THR A 1 358 ? -16.812 -25.656 -20.797 1 93.94 358 THR A CA 1
ATOM 2892 C C . THR A 1 358 ? -18.094 -24.844 -20.656 1 93.94 358 THR A C 1
ATOM 2894 O O . THR A 1 358 ? -19.188 -25.406 -20.516 1 93.94 358 THR A O 1
ATOM 2897 N N . PRO A 1 359 ? -17.891 -23.547 -20.672 1 94.5 359 PRO A N 1
ATOM 2898 C CA . PRO A 1 359 ? -19.078 -22.703 -20.609 1 94.5 359 PRO A CA 1
ATOM 2899 C C . PRO A 1 359 ? -20.094 -23.031 -21.703 1 94.5 359 PRO A C 1
ATOM 2901 O O . PRO A 1 359 ? -21.297 -22.984 -21.453 1 94.5 359 PRO A O 1
ATOM 2904 N N . GLU A 1 360 ? -19.688 -23.406 -22.844 1 94.25 360 GLU A N 1
ATOM 2905 C CA . GLU A 1 360 ? -20.562 -23.766 -23.953 1 94.25 360 GLU A CA 1
ATOM 2906 C C . GLU A 1 360 ? -21.375 -25.016 -23.641 1 94.25 360 GLU A C 1
ATOM 2908 O O . GLU A 1 360 ? -22.578 -25.062 -23.891 1 94.25 360 GLU A O 1
ATOM 2913 N N . LYS A 1 361 ? -20.656 -25.953 -23.062 1 94.69 361 LYS A N 1
ATOM 2914 C CA . LYS A 1 361 ? -21.344 -27.188 -22.719 1 94.69 361 LYS A CA 1
ATOM 2915 C C . LYS A 1 361 ? -22.406 -26.938 -21.641 1 94.69 361 LYS A C 1
ATOM 2917 O O . LYS A 1 361 ? -23.484 -27.547 -21.672 1 94.69 361 LYS A O 1
ATOM 2922 N N . VAL A 1 362 ? -22.078 -26.094 -20.75 1 94.19 362 VAL A N 1
ATOM 2923 C CA . VAL A 1 362 ? -23 -25.766 -19.672 1 94.19 362 VAL A CA 1
ATOM 2924 C C . VAL A 1 362 ? -24.234 -25.062 -20.25 1 94.19 362 VAL A C 1
ATOM 2926 O O . VAL A 1 362 ? -25.359 -25.375 -19.859 1 94.19 362 VAL A O 1
ATOM 2929 N N . ALA A 1 363 ? -24.047 -24.172 -21.109 1 93.12 363 ALA A N 1
ATOM 2930 C CA . ALA A 1 363 ? -25.141 -23.453 -21.734 1 93.12 363 ALA A CA 1
ATOM 2931 C C . ALA A 1 363 ? -26.016 -24.391 -22.578 1 93.12 363 ALA A C 1
ATOM 2933 O O . ALA A 1 363 ? -27.234 -24.219 -22.641 1 93.12 363 ALA A O 1
ATOM 2934 N N . GLU A 1 364 ? -25.438 -25.359 -23.188 1 92.31 364 GLU A N 1
ATOM 2935 C CA . GLU A 1 364 ? -26.141 -26.281 -24.078 1 92.31 364 GLU A CA 1
ATOM 2936 C C . GLU A 1 364 ? -27.016 -27.25 -23.281 1 92.31 364 GLU A C 1
ATOM 2938 O O . GLU A 1 364 ? -28.094 -27.641 -23.734 1 92.31 364 GLU A O 1
ATOM 2943 N N . VAL A 1 365 ? -26.516 -27.594 -22.188 1 92.5 365 VAL A N 1
ATOM 2944 C CA . VAL A 1 365 ? -27.203 -28.625 -21.406 1 92.5 365 VAL A CA 1
ATOM 2945 C C . VAL A 1 365 ? -28.547 -28.078 -20.891 1 92.5 365 VAL A C 1
ATOM 2947 O O . VAL A 1 365 ? -29.484 -28.844 -20.656 1 92.5 365 VAL A O 1
ATOM 2950 N N . VAL A 1 366 ? -28.641 -26.797 -20.703 1 89.62 366 VAL A N 1
ATOM 2951 C CA . VAL A 1 366 ? -29.844 -26.172 -20.188 1 89.62 366 VAL A CA 1
ATOM 2952 C C . VAL A 1 366 ? -31.016 -26.484 -21.109 1 89.62 366 VAL A C 1
ATOM 2954 O O . VAL A 1 366 ? -32.156 -26.609 -20.656 1 89.62 366 VAL A O 1
ATOM 2957 N N . LYS A 1 367 ? -30.734 -26.609 -22.328 1 85.12 367 LYS A N 1
ATOM 2958 C CA . LYS A 1 367 ? -31.766 -26.906 -23.312 1 85.12 367 LYS A CA 1
ATOM 2959 C C . LYS A 1 367 ? -32.312 -28.328 -23.125 1 85.12 367 LYS A C 1
ATOM 2961 O O . LYS A 1 367 ? -33.406 -28.641 -23.594 1 85.12 367 LYS A O 1
ATOM 2966 N N . THR A 1 368 ? -31.578 -29.125 -22.453 1 86.44 368 THR A N 1
ATOM 2967 C CA . THR A 1 368 ? -31.938 -30.531 -22.359 1 86.44 368 THR A CA 1
ATOM 2968 C C . THR A 1 368 ? -32.5 -30.844 -20.969 1 86.44 368 THR A C 1
ATOM 2970 O O . THR A 1 368 ? -33 -31.938 -20.734 1 86.44 368 THR A O 1
ATOM 2973 N N . ILE A 1 369 ? -32.438 -29.875 -20.094 1 83.44 369 ILE A N 1
ATOM 2974 C CA . ILE A 1 369 ? -32.906 -30.141 -18.734 1 83.44 369 ILE A CA 1
ATOM 2975 C C . ILE A 1 369 ? -34.281 -29.547 -18.516 1 83.44 369 ILE A C 1
ATOM 2977 O O . ILE A 1 369 ? -34.625 -28.531 -19.125 1 83.44 369 ILE A O 1
ATOM 2981 N N . GLU A 1 370 ? -35.094 -30.219 -17.719 1 79.81 370 GLU A N 1
ATOM 2982 C CA . GLU A 1 370 ? -36.406 -29.719 -17.328 1 79.81 370 GLU A CA 1
ATOM 2983 C C . GLU A 1 370 ? -36.281 -28.641 -16.25 1 79.81 370 GLU A C 1
ATOM 2985 O O . GLU A 1 370 ? -35.75 -28.891 -15.172 1 79.81 370 GLU A O 1
ATOM 2990 N N . LEU A 1 371 ? -36.656 -27.469 -16.609 1 82 371 LEU A N 1
ATOM 2991 C CA . LEU A 1 371 ? -36.594 -26.359 -15.672 1 82 371 LEU A CA 1
ATOM 2992 C C . LEU A 1 371 ? -37.969 -25.922 -15.25 1 82 371 LEU A C 1
ATOM 2994 O O . LEU A 1 371 ? -38.938 -26.078 -16 1 82 371 LEU A O 1
ATOM 2998 N N . PRO A 1 372 ? -37.969 -25.484 -14.016 1 78.19 372 PRO A N 1
ATOM 2999 C CA . PRO A 1 372 ? -39.25 -24.922 -13.602 1 78.19 372 PRO A CA 1
ATOM 3000 C C . PRO A 1 372 ? -39.688 -23.75 -14.469 1 78.19 372 PRO A C 1
ATOM 3002 O O . PRO A 1 372 ? -38.875 -23.094 -15.109 1 78.19 372 PRO A O 1
ATOM 3005 N N . GLU A 1 373 ? -41 -23.578 -14.578 1 68.62 373 GLU A N 1
ATOM 3006 C CA . GLU A 1 373 ? -41.625 -22.578 -15.445 1 68.62 373 GLU A CA 1
ATOM 3007 C C . GLU A 1 373 ? -41.094 -21.188 -15.148 1 68.62 373 GLU A C 1
ATOM 3009 O O . GLU A 1 373 ? -40.969 -20.359 -16.047 1 68.62 373 GLU A O 1
ATOM 3014 N N . ASP A 1 374 ? -40.656 -20.875 -13.938 1 73 374 ASP A N 1
ATOM 3015 C CA . ASP A 1 374 ? -40.25 -19.516 -13.555 1 73 374 ASP A CA 1
ATOM 3016 C C . ASP A 1 374 ? -38.75 -19.328 -13.688 1 73 374 ASP A C 1
ATOM 3018 O O . ASP A 1 374 ? -38.25 -18.234 -13.453 1 73 374 ASP A O 1
ATOM 3022 N N . ALA A 1 375 ? -38.156 -20.328 -14.188 1 70.88 375 ALA A N 1
ATOM 3023 C CA . ALA A 1 375 ? -36.688 -20.219 -14.344 1 70.88 375 ALA A CA 1
ATOM 3024 C C . ALA A 1 375 ? -36.344 -19.609 -15.695 1 70.88 375 ALA A C 1
ATOM 3026 O O . ALA A 1 375 ? -36.969 -19.891 -16.703 1 70.88 375 ALA A O 1
ATOM 3027 N N . ASP A 1 376 ? -35.562 -18.578 -15.656 1 68.31 376 ASP A N 1
ATOM 3028 C CA . ASP A 1 376 ? -35.031 -18.031 -16.906 1 68.31 376 ASP A CA 1
ATOM 3029 C C . ASP A 1 376 ? -34.281 -19.078 -17.703 1 68.31 376 ASP A C 1
ATOM 3031 O O . ASP A 1 376 ? -33.125 -19.422 -17.344 1 68.31 376 ASP A O 1
ATOM 3035 N N . ALA A 1 377 ? -34.938 -19.594 -18.688 1 70.12 377 ALA A N 1
ATOM 3036 C CA . ALA A 1 377 ? -34.406 -20.75 -19.422 1 70.12 377 ALA A CA 1
ATOM 3037 C C . ALA A 1 377 ? -33.281 -20.328 -20.375 1 70.12 377 ALA A C 1
ATOM 3039 O O . ALA A 1 377 ? -32.562 -21.188 -20.891 1 70.12 377 ALA A O 1
ATOM 3040 N N . GLU A 1 378 ? -33 -19.047 -20.438 1 85.12 378 GLU A N 1
ATOM 3041 C CA . GLU A 1 378 ? -31.969 -18.656 -21.391 1 85.12 378 GLU A CA 1
ATOM 3042 C C . GLU A 1 378 ? -30.625 -18.422 -20.703 1 85.12 378 GLU A C 1
ATOM 3044 O O . GLU A 1 378 ? -30.531 -17.609 -19.781 1 85.12 378 GLU A O 1
ATOM 3049 N N . LEU A 1 379 ? -29.703 -19.297 -21.047 1 90.5 379 LEU A N 1
ATOM 3050 C CA . LEU A 1 379 ? -28.359 -19.203 -20.516 1 90.5 379 LEU A CA 1
ATOM 3051 C C . LEU A 1 379 ? -27.328 -19.125 -21.641 1 90.5 379 LEU A C 1
ATOM 3053 O O . LEU A 1 379 ? -27.359 -19.922 -22.562 1 90.5 379 LEU A O 1
ATOM 3057 N N . ALA A 1 380 ? -26.609 -18.078 -21.641 1 92.56 380 ALA A N 1
ATOM 3058 C CA . ALA A 1 380 ? -25.531 -17.953 -22.609 1 92.56 380 ALA A CA 1
ATOM 3059 C C . ALA A 1 380 ? -24.203 -18.391 -22.016 1 92.56 380 ALA A C 1
ATOM 3061 O O . ALA A 1 380 ? -24.016 -18.375 -20.781 1 92.56 380 ALA A O 1
ATOM 3062 N N . ALA A 1 381 ? -23.297 -18.875 -22.891 1 94.38 381 ALA A N 1
ATOM 3063 C CA . ALA A 1 381 ? -21.969 -19.281 -22.438 1 94.38 381 ALA A CA 1
ATOM 3064 C C . ALA A 1 381 ? -21.266 -18.156 -21.719 1 94.38 381 ALA A C 1
ATOM 3066 O O . ALA A 1 381 ? -20.484 -18.391 -20.781 1 94.38 381 ALA A O 1
ATOM 3067 N N . GLU A 1 382 ? -21.594 -16.922 -22.062 1 93.12 382 GLU A N 1
ATOM 3068 C CA . GLU A 1 382 ? -20.953 -15.734 -21.484 1 93.12 382 GLU A CA 1
ATOM 3069 C C . GLU A 1 382 ? -21.359 -15.531 -20.031 1 93.12 382 GLU A C 1
ATOM 3071 O O . GLU A 1 382 ? -20.688 -14.797 -19.297 1 93.12 382 GLU A O 1
ATOM 3076 N N . ASP A 1 383 ? -22.344 -16.172 -19.656 1 94.19 383 ASP A N 1
ATOM 3077 C CA . ASP A 1 383 ? -22.828 -16.031 -18.281 1 94.19 383 ASP A CA 1
ATOM 3078 C C . ASP A 1 383 ? -22.031 -16.906 -17.328 1 94.19 383 ASP A C 1
ATOM 3080 O O . ASP A 1 383 ? -22.109 -16.734 -16.109 1 94.19 383 ASP A O 1
ATOM 3084 N N . VAL A 1 384 ? -21.297 -17.812 -17.922 1 95.06 384 VAL A N 1
ATOM 3085 C CA . VAL A 1 384 ? -20.625 -18.844 -17.125 1 95.06 384 VAL A CA 1
ATOM 3086 C C . VAL A 1 384 ? -19.125 -18.609 -17.156 1 95.06 384 VAL A C 1
ATOM 3088 O O . VAL A 1 384 ? -18.562 -18.312 -18.203 1 95.06 384 VAL A O 1
ATOM 3091 N N . ALA A 1 385 ? -18.547 -18.641 -15.984 1 94.94 385 ALA A N 1
ATOM 3092 C CA . ALA A 1 385 ? -17.094 -18.609 -15.891 1 94.94 385 ALA A CA 1
ATOM 3093 C C . ALA A 1 385 ? -16.578 -19.781 -15.055 1 94.94 385 ALA A C 1
ATOM 3095 O O . ALA A 1 385 ? -17.094 -20.047 -13.961 1 94.94 385 ALA A O 1
ATOM 3096 N N . ILE A 1 386 ? -15.633 -20.531 -15.57 1 93.5 386 ILE A N 1
ATOM 3097 C CA . ILE A 1 386 ? -15.078 -21.688 -14.891 1 93.5 386 ILE A CA 1
ATOM 3098 C C . ILE A 1 386 ? -13.602 -21.438 -14.57 1 93.5 386 ILE A C 1
ATOM 3100 O O . ILE A 1 386 ? -12.828 -21.047 -15.445 1 93.5 386 ILE A O 1
ATOM 3104 N N . ASP A 1 387 ? -13.281 -21.594 -13.297 1 91.62 387 ASP A N 1
ATOM 3105 C CA . ASP A 1 387 ? -11.906 -21.438 -12.836 1 91.62 387 ASP A CA 1
ATOM 3106 C C . ASP A 1 387 ? -11.359 -22.734 -12.25 1 91.62 387 ASP A C 1
ATOM 3108 O O . ASP A 1 387 ? -11.938 -23.281 -11.312 1 91.62 387 ASP A O 1
ATOM 3112 N N . MET A 1 388 ? -10.328 -23.266 -12.852 1 88.94 388 MET A N 1
ATOM 3113 C CA . MET A 1 388 ? -9.633 -24.438 -12.352 1 88.94 388 MET A CA 1
ATOM 3114 C C . MET A 1 388 ? -8.234 -24.094 -11.867 1 88.94 388 MET A C 1
ATOM 3116 O O . MET A 1 388 ? -7.391 -23.656 -12.656 1 88.94 388 MET A O 1
ATOM 3120 N N . THR A 1 389 ? -8.023 -24.234 -10.586 1 85.44 389 THR A N 1
ATOM 3121 C CA . THR A 1 389 ? -6.746 -23.844 -10 1 85.44 389 THR A CA 1
ATOM 3122 C C . THR A 1 389 ? -6.086 -25.031 -9.32 1 85.44 389 THR A C 1
ATOM 3124 O O . THR A 1 389 ? -6.734 -25.766 -8.57 1 85.44 389 THR A O 1
ATOM 3127 N N . LEU A 1 390 ? -4.895 -25.266 -9.656 1 81.69 390 LEU A N 1
ATOM 3128 C CA . LEU A 1 390 ? -4.098 -26.281 -8.977 1 81.69 390 LEU A CA 1
ATOM 3129 C C . LEU A 1 390 ? -3.496 -25.719 -7.688 1 81.69 390 LEU A C 1
ATOM 3131 O O . LEU A 1 390 ? -2.793 -24.703 -7.715 1 81.69 390 LEU A O 1
ATOM 3135 N N . ILE A 1 391 ? -3.875 -26.234 -6.602 1 75.75 391 ILE A N 1
ATOM 3136 C CA . ILE A 1 391 ? -3.322 -25.844 -5.309 1 75.75 391 ILE A CA 1
ATOM 3137 C C . ILE A 1 391 ? -2.326 -26.906 -4.832 1 75.75 391 ILE A C 1
ATOM 3139 O O . ILE A 1 391 ? -2.648 -28.094 -4.781 1 75.75 391 ILE A O 1
ATOM 3143 N N . HIS A 1 392 ? -1.153 -26.5 -4.652 1 73.81 392 HIS A N 1
ATOM 3144 C CA . HIS A 1 392 ? -0.124 -27.438 -4.219 1 73.81 392 HIS A CA 1
ATOM 3145 C C . HIS A 1 392 ? 0.796 -26.797 -3.182 1 73.81 392 HIS A C 1
ATOM 3147 O O . HIS A 1 392 ? 0.691 -25.609 -2.898 1 73.81 392 HIS A O 1
ATOM 3153 N N . LEU A 1 393 ? 1.572 -27.609 -2.586 1 66.62 393 LEU A N 1
ATOM 3154 C CA . LEU A 1 393 ? 2.459 -27.188 -1.51 1 66.62 393 LEU A CA 1
ATOM 3155 C C . LEU A 1 393 ? 3.744 -26.594 -2.07 1 66.62 393 LEU A C 1
ATOM 3157 O O . LEU A 1 393 ? 4.719 -26.391 -1.338 1 66.62 393 LEU A O 1
ATOM 3161 N N . GLY A 1 394 ? 3.775 -26.328 -3.328 1 66.94 394 GLY A N 1
ATOM 3162 C CA . GLY A 1 394 ? 4.941 -25.656 -3.885 1 66.94 394 GLY A CA 1
ATOM 3163 C C . GLY A 1 394 ? 5.625 -26.453 -4.977 1 66.94 394 GLY A C 1
ATOM 3164 O O . GLY A 1 394 ? 6.371 -25.906 -5.785 1 66.94 394 GLY A O 1
ATOM 3165 N N . MET A 1 395 ? 5.492 -27.797 -4.926 1 68.25 395 MET A N 1
ATOM 3166 C CA . MET A 1 395 ? 6.18 -28.641 -5.902 1 68.25 395 MET A CA 1
ATOM 3167 C C . MET A 1 395 ? 5.195 -29.547 -6.621 1 68.25 395 MET A C 1
ATOM 3169 O O . MET A 1 395 ? 5.461 -30.75 -6.785 1 68.25 395 MET A O 1
ATOM 3173 N N . LYS A 1 396 ? 4.059 -29.031 -6.875 1 65.5 396 LYS A N 1
ATOM 3174 C CA . LYS A 1 396 ? 3.041 -29.734 -7.652 1 65.5 396 LYS A CA 1
ATOM 3175 C C . LYS A 1 396 ? 2.744 -31.109 -7.059 1 65.5 396 LYS A C 1
ATOM 3177 O O . LYS A 1 396 ? 2.18 -31.203 -5.969 1 65.5 396 LYS A O 1
ATOM 3182 N N . ASP A 1 397 ? 3.32 -32.156 -7.699 1 66.88 397 ASP A N 1
ATOM 3183 C CA . ASP A 1 397 ? 2.924 -33.531 -7.34 1 66.88 397 ASP A CA 1
ATOM 3184 C C . ASP A 1 397 ? 3.822 -34.094 -6.238 1 66.88 397 ASP A C 1
ATOM 3186 O O . ASP A 1 397 ? 3.572 -35.188 -5.723 1 66.88 397 ASP A O 1
ATOM 3190 N N . LYS A 1 398 ? 4.773 -33.219 -5.809 1 67.19 398 LYS A N 1
ATOM 3191 C CA . LYS A 1 398 ? 5.699 -33.719 -4.789 1 67.19 398 LYS A CA 1
ATOM 3192 C C . LYS A 1 398 ? 5.594 -32.875 -3.512 1 67.19 398 LYS A C 1
ATOM 3194 O O . LYS A 1 398 ? 5.211 -31.703 -3.559 1 67.19 398 LYS A O 1
ATOM 3199 N N . ARG A 1 399 ? 5.77 -33.656 -2.432 1 73.44 399 ARG A N 1
ATOM 3200 C CA . ARG A 1 399 ? 5.902 -32.906 -1.176 1 73.44 399 ARG A CA 1
ATOM 3201 C C . ARG A 1 399 ? 7.25 -32.219 -1.091 1 73.44 399 ARG A C 1
ATOM 3203 O O . ARG A 1 399 ? 8.297 -32.875 -1.087 1 73.44 399 ARG A O 1
ATOM 3210 N N . PRO A 1 400 ? 7.246 -30.938 -1.085 1 71.88 400 PRO A N 1
ATOM 3211 C CA . PRO A 1 400 ? 8.516 -30.203 -1.104 1 71.88 400 PRO A CA 1
ATOM 3212 C C . PRO A 1 400 ? 9.469 -30.656 0.006 1 71.88 400 PRO A C 1
ATOM 3214 O O . PRO A 1 400 ? 10.68 -30.719 -0.201 1 71.88 400 PRO A O 1
ATOM 3217 N N . VAL A 1 401 ? 8.945 -30.984 1.102 1 72.12 401 VAL A N 1
ATOM 3218 C CA . VAL A 1 401 ? 9.766 -31.344 2.252 1 72.12 401 VAL A CA 1
ATOM 3219 C C . VAL A 1 401 ? 10.555 -32.625 1.942 1 72.12 401 VAL A C 1
ATOM 3221 O O . VAL A 1 401 ? 11.664 -32.812 2.443 1 72.12 401 VAL A O 1
ATOM 3224 N N . ASP A 1 402 ? 9.984 -33.406 1.037 1 75.19 402 ASP A N 1
ATOM 3225 C CA . ASP A 1 402 ? 10.648 -34.688 0.692 1 75.19 402 ASP A CA 1
ATOM 3226 C C . ASP A 1 402 ? 11.844 -34.438 -0.217 1 75.19 402 ASP A C 1
ATOM 3228 O O . ASP A 1 402 ? 12.688 -35.312 -0.386 1 75.19 402 ASP A O 1
ATOM 3232 N N . LEU A 1 403 ? 11.883 -33.281 -0.732 1 75.75 403 LEU A N 1
ATOM 3233 C CA . LEU A 1 403 ? 12.953 -32.969 -1.667 1 75.75 403 LEU A CA 1
ATOM 3234 C C . LEU A 1 403 ? 14.078 -32.188 -0.97 1 75.75 403 LEU A C 1
ATOM 3236 O O . LEU A 1 403 ? 15.094 -31.875 -1.589 1 75.75 403 LEU A O 1
ATOM 3240 N N . VAL A 1 404 ? 13.891 -31.984 0.304 1 81.12 404 VAL A N 1
ATOM 3241 C CA . VAL A 1 404 ? 14.867 -31.219 1.062 1 81.12 404 VAL A CA 1
ATOM 3242 C C . VAL A 1 404 ? 15.859 -32.156 1.729 1 81.12 404 VAL A C 1
ATOM 3244 O O . VAL A 1 404 ? 15.469 -33.219 2.277 1 81.12 404 VAL A O 1
ATOM 3247 N N . LYS A 1 405 ? 17.125 -31.844 1.599 1 82.31 405 LYS A N 1
ATOM 3248 C CA . LYS A 1 405 ? 18.156 -32.625 2.291 1 82.31 405 LYS A CA 1
ATOM 3249 C C . LYS A 1 405 ? 18.562 -31.938 3.598 1 82.31 405 LYS A C 1
ATOM 3251 O O . LYS A 1 405 ? 18.609 -30.719 3.682 1 82.31 405 LYS A O 1
ATOM 3256 N N . PHE A 1 406 ? 18.844 -32.812 4.516 1 84.12 406 PHE A N 1
ATOM 3257 C CA . PHE A 1 406 ? 19.219 -32.344 5.848 1 84.12 406 PHE A CA 1
ATOM 3258 C C . PHE A 1 406 ? 20.594 -32.875 6.242 1 84.12 406 PHE A C 1
ATOM 3260 O O . PHE A 1 406 ? 21.047 -33.906 5.703 1 84.12 406 PHE A O 1
ATOM 3267 N N . TYR A 1 407 ? 21.25 -32.125 7.07 1 82.12 407 TYR A N 1
ATOM 3268 C CA . TYR A 1 407 ? 22.516 -32.562 7.621 1 82.12 407 TYR A CA 1
ATOM 3269 C C . TYR A 1 407 ? 22.484 -32.562 9.148 1 82.12 407 TYR A C 1
ATOM 3271 O O . TYR A 1 407 ? 21.672 -31.875 9.758 1 82.12 407 TYR A O 1
ATOM 3279 N N . GLY A 1 408 ? 23.344 -33.438 9.719 1 77.5 408 GLY A N 1
ATOM 3280 C CA . GLY A 1 408 ? 23.406 -33.5 11.172 1 77.5 408 GLY A CA 1
ATOM 3281 C C . GLY A 1 408 ? 24.594 -32.75 11.75 1 77.5 408 GLY A C 1
ATOM 3282 O O . GLY A 1 408 ? 25.594 -32.531 11.055 1 77.5 408 GLY A O 1
ATOM 3283 N N . LYS A 1 409 ? 24.516 -32.375 12.992 1 75.94 409 LYS A N 1
ATOM 3284 C CA . LYS A 1 409 ? 25.562 -31.656 13.695 1 75.94 409 LYS A CA 1
ATOM 3285 C C . LYS A 1 409 ? 26.844 -32.5 13.75 1 75.94 409 LYS A C 1
ATOM 3287 O O . LYS A 1 409 ? 27.953 -31.938 13.664 1 75.94 409 LYS A O 1
ATOM 3292 N N . ARG A 1 410 ? 26.719 -33.781 13.797 1 73.44 410 ARG A N 1
ATOM 3293 C CA . ARG A 1 410 ? 27.859 -34.656 13.938 1 73.44 410 ARG A CA 1
ATOM 3294 C C . ARG A 1 410 ? 28.531 -34.906 12.594 1 73.44 410 ARG A C 1
ATOM 3296 O O . ARG A 1 410 ? 29.75 -35.125 12.531 1 73.44 410 ARG A O 1
ATOM 3303 N N . ASN A 1 411 ? 27.719 -34.875 11.586 1 76.19 411 ASN A N 1
ATOM 3304 C CA . ASN A 1 411 ? 28.234 -35.031 10.234 1 76.19 411 ASN A CA 1
ATOM 3305 C C . ASN A 1 411 ? 27.734 -33.906 9.305 1 76.19 411 ASN A C 1
ATOM 3307 O O . ASN A 1 411 ? 26.875 -34.156 8.453 1 76.19 411 ASN A O 1
ATOM 3311 N N . PRO A 1 412 ? 28.281 -32.844 9.398 1 80.81 412 PRO A N 1
ATOM 3312 C CA . PRO A 1 412 ? 27.766 -31.672 8.68 1 80.81 412 PRO A CA 1
ATOM 3313 C C . PRO A 1 412 ? 28.031 -31.734 7.172 1 80.81 412 PRO A C 1
ATOM 3315 O O . PRO A 1 412 ? 27.484 -30.938 6.41 1 80.81 412 PRO A O 1
ATOM 3318 N N . ASN A 1 413 ? 28.797 -32.719 6.762 1 82.75 413 ASN A N 1
ATOM 3319 C CA . ASN A 1 413 ? 29.141 -32.781 5.344 1 82.75 413 ASN A CA 1
ATOM 3320 C C . ASN A 1 413 ? 28.391 -33.906 4.641 1 82.75 413 ASN A C 1
ATOM 3322 O O . ASN A 1 413 ? 28.688 -34.219 3.482 1 82.75 413 ASN A O 1
ATOM 3326 N N . VAL A 1 414 ? 27.484 -34.531 5.387 1 79 414 VAL A N 1
ATOM 3327 C CA . VAL A 1 414 ? 26.641 -35.562 4.809 1 79 414 VAL A CA 1
ATOM 3328 C C . VAL A 1 414 ? 25.172 -35.156 4.891 1 79 414 VAL A C 1
ATOM 3330 O O . VAL A 1 414 ? 24.703 -34.688 5.938 1 79 414 VAL A O 1
ATOM 3333 N N . SER A 1 415 ? 24.625 -35.188 3.717 1 84.31 415 SER A N 1
ATOM 3334 C CA . SER A 1 415 ? 23.219 -34.812 3.697 1 84.31 415 SER A CA 1
ATOM 3335 C C . SER A 1 415 ? 22.328 -35.969 3.258 1 84.31 415 SER A C 1
ATOM 3337 O O . SER A 1 415 ? 22.797 -36.875 2.562 1 84.31 415 SER A O 1
ATOM 3339 N N . SER A 1 416 ? 21.125 -36.031 3.785 1 81.25 416 SER A N 1
ATOM 3340 C CA . SER A 1 416 ? 20.125 -37.031 3.4 1 81.25 416 SER A CA 1
ATOM 3341 C C . SER A 1 416 ? 18.719 -36.438 3.477 1 81.25 416 SER A C 1
ATOM 3343 O O . SER A 1 416 ? 18.484 -35.438 4.152 1 81.25 416 SER A O 1
ATOM 3345 N N . ARG A 1 417 ? 17.953 -37.125 2.701 1 79.56 417 ARG A N 1
ATOM 3346 C CA . ARG A 1 417 ? 16.562 -36.75 2.779 1 79.56 417 ARG A CA 1
ATOM 3347 C C . ARG A 1 417 ? 15.922 -37.25 4.074 1 79.56 417 ARG A C 1
ATOM 3349 O O . ARG A 1 417 ? 16.328 -38.281 4.609 1 79.56 417 ARG A O 1
ATOM 3356 N N . ALA A 1 418 ? 15.094 -36.375 4.531 1 66.62 418 ALA A N 1
ATOM 3357 C CA . ALA A 1 418 ? 14.406 -36.781 5.746 1 66.62 418 ALA A CA 1
ATOM 3358 C C . ALA A 1 418 ? 13.555 -38.031 5.496 1 66.62 418 ALA A C 1
ATOM 3360 O O . ALA A 1 418 ? 12.922 -38.156 4.445 1 66.62 418 ALA A O 1
ATOM 3361 N N . ALA A 1 419 ? 13.758 -39.094 6.332 1 58.22 419 ALA A N 1
ATOM 3362 C CA . ALA A 1 419 ? 12.914 -40.281 6.207 1 58.22 419 ALA A CA 1
ATOM 3363 C C . ALA A 1 419 ? 11.445 -39.938 6.445 1 58.22 419 ALA A C 1
ATOM 3365 O O . ALA A 1 419 ? 11.125 -39.094 7.297 1 58.22 419 ALA A O 1
ATOM 3366 N N . PRO A 1 420 ? 10.602 -40.25 5.477 1 56 420 PRO A N 1
ATOM 3367 C CA . PRO A 1 420 ? 9.172 -39.969 5.637 1 56 420 PRO A CA 1
ATOM 3368 C C . PRO A 1 420 ? 8.68 -40.219 7.059 1 56 420 PRO A C 1
ATOM 3370 O O . PRO A 1 420 ? 7.754 -39.562 7.523 1 56 420 PRO A O 1
ATOM 3373 N N . GLU A 1 421 ? 9.289 -41.219 7.648 1 50.34 421 GLU A N 1
ATOM 3374 C CA . GLU A 1 421 ? 8.867 -41.562 9 1 50.34 421 GLU A CA 1
ATOM 3375 C C . GLU A 1 421 ? 9.203 -40.469 9.992 1 50.34 421 GLU A C 1
ATOM 3377 O O . GLU A 1 421 ? 8.555 -40.344 11.031 1 50.34 421 GLU A O 1
ATOM 3382 N N . ASN A 1 422 ? 10.164 -39.812 9.727 1 47.69 422 ASN A N 1
ATOM 3383 C CA . ASN A 1 422 ? 10.586 -38.75 10.625 1 47.69 422 ASN A CA 1
ATOM 3384 C C . ASN A 1 422 ? 9.844 -37.469 10.328 1 47.69 422 ASN A C 1
ATOM 3386 O O . ASN A 1 422 ? 9.93 -36.5 11.102 1 47.69 422 ASN A O 1
ATOM 3390 N N . ALA A 1 423 ? 9.352 -37.375 9.102 1 47.34 423 ALA A N 1
ATOM 3391 C CA . ALA A 1 423 ? 8.586 -36.188 8.719 1 47.34 423 ALA A CA 1
ATOM 3392 C C . ALA A 1 423 ? 7.141 -36.281 9.203 1 47.34 423 ALA A C 1
ATOM 3394 O O . ALA A 1 423 ? 6.602 -37.406 9.328 1 47.34 423 ALA A O 1
ATOM 3395 N N . SER A 1 424 ? 6.699 -35.438 9.875 1 48.28 424 SER A N 1
ATOM 3396 C CA . SER A 1 424 ? 5.391 -35.438 10.523 1 48.28 424 SER A CA 1
ATOM 3397 C C . SER A 1 424 ? 4.332 -36.094 9.633 1 48.28 424 SER A C 1
ATOM 3399 O O . SER A 1 424 ? 4.328 -35.875 8.414 1 48.28 424 SER A O 1
ATOM 3401 N N . HIS A 1 425 ? 3.814 -37.156 10.016 1 44.19 425 HIS A N 1
ATOM 3402 C CA . HIS A 1 425 ? 2.662 -37.875 9.445 1 44.19 425 HIS A CA 1
ATOM 3403 C C . HIS A 1 425 ? 1.52 -36.906 9.164 1 44.19 425 HIS A C 1
ATOM 3405 O O . HIS A 1 425 ? 0.48 -37.281 8.633 1 44.19 425 HIS A O 1
ATOM 3411 N N . VAL A 1 426 ? 1.683 -35.812 9.602 1 44.25 426 VAL A N 1
ATOM 3412 C CA . VAL A 1 426 ? 0.532 -34.906 9.547 1 44.25 426 VAL A CA 1
ATOM 3413 C C . VAL A 1 426 ? 0.339 -34.375 8.125 1 44.25 426 VAL A C 1
ATOM 3415 O O . VAL A 1 426 ? -0.743 -33.906 7.773 1 44.25 426 VAL A O 1
ATOM 3418 N N . PHE A 1 427 ? 1.393 -34.438 7.422 1 51 427 PHE A N 1
ATOM 3419 C CA . PHE A 1 427 ? 1.141 -33.844 6.113 1 51 427 PHE A CA 1
ATOM 3420 C C . PHE A 1 427 ? 0.65 -34.875 5.129 1 51 427 PHE A C 1
ATOM 3422 O O . PHE A 1 427 ? 1.177 -36 5.086 1 51 427 PHE A O 1
ATOM 3429 N N . SER A 1 428 ? -0.606 -34.75 4.77 1 53.75 428 SER A N 1
ATOM 3430 C CA . SER A 1 428 ? -1.261 -35.656 3.828 1 53.75 428 SER A CA 1
ATOM 3431 C C . SER A 1 428 ? -0.332 -36.031 2.674 1 53.75 428 SER A C 1
ATOM 3433 O O . SER A 1 428 ? 0.578 -35.25 2.34 1 53.75 428 SER A O 1
ATOM 3435 N N . GLN A 1 429 ? -0.408 -37.25 2.318 1 53.53 429 GLN A N 1
ATOM 3436 C CA . GLN A 1 429 ? 0.323 -37.812 1.186 1 53.53 429 GLN A CA 1
ATOM 3437 C C . GLN A 1 429 ? 0.057 -37.031 -0.089 1 53.53 429 GLN A C 1
ATOM 3439 O O . GLN A 1 429 ? 0.921 -36.938 -0.964 1 53.53 429 GLN A O 1
ATOM 3444 N N . SER A 1 430 ? -1.167 -36.469 -0.116 1 58.44 430 SER A N 1
ATOM 3445 C CA . SER A 1 430 ? -1.438 -35.781 -1.361 1 58.44 430 SER A CA 1
ATOM 3446 C C . SER A 1 430 ? -0.943 -34.344 -1.295 1 58.44 430 SER A C 1
ATOM 3448 O O . SER A 1 430 ? -1.28 -33.594 -0.365 1 58.44 430 SER A O 1
ATOM 3450 N N . SER A 1 431 ? -0.029 -33.938 -2.25 1 66.06 431 SER A N 1
ATOM 3451 C CA . SER A 1 431 ? 0.678 -32.656 -2.225 1 66.06 431 SER A CA 1
ATOM 3452 C C . SER A 1 431 ? -0.001 -31.625 -3.123 1 66.06 431 SER A C 1
ATOM 3454 O O . SER A 1 431 ? 0.439 -30.469 -3.205 1 66.06 431 SER A O 1
ATOM 3456 N N . GLN A 1 432 ? -1.121 -32.188 -3.766 1 75.19 432 GLN A N 1
ATOM 3457 C CA . GLN A 1 432 ? -1.779 -31.266 -4.668 1 75.19 432 GLN A CA 1
ATOM 3458 C C . GLN A 1 432 ? -3.273 -31.562 -4.777 1 75.19 432 GLN A C 1
ATOM 3460 O O . GLN A 1 432 ? -3.703 -32.688 -4.559 1 75.19 432 GLN A O 1
ATOM 3465 N N . GLU A 1 433 ? -4.07 -30.594 -4.961 1 77.81 433 GLU A N 1
ATOM 3466 C CA . GLU A 1 433 ? -5.508 -30.688 -5.195 1 77.81 433 GLU A CA 1
ATOM 3467 C C . GLU A 1 433 ? -5.957 -29.688 -6.258 1 77.81 433 GLU A C 1
ATOM 3469 O O . GLU A 1 433 ? -5.324 -28.641 -6.441 1 77.81 433 GLU A O 1
ATOM 3474 N N . LEU A 1 434 ? -6.918 -30.219 -6.973 1 85.38 434 LEU A N 1
ATOM 3475 C CA . LEU A 1 434 ? -7.508 -29.359 -7.992 1 85.38 434 LEU A CA 1
ATOM 3476 C C . LEU A 1 434 ? -8.789 -28.719 -7.48 1 85.38 434 LEU A C 1
ATOM 3478 O O . LEU A 1 434 ? -9.719 -29.406 -7.066 1 85.38 434 LEU A O 1
ATOM 3482 N N . CYS A 1 435 ? -8.727 -27.406 -7.527 1 87 435 CYS A N 1
ATOM 3483 C CA . CYS A 1 435 ? -9.906 -26.656 -7.09 1 87 435 CYS A CA 1
ATOM 3484 C C . CYS A 1 435 ? -10.695 -26.125 -8.289 1 87 435 CYS A C 1
ATOM 3486 O O . CYS A 1 435 ? -10.188 -25.312 -9.055 1 87 435 CYS A O 1
ATOM 3488 N N . LEU A 1 436 ? -11.906 -26.688 -8.445 1 90.56 436 LEU A N 1
ATOM 3489 C CA . LEU A 1 436 ? -12.805 -26.234 -9.492 1 90.56 436 LEU A CA 1
ATOM 3490 C C . LEU A 1 436 ? -13.828 -25.234 -8.938 1 90.56 436 LEU A C 1
ATOM 3492 O O . LEU A 1 436 ? -14.578 -25.562 -8.016 1 90.56 436 LEU A O 1
ATOM 3496 N N . ARG A 1 437 ? -13.812 -24.047 -9.531 1 92.62 437 ARG A N 1
ATOM 3497 C CA . ARG A 1 437 ? -14.797 -23.047 -9.141 1 92.62 437 ARG A CA 1
ATOM 3498 C C . ARG A 1 437 ? -15.641 -22.625 -10.336 1 92.62 437 ARG A C 1
ATOM 3500 O O . ARG A 1 437 ? -15.125 -22.438 -11.438 1 92.62 437 ARG A O 1
ATOM 3507 N N . ILE A 1 438 ? -16.891 -22.578 -10.094 1 94.25 438 ILE A N 1
ATOM 3508 C CA . ILE A 1 438 ? -17.828 -22.109 -11.117 1 94.25 438 ILE A CA 1
ATOM 3509 C C . ILE A 1 438 ? -18.438 -20.781 -10.695 1 94.25 438 ILE A C 1
ATOM 3511 O O . ILE A 1 438 ? -18.969 -20.641 -9.594 1 94.25 438 ILE A O 1
ATOM 3515 N N . PHE A 1 439 ? -18.297 -19.828 -11.625 1 96 439 PHE A N 1
ATOM 3516 C CA . PHE A 1 439 ? -18.844 -18.5 -11.383 1 96 439 PHE A CA 1
ATOM 3517 C C . PHE A 1 439 ? -19.922 -18.156 -12.414 1 96 439 PHE A C 1
ATOM 3519 O O . PHE A 1 439 ? -19.938 -18.734 -13.5 1 96 439 PHE A O 1
ATOM 3526 N N . THR A 1 440 ? -20.828 -17.312 -12.023 1 95.62 440 THR A N 1
ATOM 3527 C CA . THR A 1 440 ? -21.688 -16.672 -13 1 95.62 440 THR A CA 1
ATOM 3528 C C . THR A 1 440 ? -21.391 -15.188 -13.117 1 95.62 440 THR A C 1
ATOM 3530 O O . THR A 1 440 ? -21.109 -14.523 -12.117 1 95.62 440 THR A O 1
ATOM 3533 N N . ARG A 1 441 ? -21.359 -14.688 -14.305 1 94.94 441 ARG A N 1
ATOM 3534 C CA . ARG A 1 441 ? -21.125 -13.266 -14.578 1 94.94 441 ARG A CA 1
ATOM 3535 C C . ARG A 1 441 ? -22.391 -12.453 -14.32 1 94.94 441 ARG A C 1
ATOM 3537 O O . ARG A 1 441 ? -22.344 -11.234 -14.18 1 94.94 441 ARG A O 1
ATOM 3544 N N . ASN A 1 442 ? -23.469 -13.148 -14.32 1 91.94 442 ASN A N 1
ATOM 3545 C CA . ASN A 1 442 ? -24.781 -12.562 -14.078 1 91.94 442 ASN A CA 1
ATOM 3546 C C . ASN A 1 442 ? -25.453 -13.172 -12.852 1 91.94 442 ASN A C 1
ATOM 3548 O O . ASN A 1 442 ? -26.047 -14.25 -12.938 1 91.94 442 ASN A O 1
ATOM 3552 N N . PRO A 1 443 ? -25.547 -12.383 -11.828 1 89.62 443 PRO A N 1
ATOM 3553 C CA . PRO A 1 443 ? -26.062 -12.93 -10.57 1 89.62 443 PRO A CA 1
ATOM 3554 C C . PRO A 1 443 ? -27.5 -13.422 -10.695 1 89.62 443 PRO A C 1
ATOM 3556 O O . PRO A 1 443 ? -27.938 -14.273 -9.922 1 89.62 443 PRO A O 1
ATOM 3559 N N . ASP A 1 444 ? -28.219 -12.953 -11.656 1 88 444 ASP A N 1
ATOM 3560 C CA . ASP A 1 444 ? -29.609 -13.367 -11.859 1 88 444 ASP A CA 1
ATOM 3561 C C . ASP A 1 444 ? -29.688 -14.789 -12.391 1 88 444 ASP A C 1
ATOM 3563 O O . ASP A 1 444 ? -30.734 -15.422 -12.352 1 88 444 ASP A O 1
ATOM 3567 N N . LYS A 1 445 ? -28.578 -15.273 -12.867 1 91.44 445 LYS A N 1
ATOM 3568 C CA . LYS A 1 445 ? -28.547 -16.609 -13.477 1 91.44 445 LYS A CA 1
ATOM 3569 C C . LYS A 1 445 ? -27.922 -17.625 -12.539 1 91.44 445 LYS A C 1
ATOM 3571 O O . LYS A 1 445 ? -27.547 -18.719 -12.961 1 91.44 445 LYS A O 1
ATOM 3576 N N . PHE A 1 446 ? -27.766 -17.297 -11.305 1 91.06 446 PHE A N 1
ATOM 3577 C CA . PHE A 1 446 ? -27.094 -18.125 -10.312 1 91.06 446 PHE A CA 1
ATOM 3578 C C . PHE A 1 446 ? -27.672 -19.531 -10.297 1 91.06 446 PHE A C 1
ATOM 3580 O O . PHE A 1 446 ? -26.953 -20.516 -10.469 1 91.06 446 PHE A O 1
ATOM 3587 N N . GLY A 1 447 ? -28.953 -19.688 -10.164 1 88.69 447 GLY A N 1
ATOM 3588 C CA . GLY A 1 447 ? -29.609 -20.969 -10.023 1 88.69 447 GLY A CA 1
ATOM 3589 C C . GLY A 1 447 ? -29.484 -21.844 -11.266 1 88.69 447 GLY A C 1
ATOM 3590 O O . GLY A 1 447 ? -29.203 -23.031 -11.164 1 88.69 447 GLY A O 1
ATOM 3591 N N . ILE A 1 448 ? -29.672 -21.234 -12.367 1 91.19 448 ILE A N 1
ATOM 3592 C CA . ILE A 1 448 ? -29.656 -22 -13.617 1 91.19 448 ILE A CA 1
ATOM 3593 C C . ILE A 1 448 ? -28.234 -22.453 -13.93 1 91.19 448 ILE A C 1
ATOM 3595 O O . ILE A 1 448 ? -28.031 -23.531 -14.469 1 91.19 448 ILE A O 1
ATOM 3599 N N . VAL A 1 449 ? -27.266 -21.641 -13.633 1 92.75 449 VAL A N 1
ATOM 3600 C CA . VAL A 1 449 ? -25.875 -22 -13.859 1 92.75 449 VAL A CA 1
ATOM 3601 C C . VAL A 1 449 ? -25.5 -23.172 -12.961 1 92.75 449 VAL A C 1
ATOM 3603 O O . VAL A 1 449 ? -24.812 -24.109 -13.406 1 92.75 449 VAL A O 1
ATOM 3606 N N . GLN A 1 450 ? -25.906 -23.109 -11.711 1 91.62 450 GLN A N 1
ATOM 3607 C CA . GLN A 1 450 ? -25.594 -24.203 -10.781 1 91.62 450 GLN A CA 1
ATOM 3608 C C . GLN A 1 450 ? -26.188 -25.516 -11.25 1 91.62 450 GLN A C 1
ATOM 3610 O O . GLN A 1 450 ? -25.484 -26.531 -11.305 1 91.62 450 GLN A O 1
ATOM 3615 N N . THR A 1 451 ? -27.484 -25.453 -11.641 1 90.62 451 THR A N 1
ATOM 3616 C CA . THR A 1 451 ? -28.188 -26.641 -12.078 1 90.62 451 THR A CA 1
ATOM 3617 C C . THR A 1 451 ? -27.547 -27.234 -13.328 1 90.62 451 THR A C 1
ATOM 3619 O O . THR A 1 451 ? -27.328 -28.453 -13.414 1 90.62 451 THR A O 1
ATOM 3622 N N . ALA A 1 452 ? -27.266 -26.406 -14.203 1 92.38 452 ALA A N 1
ATOM 3623 C CA . ALA A 1 452 ? -26.688 -26.844 -15.477 1 92.38 452 ALA A CA 1
ATOM 3624 C C . ALA A 1 452 ? -25.297 -27.438 -15.273 1 92.38 452 ALA A C 1
ATOM 3626 O O . ALA A 1 452 ? -24.969 -28.469 -15.852 1 92.38 452 ALA A O 1
ATOM 3627 N N . CYS A 1 453 ? -24.453 -26.797 -14.523 1 93 453 CYS A N 1
ATOM 3628 C CA . CYS A 1 453 ? -23.094 -27.266 -14.281 1 93 453 CYS A CA 1
ATOM 3629 C C . CYS A 1 453 ? -23.109 -28.625 -13.578 1 93 453 CYS A C 1
ATOM 3631 O O . CYS A 1 453 ? -22.297 -29.5 -13.898 1 93 453 CYS A O 1
ATOM 3633 N N . ARG A 1 454 ? -23.969 -28.75 -12.633 1 90.06 454 ARG A N 1
ATOM 3634 C CA . ARG A 1 454 ? -24.078 -30.016 -11.906 1 90.06 454 ARG A CA 1
ATOM 3635 C C . ARG A 1 454 ? -24.516 -31.141 -12.836 1 90.06 454 ARG A C 1
ATOM 3637 O O . ARG A 1 454 ? -24.062 -32.281 -12.688 1 90.06 454 ARG A O 1
ATOM 3644 N N . GLU A 1 455 ? -25.344 -30.797 -13.773 1 90.88 455 GLU A N 1
ATOM 3645 C CA . GLU A 1 455 ? -25.75 -31.797 -14.758 1 90.88 455 GLU A CA 1
ATOM 3646 C C . GLU A 1 455 ? -24.578 -32.219 -15.641 1 90.88 455 GLU A C 1
ATOM 3648 O O . GLU A 1 455 ? -24.422 -33.406 -15.945 1 90.88 455 GLU A O 1
ATOM 3653 N N . VAL A 1 456 ? -23.828 -31.281 -16.062 1 93.62 456 VAL A N 1
ATOM 3654 C CA . VAL A 1 456 ? -22.672 -31.594 -16.891 1 93.62 456 VAL A CA 1
ATOM 3655 C C . VAL A 1 456 ? -21.672 -32.438 -16.109 1 93.62 456 VAL A C 1
ATOM 3657 O O . VAL A 1 456 ? -21.109 -33.375 -16.641 1 93.62 456 VAL A O 1
ATOM 3660 N N . LEU A 1 457 ? -21.469 -32.062 -14.875 1 91.62 457 LEU A N 1
ATOM 3661 C CA . LEU A 1 457 ? -20.531 -32.812 -14.031 1 91.62 457 LEU A CA 1
ATOM 3662 C C . LEU A 1 457 ? -21 -34.25 -13.844 1 91.62 457 LEU A C 1
ATOM 3664 O O . LEU A 1 457 ? -20.188 -35.188 -13.82 1 91.62 457 LEU A O 1
ATOM 3668 N N . LYS A 1 458 ? -22.266 -34.438 -13.734 1 88.81 458 LYS A N 1
ATOM 3669 C CA . LYS A 1 458 ? -22.828 -35.781 -13.625 1 88.81 458 LYS A CA 1
ATOM 3670 C C . LYS A 1 458 ? -22.547 -36.594 -14.883 1 88.81 458 LYS A C 1
ATOM 3672 O O . LYS A 1 458 ? -22.297 -37.781 -14.797 1 88.81 458 LYS A O 1
ATOM 3677 N N . GLN A 1 459 ? -22.625 -35.906 -15.969 1 90.25 459 GLN A N 1
ATOM 3678 C CA . GLN A 1 459 ? -22.344 -36.562 -17.234 1 90.25 459 GLN A CA 1
ATOM 3679 C C . GLN A 1 459 ? -20.875 -36.938 -17.375 1 90.25 459 GLN A C 1
ATOM 3681 O O . GLN A 1 459 ? -20.531 -37.938 -17.953 1 90.25 459 GLN A O 1
ATOM 3686 N N . LEU A 1 460 ? -20.047 -36.125 -16.906 1 91.06 460 LEU A N 1
ATOM 3687 C CA . LEU A 1 460 ? -18.609 -36.312 -17.016 1 91.06 460 LEU A CA 1
ATOM 3688 C C . LEU A 1 460 ? -18.141 -37.406 -16.062 1 91.06 460 LEU A C 1
ATOM 3690 O O . LEU A 1 460 ? -17.156 -38.094 -16.312 1 91.06 460 LEU A O 1
ATOM 3694 N N . PHE A 1 461 ? -18.875 -37.5 -14.977 1 89.62 461 PHE A N 1
ATOM 3695 C CA . PHE A 1 461 ? -18.547 -38.531 -13.984 1 89.62 461 PHE A CA 1
ATOM 3696 C C . PHE A 1 461 ? -19.766 -39.406 -13.688 1 89.62 461 PHE A C 1
ATOM 3698 O O . PHE A 1 461 ? -20.359 -39.312 -12.617 1 89.62 461 PHE A O 1
ATOM 3705 N N . PRO A 1 462 ? -19.984 -40.281 -14.594 1 81.19 462 PRO A N 1
ATOM 3706 C CA . PRO A 1 462 ? -21.188 -41.125 -14.43 1 81.19 462 PRO A CA 1
ATOM 3707 C C . PRO A 1 462 ? -21.078 -42.094 -13.266 1 81.19 462 PRO A C 1
ATOM 3709 O O . PRO A 1 462 ? -20 -42.594 -12.969 1 81.19 462 PRO A O 1
ATOM 3712 N N . SER A 1 463 ? -21.953 -42.062 -12.375 1 68.06 463 SER A N 1
ATOM 3713 C CA . SER A 1 463 ? -22 -43.031 -11.281 1 68.06 463 SER A CA 1
ATOM 3714 C C . SER A 1 463 ? -22.109 -44.469 -11.797 1 68.06 463 SER A C 1
ATOM 3716 O O . SER A 1 463 ? -22.859 -44.719 -12.742 1 68.06 463 SER A O 1
ATOM 3718 N N . GLU A 1 464 ? -21.141 -45.281 -11.758 1 58.06 464 GLU A N 1
ATOM 3719 C CA . GLU A 1 464 ? -21.375 -46.688 -12.109 1 58.06 464 GLU A CA 1
ATOM 3720 C C . GLU A 1 464 ? -22.641 -47.219 -11.461 1 58.06 464 GLU A C 1
ATOM 3722 O O . GLU A 1 464 ? -22.922 -46.906 -10.297 1 58.06 464 GLU A O 1
ATOM 3727 N N . PRO A 1 465 ? -23.5 -47.625 -12.211 1 48.25 465 PRO A N 1
ATOM 3728 C CA . PRO A 1 465 ? -24.719 -48.219 -11.633 1 48.25 465 PRO A CA 1
ATOM 3729 C C . PRO A 1 465 ? -24.406 -49.156 -10.461 1 48.25 465 PRO A C 1
ATOM 3731 O O . PRO A 1 465 ? -23.469 -49.938 -10.531 1 48.25 465 PRO A O 1
ATOM 3734 N N . LYS A 1 466 ? -24.578 -48.719 -9.211 1 44.66 466 LYS A N 1
ATOM 3735 C CA . LYS A 1 466 ? -24.5 -49.656 -8.117 1 44.66 466 LYS A CA 1
ATOM 3736 C C . LYS A 1 466 ? -25.094 -51 -8.523 1 44.66 466 LYS A C 1
ATOM 3738 O O . LYS A 1 466 ? -26.25 -51.094 -8.945 1 44.66 466 LYS A O 1
ATOM 3743 N N . GLU A 1 467 ? -24.266 -51.781 -9.062 1 40.72 467 GLU A N 1
ATOM 3744 C CA . GLU A 1 467 ? -24.859 -53.125 -9.039 1 40.72 467 GLU A CA 1
ATOM 3745 C C . GLU A 1 467 ? -25.594 -53.375 -7.723 1 40.72 467 GLU A C 1
ATOM 3747 O O . GLU A 1 467 ? -25.078 -53.062 -6.645 1 40.72 467 GLU A O 1
ATOM 3752 N N . SER A 1 468 ? -26.875 -53.312 -7.82 1 37.03 468 SER A N 1
ATOM 3753 C CA . SER A 1 468 ? -27.688 -53.688 -6.664 1 37.03 468 SER A CA 1
ATOM 3754 C C . SER A 1 468 ? -27.031 -54.812 -5.875 1 37.03 468 SER A C 1
ATOM 3756 O O . SER A 1 468 ? -26.75 -55.875 -6.426 1 37.03 468 SER A O 1
ATOM 3758 N N . PRO A 1 469 ? -26.203 -54.406 -4.934 1 37.12 469 PRO A N 1
ATOM 3759 C CA . PRO A 1 469 ? -25.688 -55.562 -4.191 1 37.12 469 PRO A CA 1
ATOM 3760 C C . PRO A 1 469 ? -26.734 -56.656 -4.016 1 37.12 469 PRO A C 1
ATOM 3762 O O . PRO A 1 469 ? -27.906 -56.375 -3.746 1 37.12 469 PRO A O 1
ATOM 3765 N N . GLU A 1 470 ? -26.719 -57.688 -4.82 1 34.09 470 GLU A N 1
ATOM 3766 C CA . GLU A 1 470 ? -27.516 -58.875 -4.477 1 34.09 470 GLU A CA 1
ATOM 3767 C C . GLU A 1 470 ? -27.594 -59.062 -2.963 1 34.09 470 GLU A C 1
ATOM 3769 O O . GLU A 1 470 ? -26.609 -58.875 -2.258 1 34.09 470 GLU A O 1
ATOM 3774 N N . THR A 1 471 ? -28.797 -58.812 -2.426 1 33.84 471 THR A N 1
ATOM 3775 C CA . THR A 1 471 ? -29.125 -59 -1.018 1 33.84 471 THR A CA 1
ATOM 3776 C C . THR A 1 471 ? -28.391 -60.219 -0.466 1 33.84 471 THR A C 1
ATOM 3778 O O . THR A 1 471 ? -28.578 -61.344 -0.962 1 33.84 471 THR A O 1
ATOM 3781 N N . PRO A 1 472 ? -27.156 -60 0.012 1 33.12 472 PRO A N 1
ATOM 3782 C CA . PRO A 1 472 ? -26.484 -61.188 0.529 1 33.12 472 PRO A CA 1
ATOM 3783 C C . PRO A 1 472 ? -27.438 -62.094 1.309 1 33.12 472 PRO A C 1
ATOM 3785 O O . PRO A 1 472 ? -28.266 -61.594 2.086 1 33.12 472 PRO A O 1
ATOM 3788 N N . SER A 1 473 ? -27.922 -63.156 0.699 1 31.66 473 SER A N 1
ATOM 3789 C CA . SER A 1 473 ? -28.734 -64.188 1.362 1 31.66 473 SER A CA 1
ATOM 3790 C C . SER A 1 473 ? -28.188 -64.5 2.756 1 31.66 473 SER A C 1
ATOM 3792 O O . SER A 1 473 ? -26.984 -64.5 2.969 1 31.66 473 SER A O 1
ATOM 3794 N N . THR A 1 474 ? -29.062 -64.25 3.797 1 30.17 474 THR A N 1
ATOM 3795 C CA . THR A 1 474 ? -28.891 -64.5 5.23 1 30.17 474 THR A CA 1
ATOM 3796 C C . THR A 1 474 ? -28.156 -65.812 5.508 1 30.17 474 THR A C 1
ATOM 3798 O O . THR A 1 474 ? -28.656 -66.875 5.176 1 30.17 474 THR A O 1
ATOM 3801 N N . PRO A 1 475 ? -26.797 -65.688 5.469 1 30.41 475 PRO A N 1
ATOM 3802 C CA . PRO A 1 475 ? -26.156 -67 5.68 1 30.41 475 PRO A CA 1
ATOM 3803 C C . PRO A 1 475 ? -26.719 -67.75 6.887 1 30.41 475 PRO A C 1
ATOM 3805 O O . PRO A 1 475 ? -27 -67.125 7.922 1 30.41 475 PRO A O 1
ATOM 3808 N N . LYS A 1 476 ? -27.578 -68.75 6.676 1 27.34 476 LYS A N 1
ATOM 3809 C CA . LYS A 1 476 ? -28.141 -69.625 7.676 1 27.34 476 LYS A CA 1
ATOM 3810 C C . LYS A 1 476 ? -27.062 -70.062 8.672 1 27.34 476 LYS A C 1
ATOM 3812 O O . LYS A 1 476 ? -26.016 -70.562 8.273 1 27.34 476 LYS A O 1
ATOM 3817 N N . MET A 1 477 ? -27.031 -69.438 9.922 1 26.2 477 MET A N 1
ATOM 3818 C CA . MET A 1 477 ? -26.172 -69.625 11.086 1 26.2 477 MET A CA 1
ATOM 3819 C C . MET A 1 477 ? -26.078 -71.125 11.43 1 26.2 477 MET A C 1
ATOM 3821 O O . MET A 1 477 ? -27.062 -71.75 11.844 1 26.2 477 MET A O 1
ATOM 3825 N N . SER A 1 478 ? -25.469 -71.938 10.57 1 25.2 478 SER A N 1
ATOM 3826 C CA . SER A 1 478 ? -25.453 -73.375 10.961 1 25.2 478 SER A CA 1
ATOM 3827 C C . SER A 1 478 ? -24.828 -73.562 12.344 1 25.2 478 SER A C 1
ATOM 3829 O O . SER A 1 478 ? -23.938 -72.812 12.727 1 25.2 478 SER A O 1
ATOM 3831 N N . PRO A 1 479 ? -25.422 -74.438 13.18 1 23.67 479 PRO A N 1
ATOM 3832 C CA . PRO A 1 479 ? -25.141 -74.75 14.586 1 23.67 479 PRO A CA 1
ATOM 3833 C C . PRO A 1 479 ? -23.672 -75.062 14.844 1 23.67 479 PRO A C 1
ATOM 3835 O O . PRO A 1 479 ? -22.953 -75.438 13.914 1 23.67 479 PRO A O 1
ATOM 3838 N N . ALA A 1 480 ? -23.219 -74.75 16.094 1 24.39 480 ALA A N 1
ATOM 3839 C CA . ALA A 1 480 ? -21.922 -74.688 16.766 1 24.39 480 ALA A CA 1
ATOM 3840 C C . ALA A 1 480 ? -21.281 -76.062 16.766 1 24.39 480 ALA A C 1
ATOM 3842 O O . ALA A 1 480 ? -21.672 -77 17.531 1 24.39 480 ALA A O 1
ATOM 3843 N N . LYS A 1 481 ? -21.156 -76.812 15.633 1 21.83 481 LYS A N 1
ATOM 3844 C CA . LYS A 1 481 ? -20.641 -78.125 15.852 1 21.83 481 LYS A CA 1
ATOM 3845 C C . LYS A 1 481 ? -19.312 -78.125 16.609 1 21.83 481 LYS A C 1
ATOM 3847 O O . LYS A 1 481 ? -18.516 -77.188 16.406 1 21.83 481 LYS A O 1
ATOM 3852 N N . SER A 1 482 ? -19.125 -78.938 17.594 1 25.53 482 SER A N 1
ATOM 3853 C CA . SER A 1 482 ? -18.156 -79.25 18.641 1 25.53 482 SER A CA 1
ATOM 3854 C C . SER A 1 482 ? -16.797 -79.625 18.062 1 25.53 482 SER A C 1
ATOM 3856 O O . SER A 1 482 ? -15.969 -80.25 18.75 1 25.53 482 SER A O 1
ATOM 3858 N N . LEU A 1 483 ? -16.281 -78.875 16.938 1 22.53 483 LEU A N 1
ATOM 3859 C CA . LEU A 1 483 ? -15.188 -79.562 16.219 1 22.53 483 LEU A CA 1
ATOM 3860 C C . LEU A 1 483 ? -13.961 -79.688 17.109 1 22.53 483 LEU A C 1
ATOM 3862 O O . LEU A 1 483 ? -13.523 -78.688 17.719 1 22.53 483 LEU A O 1
ATOM 3866 N N . ASP A 1 484 ? -13.719 -80.875 17.641 1 23.3 484 ASP A N 1
ATOM 3867 C CA . ASP A 1 484 ? -12.633 -81.438 18.406 1 23.3 484 ASP A CA 1
ATOM 3868 C C . ASP A 1 484 ? -11.273 -81.062 17.828 1 23.3 484 ASP A C 1
ATOM 3870 O O . ASP A 1 484 ? -10.359 -80.688 18.547 1 23.3 484 ASP A O 1
ATOM 3874 N N . GLY A 1 485 ? -10.938 -81.812 16.75 1 21.44 485 GLY A N 1
ATOM 3875 C CA . GLY A 1 485 ? -9.641 -82.438 16.578 1 21.44 485 GLY A CA 1
ATOM 3876 C C . GLY A 1 485 ? -8.547 -81.438 16.188 1 21.44 485 GLY A C 1
ATOM 3877 O O . GLY A 1 485 ? -8.836 -80.312 15.789 1 21.44 485 GLY A O 1
ATOM 3878 N N . CYS A 1 486 ? -7.211 -81.812 16.406 1 24.98 486 CYS A N 1
ATOM 3879 C CA . CYS A 1 486 ? -5.852 -81.312 16.562 1 24.98 486 CYS A CA 1
ATOM 3880 C C . CYS A 1 486 ? -5.32 -80.688 15.258 1 24.98 486 CYS A C 1
ATOM 3882 O O . CYS A 1 486 ? -4.145 -80.375 15.164 1 24.98 486 CYS A O 1
ATOM 3884 N N . GLY A 1 487 ? -6.266 -80.812 14.188 1 20.69 487 GLY A N 1
ATOM 3885 C CA . GLY A 1 487 ? -5.625 -80.938 12.891 1 20.69 487 GLY A CA 1
ATOM 3886 C C . GLY A 1 487 ? -4.754 -79.75 12.523 1 20.69 487 GLY A C 1
ATOM 3887 O O . GLY A 1 487 ? -4.844 -78.688 13.156 1 20.69 487 GLY A O 1
ATOM 3888 N N . GLY A 1 488 ? -3.77 -80 11.531 1 23.8 488 GLY A N 1
ATOM 3889 C CA . GLY A 1 488 ? -2.576 -79.438 10.922 1 23.8 488 GLY A CA 1
ATOM 3890 C C . GLY A 1 488 ? -2.818 -78.125 10.273 1 23.8 488 GLY A C 1
ATOM 3891 O O . GLY A 1 488 ? -3.908 -77.875 9.75 1 23.8 488 GLY A O 1
ATOM 3892 N N . SER A 1 489 ? -2.326 -77.062 10.891 1 24.09 489 SER A N 1
ATOM 3893 C CA . SER A 1 489 ? -2.65 -75.688 10.641 1 24.09 489 SER A CA 1
ATOM 3894 C C . SER A 1 489 ? -2.445 -75.312 9.172 1 24.09 489 SER A C 1
ATOM 3896 O O . SER A 1 489 ? -1.342 -75.438 8.641 1 24.09 489 SER A O 1
ATOM 3898 N N . PRO A 1 490 ? -3.514 -75.688 8.297 1 21.73 490 PRO A N 1
ATOM 3899 C CA . PRO A 1 490 ? -3.303 -75.438 6.871 1 21.73 490 PRO A CA 1
ATOM 3900 C C . PRO A 1 490 ? -2.91 -74 6.566 1 21.73 490 PRO A C 1
ATOM 3902 O O . PRO A 1 490 ? -3.203 -73.062 7.355 1 21.73 490 PRO A O 1
ATOM 3905 N N . ALA A 1 491 ? -1.796 -73.875 5.758 1 21.39 491 ALA A N 1
ATOM 3906 C CA . ALA A 1 491 ? -1.194 -72.688 5.148 1 21.39 491 ALA A CA 1
ATOM 3907 C C . ALA A 1 491 ? -2.24 -71.812 4.406 1 21.39 491 ALA A C 1
ATOM 3909 O O . ALA A 1 491 ? -2.879 -72.312 3.473 1 21.39 491 ALA A O 1
ATOM 3910 N N . ARG A 1 492 ? -3.121 -71.125 5.133 1 22.88 492 ARG A N 1
ATOM 3911 C CA . ARG A 1 492 ? -4.195 -70.375 4.516 1 22.88 492 ARG A CA 1
ATOM 3912 C C . ARG A 1 492 ? -3.662 -69.5 3.383 1 22.88 492 ARG A C 1
ATOM 3914 O O . ARG A 1 492 ? -2.85 -68.562 3.609 1 22.88 492 ARG A O 1
ATOM 3921 N N . ASP A 1 493 ? -3.385 -70.125 2.242 1 20.97 493 ASP A N 1
ATOM 3922 C CA . ASP A 1 493 ? -2.982 -69.375 1.043 1 20.97 493 ASP A CA 1
ATOM 3923 C C . ASP A 1 493 ? -4.059 -68.375 0.624 1 20.97 493 ASP A C 1
ATOM 3925 O O . ASP A 1 493 ? -4.062 -67.938 -0.515 1 20.97 493 ASP A O 1
ATOM 3929 N N . ASP A 1 494 ? -5.016 -68.125 1.462 1 23.41 494 ASP A N 1
ATOM 3930 C CA . ASP A 1 494 ? -6.145 -67.5 0.756 1 23.41 494 ASP A CA 1
ATOM 3931 C C . ASP A 1 494 ? -5.746 -66.188 0.111 1 23.41 494 ASP A C 1
ATOM 3933 O O . ASP A 1 494 ? -5.688 -65.188 0.785 1 23.41 494 ASP A O 1
ATOM 3937 N N . GLY A 1 495 ? -4.777 -66.188 -0.727 1 23.31 495 GLY A N 1
ATOM 3938 C CA . GLY A 1 495 ? -4.504 -64.938 -1.452 1 23.31 495 GLY A CA 1
ATOM 3939 C C . GLY A 1 495 ? -5.719 -64.375 -2.172 1 23.31 495 GLY A C 1
ATOM 3940 O O . GLY A 1 495 ? -5.781 -64.375 -3.402 1 23.31 495 GLY A O 1
ATOM 3941 N N . GLY A 1 496 ? -6.941 -64.625 -1.602 1 25.59 496 GLY A N 1
ATOM 3942 C CA . GLY A 1 496 ? -7.98 -64.125 -2.484 1 25.59 496 GLY A CA 1
ATOM 3943 C C . GLY A 1 496 ? -7.793 -62.625 -2.854 1 25.59 496 GLY A C 1
ATOM 3944 O O . GLY A 1 496 ? -7.516 -61.812 -1.987 1 25.59 496 GLY A O 1
ATOM 3945 N N . LYS A 1 497 ? -7.391 -62.406 -4.059 1 25.53 497 LYS A N 1
ATOM 3946 C CA . LYS A 1 497 ? -7.359 -61.125 -4.77 1 25.53 497 LYS A CA 1
ATOM 3947 C C . LYS A 1 497 ? -8.695 -60.406 -4.656 1 25.53 497 LYS A C 1
ATOM 3949 O O . LYS A 1 497 ? -9.695 -60.844 -5.219 1 25.53 497 LYS A O 1
ATOM 3954 N N . SER A 1 498 ? -9.133 -60.125 -3.426 1 25.72 498 SER A N 1
ATOM 3955 C CA . SER A 1 498 ? -10.328 -59.281 -3.389 1 25.72 498 SER A CA 1
ATOM 3956 C C . SER A 1 498 ? -10.273 -58.188 -4.441 1 25.72 498 SER A C 1
ATOM 3958 O O . SER A 1 498 ? -9.312 -57.406 -4.484 1 25.72 498 SER A O 1
ATOM 3960 N N . SER A 1 499 ? -10.68 -58.562 -5.629 1 25.5 499 SER A N 1
ATOM 3961 C CA . SER A 1 499 ? -10.977 -57.531 -6.609 1 25.5 499 SER A CA 1
ATOM 3962 C C . SER A 1 499 ? -11.852 -56.438 -6.004 1 25.5 499 SER A C 1
ATOM 3964 O O . SER A 1 499 ? -13.039 -56.656 -5.754 1 25.5 499 SER A O 1
ATOM 3966 N N . HIS A 1 500 ? -11.461 -55.844 -4.906 1 28.05 500 HIS A N 1
ATOM 3967 C CA . HIS A 1 500 ? -12.219 -54.656 -4.547 1 28.05 500 HIS A CA 1
ATOM 3968 C C . HIS A 1 500 ? -12.578 -53.844 -5.777 1 28.05 500 HIS A C 1
ATOM 3970 O O . HIS A 1 500 ? -11.688 -53.344 -6.477 1 28.05 500 HIS A O 1
ATOM 3976 N N . GLY A 1 501 ? -13.5 -54.312 -6.531 1 28.62 501 GLY A N 1
ATOM 3977 C CA . GLY A 1 501 ? -14.055 -53.375 -7.512 1 28.62 501 GLY A CA 1
ATOM 3978 C C . GLY A 1 501 ? -14.141 -51.969 -7.004 1 28.62 501 GLY A C 1
ATOM 3979 O O . GLY A 1 501 ? -14.766 -51.688 -5.977 1 28.62 501 GLY A O 1
ATOM 3980 N N . ARG A 1 502 ? -13.086 -51.25 -7.113 1 32.78 502 ARG A N 1
ATOM 3981 C CA . ARG A 1 502 ? -13.125 -49.781 -6.918 1 32.78 502 ARG A CA 1
ATOM 3982 C C . ARG A 1 502 ? -14.391 -49.188 -7.508 1 32.78 502 ARG A C 1
ATOM 3984 O O . ARG A 1 502 ? -14.57 -49.156 -8.727 1 32.78 502 ARG A O 1
ATOM 3991 N N . SER A 1 503 ? -15.531 -49.469 -6.977 1 33.5 503 SER A N 1
ATOM 3992 C CA . SER A 1 503 ? -16.656 -48.594 -7.344 1 33.5 503 SER A CA 1
ATOM 3993 C C . SER A 1 503 ? -16.188 -47.188 -7.586 1 33.5 503 SER A C 1
ATOM 3995 O O . SER A 1 503 ? -15.484 -46.594 -6.754 1 33.5 503 SER A O 1
ATOM 3997 N N . ALA A 1 504 ? -15.938 -46.812 -8.766 1 40.56 504 ALA A N 1
ATOM 3998 C CA . ALA A 1 504 ? -15.555 -45.469 -9.148 1 40.56 504 ALA A CA 1
ATOM 3999 C C . ALA A 1 504 ? -16.422 -44.406 -8.445 1 40.56 504 ALA A C 1
ATOM 4001 O O . ALA A 1 504 ? -17.609 -44.281 -8.742 1 40.56 504 ALA A O 1
ATOM 4002 N N . SER A 1 505 ? -16.484 -44.281 -7.16 1 48.47 505 SER A N 1
ATOM 4003 C CA . SER A 1 505 ? -17.125 -43.25 -6.359 1 48.47 505 SER A CA 1
ATOM 4004 C C . SER A 1 505 ? -16.969 -41.875 -6.992 1 48.47 505 SER A C 1
ATOM 4006 O O . SER A 1 505 ? -15.953 -41.594 -7.625 1 48.47 505 SER A O 1
ATOM 4008 N N . ILE A 1 506 ? -18.109 -41.25 -7.301 1 57.5 506 ILE A N 1
ATOM 4009 C CA . ILE A 1 506 ? -18.125 -39.875 -7.77 1 57.5 506 ILE A CA 1
ATOM 4010 C C . ILE A 1 506 ? -17.141 -39.031 -6.957 1 57.5 506 ILE A C 1
ATOM 4012 O O . ILE A 1 506 ? -17.172 -39.062 -5.723 1 57.5 506 ILE A O 1
ATOM 4016 N N . PRO A 1 507 ? -16.188 -38.688 -7.707 1 68.06 507 PRO A N 1
ATOM 4017 C CA . PRO A 1 507 ? -15.086 -38.031 -7.004 1 68.06 507 PRO A CA 1
ATOM 4018 C C . PRO A 1 507 ? -15.469 -36.688 -6.41 1 68.06 507 PRO A C 1
ATOM 4020 O O . PRO A 1 507 ? -14.602 -35.875 -6.051 1 68.06 507 PRO A O 1
ATOM 4023 N N . PHE A 1 508 ? -16.922 -36.406 -6.594 1 69.75 508 PHE A N 1
ATOM 4024 C CA . PHE A 1 508 ? -17.312 -35.125 -6.016 1 69.75 508 PHE A CA 1
ATOM 4025 C C . PHE A 1 508 ? -18.703 -35.219 -5.395 1 69.75 508 PHE A C 1
ATOM 4027 O O . PHE A 1 508 ? -19.438 -36.188 -5.629 1 69.75 508 PHE A O 1
ATOM 4034 N N . ALA A 1 509 ? -18.969 -34.469 -4.359 1 67.88 509 ALA A N 1
ATOM 4035 C CA . ALA A 1 509 ? -20.297 -34.312 -3.771 1 67.88 509 ALA A CA 1
ATOM 4036 C C . ALA A 1 509 ? -20.719 -32.844 -3.771 1 67.88 509 ALA A C 1
ATOM 4038 O O . ALA A 1 509 ? -19.906 -31.953 -3.559 1 67.88 509 ALA A O 1
ATOM 4039 N N . HIS A 1 510 ? -21.984 -32.75 -4.23 1 67.94 510 HIS A N 1
ATOM 4040 C CA . HIS A 1 510 ? -22.516 -31.391 -4.188 1 67.94 510 HIS A CA 1
ATOM 4041 C C . HIS A 1 510 ? -22.656 -30.906 -2.75 1 67.94 510 HIS A C 1
ATOM 4043 O O . HIS A 1 510 ? -23 -31.688 -1.856 1 67.94 510 HIS A O 1
ATOM 4049 N N . ASN A 1 511 ? -22.25 -29.672 -2.549 1 66.12 511 ASN A N 1
ATOM 4050 C CA . ASN A 1 511 ? -22.469 -29.078 -1.233 1 66.12 511 ASN A CA 1
ATOM 4051 C C . ASN A 1 511 ? -23.938 -28.797 -0.975 1 66.12 511 ASN A C 1
ATOM 4053 O O . ASN A 1 511 ? -24.531 -27.922 -1.612 1 66.12 511 ASN A O 1
ATOM 4057 N N . PRO A 1 512 ? -24.562 -29.5 -0.135 1 68.06 512 PRO A N 1
ATOM 4058 C CA . PRO A 1 512 ? -26 -29.297 0.091 1 68.06 512 PRO A CA 1
ATOM 4059 C C . PRO A 1 512 ? -26.328 -27.938 0.688 1 68.06 512 PRO A C 1
ATOM 4061 O O . PRO A 1 512 ? -27.438 -27.422 0.516 1 68.06 512 PRO A O 1
ATOM 4064 N N . PHE A 1 513 ? -25.375 -27.375 1.334 1 65.06 513 PHE A N 1
ATOM 4065 C CA . PHE A 1 513 ? -25.609 -26.109 2.037 1 65.06 513 PHE A CA 1
ATOM 4066 C C . PHE A 1 513 ? -25.641 -24.953 1.06 1 65.06 513 PHE A C 1
ATOM 4068 O O . PHE A 1 513 ? -26.156 -23.875 1.383 1 65.06 513 PHE A O 1
ATOM 4075 N N . THR A 1 514 ? -25.172 -25.172 -0.125 1 72.12 514 THR A N 1
ATOM 4076 C CA . THR A 1 514 ? -25.094 -24.062 -1.062 1 72.12 514 THR A CA 1
ATOM 4077 C C . THR A 1 514 ? -26.031 -24.281 -2.246 1 72.12 514 THR A C 1
ATOM 4079 O O . THR A 1 514 ? -26.016 -23.516 -3.209 1 72.12 514 THR A O 1
ATOM 4082 N N . THR A 1 515 ? -26.812 -25.359 -2.162 1 73.19 515 THR A N 1
ATOM 4083 C CA . THR A 1 515 ? -27.703 -25.688 -3.27 1 73.19 515 THR A CA 1
ATOM 4084 C C . THR A 1 515 ? -28.891 -24.734 -3.314 1 73.19 515 THR A C 1
ATOM 4086 O O . THR A 1 515 ? -29.484 -24.422 -2.277 1 73.19 515 THR A O 1
ATOM 4089 N N . VAL A 1 516 ? -29.188 -24.25 -4.484 1 77.75 516 VAL A N 1
ATOM 4090 C CA . VAL A 1 516 ? -30.312 -23.328 -4.664 1 77.75 516 VAL A CA 1
ATOM 4091 C C . VAL A 1 516 ? -31.203 -23.828 -5.793 1 77.75 516 VAL A C 1
ATOM 4093 O O . VAL A 1 516 ? -30.797 -24.656 -6.613 1 77.75 516 VAL A O 1
ATOM 4096 N N . PRO A 1 517 ? -32.469 -23.391 -5.793 1 79.25 517 PRO A N 1
ATOM 4097 C CA . PRO A 1 517 ? -33.312 -23.75 -6.926 1 79.25 517 PRO A CA 1
ATOM 4098 C C . PRO A 1 517 ? -32.875 -23.078 -8.227 1 79.25 517 PRO A C 1
ATOM 4100 O O . PRO A 1 517 ? -32.188 -22.062 -8.195 1 79.25 517 PRO A O 1
ATOM 4103 N N . PRO A 1 518 ? -33.219 -23.641 -9.297 1 81.94 518 PRO A N 1
ATOM 4104 C CA . PRO A 1 518 ? -32.812 -23.125 -10.602 1 81.94 518 PRO A CA 1
ATOM 4105 C C . PRO A 1 518 ? -33.25 -21.672 -10.828 1 81.94 518 PRO A C 1
ATOM 4107 O O . PRO A 1 518 ? -32.656 -20.969 -11.648 1 81.94 518 PRO A O 1
ATOM 4110 N N . ASN A 1 519 ? -34.219 -21.188 -10.148 1 79.88 519 ASN A N 1
ATOM 4111 C CA . ASN A 1 519 ? -34.719 -19.828 -10.359 1 79.88 519 ASN A CA 1
ATOM 4112 C C . ASN A 1 519 ? -34.156 -18.859 -9.328 1 79.88 519 ASN A C 1
ATOM 4114 O O . ASN A 1 519 ? -34.594 -17.703 -9.25 1 79.88 519 ASN A O 1
ATOM 4118 N N . TYR A 1 520 ? -33.188 -19.391 -8.672 1 82.75 520 TYR A N 1
ATOM 4119 C CA . TYR A 1 520 ? -32.594 -18.562 -7.641 1 82.75 520 TYR A CA 1
ATOM 4120 C C . TYR A 1 520 ? -31.797 -17.406 -8.266 1 82.75 520 TYR A C 1
ATOM 4122 O O . TYR A 1 520 ? -31.062 -17.609 -9.242 1 82.75 520 TYR A O 1
ATOM 4130 N N . ARG A 1 521 ? -32.062 -16.172 -7.641 1 75.12 521 ARG A N 1
ATOM 4131 C CA . ARG A 1 521 ? -31.328 -14.977 -8.031 1 75.12 521 ARG A CA 1
ATOM 4132 C C . ARG A 1 521 ? -30.578 -14.383 -6.84 1 75.12 521 ARG A C 1
ATOM 4134 O O . ARG A 1 521 ? -31.156 -14.203 -5.762 1 75.12 521 ARG A O 1
ATOM 4141 N N . GLU A 1 522 ? -29.328 -14.336 -7.027 1 75.81 522 GLU A N 1
ATOM 4142 C CA . GLU A 1 522 ? -28.531 -13.789 -5.934 1 75.81 522 GLU A CA 1
ATOM 4143 C C . GLU A 1 522 ? -28.641 -12.266 -5.879 1 75.81 522 GLU A C 1
ATOM 4145 O O . GLU A 1 522 ? -28.5 -11.594 -6.902 1 75.81 522 GLU A O 1
ATOM 4150 N N . THR A 1 523 ? -29.219 -11.758 -4.773 1 64.19 523 THR A N 1
ATOM 4151 C CA . THR A 1 523 ? -29.422 -10.32 -4.617 1 64.19 523 THR A CA 1
ATOM 4152 C C . THR A 1 523 ? -28.094 -9.602 -4.43 1 64.19 523 THR A C 1
ATOM 4154 O O . THR A 1 523 ? -27.188 -10.125 -3.783 1 64.19 523 THR A O 1
ATOM 4157 N N . GLY A 1 524 ? -27.797 -8.836 -5.352 1 58.53 524 GLY A N 1
ATOM 4158 C CA . GLY A 1 524 ? -26.547 -8.125 -5.527 1 58.53 524 GLY A CA 1
ATOM 4159 C C . GLY A 1 524 ? -26.172 -7.262 -4.336 1 58.53 524 GLY A C 1
ATOM 4160 O O . GLY A 1 524 ? -26.75 -7.395 -3.26 1 58.53 524 GLY A O 1
ATOM 4161 N N . SER A 1 525 ? -25.25 -6.438 -4.457 1 60.56 525 SER A N 1
ATOM 4162 C CA . SER A 1 525 ? -24.672 -5.469 -3.531 1 60.56 525 SER A CA 1
ATOM 4163 C C . SER A 1 525 ? -25.734 -4.512 -2.998 1 60.56 525 SER A C 1
ATOM 4165 O O . SER A 1 525 ? -26.766 -4.301 -3.639 1 60.56 525 SER A O 1
ATOM 4167 N N . PRO A 1 526 ? -25.609 -4.066 -1.788 1 52.56 526 PRO A N 1
ATOM 4168 C CA . PRO A 1 526 ? -26.562 -3.105 -1.235 1 52.56 526 PRO A CA 1
ATOM 4169 C C . PRO A 1 526 ? -26.953 -2.018 -2.234 1 52.56 526 PRO A C 1
ATOM 4171 O O . PRO A 1 526 ? -28.094 -1.553 -2.238 1 52.56 526 PRO A O 1
ATOM 4174 N N . GLN A 1 527 ? -26.078 -1.747 -3.104 1 55.66 527 GLN A N 1
ATOM 4175 C CA . GLN A 1 527 ? -26.422 -0.718 -4.082 1 55.66 527 GLN A CA 1
ATOM 4176 C C . GLN A 1 527 ? -27.453 -1.226 -5.078 1 55.66 527 GLN A C 1
ATOM 4178 O O . GLN A 1 527 ? -28.328 -0.469 -5.516 1 55.66 527 GLN A O 1
ATOM 4183 N N . LEU A 1 528 ? -27.391 -2.441 -5.332 1 53.09 528 LEU A N 1
ATOM 4184 C CA . LEU A 1 528 ? -28.344 -3.021 -6.273 1 53.09 528 LEU A CA 1
ATOM 4185 C C . LEU A 1 528 ? -29.688 -3.25 -5.602 1 53.09 528 LEU A C 1
ATOM 4187 O O . LEU A 1 528 ? -30.734 -3.07 -6.23 1 53.09 528 LEU A O 1
ATOM 4191 N N . GLN A 1 529 ? -29.625 -3.52 -4.402 1 51.66 529 GLN A N 1
ATOM 4192 C CA . GLN A 1 529 ? -30.859 -3.768 -3.676 1 51.66 529 GLN A CA 1
ATOM 4193 C C . GLN A 1 529 ? -31.703 -2.494 -3.559 1 51.66 529 GLN A C 1
ATOM 4195 O O . GLN A 1 529 ? -32.938 -2.543 -3.627 1 51.66 529 GLN A O 1
ATOM 4200 N N . ASN A 1 530 ? -31 -1.418 -3.49 1 49.91 530 ASN A N 1
ATOM 4201 C CA . ASN A 1 530 ? -31.703 -0.143 -3.371 1 49.91 530 ASN A CA 1
ATOM 4202 C C . ASN A 1 530 ? -32.312 0.286 -4.703 1 49.91 530 ASN A C 1
ATOM 4204 O O . ASN A 1 530 ? -33.375 0.911 -4.73 1 49.91 530 ASN A O 1
ATOM 4208 N N . VAL A 1 531 ? -31.734 -0.035 -5.742 1 45.03 531 VAL A N 1
ATOM 4209 C CA . VAL A 1 531 ? -32.281 0.319 -7.047 1 45.03 531 VAL A CA 1
ATOM 4210 C C . VAL A 1 531 ? -33.562 -0.47 -7.293 1 45.03 531 VAL A C 1
ATOM 4212 O O . VAL A 1 531 ? -34.531 0.065 -7.828 1 45.03 531 VAL A O 1
ATOM 4215 N N . LEU A 1 532 ? -33.688 -1.639 -6.879 1 42.12 532 LEU A N 1
ATOM 4216 C CA . LEU A 1 532 ? -34.875 -2.457 -7.102 1 42.12 532 LEU A CA 1
ATOM 4217 C C . LEU A 1 532 ? -36 -2.012 -6.195 1 42.12 532 LEU A C 1
ATOM 4219 O O . LEU A 1 532 ? -37.188 -2.125 -6.566 1 42.12 532 LEU A O 1
ATOM 4223 N N . SER A 1 533 ? -35.875 -1.475 -5.066 1 39.03 533 SER A N 1
ATOM 4224 C CA . SER A 1 533 ? -36.969 -1.1 -4.172 1 39.03 533 SER A CA 1
ATOM 4225 C C . SER A 1 533 ? -37.531 0.268 -4.535 1 39.03 533 SER A C 1
ATOM 4227 O O . SER A 1 533 ? -38.656 0.594 -4.172 1 39.03 533 SER A O 1
ATOM 4229 N N . GLY A 1 534 ? -36.906 1.339 -5.098 1 33.31 534 GLY A N 1
ATOM 4230 C CA . GLY A 1 534 ? -37.406 2.682 -5.348 1 33.31 534 GLY A CA 1
ATOM 4231 C C . GLY A 1 534 ? -37.969 2.861 -6.746 1 33.31 534 GLY A C 1
ATOM 4232 O O . GLY A 1 534 ? -37.312 3.42 -7.621 1 33.31 534 GLY A O 1
ATOM 4233 N N . LYS A 1 535 ? -39.031 2.141 -7.184 1 30.52 535 LYS A N 1
ATOM 4234 C CA . LYS A 1 535 ? -39.844 2.637 -8.281 1 30.52 535 LYS A CA 1
ATOM 4235 C C . LYS A 1 535 ? -40.625 3.875 -7.859 1 30.52 535 LYS A C 1
ATOM 4237 O O . LYS A 1 535 ? -41.719 3.762 -7.262 1 30.52 535 LYS A O 1
ATOM 4242 N N . ARG A 1 536 ? -40.156 5.082 -7.418 1 27.92 536 ARG A N 1
ATOM 4243 C CA . ARG A 1 536 ? -41 6.281 -7.52 1 27.92 536 ARG A CA 1
ATOM 4244 C C . ARG A 1 536 ? -41.406 6.539 -8.969 1 27.92 536 ARG A C 1
ATOM 4246 O O . ARG A 1 536 ? -40.562 6.645 -9.852 1 27.92 536 ARG A O 1
ATOM 4253 N N . SER A 1 537 ? -42.688 6.246 -9.445 1 22.28 537 SER A N 1
ATOM 4254 C CA . SER A 1 537 ? -43.469 6.684 -10.594 1 22.28 537 SER A CA 1
ATOM 4255 C C . SER A 1 537 ? -43.469 8.203 -10.703 1 22.28 537 SER A C 1
ATOM 4257 O O . SER A 1 537 ? -43.938 8.891 -9.773 1 22.28 537 SER A O 1
ATOM 4259 N N . ARG A 1 538 ? -42.625 8.891 -11.32 1 24.67 538 ARG A N 1
ATOM 4260 C CA . ARG A 1 538 ? -42.844 10.234 -11.852 1 24.67 538 ARG A CA 1
ATOM 4261 C C . ARG A 1 538 ? -44.188 10.352 -12.547 1 24.67 538 ARG A C 1
ATOM 4263 O O . ARG A 1 538 ? -44.438 9.641 -13.516 1 24.67 538 ARG A O 1
ATOM 4270 N N . GLY A 1 539 ? -45.344 10.602 -11.891 1 20.06 539 GLY A N 1
ATOM 4271 C CA . GLY A 1 539 ? -46.562 11.148 -12.5 1 20.06 539 GLY A CA 1
ATOM 4272 C C . GLY A 1 539 ? -46.25 12.203 -13.547 1 20.06 539 GLY A C 1
ATOM 4273 O O . GLY A 1 539 ? -45.219 12.875 -13.492 1 20.06 539 GLY A O 1
ATOM 4274 N N . GLY A 1 540 ? -46.719 12.086 -14.781 1 21.64 540 GLY A N 1
ATOM 4275 C CA . GLY A 1 540 ? -46.781 12.852 -16.016 1 21.64 540 GLY A CA 1
ATOM 4276 C C . GLY A 1 540 ? -47.312 14.258 -15.82 1 21.64 540 GLY A C 1
ATOM 4277 O O . GLY A 1 540 ? -48.438 14.547 -16.203 1 21.64 540 GLY A O 1
ATOM 4278 N N . SER A 1 541 ? -47.156 14.977 -14.648 1 21.64 541 SER A N 1
ATOM 4279 C CA . SER A 1 541 ? -47.781 16.281 -14.836 1 21.64 541 SER A CA 1
ATOM 4280 C C . SER A 1 541 ? -47.406 16.891 -16.188 1 21.64 541 SER A C 1
ATOM 4282 O O . SER A 1 541 ? -46.312 16.656 -16.688 1 21.64 541 SER A O 1
ATOM 4284 N N . GLY A 1 542 ? -48.375 17.156 -17.078 1 19.64 542 GLY A N 1
ATOM 4285 C CA . GLY A 1 542 ? -48.562 17.891 -18.312 1 19.64 542 GLY A CA 1
ATOM 4286 C C . GLY A 1 542 ? -47.781 19.188 -18.344 1 19.64 542 GLY A C 1
ATOM 4287 O O . GLY A 1 542 ? -47.781 19.938 -17.359 1 19.64 542 GLY A O 1
ATOM 4288 N N . HIS A 1 543 ? -46.562 19.125 -18.875 1 21.02 543 HIS A N 1
ATOM 4289 C CA . HIS A 1 543 ? -45.781 20.297 -19.25 1 21.02 543 HIS A CA 1
ATOM 4290 C C . HIS A 1 543 ? -46.656 21.375 -19.875 1 21.02 543 HIS A C 1
ATOM 4292 O O . HIS A 1 543 ? -47.219 21.172 -20.953 1 21.02 543 HIS A O 1
ATOM 4298 N N . ASN A 1 544 ? -47.75 21.844 -19.078 1 20.72 544 ASN A N 1
ATOM 4299 C CA . ASN A 1 544 ? -48.188 23.078 -19.703 1 20.72 544 ASN A CA 1
ATOM 4300 C C . ASN A 1 544 ? -47 23.953 -20.125 1 20.72 544 ASN A C 1
ATOM 4302 O O . ASN A 1 544 ? -46.062 24.109 -19.375 1 20.72 544 ASN A O 1
ATOM 4306 N N . THR A 1 545 ? -46.812 23.938 -21.391 1 21.34 545 THR A N 1
ATOM 4307 C CA . THR A 1 545 ? -45.906 24.594 -22.297 1 21.34 545 THR A CA 1
ATOM 4308 C C . THR A 1 545 ? -45.719 26.062 -21.938 1 21.34 545 THR A C 1
ATOM 4310 O O . THR A 1 545 ? -45.062 26.812 -22.656 1 21.34 545 THR A O 1
ATOM 4313 N N . PRO A 1 546 ? -45.906 26.359 -20.516 1 22.28 546 PRO A N 1
ATOM 4314 C CA . PRO A 1 546 ? -46.094 27.797 -20.594 1 22.28 546 PRO A CA 1
ATOM 4315 C C . PRO A 1 546 ? -45.094 28.484 -21.531 1 22.28 546 PRO A C 1
ATOM 4317 O O . PRO A 1 546 ? -44 27.969 -21.766 1 22.28 546 PRO A O 1
ATOM 4320 N N . ASP A 1 547 ? -45.594 29.438 -22.312 1 21.16 547 ASP A N 1
ATOM 4321 C CA . ASP A 1 547 ? -45.188 30.344 -23.375 1 21.16 547 ASP A CA 1
ATOM 4322 C C . ASP A 1 547 ? -43.969 31.141 -22.984 1 21.16 547 ASP A C 1
ATOM 4324 O O . ASP A 1 547 ? -44 31.922 -22.031 1 21.16 547 ASP A O 1
ATOM 4328 N N . HIS A 1 548 ? -42.875 30.406 -22.609 1 19.47 548 HIS A N 1
ATOM 4329 C CA . HIS A 1 548 ? -41.719 31.25 -22.375 1 19.47 548 HIS A CA 1
ATOM 4330 C C . HIS A 1 548 ? -41.594 32.344 -23.438 1 19.47 548 HIS A C 1
ATOM 4332 O O . HIS A 1 548 ? -41.562 32.031 -24.641 1 19.47 548 HIS A O 1
ATOM 4338 N N . PRO A 1 549 ? -42.406 33.469 -23.156 1 24.23 549 PRO A N 1
ATOM 4339 C CA . PRO A 1 549 ? -42.25 34.594 -24.109 1 24.23 549 PRO A CA 1
ATOM 4340 C C . PRO A 1 549 ? -40.812 34.75 -24.578 1 24.23 549 PRO A C 1
ATOM 4342 O O . PRO A 1 549 ? -39.875 34.312 -23.906 1 24.23 549 PRO A O 1
ATOM 4345 N N . GLY A 1 550 ? -40.656 34.938 -25.875 1 19.95 550 GLY A N 1
ATOM 4346 C CA . GLY A 1 550 ? -39.625 35.094 -26.859 1 19.95 550 GLY A CA 1
ATOM 4347 C C . GLY A 1 550 ? -38.531 36.062 -26.422 1 19.95 550 GLY A C 1
ATOM 4348 O O . GLY A 1 550 ? -38.812 37.094 -25.828 1 19.95 550 GLY A O 1
ATOM 4349 N N . PRO A 1 551 ? -37.5 35.438 -25.688 1 19.16 551 PRO A N 1
ATOM 4350 C CA . PRO A 1 551 ? -36.531 36.5 -25.406 1 19.16 551 PRO A CA 1
ATOM 4351 C C . PRO A 1 551 ? -36.438 37.531 -26.516 1 19.16 551 PRO A C 1
ATOM 4353 O O . PRO A 1 551 ? -36.344 37.188 -27.688 1 19.16 551 PRO A O 1
ATOM 4356 N N . LYS A 1 552 ? -37.219 38.656 -26.375 1 20.59 552 LYS A N 1
ATOM 4357 C CA . LYS A 1 552 ? -37.031 39.938 -27.078 1 20.59 552 LYS A CA 1
ATOM 4358 C C . LYS A 1 552 ? -35.562 40.219 -27.297 1 20.59 552 LYS A C 1
ATOM 4360 O O . LYS A 1 552 ? -34.719 39.938 -26.422 1 20.59 552 LYS A O 1
ATOM 4365 N N . ARG A 1 553 ? -35.188 40.531 -28.656 1 20.33 553 ARG A N 1
ATOM 4366 C CA . ARG A 1 553 ? -34 40.938 -29.422 1 20.33 553 ARG A CA 1
ATOM 4367 C C . ARG A 1 553 ? -33.312 42.156 -28.75 1 20.33 553 ARG A C 1
ATOM 4369 O O . ARG A 1 553 ? -33.938 43.219 -28.625 1 20.33 553 ARG A O 1
ATOM 4376 N N . ILE A 1 554 ? -32.875 41.969 -27.5 1 20.69 554 ILE A N 1
ATOM 4377 C CA . ILE A 1 554 ? -32.375 43.25 -26.969 1 20.69 554 ILE A CA 1
ATOM 4378 C C . ILE A 1 554 ? -31.531 43.938 -28.031 1 20.69 554 ILE A C 1
ATOM 4380 O O . ILE A 1 554 ? -30.547 43.375 -28.516 1 20.69 554 ILE A O 1
ATOM 4384 N N . ARG A 1 555 ? -32.188 44.812 -28.922 1 18.77 555 ARG A N 1
ATOM 4385 C CA . ARG A 1 555 ? -31.75 45.75 -29.969 1 18.77 555 ARG A CA 1
ATOM 4386 C C . ARG A 1 555 ? -30.438 46.406 -29.578 1 18.77 555 ARG A C 1
ATOM 4388 O O . ARG A 1 555 ? -30.188 46.656 -28.406 1 18.77 555 ARG A O 1
ATOM 4395 N N . PRO A 1 556 ? -29.484 46.344 -30.672 1 21.33 556 PRO A N 1
ATOM 4396 C CA . PRO A 1 556 ? -28.172 46.969 -30.719 1 21.33 556 PRO A CA 1
ATOM 4397 C C . PRO A 1 556 ? -28.234 48.469 -30.344 1 21.33 556 PRO A C 1
ATOM 4399 O O . PRO A 1 556 ? -29.125 49.188 -30.766 1 21.33 556 PRO A O 1
ATOM 4402 N N . LEU A 1 557 ? -28.266 48.75 -29.016 1 19.75 557 LEU A N 1
ATOM 4403 C CA . LEU A 1 557 ? -28.344 50.188 -28.781 1 19.75 557 LEU A CA 1
ATOM 4404 C C . LEU A 1 557 ? -27.484 50.938 -29.766 1 19.75 557 LEU A C 1
ATOM 4406 O O . LEU A 1 557 ? -26.328 50.594 -30.016 1 19.75 557 LEU A O 1
ATOM 4410 N N . PRO A 1 558 ? -28.125 51.688 -30.781 1 19.81 558 PRO A N 1
ATOM 4411 C CA . PRO A 1 558 ? -27.594 52.594 -31.812 1 19.81 558 PRO A CA 1
ATOM 4412 C C . PRO A 1 558 ? -26.5 53.531 -31.297 1 19.81 558 PRO A C 1
ATOM 4414 O O . PRO A 1 558 ? -26.625 54.031 -30.188 1 19.81 558 PRO A O 1
ATOM 4417 N N . LEU A 1 559 ? -25.156 53.156 -31.359 1 19.88 559 LEU A N 1
ATOM 4418 C CA . LEU A 1 559 ? -24.266 54.281 -31.125 1 19.88 559 LEU A CA 1
ATOM 4419 C C . LEU A 1 559 ? -24.688 55.5 -31.953 1 19.88 559 LEU A C 1
ATOM 4421 O O . LEU A 1 559 ? -24.953 55.375 -33.156 1 19.88 559 LEU A O 1
ATOM 4425 N N . THR A 1 560 ? -25.531 56.469 -31.484 1 18.11 560 THR A N 1
ATOM 4426 C CA . THR A 1 560 ? -25.719 57.812 -32.031 1 18.11 560 THR A CA 1
ATOM 4427 C C . THR A 1 560 ? -24.391 58.406 -32.5 1 18.11 560 THR A C 1
ATOM 4429 O O . THR A 1 560 ? -23.359 58.25 -31.828 1 18.11 560 THR A O 1
ATOM 4432 N N . ASN A 1 561 ? -24.281 58.625 -33.906 1 20 561 ASN A N 1
ATOM 4433 C CA . ASN A 1 561 ? -23.422 59.375 -34.812 1 20 561 ASN A CA 1
ATOM 4434 C C . ASN A 1 561 ? -23.203 60.812 -34.344 1 20 561 ASN A C 1
ATOM 4436 O O . ASN A 1 561 ? -24.156 61.594 -34.25 1 20 561 ASN A O 1
ATOM 4440 N N . GLN A 1 562 ? -22.719 61.156 -33.219 1 18.81 562 GLN A N 1
ATOM 4441 C CA . GLN A 1 562 ? -22.625 62.625 -33.125 1 18.81 562 GLN A CA 1
ATOM 4442 C C . GLN A 1 562 ? -21.938 63.188 -34.344 1 18.81 562 GLN A C 1
ATOM 4444 O O . GLN A 1 562 ? -20.984 62.625 -34.875 1 18.81 562 GLN A O 1
ATOM 4449 N N . SER A 1 563 ? -22.719 64.125 -35.25 1 18.27 563 SER A N 1
ATOM 4450 C CA . SER A 1 563 ? -22.688 65.188 -36.25 1 18.27 563 SER A CA 1
ATOM 4451 C C . SER A 1 563 ? -21.562 66.188 -36 1 18.27 563 SER A C 1
ATOM 4453 O O . SER A 1 563 ? -21.5 66.812 -34.938 1 18.27 563 SER A O 1
ATOM 4455 N N . SER A 1 564 ? -20.281 65.812 -36.312 1 20.27 564 SER A N 1
ATOM 4456 C CA . SER A 1 564 ? -19.516 67.062 -36.5 1 20.27 564 SER A CA 1
ATOM 4457 C C . SER A 1 564 ? -20.156 67.938 -37.531 1 20.27 564 SER A C 1
ATOM 4459 O O . SER A 1 564 ? -20.766 67.438 -38.5 1 20.27 564 SER A O 1
ATOM 4461 N N . PRO A 1 565 ? -20.281 69.438 -37.5 1 21.42 565 PRO A N 1
ATOM 4462 C CA . PRO A 1 565 ? -20.734 70.75 -37.969 1 21.42 565 PRO A CA 1
ATOM 4463 C C . PRO A 1 565 ? -20.094 71.125 -39.281 1 21.42 565 PRO A C 1
ATOM 4465 O O . PRO A 1 565 ? -18.875 71.125 -39.406 1 21.42 565 PRO A O 1
ATOM 4468 N N . THR A 1 566 ? -20.109 70.75 -40.625 1 18.44 566 THR A N 1
ATOM 4469 C CA . THR A 1 566 ? -19.812 71.562 -41.75 1 18.44 566 THR A CA 1
ATOM 4470 C C . THR A 1 566 ? -20.891 72.688 -41.906 1 18.44 566 THR A C 1
ATOM 4472 O O . THR A 1 566 ? -22.016 72.375 -42.312 1 18.44 566 THR A O 1
ATOM 4475 N N . ARG A 1 567 ? -21.203 73.562 -41.188 1 16.97 567 ARG A N 1
ATOM 4476 C CA . ARG A 1 567 ? -21.438 74.875 -41.844 1 16.97 567 ARG A CA 1
ATOM 4477 C C . ARG A 1 567 ? -20.188 75.312 -42.594 1 16.97 567 ARG A C 1
ATOM 4479 O O . ARG A 1 567 ? -19.094 74.812 -42.375 1 16.97 567 ARG A O 1
ATOM 4486 N N . LYS A 1 568 ? -19.672 76.812 -42.625 1 17.95 568 LYS A N 1
ATOM 4487 C CA . LYS A 1 568 ? -19.375 78 -43.438 1 17.95 568 LYS A CA 1
ATOM 4488 C C . LYS A 1 568 ? -17.875 78.125 -43.719 1 17.95 568 LYS A C 1
ATOM 4490 O O . LYS A 1 568 ? -17.047 77.75 -42.875 1 17.95 568 LYS A O 1
ATOM 4495 N N . ARG A 1 569 ? -16.594 78.438 -43.75 1 21.12 569 ARG A N 1
ATOM 4496 C CA . ARG A 1 569 ? -16.078 78.875 -45.062 1 21.12 569 ARG A CA 1
ATOM 4497 C C . ARG A 1 569 ? -15.875 77.688 -46 1 21.12 569 ARG A C 1
ATOM 4499 O O . ARG A 1 569 ? -15.523 76.625 -45.562 1 21.12 569 ARG A O 1
ATOM 4506 N N . MET B 1 1 ? 0.35 -35.25 26.719 1 20.77 1 MET B N 1
ATOM 4507 C CA . MET B 1 1 ? -0.913 -35.719 26.156 1 20.77 1 MET B CA 1
ATOM 4508 C C . MET B 1 1 ? -1.722 -34.562 25.594 1 20.77 1 MET B C 1
ATOM 4510 O O . MET B 1 1 ? -2.34 -33.812 26.359 1 20.77 1 MET B O 1
ATOM 4514 N N . ALA B 1 2 ? -1.254 -33.938 24.562 1 22.69 2 ALA B N 1
ATOM 4515 C CA . ALA B 1 2 ? -1.43 -32.531 24.156 1 22.69 2 ALA B CA 1
ATOM 4516 C C . ALA B 1 2 ? -2.869 -32.25 23.734 1 22.69 2 ALA B C 1
ATOM 4518 O O . ALA B 1 2 ? -3.375 -32.906 22.797 1 22.69 2 ALA B O 1
ATOM 4519 N N . GLN B 1 3 ? -3.809 -31.984 24.703 1 21.33 3 GLN B N 1
ATOM 4520 C CA . GLN B 1 3 ? -5.266 -31.922 24.641 1 21.33 3 GLN B CA 1
ATOM 4521 C C . GLN B 1 3 ? -5.742 -31 23.531 1 21.33 3 GLN B C 1
ATOM 4523 O O . GLN B 1 3 ? -5.355 -29.828 23.469 1 21.33 3 GLN B O 1
ATOM 4528 N N . TYR B 1 4 ? -5.938 -31.547 22.359 1 23.47 4 TYR B N 1
ATOM 4529 C CA . TYR B 1 4 ? -6.402 -30.938 21.109 1 23.47 4 TYR B CA 1
ATOM 4530 C C . TYR B 1 4 ? -7.734 -30.219 21.328 1 23.47 4 TYR B C 1
ATOM 4532 O O . TYR B 1 4 ? -8.703 -30.828 21.781 1 23.47 4 TYR B O 1
ATOM 4540 N N . PRO B 1 5 ? -7.688 -28.938 21.688 1 25.45 5 PRO B N 1
ATOM 4541 C CA . PRO B 1 5 ? -8.953 -28.344 22.141 1 25.45 5 PRO B CA 1
ATOM 4542 C C . PRO B 1 5 ? -10.117 -28.672 21.219 1 25.45 5 PRO B C 1
ATOM 4544 O O . PRO B 1 5 ? -9.906 -28.953 20.031 1 25.45 5 PRO B O 1
ATOM 4547 N N . SER B 1 6 ? -11.258 -29.141 21.75 1 23.28 6 SER B N 1
ATOM 4548 C CA . SER B 1 6 ? -12.523 -29.656 21.234 1 23.28 6 SER B CA 1
ATOM 4549 C C . SER B 1 6 ? -13.117 -28.703 20.203 1 23.28 6 SER B C 1
ATOM 4551 O O . SER B 1 6 ? -12.93 -27.484 20.281 1 23.28 6 SER B O 1
ATOM 4553 N N . PRO B 1 7 ? -13.531 -29.188 19.031 1 23.19 7 PRO B N 1
ATOM 4554 C CA . PRO B 1 7 ? -14.172 -28.562 17.875 1 23.19 7 PRO B CA 1
ATOM 4555 C C . PRO B 1 7 ? -15.367 -27.688 18.266 1 23.19 7 PRO B C 1
ATOM 4557 O O . PRO B 1 7 ? -16.141 -28.047 19.156 1 23.19 7 PRO B O 1
ATOM 4560 N N . LEU B 1 8 ? -15.234 -26.344 18.359 1 23.19 8 LEU B N 1
ATOM 4561 C CA . LEU B 1 8 ? -16.312 -25.438 18.766 1 23.19 8 LEU B CA 1
ATOM 4562 C C . LEU B 1 8 ? -17.641 -25.859 18.141 1 23.19 8 LEU B C 1
ATOM 4564 O O . LEU B 1 8 ? -17.719 -26.078 16.922 1 23.19 8 LEU B O 1
ATOM 4568 N N . THR B 1 9 ? -18.516 -26.547 18.812 1 21.16 9 THR B N 1
ATOM 4569 C CA . THR B 1 9 ? -19.875 -27 18.547 1 21.16 9 THR B CA 1
ATOM 4570 C C . THR B 1 9 ? -20.719 -25.875 17.953 1 21.16 9 THR B C 1
ATOM 4572 O O . THR B 1 9 ? -20.625 -24.734 18.391 1 21.16 9 THR B O 1
ATOM 4575 N N . GLU B 1 10 ? -21.172 -26.016 16.734 1 22.3 10 GLU B N 1
ATOM 4576 C CA . GLU B 1 10 ? -22.156 -25.25 15.977 1 22.3 10 GLU B CA 1
ATOM 4577 C C . GLU B 1 10 ? -23.438 -25.047 16.781 1 22.3 10 GLU B C 1
ATOM 4579 O O . GLU B 1 10 ? -24.234 -25.984 16.938 1 22.3 10 GLU B O 1
ATOM 4584 N N . SER B 1 11 ? -23.406 -24.469 18.031 1 21.97 11 SER B N 1
ATOM 4585 C CA . SER B 1 11 ? -24.703 -24.328 18.703 1 21.97 11 SER B CA 1
ATOM 4586 C C . SER B 1 11 ? -25.734 -23.672 17.797 1 21.97 11 SER B C 1
ATOM 4588 O O . SER B 1 11 ? -25.453 -22.656 17.156 1 21.97 11 SER B O 1
ATOM 4590 N N . ASP B 1 12 ? -26.734 -24.422 17.375 1 22.64 12 ASP B N 1
ATOM 4591 C CA . ASP B 1 12 ? -28.016 -24.25 16.688 1 22.64 12 ASP B CA 1
ATOM 4592 C C . ASP B 1 12 ? -28.875 -23.203 17.406 1 22.64 12 ASP B C 1
ATOM 4594 O O . ASP B 1 12 ? -29.797 -23.547 18.125 1 22.64 12 ASP B O 1
ATOM 4598 N N . THR B 1 13 ? -28.328 -22.234 18.188 1 23.47 13 THR B N 1
ATOM 4599 C CA . THR B 1 13 ? -29.328 -21.469 18.938 1 23.47 13 THR B CA 1
ATOM 4600 C C . THR B 1 13 ? -30.406 -20.938 18 1 23.47 13 THR B C 1
ATOM 4602 O O . THR B 1 13 ? -30.109 -20.328 16.984 1 23.47 13 THR B O 1
ATOM 4605 N N . GLU B 1 14 ? -31.578 -21.469 18.125 1 22.23 14 GLU B N 1
ATOM 4606 C CA . GLU B 1 14 ? -32.906 -21.141 17.609 1 22.23 14 GLU B CA 1
ATOM 4607 C C . GLU B 1 14 ? -33.219 -19.656 17.734 1 22.23 14 GLU B C 1
ATOM 4609 O O . GLU B 1 14 ? -33.312 -19.141 18.859 1 22.23 14 GLU B O 1
ATOM 4614 N N . LEU B 1 15 ? -32.531 -18.812 17 1 24.17 15 LEU B N 1
ATOM 4615 C CA . LEU B 1 15 ? -32.969 -17.438 17.219 1 24.17 15 LEU B CA 1
ATOM 4616 C C . LEU B 1 15 ? -34.5 -17.328 17.125 1 24.17 15 LEU B C 1
ATOM 4618 O O . LEU B 1 15 ? -35.125 -17.906 16.234 1 24.17 15 LEU B O 1
ATOM 4622 N N . PRO B 1 16 ? -35.156 -17.031 18.188 1 23.23 16 PRO B N 1
ATOM 4623 C CA . PRO B 1 16 ? -36.594 -16.844 18.281 1 23.23 16 PRO B CA 1
ATOM 4624 C C . PRO B 1 16 ? -37.156 -15.961 17.156 1 23.23 16 PRO B C 1
ATOM 4626 O O . PRO B 1 16 ? -36.406 -15.148 16.594 1 23.23 16 PRO B O 1
ATOM 4629 N N . SER B 1 17 ? -38.438 -16.266 16.531 1 23.38 17 SER B N 1
ATOM 4630 C CA . SER B 1 17 ? -39.312 -15.805 15.469 1 23.38 17 SER B CA 1
ATOM 4631 C C . SER B 1 17 ? -39.75 -14.359 15.695 1 23.38 17 SER B C 1
ATOM 4633 O O . SER B 1 17 ? -40.719 -13.883 15.07 1 23.38 17 SER B O 1
ATOM 4635 N N . SER B 1 18 ? -39.344 -13.594 16.688 1 24.45 18 SER B N 1
ATOM 4636 C CA . SER B 1 18 ? -40.188 -12.414 16.828 1 24.45 18 SER B CA 1
ATOM 4637 C C . SER B 1 18 ? -40.25 -11.617 15.531 1 24.45 18 SER B C 1
ATOM 4639 O O . SER B 1 18 ? -39.281 -11.562 14.789 1 24.45 18 SER B O 1
ATOM 4641 N N . GLN B 1 19 ? -41.438 -11.219 14.891 1 25.14 19 GLN B N 1
ATOM 4642 C CA . GLN B 1 19 ? -42.031 -10.57 13.727 1 25.14 19 GLN B CA 1
ATOM 4643 C C . GLN B 1 19 ? -41.375 -9.211 13.469 1 25.14 19 GLN B C 1
ATOM 4645 O O . GLN B 1 19 ? -41.938 -8.367 12.766 1 25.14 19 GLN B O 1
ATOM 4650 N N . GLY B 1 20 ? -40.438 -8.742 14.312 1 26.05 20 GLY B N 1
ATOM 4651 C CA . GLY B 1 20 ? -40.188 -7.32 14.148 1 26.05 20 GLY B CA 1
ATOM 4652 C C . GLY B 1 20 ? -39.781 -6.941 12.727 1 26.05 20 GLY B C 1
ATOM 4653 O O . GLY B 1 20 ? -39.438 -7.809 11.93 1 26.05 20 GLY B O 1
ATOM 4654 N N . SER B 1 21 ? -40.156 -5.676 12.234 1 28.5 21 SER B N 1
ATOM 4655 C CA . SER B 1 21 ? -39.938 -5.016 10.953 1 28.5 21 SER B CA 1
ATOM 4656 C C . SER B 1 21 ? -38.531 -5.301 10.422 1 28.5 21 SER B C 1
ATOM 4658 O O . SER B 1 21 ? -37.531 -5.062 11.109 1 28.5 21 SER B O 1
ATOM 4660 N N . ILE B 1 22 ? -38.375 -6.309 9.727 1 30.94 22 ILE B N 1
ATOM 4661 C CA . ILE B 1 22 ? -37.188 -6.832 9.086 1 30.94 22 ILE B CA 1
ATOM 4662 C C . ILE B 1 22 ? -36.438 -5.703 8.367 1 30.94 22 ILE B C 1
ATOM 4664 O O . ILE B 1 22 ? -36.875 -5.238 7.312 1 30.94 22 ILE B O 1
ATOM 4668 N N . THR B 1 23 ? -36.25 -4.461 9.016 1 33.88 23 THR B N 1
ATOM 4669 C CA . THR B 1 23 ? -35.312 -3.492 8.453 1 33.88 23 THR B CA 1
ATOM 4670 C C . THR B 1 23 ? -34.188 -4.195 7.711 1 33.88 23 THR B C 1
ATOM 4672 O O . THR B 1 23 ? -33.688 -5.223 8.164 1 33.88 23 THR B O 1
ATOM 4675 N N . LEU B 1 24 ? -34.219 -4.25 6.414 1 37.66 24 LEU B N 1
ATOM 4676 C CA . LEU B 1 24 ? -33.25 -4.789 5.473 1 37.66 24 LEU B CA 1
ATOM 4677 C C . LEU B 1 24 ? -31.844 -4.742 6.07 1 37.66 24 LEU B C 1
ATOM 4679 O O . LEU B 1 24 ? -31.125 -3.756 5.895 1 37.66 24 LEU B O 1
ATOM 4683 N N . GLU B 1 25 ? -31.594 -4.855 7.258 1 44.72 25 GLU B N 1
ATOM 4684 C CA . GLU B 1 25 ? -30.328 -4.922 7.984 1 44.72 25 GLU B CA 1
ATOM 4685 C C . GLU B 1 25 ? -29.359 -5.867 7.301 1 44.72 25 GLU B C 1
ATOM 4687 O O . GLU B 1 25 ? -29.531 -7.086 7.324 1 44.72 25 GLU B O 1
ATOM 4692 N N . GLY B 1 26 ? -28.984 -5.609 5.992 1 54.78 26 GLY B N 1
ATOM 4693 C CA . GLY B 1 26 ? -27.984 -6.395 5.281 1 54.78 26 GLY B CA 1
ATOM 4694 C C . GLY B 1 26 ? -26.922 -6.957 6.195 1 54.78 26 GLY B C 1
ATOM 4695 O O . GLY B 1 26 ? -26.828 -6.578 7.363 1 54.78 26 GLY B O 1
ATOM 4696 N N . TYR B 1 27 ? -26.297 -8.07 5.844 1 63.69 27 TYR B N 1
ATOM 4697 C CA . TYR B 1 27 ? -25.266 -8.758 6.609 1 63.69 27 TYR B CA 1
ATOM 4698 C C . TYR B 1 27 ? -24.016 -7.887 6.754 1 63.69 27 TYR B C 1
ATOM 4700 O O . TYR B 1 27 ? -23.594 -7.227 5.801 1 63.69 27 TYR B O 1
ATOM 4708 N N . PRO B 1 28 ? -23.625 -7.699 7.996 1 77.31 28 PRO B N 1
ATOM 4709 C CA . PRO B 1 28 ? -22.375 -6.969 8.219 1 77.31 28 PRO B CA 1
ATOM 4710 C C . PRO B 1 28 ? -21.188 -7.578 7.465 1 77.31 28 PRO B C 1
ATOM 4712 O O . PRO B 1 28 ? -21.172 -8.781 7.199 1 77.31 28 PRO B O 1
ATOM 4715 N N . ARG B 1 29 ? -20.438 -6.711 6.961 1 83 29 ARG B N 1
ATOM 4716 C CA . ARG B 1 29 ? -19.203 -7.121 6.32 1 83 29 ARG B CA 1
ATOM 4717 C C . ARG B 1 29 ? -18.047 -7.098 7.309 1 83 29 ARG B C 1
ATOM 4719 O O . ARG B 1 29 ? -17.953 -6.195 8.148 1 83 29 ARG B O 1
ATOM 4726 N N . ALA B 1 30 ? -17.297 -8.211 7.277 1 85.94 30 ALA B N 1
ATOM 4727 C CA . ALA B 1 30 ? -16.141 -8.305 8.164 1 85.94 30 ALA B CA 1
ATOM 4728 C C . ALA B 1 30 ? -14.852 -8.414 7.359 1 85.94 30 ALA B C 1
ATOM 4730 O O . ALA B 1 30 ? -14.828 -9.008 6.281 1 85.94 30 ALA B O 1
ATOM 4731 N N . TYR B 1 31 ? -13.891 -7.727 7.824 1 86.44 31 TYR B N 1
ATOM 4732 C CA . TYR B 1 31 ? -12.602 -7.895 7.172 1 86.44 31 TYR B CA 1
ATOM 4733 C C . TYR B 1 31 ? -11.469 -7.918 8.195 1 86.44 31 TYR B C 1
ATOM 4735 O O . TYR B 1 31 ? -11.633 -7.43 9.312 1 86.44 31 TYR B O 1
ATOM 4743 N N . LYS B 1 32 ? -10.414 -8.516 7.746 1 89.94 32 LYS B N 1
ATOM 4744 C CA . LYS B 1 32 ? -9.195 -8.57 8.555 1 89.94 32 LYS B CA 1
ATOM 4745 C C . LYS B 1 32 ? -8.344 -7.324 8.336 1 89.94 32 LYS B C 1
ATOM 4747 O O . LYS B 1 32 ? -8.008 -6.98 7.203 1 89.94 32 LYS B O 1
ATOM 4752 N N . ASP B 1 33 ? -8.062 -6.598 9.422 1 93.12 33 ASP B N 1
ATOM 4753 C CA . ASP B 1 33 ? -7.219 -5.41 9.414 1 93.12 33 ASP B CA 1
ATOM 4754 C C . ASP B 1 33 ? -5.922 -5.656 10.18 1 93.12 33 ASP B C 1
ATOM 4756 O O . ASP B 1 33 ? -5.949 -6.109 11.328 1 93.12 33 ASP B O 1
ATOM 4760 N N . PRO B 1 34 ? -4.852 -5.352 9.57 1 93.5 34 PRO B N 1
ATOM 4761 C CA . PRO B 1 34 ? -3.58 -5.633 10.242 1 93.5 34 PRO B CA 1
ATOM 4762 C C . PRO B 1 34 ? -3.381 -4.797 11.5 1 93.5 34 PRO B C 1
ATOM 4764 O O . PRO B 1 34 ? -2.564 -5.145 12.359 1 93.5 34 PRO B O 1
ATOM 4767 N N . VAL B 1 35 ? -4.07 -3.732 11.664 1 93.75 35 VAL B N 1
ATOM 4768 C CA . VAL B 1 35 ? -3.891 -2.842 12.805 1 93.75 35 VAL B CA 1
ATOM 4769 C C . VAL B 1 35 ? -4.961 -3.129 13.852 1 93.75 35 VAL B C 1
ATOM 4771 O O . VAL B 1 35 ? -4.652 -3.264 15.039 1 93.75 35 VAL B O 1
ATOM 4774 N N . HIS B 1 36 ? -6.203 -3.334 13.398 1 93.62 36 HIS B N 1
ATOM 4775 C CA . HIS B 1 36 ? -7.312 -3.438 14.344 1 93.62 36 HIS B CA 1
ATOM 4776 C C . HIS B 1 36 ? -7.883 -4.852 14.367 1 93.62 36 HIS B C 1
ATOM 4778 O O . HIS B 1 36 ? -8.891 -5.109 15.031 1 93.62 36 HIS B O 1
ATOM 4784 N N . ASP B 1 37 ? -7.242 -5.73 13.57 1 90.31 37 ASP B N 1
ATOM 4785 C CA . ASP B 1 37 ? -7.586 -7.148 13.531 1 90.31 37 ASP B CA 1
ATOM 4786 C C . ASP B 1 37 ? -8.93 -7.375 12.852 1 90.31 37 ASP B C 1
ATOM 4788 O O . ASP B 1 37 ? -9.117 -7.016 11.688 1 90.31 37 ASP B O 1
ATOM 4792 N N . TYR B 1 38 ? -9.961 -7.789 13.57 1 87.12 38 TYR B N 1
ATOM 4793 C CA . TYR B 1 38 ? -11.234 -8.055 12.914 1 87.12 38 TYR B CA 1
ATOM 4794 C C . TYR B 1 38 ? -12.18 -6.867 13.055 1 87.12 38 TYR B C 1
ATOM 4796 O O . TYR B 1 38 ? -12.539 -6.48 14.172 1 87.12 38 TYR B O 1
ATOM 4804 N N . VAL B 1 39 ? -12.531 -6.336 11.898 1 89.5 39 VAL B N 1
ATOM 4805 C CA . VAL B 1 39 ? -13.398 -5.16 11.859 1 89.5 39 VAL B CA 1
ATOM 4806 C C . VAL B 1 39 ? -14.719 -5.52 11.195 1 89.5 39 VAL B C 1
ATOM 4808 O O . VAL B 1 39 ? -14.742 -6.094 10.102 1 89.5 39 VAL B O 1
ATOM 4811 N N . GLU B 1 40 ? -15.734 -5.254 11.883 1 87.88 40 GLU B N 1
ATOM 4812 C CA . GLU B 1 40 ? -17.062 -5.465 11.328 1 87.88 40 GLU B CA 1
ATOM 4813 C C . GLU B 1 40 ? -17.719 -4.137 10.938 1 87.88 40 GLU B C 1
ATOM 4815 O O . GLU B 1 40 ? -17.75 -3.199 11.734 1 87.88 40 GLU B O 1
ATOM 4820 N N . LEU B 1 41 ? -18.141 -4.121 9.711 1 83.69 41 LEU B N 1
ATOM 4821 C CA . LEU B 1 41 ? -18.812 -2.918 9.234 1 83.69 41 LEU B CA 1
ATOM 4822 C C . LEU B 1 41 ? -20.297 -3.186 8.977 1 83.69 41 LEU B C 1
ATOM 4824 O O . LEU B 1 41 ? -20.656 -4.184 8.352 1 83.69 41 LEU B O 1
ATOM 4828 N N . PRO B 1 42 ? -21.125 -2.309 9.539 1 85.44 42 PRO B N 1
ATOM 4829 C CA . PRO B 1 42 ? -22.547 -2.43 9.25 1 85.44 42 PRO B CA 1
ATOM 4830 C C . PRO B 1 42 ? -22.875 -2.332 7.762 1 85.44 42 PRO B C 1
ATOM 4832 O O . PRO B 1 42 ? -22.125 -1.695 7.012 1 85.44 42 PRO B O 1
ATOM 4835 N N . ALA B 1 43 ? -23.953 -2.84 7.371 1 81.38 43 ALA B N 1
ATOM 4836 C CA . ALA B 1 43 ? -24.375 -2.889 5.973 1 81.38 43 ALA B CA 1
ATOM 4837 C C . ALA B 1 43 ? -24.578 -1.484 5.414 1 81.38 43 ALA B C 1
ATOM 4839 O O . ALA B 1 43 ? -24.359 -1.245 4.227 1 81.38 43 ALA B O 1
ATOM 4840 N N . THR B 1 44 ? -24.953 -0.625 6.32 1 82.88 44 THR B N 1
ATOM 4841 C CA . THR B 1 44 ? -25.203 0.747 5.895 1 82.88 44 THR B CA 1
ATOM 4842 C C . THR B 1 44 ? -23.922 1.395 5.371 1 82.88 44 THR B C 1
ATOM 4844 O O . THR B 1 44 ? -23.969 2.273 4.508 1 82.88 44 THR B O 1
ATOM 4847 N N . LEU B 1 45 ? -22.812 0.959 5.832 1 91.81 45 LEU B N 1
ATOM 4848 C CA . LEU B 1 45 ? -21.547 1.526 5.395 1 91.81 45 LEU B CA 1
ATOM 4849 C C . LEU B 1 45 ? -21.156 0.995 4.016 1 91.81 45 LEU B C 1
ATOM 4851 O O . LEU B 1 45 ? -20.469 1.678 3.254 1 91.81 45 LEU B O 1
ATOM 4855 N N . SER B 1 46 ? -21.625 -0.175 3.736 1 89.94 46 SER B N 1
ATOM 4856 C CA . SER B 1 46 ? -21.281 -0.805 2.469 1 89.94 46 SER B CA 1
ATOM 4857 C C . SER B 1 46 ? -21.797 0.007 1.284 1 89.94 46 SER B C 1
ATOM 4859 O O . SER B 1 46 ? -21.156 0.048 0.229 1 89.94 46 SER B O 1
ATOM 4861 N N . CYS B 1 47 ? -22.906 0.71 1.487 1 90.31 47 CYS B N 1
ATOM 4862 C CA . CYS B 1 47 ? -23.484 1.515 0.417 1 90.31 47 CYS B CA 1
ATOM 4863 C C . CYS B 1 47 ? -22.578 2.682 0.057 1 90.31 47 CYS B C 1
ATOM 4865 O O . CYS B 1 47 ? -22.609 3.17 -1.074 1 90.31 47 CYS B O 1
ATOM 4867 N N . ILE B 1 48 ? -21.812 3.061 1.03 1 95.12 48 ILE B N 1
ATOM 4868 C CA . ILE B 1 48 ? -20.891 4.168 0.792 1 95.12 48 ILE B CA 1
ATOM 4869 C C . ILE B 1 48 ? -19.547 3.631 0.301 1 95.12 48 ILE B C 1
ATOM 4871 O O . ILE B 1 48 ? -18.969 4.168 -0.644 1 95.12 48 ILE B O 1
ATOM 4875 N N . ILE B 1 49 ? -19.094 2.551 0.882 1 95.56 49 ILE B N 1
ATOM 4876 C CA . ILE B 1 49 ? -17.797 1.962 0.55 1 95.56 49 ILE B CA 1
ATOM 4877 C C . ILE B 1 49 ? -17.797 1.51 -0.909 1 95.56 49 ILE B C 1
ATOM 4879 O O . ILE B 1 49 ? -16.797 1.666 -1.612 1 95.56 49 ILE B O 1
ATOM 4883 N N . ASP B 1 50 ? -18.938 0.993 -1.325 1 94.12 50 ASP B N 1
ATOM 4884 C CA . ASP B 1 50 ? -19.047 0.433 -2.668 1 94.12 50 ASP B CA 1
ATOM 4885 C C . ASP B 1 50 ? -19.469 1.502 -3.678 1 94.12 50 ASP B C 1
ATOM 4887 O O . ASP B 1 50 ? -20.438 1.321 -4.414 1 94.12 50 ASP B O 1
ATOM 4891 N N . THR B 1 51 ? -18.812 2.598 -3.697 1 95.88 51 THR B N 1
ATOM 4892 C CA . THR B 1 51 ? -18.922 3.682 -4.664 1 95.88 51 THR B CA 1
ATOM 4893 C C . THR B 1 51 ? -17.562 4.062 -5.227 1 95.88 51 THR B C 1
ATOM 4895 O O . THR B 1 51 ? -16.547 3.947 -4.535 1 95.88 51 THR B O 1
ATOM 4898 N N . PRO B 1 52 ? -17.547 4.488 -6.504 1 95.75 52 PRO B N 1
ATOM 4899 C CA . PRO B 1 52 ? -16.266 4.934 -7.055 1 95.75 52 PRO B CA 1
ATOM 4900 C C . PRO B 1 52 ? -15.633 6.066 -6.25 1 95.75 52 PRO B C 1
ATOM 4902 O O . PRO B 1 52 ? -14.406 6.141 -6.133 1 95.75 52 PRO B O 1
ATOM 4905 N N . GLN B 1 53 ? -16.516 6.945 -5.664 1 96.88 53 GLN B N 1
ATOM 4906 C CA . GLN B 1 53 ? -16.031 8.086 -4.895 1 96.88 53 GLN B CA 1
ATOM 4907 C C . GLN B 1 53 ? -15.242 7.633 -3.666 1 96.88 53 GLN B C 1
ATOM 4909 O O . GLN B 1 53 ? -14.211 8.219 -3.33 1 96.88 53 GLN B O 1
ATOM 4914 N N . PHE B 1 54 ? -15.727 6.574 -3.014 1 97.62 54 PHE B N 1
ATOM 4915 C CA . PHE B 1 54 ? -14.992 6.066 -1.861 1 97.62 54 PHE B CA 1
ATOM 4916 C C . PHE B 1 54 ? -13.82 5.207 -2.305 1 97.62 54 PHE B C 1
ATOM 4918 O O . PHE B 1 54 ? -12.727 5.301 -1.74 1 97.62 54 PHE B O 1
ATOM 4925 N N . GLN B 1 55 ? -14.016 4.344 -3.342 1 97.12 55 GLN B N 1
ATOM 4926 C CA . GLN B 1 55 ? -13 3.412 -3.818 1 97.12 55 GLN B CA 1
ATOM 4927 C C . GLN B 1 55 ? -11.773 4.152 -4.344 1 97.12 55 GLN B C 1
ATOM 4929 O O . GLN B 1 55 ? -10.656 3.621 -4.316 1 97.12 55 GLN B O 1
ATOM 4934 N N . ARG B 1 56 ? -11.977 5.406 -4.699 1 96.31 56 ARG B N 1
ATOM 4935 C CA . ARG B 1 56 ? -10.883 6.238 -5.188 1 96.31 56 ARG B CA 1
ATOM 4936 C C . ARG B 1 56 ? -9.781 6.379 -4.137 1 96.31 56 ARG B C 1
ATOM 4938 O O . ARG B 1 56 ? -8.617 6.609 -4.473 1 96.31 56 ARG B O 1
ATOM 4945 N N . LEU B 1 57 ? -10.125 6.211 -2.893 1 97.56 57 LEU B N 1
ATOM 4946 C CA . LEU B 1 57 ? -9.188 6.383 -1.79 1 97.56 57 LEU B CA 1
ATOM 4947 C C . LEU B 1 57 ? -8.094 5.32 -1.834 1 97.56 57 LEU B C 1
ATOM 4949 O O . LEU B 1 57 ? -7.047 5.473 -1.203 1 97.56 57 LEU B O 1
ATOM 4953 N N . ARG B 1 58 ? -8.273 4.223 -2.66 1 96.62 58 ARG B N 1
ATOM 4954 C CA . ARG B 1 58 ? -7.258 3.186 -2.846 1 96.62 58 ARG B CA 1
ATOM 4955 C C . ARG B 1 58 ? -6.066 3.723 -3.629 1 96.62 58 ARG B C 1
ATOM 4957 O O . ARG B 1 58 ? -4.98 3.135 -3.598 1 96.62 58 ARG B O 1
ATOM 4964 N N . GLU B 1 59 ? -6.328 4.828 -4.285 1 96 59 GLU B N 1
ATOM 4965 C CA . GLU B 1 59 ? -5.301 5.375 -5.168 1 96 59 GLU B CA 1
ATOM 4966 C C . GLU B 1 59 ? -4.602 6.57 -4.527 1 96 59 GLU B C 1
ATOM 4968 O O . GLU B 1 59 ? -3.838 7.277 -5.188 1 96 59 GLU B O 1
ATOM 4973 N N . LEU B 1 60 ? -4.902 6.824 -3.268 1 97 60 LEU B N 1
ATOM 4974 C CA . LEU B 1 60 ? -4.281 7.918 -2.529 1 97 60 LEU B CA 1
ATOM 4975 C C . LEU B 1 60 ? -3.457 7.387 -1.359 1 97 60 LEU B C 1
ATOM 4977 O O . LEU B 1 60 ? -4.012 6.863 -0.391 1 97 60 LEU B O 1
ATOM 4981 N N . LYS B 1 61 ? -2.154 7.559 -1.501 1 97.19 61 LYS B N 1
ATOM 4982 C CA . LYS B 1 61 ? -1.277 7.125 -0.417 1 97.19 61 LYS B CA 1
ATOM 4983 C C . LYS B 1 61 ? -1.543 7.922 0.857 1 97.19 61 LYS B C 1
ATOM 4985 O O . LYS B 1 61 ? -1.665 9.148 0.815 1 97.19 61 LYS B O 1
ATOM 4990 N N . GLN B 1 62 ? -1.562 7.23 1.98 1 96.81 62 GLN B N 1
ATOM 4991 C CA . GLN B 1 62 ? -1.768 7.883 3.27 1 96.81 62 GLN B CA 1
ATOM 4992 C C . GLN B 1 62 ? -0.623 8.844 3.592 1 96.81 62 GLN B C 1
ATOM 4994 O O . GLN B 1 62 ? -0.847 9.922 4.141 1 96.81 62 GLN B O 1
ATOM 4999 N N . LEU B 1 63 ? 0.566 8.43 3.193 1 95.75 63 LEU B N 1
ATOM 5000 C CA . LEU B 1 63 ? 1.733 9.227 3.562 1 95.75 63 LEU B CA 1
ATOM 5001 C C . LEU B 1 63 ? 2.318 9.93 2.344 1 95.75 63 LEU B C 1
ATOM 5003 O O . LEU B 1 63 ? 3.465 10.383 2.373 1 95.75 63 LEU B O 1
ATOM 5007 N N . GLY B 1 64 ? 1.621 9.914 1.308 1 94.5 64 GLY B N 1
ATOM 5008 C CA . GLY B 1 64 ? 1.98 10.68 0.124 1 94.5 64 GLY B CA 1
ATOM 5009 C C . GLY B 1 64 ? 3.379 10.383 -0.379 1 94.5 64 GLY B C 1
ATOM 5010 O O . GLY B 1 64 ? 3.695 9.234 -0.699 1 94.5 64 GLY B O 1
ATOM 5011 N N . SER B 1 65 ? 4.273 11.383 -0.264 1 94.38 65 SER B N 1
ATOM 5012 C CA . SER B 1 65 ? 5.613 11.305 -0.828 1 94.38 65 SER B CA 1
ATOM 5013 C C . SER B 1 65 ? 6.516 10.406 0.016 1 94.38 65 SER B C 1
ATOM 5015 O O . SER B 1 65 ? 7.559 9.945 -0.453 1 94.38 65 SER B O 1
ATOM 5017 N N . ALA B 1 66 ? 6.125 10.141 1.225 1 94.94 66 ALA B N 1
ATOM 5018 C CA . ALA B 1 66 ? 6.961 9.344 2.117 1 94.94 66 ALA B CA 1
ATOM 5019 C C . ALA B 1 66 ? 7.176 7.941 1.559 1 94.94 66 ALA B C 1
ATOM 5021 O O . ALA B 1 66 ? 8.156 7.273 1.899 1 94.94 66 ALA B O 1
ATOM 5022 N N . TYR B 1 67 ? 6.316 7.484 0.656 1 96 67 TYR B N 1
ATOM 5023 C CA . TYR B 1 67 ? 6.445 6.168 0.047 1 96 67 TYR B CA 1
ATOM 5024 C C . TYR B 1 67 ? 7.734 6.062 -0.759 1 96 67 TYR B C 1
ATOM 5026 O O . TYR B 1 67 ? 8.297 4.973 -0.908 1 96 67 TYR B O 1
ATOM 5034 N N . TYR B 1 68 ? 8.242 7.16 -1.207 1 94.62 68 TYR B N 1
ATOM 5035 C CA . TYR B 1 68 ? 9.453 7.164 -2.01 1 94.62 68 TYR B CA 1
ATOM 5036 C C . TYR B 1 68 ? 10.695 7.074 -1.124 1 94.62 68 TYR B C 1
ATOM 5038 O O . TYR B 1 68 ? 11.805 6.855 -1.617 1 94.62 68 TYR B O 1
ATOM 5046 N N . VAL B 1 69 ? 10.547 7.262 0.156 1 93.88 69 VAL B N 1
ATOM 5047 C CA . VAL B 1 69 ? 11.664 7.254 1.095 1 93.88 69 VAL B CA 1
ATOM 5048 C C . VAL B 1 69 ? 11.57 6.035 2.006 1 93.88 69 VAL B C 1
ATOM 5050 O O . VAL B 1 69 ? 12.578 5.398 2.312 1 93.88 69 VAL B O 1
ATOM 5053 N N . PHE B 1 70 ? 10.352 5.773 2.432 1 94.44 70 PHE B N 1
ATOM 5054 C CA . PHE B 1 70 ? 10.055 4.609 3.256 1 94.44 70 PHE B CA 1
ATOM 5055 C C . PHE B 1 70 ? 9.266 3.572 2.469 1 94.44 70 PHE B C 1
ATOM 5057 O O . PHE B 1 70 ? 8.039 3.652 2.393 1 94.44 70 PHE B O 1
ATOM 5064 N N . PRO B 1 71 ? 9.875 2.541 2.041 1 92.94 71 PRO B N 1
ATOM 5065 C CA . PRO B 1 71 ? 9.211 1.605 1.135 1 92.94 71 PRO B CA 1
ATOM 5066 C C . PRO B 1 71 ? 7.996 0.931 1.773 1 92.94 71 PRO B C 1
ATOM 5068 O O . PRO B 1 71 ? 7.078 0.506 1.067 1 92.94 71 PRO B O 1
ATOM 5071 N N . GLY B 1 72 ? 7.945 0.85 3.059 1 93.81 72 GLY B N 1
ATOM 5072 C CA . GLY B 1 72 ? 6.805 0.245 3.729 1 93.81 72 GLY B CA 1
ATOM 5073 C C . GLY B 1 72 ? 5.59 1.152 3.775 1 93.81 72 GLY B C 1
ATOM 5074 O O . GLY B 1 72 ? 4.484 0.701 4.074 1 93.81 72 GLY B O 1
ATOM 5075 N N . ALA B 1 73 ? 5.742 2.412 3.482 1 95.69 73 ALA B N 1
ATOM 5076 C CA . ALA B 1 73 ? 4.652 3.383 3.547 1 95.69 73 ALA B CA 1
ATOM 5077 C C . ALA B 1 73 ? 3.77 3.297 2.307 1 95.69 73 ALA B C 1
ATOM 5079 O O . ALA B 1 73 ? 3.504 4.309 1.652 1 95.69 73 ALA B O 1
ATOM 5080 N N . SER B 1 74 ? 3.279 2.111 2.041 1 96.06 74 SER B N 1
ATOM 5081 C CA . SER B 1 74 ? 2.535 1.85 0.813 1 96.06 74 SER B CA 1
ATOM 5082 C C . SER B 1 74 ? 1.031 1.881 1.062 1 96.06 74 SER B C 1
ATOM 5084 O O . SER B 1 74 ? 0.239 1.811 0.119 1 96.06 74 SER B O 1
ATOM 5086 N N . HIS B 1 75 ? 0.599 2.023 2.314 1 96.88 75 HIS B N 1
ATOM 5087 C CA . HIS B 1 75 ? -0.822 1.985 2.643 1 96.88 75 HIS B CA 1
ATOM 5088 C C . HIS B 1 75 ? -1.541 3.223 2.117 1 96.88 75 HIS B C 1
ATOM 5090 O O . HIS B 1 75 ? -0.905 4.238 1.825 1 96.88 75 HIS B O 1
ATOM 5096 N N . ASN B 1 76 ? -2.844 3.09 1.968 1 97.81 76 ASN B N 1
ATOM 5097 C CA . ASN B 1 76 ? -3.654 4.117 1.324 1 97.81 76 ASN B CA 1
ATOM 5098 C C . ASN B 1 76 ? -4.719 4.668 2.27 1 97.81 76 ASN B C 1
ATOM 5100 O O . ASN B 1 76 ? -4.914 4.137 3.365 1 97.81 76 ASN B O 1
ATOM 5104 N N . ARG B 1 77 ? -5.344 5.73 1.837 1 97.88 77 ARG B N 1
ATOM 5105 C CA . ARG B 1 77 ? -6.367 6.367 2.652 1 97.88 77 ARG B CA 1
ATOM 5106 C C . ARG B 1 77 ? -7.602 5.477 2.777 1 97.88 77 ARG B C 1
ATOM 5108 O O . ARG B 1 77 ? -8.383 5.621 3.717 1 97.88 77 ARG B O 1
ATOM 5115 N N . PHE B 1 78 ? -7.828 4.523 1.896 1 97.94 78 PHE B N 1
ATOM 5116 C CA . PHE B 1 78 ? -8.961 3.604 1.951 1 97.94 78 PHE B CA 1
ATOM 5117 C C . PHE B 1 78 ? -8.969 2.836 3.268 1 97.94 78 PHE B C 1
ATOM 5119 O O . PHE B 1 78 ? -9.953 2.887 4.012 1 97.94 78 PHE B O 1
ATOM 5126 N N . GLU B 1 79 ? -7.918 2.125 3.555 1 96.88 79 GLU B N 1
ATOM 5127 C CA . GLU B 1 79 ? -7.887 1.337 4.785 1 96.88 79 GLU B CA 1
ATOM 5128 C C . GLU B 1 79 ? -7.844 2.236 6.016 1 96.88 79 GLU B C 1
ATOM 5130 O O . GLU B 1 79 ? -8.383 1.886 7.066 1 96.88 79 GLU B O 1
ATOM 5135 N N . HIS B 1 80 ? -7.234 3.432 5.891 1 98 80 HIS B N 1
ATOM 5136 C CA . HIS B 1 80 ? -7.273 4.391 6.988 1 98 80 HIS B CA 1
ATOM 5137 C C . HIS B 1 80 ? -8.711 4.766 7.344 1 98 80 HIS B C 1
ATOM 5139 O O . HIS B 1 80 ? -9.094 4.73 8.516 1 98 80 HIS B O 1
ATOM 5145 N N . CYS B 1 81 ? -9.461 5.07 6.316 1 98 81 CYS B N 1
ATOM 5146 C CA . CYS B 1 81 ? -10.844 5.477 6.539 1 98 81 CYS B CA 1
ATOM 5147 C C . CYS B 1 81 ? -11.656 4.344 7.152 1 98 81 CYS B C 1
ATOM 5149 O O . CYS B 1 81 ? -12.516 4.578 8.008 1 98 81 CYS B O 1
ATOM 5151 N N . LEU B 1 82 ? -11.422 3.137 6.742 1 97.31 82 LEU B N 1
ATOM 5152 C CA . LEU B 1 82 ? -12.094 1.989 7.344 1 97.31 82 LEU B CA 1
ATOM 5153 C C . LEU B 1 82 ? -11.758 1.875 8.828 1 97.31 82 LEU B C 1
ATOM 5155 O O . LEU B 1 82 ? -12.633 1.615 9.648 1 97.31 82 LEU B O 1
ATOM 5159 N N . GLY B 1 83 ? -10.484 2.055 9.125 1 97.12 83 GLY B N 1
ATOM 5160 C CA . GLY B 1 83 ? -10.055 2.006 10.516 1 97.12 83 GLY B CA 1
ATOM 5161 C C . GLY B 1 83 ? -10.68 3.092 11.367 1 97.12 83 GLY B C 1
ATOM 5162 O O . GLY B 1 83 ? -11.086 2.838 12.508 1 97.12 83 GLY B O 1
ATOM 5163 N N . VAL B 1 84 ? -10.773 4.258 10.789 1 98 84 VAL B N 1
ATOM 5164 C CA . VAL B 1 84 ? -11.352 5.379 11.531 1 98 84 VAL B CA 1
ATOM 5165 C C . VAL B 1 84 ? -12.836 5.117 11.781 1 98 84 VAL B C 1
ATOM 5167 O O . VAL B 1 84 ? -13.344 5.395 12.875 1 98 84 VAL B O 1
ATOM 5170 N N . ALA B 1 85 ? -13.523 4.625 10.789 1 97.56 85 ALA B N 1
ATOM 5171 C CA . ALA B 1 85 ? -14.93 4.277 10.961 1 97.56 85 ALA B CA 1
ATOM 5172 C C . ALA B 1 85 ? -15.109 3.256 12.086 1 97.56 85 ALA B C 1
ATOM 5174 O O . ALA B 1 85 ? -16.016 3.391 12.914 1 97.56 85 ALA B O 1
ATOM 5175 N N . HIS B 1 86 ? -14.266 2.311 12.117 1 96.5 86 HIS B N 1
ATOM 5176 C CA . HIS B 1 86 ? -14.305 1.275 13.141 1 96.5 86 HIS B CA 1
ATOM 5177 C C . HIS B 1 86 ? -14.109 1.871 14.531 1 96.5 86 HIS B C 1
ATOM 5179 O O . HIS B 1 86 ? -14.883 1.575 15.453 1 96.5 86 HIS B O 1
ATOM 5185 N N . LEU B 1 87 ? -13.141 2.705 14.664 1 97.38 87 LEU B N 1
ATOM 5186 C CA . LEU B 1 87 ? -12.836 3.303 15.961 1 97.38 87 LEU B CA 1
ATOM 5187 C C . LEU B 1 87 ? -13.914 4.293 16.375 1 97.38 87 LEU B C 1
ATOM 5189 O O . LEU B 1 87 ? -14.219 4.426 17.562 1 97.38 87 LEU B O 1
ATOM 5193 N N . ALA B 1 88 ? -14.43 5.004 15.383 1 98.06 88 ALA B N 1
ATOM 5194 C CA . ALA B 1 88 ? -15.531 5.922 15.672 1 98.06 88 ALA B CA 1
ATOM 5195 C C . ALA B 1 88 ? -16.734 5.18 16.25 1 98.06 88 ALA B C 1
ATOM 5197 O O . ALA B 1 88 ? -17.312 5.609 17.25 1 98.06 88 ALA B O 1
ATOM 5198 N N . ARG B 1 89 ? -17.047 4.125 15.641 1 96.75 89 ARG B N 1
ATOM 5199 C CA . ARG B 1 89 ? -18.156 3.307 16.125 1 96.75 89 ARG B CA 1
ATOM 5200 C C . ARG B 1 89 ? -17.875 2.773 17.516 1 96.75 89 ARG B C 1
ATOM 5202 O O . ARG B 1 89 ? -18.75 2.838 18.406 1 96.75 89 ARG B O 1
ATOM 5209 N N . ARG B 1 90 ? -16.75 2.293 17.734 1 96.12 90 ARG B N 1
ATOM 5210 C CA . ARG B 1 90 ? -16.359 1.761 19.031 1 96.12 90 ARG B CA 1
ATOM 5211 C C . ARG B 1 90 ? -16.438 2.84 20.109 1 96.12 90 ARG B C 1
ATOM 5213 O O . ARG B 1 90 ? -16.891 2.582 21.219 1 96.12 90 ARG B O 1
ATOM 5220 N N . MET B 1 91 ? -15.977 4.012 19.797 1 97.94 91 MET B N 1
ATOM 5221 C CA . MET B 1 91 ? -15.969 5.125 20.734 1 97.94 91 MET B CA 1
ATOM 5222 C C . MET B 1 91 ? -17.391 5.52 21.125 1 97.94 91 MET B C 1
ATOM 5224 O O . MET B 1 91 ? -17.703 5.625 22.312 1 97.94 91 MET B O 1
ATOM 5228 N N . VAL B 1 92 ? -18.234 5.719 20.156 1 98.19 92 VAL B N 1
ATOM 5229 C CA . VAL B 1 92 ? -19.578 6.219 20.422 1 98.19 92 VAL B CA 1
ATOM 5230 C C . VAL B 1 92 ? -20.406 5.125 21.094 1 98.19 92 VAL B C 1
ATOM 5232 O O . VAL B 1 92 ? -21.188 5.406 22.016 1 98.19 92 VAL B O 1
ATOM 5235 N N . GLU B 1 93 ? -20.25 3.883 20.656 1 96.94 93 GLU B N 1
ATOM 5236 C CA . GLU B 1 93 ? -20.938 2.775 21.328 1 96.94 93 GLU B CA 1
ATOM 5237 C C . GLU B 1 93 ? -20.438 2.602 22.75 1 96.94 93 GLU B C 1
ATOM 5239 O O . GLU B 1 93 ? -21.219 2.301 23.656 1 96.94 93 GLU B O 1
ATOM 5244 N N . GLY B 1 94 ? -19.172 2.75 22.922 1 96.56 94 GLY B N 1
ATOM 5245 C CA . GLY B 1 94 ? -18.625 2.691 24.266 1 96.56 94 GLY B CA 1
ATOM 5246 C C . GLY B 1 94 ? -19.203 3.74 25.203 1 96.56 94 GLY B C 1
ATOM 5247 O O . GLY B 1 94 ? -19.562 3.436 26.328 1 96.56 94 GLY B O 1
ATOM 5248 N N . LEU B 1 95 ? -19.297 4.961 24.766 1 97.62 95 LEU B N 1
ATOM 5249 C CA . LEU B 1 95 ? -19.875 6.043 25.547 1 97.62 95 LEU B CA 1
ATOM 5250 C C . LEU B 1 95 ? -21.344 5.75 25.859 1 97.62 95 LEU B C 1
ATOM 5252 O O . LEU B 1 95 ? -21.797 5.977 26.984 1 97.62 95 LEU B O 1
ATOM 5256 N N . LYS B 1 96 ? -22.047 5.258 24.859 1 97.56 96 LYS B N 1
ATOM 5257 C CA . LYS B 1 96 ? -23.438 4.898 25.047 1 97.56 96 LYS B CA 1
ATOM 5258 C C . LYS B 1 96 ? -23.609 3.873 26.172 1 97.56 96 LYS B C 1
ATOM 5260 O O . LYS B 1 96 ? -24.484 4.012 27.016 1 97.56 96 LYS B O 1
ATOM 5265 N N . ASN B 1 97 ? -22.797 2.912 26.141 1 96.5 97 ASN B N 1
ATOM 5266 C CA . ASN B 1 97 ? -22.891 1.812 27.094 1 96.5 97 ASN B CA 1
ATOM 5267 C C . ASN B 1 97 ? -22.469 2.248 28.484 1 96.5 97 ASN B C 1
ATOM 5269 O O . ASN B 1 97 ? -23.109 1.871 29.469 1 96.5 97 ASN B O 1
ATOM 5273 N N . ARG B 1 98 ? -21.516 3.047 28.609 1 94.62 98 ARG B N 1
ATOM 5274 C CA . ARG B 1 98 ? -20.969 3.451 29.906 1 94.62 98 ARG B CA 1
ATOM 5275 C C . ARG B 1 98 ? -21.781 4.59 30.516 1 94.62 98 ARG B C 1
ATOM 5277 O O . ARG B 1 98 ? -21.844 4.734 31.734 1 94.62 98 ARG B O 1
ATOM 5284 N N . GLN B 1 99 ? -22.375 5.441 29.641 1 96.38 99 GLN B N 1
ATOM 5285 C CA . GLN B 1 99 ? -23.172 6.582 30.094 1 96.38 99 GLN B CA 1
ATOM 5286 C C . GLN B 1 99 ? -24.5 6.648 29.359 1 96.38 99 GLN B C 1
ATOM 5288 O O . GLN B 1 99 ? -24.734 7.566 28.562 1 96.38 99 GLN B O 1
ATOM 5293 N N . PRO B 1 100 ? -25.406 5.781 29.734 1 95.88 100 PRO B N 1
ATOM 5294 C CA . PRO B 1 100 ? -26.703 5.738 29.047 1 95.88 100 PRO B CA 1
ATOM 5295 C C . PRO B 1 100 ? -27.484 7.051 29.172 1 95.88 100 PRO B C 1
ATOM 5297 O O . PRO B 1 100 ? -28.312 7.355 28.312 1 95.88 100 PRO B O 1
ATOM 5300 N N . GLU B 1 101 ? -27.203 7.812 30.141 1 95.19 101 GLU B N 1
ATOM 5301 C CA . GLU B 1 101 ? -27.906 9.07 30.391 1 95.19 101 GLU B CA 1
ATOM 5302 C C . GLU B 1 101 ? -27.594 10.102 29.312 1 95.19 101 GLU B C 1
ATOM 5304 O O . GLU B 1 101 ? -28.297 11.102 29.188 1 95.19 101 GLU B O 1
ATOM 5309 N N . LEU B 1 102 ? -26.594 9.828 28.469 1 96.12 102 LEU B N 1
ATOM 5310 C CA . LEU B 1 102 ? -26.219 10.75 27.406 1 96.12 102 LEU B CA 1
ATOM 5311 C C . LEU B 1 102 ? -27.266 10.758 26.281 1 96.12 102 LEU B C 1
ATOM 5313 O O . LEU B 1 102 ? -27.281 11.68 25.469 1 96.12 102 LEU B O 1
ATOM 5317 N N . GLY B 1 103 ? -28.016 9.672 26.203 1 96.31 103 GLY B N 1
ATOM 5318 C CA . GLY B 1 103 ? -29.078 9.609 25.203 1 96.31 103 GLY B CA 1
ATOM 5319 C C . GLY B 1 103 ? -28.562 9.398 23.797 1 96.31 103 GLY B C 1
ATOM 5320 O O . GLY B 1 103 ? -29.141 9.938 22.844 1 96.31 103 GLY B O 1
ATOM 5321 N N . ILE B 1 104 ? -27.484 8.758 23.625 1 97.62 104 ILE B N 1
ATOM 5322 C CA . ILE B 1 104 ? -26.953 8.422 22.297 1 97.62 104 ILE B CA 1
ATOM 5323 C C . ILE B 1 104 ? -27.891 7.414 21.625 1 97.62 104 ILE B C 1
ATOM 5325 O O . ILE B 1 104 ? -28.172 6.352 22.188 1 97.62 104 ILE B O 1
ATOM 5329 N N . ASP B 1 105 ? -28.391 7.711 20.484 1 96.25 105 ASP B N 1
ATOM 5330 C CA . ASP B 1 105 ? -29.312 6.809 19.781 1 96.25 105 ASP B CA 1
ATOM 5331 C C . ASP B 1 105 ? -28.641 6.191 18.547 1 96.25 105 ASP B C 1
ATOM 5333 O O . ASP B 1 105 ? -27.453 6.422 18.297 1 96.25 105 ASP B O 1
ATOM 5337 N N . ASP B 1 106 ? -29.391 5.398 17.812 1 94.88 106 ASP B N 1
ATOM 5338 C CA . ASP B 1 106 ? -28.844 4.668 16.672 1 94.88 106 ASP B CA 1
ATOM 5339 C C . ASP B 1 106 ? -28.453 5.617 15.547 1 94.88 106 ASP B C 1
ATOM 5341 O O . ASP B 1 106 ? -27.5 5.363 14.812 1 94.88 106 ASP B O 1
ATOM 5345 N N . ARG B 1 107 ? -29.172 6.68 15.445 1 95.38 107 ARG B N 1
ATOM 5346 C CA . ARG B 1 107 ? -28.844 7.699 14.453 1 95.38 107 ARG B CA 1
ATOM 5347 C C . ARG B 1 107 ? -27.469 8.312 14.742 1 95.38 107 ARG B C 1
ATOM 5349 O O . ARG B 1 107 ? -26.688 8.523 13.82 1 95.38 107 ARG B O 1
ATOM 5356 N N . ASP B 1 108 ? -27.234 8.609 16.062 1 97.56 108 ASP B N 1
ATOM 5357 C CA . ASP B 1 108 ? -25.938 9.156 16.453 1 97.56 108 ASP B CA 1
ATOM 5358 C C . ASP B 1 108 ? -24.797 8.219 16.062 1 97.56 108 ASP B C 1
ATOM 5360 O O . ASP B 1 108 ? -23.812 8.648 15.469 1 97.56 108 ASP B O 1
ATOM 5364 N N . ILE B 1 109 ? -25.016 6.957 16.344 1 97.5 109 ILE B N 1
ATOM 5365 C CA . ILE B 1 109 ? -23.984 5.949 16.062 1 97.5 109 ILE B CA 1
ATOM 5366 C C . ILE B 1 109 ? -23.75 5.848 14.562 1 97.5 109 ILE B C 1
ATOM 5368 O O . ILE B 1 109 ? -22.609 5.848 14.109 1 97.5 109 ILE B O 1
ATOM 5372 N N . LYS B 1 110 ? -24.797 5.801 13.836 1 96.56 110 LYS B N 1
ATOM 5373 C CA . LYS B 1 110 ? -24.734 5.711 12.383 1 96.56 110 LYS B CA 1
ATOM 5374 C C . LYS B 1 110 ? -23.984 6.91 11.789 1 96.56 110 LYS B C 1
ATOM 5376 O O . LYS B 1 110 ? -23.062 6.738 11.008 1 96.56 110 LYS B O 1
ATOM 5381 N N . CYS B 1 111 ? -24.344 8.078 12.234 1 97.69 111 CYS B N 1
ATOM 5382 C CA . CYS B 1 111 ? -23.797 9.305 11.664 1 97.69 111 CYS B CA 1
ATOM 5383 C C . CYS B 1 111 ? -22.328 9.477 12.039 1 97.69 111 CYS B C 1
ATOM 5385 O O . CYS B 1 111 ? -21.5 9.867 11.211 1 97.69 111 CYS B O 1
ATOM 5387 N N . VAL B 1 112 ? -21.969 9.188 13.289 1 98.25 112 VAL B N 1
ATOM 5388 C CA . VAL B 1 112 ? -20.594 9.305 13.734 1 98.25 112 VAL B CA 1
ATOM 5389 C C . VAL B 1 112 ? -19.719 8.305 12.984 1 98.25 112 VAL B C 1
ATOM 5391 O O . VAL B 1 112 ? -18.594 8.633 12.578 1 98.25 112 VAL B O 1
ATOM 5394 N N . THR B 1 113 ? -20.219 7.109 12.773 1 97.81 113 THR B N 1
ATOM 5395 C CA . THR B 1 113 ? -19.484 6.066 12.062 1 97.81 113 THR B CA 1
ATOM 5396 C C . THR B 1 113 ? -19.266 6.473 10.609 1 97.81 113 THR B C 1
ATOM 5398 O O . THR B 1 113 ? -18.141 6.332 10.094 1 97.81 113 THR B O 1
ATOM 5401 N N . ILE B 1 114 ? -20.266 7 9.977 1 97.88 114 ILE B N 1
ATOM 5402 C CA . ILE B 1 114 ? -20.156 7.418 8.578 1 97.88 114 ILE B CA 1
ATOM 5403 C C . ILE B 1 114 ? -19.219 8.609 8.469 1 97.88 114 ILE B C 1
ATOM 5405 O O . ILE B 1 114 ? -18.453 8.719 7.504 1 97.88 114 ILE B O 1
ATOM 5409 N N . ALA B 1 115 ? -19.266 9.516 9.445 1 98 115 ALA B N 1
ATOM 5410 C CA . ALA B 1 115 ? -18.344 10.641 9.445 1 98 115 ALA B CA 1
ATOM 5411 C C . ALA B 1 115 ? -16.891 10.156 9.477 1 98 115 ALA B C 1
ATOM 5413 O O . ALA B 1 115 ? -16.031 10.695 8.773 1 98 115 ALA B O 1
ATOM 5414 N N . GLY B 1 116 ? -16.641 9.203 10.336 1 97.94 116 GLY B N 1
ATOM 5415 C CA . GLY B 1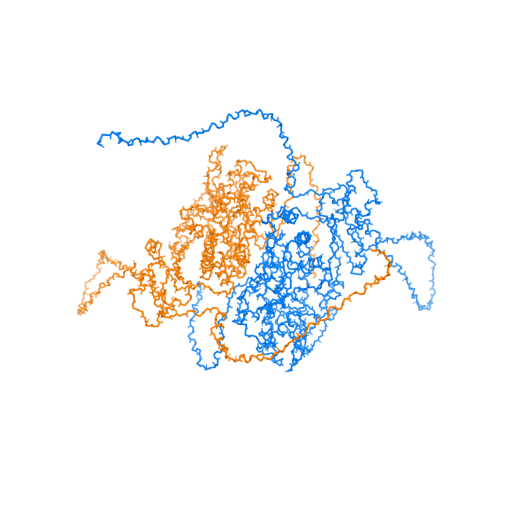 116 ? -15.312 8.602 10.359 1 97.94 116 GLY B CA 1
ATOM 5416 C C . GLY B 1 116 ? -14.914 7.984 9.031 1 97.94 116 GLY B C 1
ATOM 5417 O O . GLY B 1 116 ? -13.773 8.141 8.586 1 97.94 116 GLY B O 1
ATOM 5418 N N . LEU B 1 117 ? -15.812 7.344 8.344 1 97.81 117 LEU B N 1
ATOM 5419 C CA . LEU B 1 117 ? -15.594 6.676 7.07 1 97.81 117 LEU B CA 1
ATOM 5420 C C . LEU B 1 117 ? -15.289 7.691 5.973 1 97.81 117 LEU B C 1
ATOM 5422 O O . LEU B 1 117 ? -14.453 7.441 5.102 1 97.81 117 LEU B O 1
ATOM 5426 N N . CYS B 1 118 ? -15.898 8.867 6.047 1 98.06 118 CYS B N 1
ATOM 5427 C CA . CYS B 1 118 ? -15.938 9.758 4.891 1 98.06 118 CYS B CA 1
ATOM 5428 C C . CYS B 1 118 ? -15.078 10.992 5.121 1 98.06 118 CYS B C 1
ATOM 5430 O O . CYS B 1 118 ? -14.992 11.867 4.254 1 98.06 118 CYS B O 1
ATOM 5432 N N . HIS B 1 119 ? -14.422 11.117 6.238 1 97.56 119 HIS B N 1
ATOM 5433 C CA . HIS B 1 119 ? -13.758 12.352 6.621 1 97.56 119 HIS B CA 1
ATOM 5434 C C . HIS B 1 119 ? -12.633 12.695 5.652 1 97.56 119 HIS B C 1
ATOM 5436 O O . HIS B 1 119 ? -12.297 13.875 5.469 1 97.56 119 HIS B O 1
ATOM 5442 N N . ASP B 1 120 ? -12.078 11.656 4.977 1 96.88 120 ASP B N 1
ATOM 5443 C CA . ASP B 1 120 ? -10.906 11.859 4.129 1 96.88 120 ASP B CA 1
ATOM 5444 C C . ASP B 1 120 ? -11.273 11.742 2.65 1 96.88 120 ASP B C 1
ATOM 5446 O O . ASP B 1 120 ? -10.391 11.633 1.794 1 96.88 120 ASP B O 1
ATOM 5450 N N . LEU B 1 121 ? -12.523 11.828 2.254 1 97.12 121 LEU B N 1
ATOM 5451 C CA . LEU B 1 121 ? -12.984 11.625 0.887 1 97.12 121 LEU B CA 1
ATOM 5452 C C . LEU B 1 121 ? -12.375 12.656 -0.053 1 97.12 121 LEU B C 1
ATOM 5454 O O . LEU B 1 121 ? -12.18 12.391 -1.239 1 97.12 121 LEU B O 1
ATOM 5458 N N . GLY B 1 122 ? -12.047 13.789 0.515 1 96.12 122 GLY B N 1
ATOM 5459 C CA . GLY B 1 122 ? -11.734 14.93 -0.335 1 96.12 122 GLY B CA 1
ATOM 5460 C C . GLY B 1 122 ? -10.242 15.133 -0.528 1 96.12 122 GLY B C 1
ATOM 5461 O O . GLY B 1 122 ? -9.82 16.125 -1.133 1 96.12 122 GLY B O 1
ATOM 5462 N N . HIS B 1 123 ? -9.414 14.227 -0.057 1 96.19 123 HIS B N 1
ATOM 5463 C CA . HIS B 1 123 ? -7.977 14.375 -0.273 1 96.19 123 HIS B CA 1
ATOM 5464 C C . HIS B 1 123 ? -7.625 14.25 -1.753 1 96.19 123 HIS B C 1
ATOM 5466 O O . HIS B 1 123 ? -8.188 13.406 -2.459 1 96.19 123 HIS B O 1
ATOM 5472 N N . GLY B 1 124 ? -6.758 15.164 -2.213 1 95.5 124 GLY B N 1
ATOM 5473 C CA . GLY B 1 124 ? -6.238 15.094 -3.568 1 95.5 124 GLY B CA 1
ATOM 5474 C C . GLY B 1 124 ? -4.926 14.336 -3.666 1 95.5 124 GLY B C 1
ATOM 5475 O O . GLY B 1 124 ? -4.523 13.656 -2.723 1 95.5 124 GLY B O 1
ATOM 5476 N N . PRO B 1 125 ? -4.32 14.445 -4.848 1 96.19 125 PRO B N 1
ATOM 5477 C CA . PRO B 1 125 ? -3.055 13.734 -5.043 1 96.19 125 PRO B CA 1
ATOM 5478 C C . PRO B 1 125 ? -2.018 14.07 -3.975 1 96.19 125 PRO B C 1
ATOM 5480 O O . PRO B 1 125 ? -1.822 15.242 -3.645 1 96.19 125 PRO B O 1
ATOM 5483 N N . PHE B 1 126 ? -1.449 13.031 -3.371 1 94.38 126 PHE B N 1
ATOM 5484 C CA . PHE B 1 126 ? -0.388 13.117 -2.373 1 94.38 126 PHE B CA 1
ATOM 5485 C C . PHE B 1 126 ? -0.857 13.891 -1.147 1 94.38 126 PHE B C 1
ATOM 5487 O O . PHE B 1 126 ? -0.06 14.562 -0.489 1 94.38 126 PHE B O 1
ATOM 5494 N N . SER B 1 127 ? -2.137 13.883 -0.975 1 88.94 127 SER B N 1
ATOM 5495 C CA . SER B 1 127 ? -2.822 14.281 0.25 1 88.94 127 SER B CA 1
ATOM 5496 C C . SER B 1 127 ? -2.625 15.773 0.532 1 88.94 127 SER B C 1
ATOM 5498 O O . SER B 1 127 ? -3.062 16.625 -0.248 1 88.94 127 SER B O 1
ATOM 5500 N N . HIS B 1 128 ? -1.832 16.125 1.583 1 86.38 128 HIS B N 1
ATOM 5501 C CA . HIS B 1 128 ? -1.733 17.5 2.049 1 86.38 128 HIS B CA 1
ATOM 5502 C C . HIS B 1 128 ? -0.883 18.344 1.104 1 86.38 128 HIS B C 1
ATOM 5504 O O . HIS B 1 128 ? -0.983 19.562 1.098 1 86.38 128 HIS B O 1
ATOM 5510 N N . VAL B 1 129 ? -0.167 17.672 0.288 1 90.19 129 VAL B N 1
ATOM 5511 C CA . VAL B 1 129 ? 0.608 18.375 -0.726 1 90.19 129 VAL B CA 1
ATOM 5512 C C . VAL B 1 129 ? -0.334 19.109 -1.679 1 90.19 129 VAL B C 1
ATOM 5514 O O . VAL B 1 129 ? -0.035 20.219 -2.125 1 90.19 129 VAL B O 1
ATOM 5517 N N . TRP B 1 130 ? -1.452 18.562 -1.918 1 92.75 130 TRP B N 1
ATOM 5518 C CA . TRP B 1 130 ? -2.434 19.094 -2.855 1 92.75 130 TRP B CA 1
ATOM 5519 C C . TRP B 1 130 ? -3.041 20.391 -2.328 1 92.75 130 TRP B C 1
ATOM 5521 O O . TRP B 1 130 ? -2.969 21.422 -2.986 1 92.75 130 TRP B O 1
ATOM 5531 N N . ASP B 1 131 ? -3.592 20.422 -1.117 1 89.62 131 ASP B N 1
ATOM 5532 C CA . ASP B 1 131 ? -4.348 21.547 -0.598 1 89.62 131 ASP B CA 1
ATOM 5533 C C . ASP B 1 131 ? -3.42 22.594 0.019 1 89.62 131 ASP B C 1
ATOM 5535 O O . ASP B 1 131 ? -3.682 23.797 -0.069 1 89.62 131 ASP B O 1
ATOM 5539 N N . ASN B 1 132 ? -2.281 22.141 0.523 1 88.44 132 ASN B N 1
ATOM 5540 C CA . ASN B 1 132 ? -1.456 23.062 1.29 1 88.44 132 ASN B CA 1
ATOM 5541 C C . ASN B 1 132 ? -0.359 23.688 0.428 1 88.44 132 ASN B C 1
ATOM 5543 O O . ASN B 1 132 ? 0.203 24.719 0.781 1 88.44 132 ASN B O 1
ATOM 5547 N N . LYS B 1 133 ? -0.053 23.031 -0.666 1 91.31 133 LYS B N 1
ATOM 5548 C CA . LYS B 1 133 ? 1.09 23.531 -1.428 1 91.31 133 LYS B CA 1
ATOM 5549 C C . LYS B 1 133 ? 0.71 23.781 -2.883 1 91.31 133 LYS B C 1
ATOM 5551 O O . LYS B 1 133 ? 0.909 24.891 -3.396 1 91.31 133 LYS B O 1
ATOM 5556 N N . PHE B 1 134 ? 0.084 22.891 -3.559 1 95.5 134 PHE B N 1
ATOM 5557 C CA . PHE B 1 134 ? -0.203 23.016 -4.98 1 95.5 134 PHE B CA 1
ATOM 5558 C C . PHE B 1 134 ? -1.279 24.062 -5.223 1 95.5 134 PHE B C 1
ATOM 5560 O O . PHE B 1 134 ? -1.082 25 -6.008 1 95.5 134 PHE B O 1
ATOM 5567 N N . ILE B 1 135 ? -2.438 23.891 -4.574 1 93.81 135 ILE B N 1
ATOM 5568 C CA . ILE B 1 135 ? -3.572 24.781 -4.828 1 93.81 135 ILE B CA 1
ATOM 5569 C C . ILE B 1 135 ? -3.176 26.219 -4.535 1 93.81 135 ILE B C 1
ATOM 5571 O O . ILE B 1 135 ? -3.375 27.109 -5.371 1 93.81 135 ILE B O 1
ATOM 5575 N N . PRO B 1 136 ? -2.518 26.469 -3.41 1 91.12 136 PRO B N 1
ATOM 5576 C CA . PRO B 1 136 ? -2.107 27.859 -3.16 1 91.12 136 PRO B CA 1
ATOM 5577 C C . PRO B 1 136 ? -1.096 28.359 -4.188 1 91.12 136 PRO B C 1
ATOM 5579 O O . PRO B 1 136 ? -1.036 29.562 -4.453 1 91.12 136 PRO B O 1
ATOM 5582 N N . ALA B 1 137 ? -0.334 27.5 -4.734 1 90.88 137 ALA B N 1
ATOM 5583 C CA . ALA B 1 137 ? 0.69 27.891 -5.699 1 90.88 137 ALA B CA 1
ATOM 5584 C C . ALA B 1 137 ? 0.063 28.297 -7.027 1 90.88 137 ALA B C 1
ATOM 5586 O O . ALA B 1 137 ? 0.603 29.156 -7.734 1 90.88 137 ALA B O 1
ATOM 5587 N N . VAL B 1 138 ? -1.048 27.703 -7.371 1 93.31 138 VAL B N 1
ATOM 5588 C CA . VAL B 1 138 ? -1.612 27.953 -8.695 1 93.31 138 VAL B CA 1
ATOM 5589 C C . VAL B 1 138 ? -2.836 28.859 -8.57 1 93.31 138 VAL B C 1
ATOM 5591 O O . VAL B 1 138 ? -3.262 29.469 -9.555 1 93.31 138 VAL B O 1
ATOM 5594 N N . SER B 1 139 ? -3.459 28.859 -7.5 1 88.19 139 SER B N 1
ATOM 5595 C CA . SER B 1 139 ? -4.621 29.719 -7.254 1 88.19 139 SER B CA 1
ATOM 5596 C C . SER B 1 139 ? -4.426 30.562 -6.008 1 88.19 139 SER B C 1
ATOM 5598 O O . SER B 1 139 ? -4.945 30.25 -4.938 1 88.19 139 SER B O 1
ATOM 5600 N N . LEU B 1 140 ? -3.828 31.672 -6.246 1 79.75 140 LEU B N 1
ATOM 5601 C CA . LEU B 1 140 ? -3.5 32.562 -5.129 1 79.75 140 LEU B CA 1
ATOM 5602 C C . LEU B 1 140 ? -4.766 33.062 -4.445 1 79.75 140 LEU B C 1
ATOM 5604 O O . LEU B 1 140 ? -5.715 33.469 -5.117 1 79.75 140 LEU B O 1
ATOM 5608 N N . GLY B 1 141 ? -4.824 32.844 -3.189 1 79.19 141 GLY B N 1
ATOM 5609 C CA . GLY B 1 141 ? -5.934 33.375 -2.42 1 79.19 141 GLY B CA 1
ATOM 5610 C C . GLY B 1 141 ? -7.043 32.375 -2.189 1 79.19 141 GLY B C 1
ATOM 5611 O O . GLY B 1 141 ? -7.93 32.594 -1.363 1 79.19 141 GLY B O 1
ATOM 5612 N N . THR B 1 142 ? -6.973 31.297 -2.961 1 80.88 142 THR B N 1
ATOM 5613 C CA . THR B 1 142 ? -8.008 30.281 -2.793 1 80.88 142 THR B CA 1
ATOM 5614 C C . THR B 1 142 ? -7.777 29.484 -1.514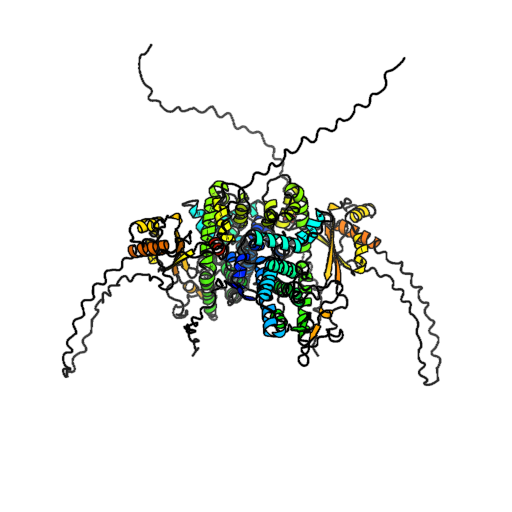 1 80.88 142 THR B C 1
ATOM 5616 O O . THR B 1 142 ? -6.664 29.031 -1.253 1 80.88 142 THR B O 1
ATOM 5619 N N . LYS B 1 143 ? -8.836 29.516 -0.737 1 85.44 143 LYS B N 1
ATOM 5620 C CA . LYS B 1 143 ? -8.789 28.703 0.477 1 85.44 143 LYS B CA 1
ATOM 5621 C C . LYS B 1 143 ? -9.523 27.375 0.288 1 85.44 143 LYS B C 1
ATOM 5623 O O . LYS B 1 143 ? -10.742 27.312 0.474 1 85.44 143 LYS B O 1
ATOM 5628 N N . TRP B 1 144 ? -8.945 26.469 -0.287 1 89.25 144 TRP B N 1
ATOM 5629 C CA . TRP B 1 144 ? -9.523 25.141 -0.483 1 89.25 144 TRP B CA 1
ATOM 5630 C C . TRP B 1 144 ? -8.836 24.109 0.41 1 89.25 144 TRP B C 1
ATOM 5632 O O . TRP B 1 144 ? -7.609 24.125 0.549 1 89.25 144 TRP B O 1
ATOM 5642 N N . THR B 1 145 ? -9.602 23.312 1.083 1 88.94 145 THR B N 1
ATOM 5643 C CA . THR B 1 145 ? -9.07 22.266 1.959 1 88.94 145 THR B CA 1
ATOM 5644 C C . THR B 1 145 ? -9.672 20.906 1.6 1 88.94 145 THR B C 1
ATOM 5646 O O . THR B 1 145 ? -10.703 20.844 0.932 1 88.94 145 THR B O 1
ATOM 5649 N N . HIS B 1 146 ? -9.016 19.859 1.98 1 89.44 146 HIS B N 1
ATOM 5650 C CA . HIS B 1 146 ? -9.523 18.531 1.72 1 89.44 146 HIS B CA 1
ATOM 5651 C C . HIS B 1 146 ? -10.859 18.297 2.428 1 89.44 146 HIS B C 1
ATOM 5653 O O . HIS B 1 146 ? -11.664 17.469 1.987 1 89.44 146 HIS B O 1
ATOM 5659 N N . GLU B 1 147 ? -11.141 19 3.537 1 86.25 147 GLU B N 1
ATOM 5660 C CA . GLU B 1 147 ? -12.445 18.891 4.191 1 86.25 147 GLU B CA 1
ATOM 5661 C C . GLU B 1 147 ? -13.562 19.359 3.273 1 86.25 147 GLU B C 1
ATOM 5663 O O . GLU B 1 147 ? -14.625 18.734 3.205 1 86.25 147 GLU B O 1
ATOM 5668 N N . MET B 1 148 ? -13.266 20.469 2.568 1 88.69 148 MET B N 1
ATOM 5669 C CA . MET B 1 148 ? -14.219 20.953 1.575 1 88.69 148 MET B CA 1
ATOM 5670 C C . MET B 1 148 ? -14.414 19.922 0.465 1 88.69 148 MET B C 1
ATOM 5672 O O . MET B 1 148 ? -15.539 19.703 0.013 1 88.69 148 MET B O 1
ATOM 5676 N N . GLY B 1 149 ? -13.336 19.344 0.041 1 93.31 149 GLY B N 1
ATOM 5677 C CA . GLY B 1 149 ? -13.414 18.281 -0.942 1 93.31 149 GLY B CA 1
ATOM 5678 C C . GLY B 1 149 ? -14.211 17.078 -0.459 1 93.31 149 GLY B C 1
ATOM 5679 O O . GLY B 1 149 ? -14.953 16.469 -1.231 1 93.31 149 GLY B O 1
ATOM 5680 N N . SER B 1 150 ? -14.023 16.75 0.842 1 95.12 150 SER B N 1
ATOM 5681 C CA . SER B 1 150 ? -14.742 15.625 1.422 1 95.12 150 SER B CA 1
ATOM 5682 C C . SER B 1 150 ? -16.25 15.867 1.421 1 95.12 150 SER B C 1
ATOM 5684 O O . SER B 1 150 ? -17.031 14.961 1.134 1 95.12 150 SER B O 1
ATOM 5686 N N . GLU B 1 151 ? -16.625 17.094 1.753 1 93.75 151 GLU B N 1
ATOM 5687 C CA . GLU B 1 151 ? -18.031 17.438 1.702 1 93.75 151 GLU B CA 1
ATOM 5688 C C . GLU B 1 151 ? -18.578 17.312 0.282 1 93.75 151 GLU B C 1
ATOM 5690 O O . GLU B 1 151 ? -19.672 16.781 0.075 1 93.75 151 GLU B O 1
ATOM 5695 N N . MET B 1 152 ? -17.859 17.812 -0.656 1 95.19 152 MET B N 1
ATOM 5696 C CA . MET B 1 152 ? -18.266 17.75 -2.059 1 95.19 152 MET B CA 1
ATOM 5697 C C . MET B 1 152 ? -18.422 16.297 -2.516 1 95.19 152 MET B C 1
ATOM 5699 O O . MET B 1 152 ? -19.438 15.953 -3.133 1 95.19 152 MET B O 1
ATOM 5703 N N . MET B 1 153 ? -17.453 15.516 -2.205 1 97.25 153 MET B N 1
ATOM 5704 C CA . MET B 1 153 ? -17.484 14.117 -2.625 1 97.25 153 MET B CA 1
ATOM 5705 C C . MET B 1 153 ? -18.609 13.359 -1.91 1 97.25 153 MET B C 1
ATOM 5707 O O . MET B 1 153 ? -19.219 12.469 -2.49 1 97.25 153 MET B O 1
ATOM 5711 N N . PHE B 1 154 ? -18.797 13.664 -0.617 1 97.62 154 PHE B N 1
ATOM 5712 C CA . PHE B 1 154 ? -19.891 13.055 0.126 1 97.62 154 PHE B CA 1
ATOM 5713 C C . PHE B 1 154 ? -21.25 13.414 -0.492 1 97.62 154 PHE B C 1
ATOM 5715 O O . PHE B 1 154 ? -22.109 12.555 -0.656 1 97.62 154 PHE B O 1
ATOM 5722 N N . ASP B 1 155 ? -21.406 14.633 -0.865 1 96.88 155 ASP B N 1
ATOM 5723 C CA . ASP B 1 155 ? -22.609 15.078 -1.538 1 96.88 155 ASP B CA 1
ATOM 5724 C C . ASP B 1 155 ? -22.828 14.328 -2.85 1 96.88 155 ASP B C 1
ATOM 5726 O O . ASP B 1 155 ? -23.953 13.961 -3.189 1 96.88 155 ASP B O 1
ATOM 5730 N N . ALA B 1 156 ? -21.781 14.156 -3.541 1 96.94 156 ALA B N 1
ATOM 5731 C CA . ALA B 1 156 ? -21.859 13.43 -4.809 1 96.94 156 ALA B CA 1
ATOM 5732 C C . ALA B 1 156 ? -22.312 11.992 -4.586 1 96.94 156 ALA B C 1
ATOM 5734 O O . ALA B 1 156 ? -23.094 11.453 -5.363 1 96.94 156 ALA B O 1
ATOM 5735 N N . ILE B 1 157 ? -21.781 11.352 -3.551 1 96.81 157 ILE B N 1
ATOM 5736 C CA . ILE B 1 157 ? -22.203 9.992 -3.219 1 96.81 157 ILE B CA 1
ATOM 5737 C C . ILE B 1 157 ? -23.703 9.961 -2.939 1 96.81 157 ILE B C 1
ATOM 5739 O O . ILE B 1 157 ? -24.422 9.109 -3.473 1 96.81 157 ILE B O 1
ATOM 5743 N N . CYS B 1 158 ? -24.172 10.883 -2.115 1 95.56 158 CYS B N 1
ATOM 5744 C CA . CYS B 1 158 ? -25.578 10.93 -1.717 1 95.56 158 CYS B CA 1
ATOM 5745 C C . CYS B 1 158 ? -26.469 11.227 -2.912 1 95.56 158 CYS B C 1
ATOM 5747 O O . CYS B 1 158 ? -27.625 10.773 -2.961 1 95.56 158 CYS B O 1
ATOM 5749 N N . ALA B 1 159 ? -25.953 11.953 -3.818 1 94.88 159 ALA B N 1
ATOM 5750 C CA . ALA B 1 159 ? -26.719 12.305 -5.008 1 94.88 159 ALA B CA 1
ATOM 5751 C C . ALA B 1 159 ? -26.766 11.148 -5.996 1 94.88 159 ALA B C 1
ATOM 5753 O O . ALA B 1 159 ? -27.797 10.898 -6.629 1 94.88 159 ALA B O 1
ATOM 5754 N N . ASP B 1 160 ? -25.672 10.461 -6.152 1 92.94 160 ASP B N 1
ATOM 5755 C CA . ASP B 1 160 ? -25.5 9.445 -7.191 1 92.94 160 ASP B CA 1
ATOM 5756 C C . ASP B 1 160 ? -26.047 8.094 -6.734 1 92.94 160 ASP B C 1
ATOM 5758 O O . ASP B 1 160 ? -26.422 7.262 -7.559 1 92.94 160 ASP B O 1
ATOM 5762 N N . TYR B 1 161 ? -26.047 7.906 -5.434 1 90.88 161 TYR B N 1
ATOM 5763 C CA . TYR B 1 161 ? -26.406 6.586 -4.922 1 90.88 161 TYR B CA 1
ATOM 5764 C C . TYR B 1 161 ? -27.406 6.695 -3.781 1 90.88 161 TYR B C 1
ATOM 5766 O O . TYR B 1 161 ? -27.516 7.746 -3.145 1 90.88 161 TYR B O 1
ATOM 5774 N N . ASP B 1 162 ? -28.125 5.629 -3.594 1 87.81 162 ASP B N 1
ATOM 5775 C CA . ASP B 1 162 ? -29.031 5.559 -2.451 1 87.81 162 ASP B CA 1
ATOM 5776 C C . ASP B 1 162 ? -28.297 5.07 -1.201 1 87.81 162 ASP B C 1
ATOM 5778 O O . ASP B 1 162 ? -28.141 3.865 -0.996 1 87.81 162 ASP B O 1
ATOM 5782 N N . VAL B 1 163 ? -27.969 5.992 -0.363 1 89.12 163 VAL B N 1
ATOM 5783 C CA . VAL B 1 163 ? -27.203 5.641 0.829 1 89.12 163 VAL B CA 1
ATOM 5784 C C . VAL B 1 163 ? -28.125 5.637 2.049 1 89.12 163 VAL B C 1
ATOM 5786 O O . VAL B 1 163 ? -27.672 5.418 3.176 1 89.12 163 VAL B O 1
ATOM 5789 N N . ASN B 1 164 ? -29.391 5.785 1.926 1 88.19 164 ASN B N 1
ATOM 5790 C CA . ASN B 1 164 ? -30.391 5.723 2.986 1 88.19 164 ASN B CA 1
ATOM 5791 C C . ASN B 1 164 ? -30.109 6.746 4.086 1 88.19 164 ASN B C 1
ATOM 5793 O O . ASN B 1 164 ? -30.047 6.395 5.266 1 88.19 164 ASN B O 1
ATOM 5797 N N . LEU B 1 165 ? -29.859 7.977 3.754 1 94.25 165 LEU B N 1
ATOM 5798 C CA . LEU B 1 165 ? -29.609 9.086 4.676 1 94.25 165 LEU B CA 1
ATOM 5799 C C . LEU B 1 165 ? -30.562 10.242 4.406 1 94.25 165 LEU B C 1
ATOM 5801 O O . LEU B 1 165 ? -30.781 10.617 3.254 1 94.25 165 LEU B O 1
ATOM 5805 N N . SER B 1 166 ? -31.203 10.711 5.418 1 93.88 166 SER B N 1
ATOM 5806 C CA . SER B 1 166 ? -32 11.93 5.305 1 93.88 166 SER B CA 1
ATOM 5807 C C . SER B 1 166 ? -31.109 13.156 5.129 1 93.88 166 SER B C 1
ATOM 5809 O O . SER B 1 166 ? -29.906 13.094 5.367 1 93.88 166 SER B O 1
ATOM 5811 N N . LEU B 1 167 ? -31.719 14.219 4.699 1 93.62 167 LEU B N 1
ATOM 5812 C CA . LEU B 1 167 ? -30.969 15.453 4.543 1 93.62 167 LEU B CA 1
ATOM 5813 C C . LEU B 1 167 ? -30.406 15.922 5.879 1 93.62 167 LEU B C 1
ATOM 5815 O O . LEU B 1 167 ? -29.297 16.453 5.934 1 93.62 167 LEU B O 1
ATOM 5819 N N . ASP B 1 168 ? -31.172 15.719 6.883 1 94.5 168 ASP B N 1
ATOM 5820 C CA . ASP B 1 168 ? -30.719 16.078 8.227 1 94.5 168 ASP B CA 1
ATOM 5821 C C . ASP B 1 168 ? -29.5 15.266 8.625 1 94.5 168 ASP B C 1
ATOM 5823 O O . ASP B 1 168 ? -28.562 15.797 9.227 1 94.5 168 ASP B O 1
ATOM 5827 N N . GLU B 1 169 ? -29.547 14.031 8.32 1 95.62 169 GLU B N 1
ATOM 5828 C CA . GLU B 1 169 ? -28.406 13.164 8.625 1 95.62 169 GLU B CA 1
ATOM 5829 C C . GLU B 1 169 ? -27.172 13.555 7.805 1 95.62 169 GLU B C 1
ATOM 5831 O O . GLU B 1 169 ? -26.062 13.57 8.32 1 95.62 169 GLU B O 1
ATOM 5836 N N . GLN B 1 170 ? -27.406 13.867 6.562 1 96.25 170 GLN B N 1
ATOM 5837 C CA . GLN B 1 170 ? -26.297 14.289 5.703 1 96.25 170 GLN B CA 1
ATOM 5838 C C . GLN B 1 170 ? -25.625 15.547 6.25 1 96.25 170 GLN B C 1
ATOM 5840 O O . GLN B 1 170 ? -24.391 15.617 6.312 1 96.25 170 GLN B O 1
ATOM 5845 N N . ASN B 1 171 ? -26.438 16.484 6.652 1 96.12 171 ASN B N 1
ATOM 5846 C CA . ASN B 1 171 ? -25.922 17.719 7.215 1 96.12 171 ASN B CA 1
ATOM 5847 C C . ASN B 1 171 ? -25.156 17.484 8.516 1 96.12 171 ASN B C 1
ATOM 5849 O O . ASN B 1 171 ? -24.109 18.062 8.75 1 96.12 171 ASN B O 1
ATOM 5853 N N . PHE B 1 172 ? -25.703 16.656 9.359 1 96.94 172 PHE B N 1
ATOM 5854 C CA . PHE B 1 172 ? -25.078 16.312 10.625 1 96.94 172 PHE B CA 1
ATOM 5855 C C . PHE B 1 172 ? -23.719 15.648 10.383 1 96.94 172 PHE B C 1
ATOM 5857 O O . PHE B 1 172 ? -22.734 15.992 11.039 1 96.94 172 PHE B O 1
ATOM 5864 N N . ILE B 1 173 ? -23.625 14.711 9.406 1 97.25 173 ILE B N 1
ATOM 5865 C CA . ILE B 1 173 ? -22.406 13.992 9.07 1 97.25 173 ILE B CA 1
ATOM 5866 C C . ILE B 1 173 ? -21.344 14.977 8.586 1 97.25 173 ILE B C 1
ATOM 5868 O O . ILE B 1 173 ? -20.188 14.906 9.016 1 97.25 173 ILE B O 1
ATOM 5872 N N . LYS B 1 174 ? -21.688 15.875 7.711 1 97.06 174 LYS B N 1
ATOM 5873 C CA . LYS B 1 174 ? -20.75 16.891 7.227 1 97.06 174 LYS B CA 1
ATOM 5874 C C . LYS B 1 174 ? -20.219 17.734 8.375 1 97.06 174 LYS B C 1
ATOM 5876 O O . LYS B 1 174 ? -19.031 18.062 8.406 1 97.06 174 LYS B O 1
ATOM 5881 N N . ASP B 1 175 ? -21.078 18.078 9.336 1 96.44 175 ASP B N 1
ATOM 5882 C CA . ASP B 1 175 ? -20.656 18.844 10.5 1 96.44 175 ASP B CA 1
ATOM 5883 C C . ASP B 1 175 ? -19.703 18.047 11.383 1 96.44 175 ASP B C 1
ATOM 5885 O O . ASP B 1 175 ? -18.766 18.594 11.961 1 96.44 175 ASP B O 1
ATOM 5889 N N . LEU B 1 176 ? -19.969 16.75 11.523 1 96.88 176 LEU B N 1
ATOM 5890 C CA . LEU B 1 176 ? -19.094 15.875 12.289 1 96.88 176 LEU B CA 1
ATOM 5891 C C . LEU B 1 176 ? -17.703 15.805 11.648 1 96.88 176 LEU B C 1
ATOM 5893 O O . LEU B 1 176 ? -16.703 15.742 12.352 1 96.88 176 LEU B O 1
ATOM 5897 N N . ILE B 1 177 ? -17.641 15.805 10.32 1 95.69 177 ILE B N 1
ATOM 5898 C CA . ILE B 1 177 ? -16.375 15.781 9.586 1 95.69 177 ILE B CA 1
ATOM 5899 C C . ILE B 1 177 ? -15.594 17.062 9.852 1 95.69 177 ILE B C 1
ATOM 5901 O O . ILE B 1 177 ? -14.383 17.047 10.047 1 95.69 177 ILE B O 1
ATOM 5905 N N . ARG B 1 178 ? -16.328 18.125 9.984 1 92.56 178 ARG B N 1
ATOM 5906 C CA . ARG B 1 178 ? -15.719 19.422 10.234 1 92.56 178 ARG B CA 1
ATOM 5907 C C . ARG B 1 178 ? -15.297 19.562 11.695 1 92.56 178 ARG B C 1
ATOM 5909 O O . ARG B 1 178 ? -14.375 20.328 12.016 1 92.56 178 ARG B O 1
ATOM 5916 N N . GLY B 1 179 ? -16 18.891 12.578 1 92.5 179 GLY B N 1
ATOM 5917 C CA . GLY B 1 179 ? -15.719 18.938 14 1 92.5 179 GLY B CA 1
ATOM 5918 C C . GLY B 1 179 ? -16.453 20.047 14.727 1 92.5 179 GLY B C 1
ATOM 5919 O O . GLY B 1 179 ? -16.109 20.375 15.867 1 92.5 179 GLY B O 1
ATOM 5920 N N . ARG B 1 180 ? -17.422 20.672 14.031 1 92.25 180 ARG B N 1
ATOM 5921 C CA . ARG B 1 180 ? -18.219 21.734 14.641 1 92.25 180 ARG B CA 1
ATOM 5922 C C . ARG B 1 180 ? -19.594 21.844 13.977 1 92.25 180 ARG B C 1
ATOM 5924 O O . ARG B 1 180 ? -19.734 21.562 12.781 1 92.25 180 ARG B O 1
ATOM 5931 N N . PRO B 1 181 ? -20.578 22.234 14.758 1 93.25 181 PRO B N 1
ATOM 5932 C CA . PRO B 1 181 ? -21.922 22.406 14.172 1 93.25 181 PRO B CA 1
ATOM 5933 C C . PRO B 1 181 ? -22 23.609 13.234 1 93.25 181 PRO B C 1
ATOM 5935 O O . PRO B 1 181 ? -21.438 24.656 13.531 1 93.25 181 PRO B O 1
ATOM 5938 N N . LYS B 1 182 ? -22.562 23.438 12.078 1 92.12 182 LYS B N 1
ATOM 5939 C CA . LYS B 1 182 ? -22.812 24.484 11.102 1 92.12 182 LYS B CA 1
ATOM 5940 C C . LYS B 1 182 ? -24.141 24.281 10.383 1 92.12 182 LYS B C 1
ATOM 5942 O O . LYS B 1 182 ? -25.078 25.047 10.57 1 92.12 182 LYS B O 1
ATOM 5947 N N . LEU B 1 183 ? -24.297 23.156 9.727 1 89.56 183 LEU B N 1
ATOM 5948 C CA . LEU B 1 183 ? -25.484 22.859 8.922 1 89.56 183 LEU B CA 1
ATOM 5949 C C . LEU B 1 183 ? -26.625 22.391 9.797 1 89.56 183 LEU B C 1
ATOM 5951 O O . LEU B 1 183 ? -27.797 22.531 9.43 1 89.56 183 LEU B O 1
ATOM 5955 N N . CYS B 1 184 ? -26.266 21.859 10.969 1 87.69 184 CYS B N 1
ATOM 5956 C CA . CYS B 1 184 ? -27.297 21.281 11.812 1 87.69 184 CYS B CA 1
ATOM 5957 C C . CYS B 1 184 ? -27.703 22.234 12.93 1 87.69 184 CYS B C 1
ATOM 5959 O O . CYS B 1 184 ? -28.453 21.859 13.828 1 87.69 184 CYS B O 1
ATOM 5961 N N . MET B 1 185 ? -27.328 23.375 13.016 1 87.56 185 MET B N 1
ATOM 5962 C CA . MET B 1 185 ? -27.562 24.328 14.094 1 87.56 185 MET B CA 1
ATOM 5963 C C . MET B 1 185 ? -29.062 24.578 14.281 1 87.56 185 MET B C 1
ATOM 5965 O O . MET B 1 185 ? -29.516 24.844 15.398 1 87.56 185 MET B O 1
ATOM 5969 N N . GLY B 1 186 ? -29.844 24.453 13.352 1 81.5 186 GLY B N 1
ATOM 5970 C CA . GLY B 1 186 ? -31.266 24.75 13.453 1 81.5 186 GLY B CA 1
ATOM 5971 C C . GLY B 1 186 ? -32.094 23.547 13.859 1 81.5 186 GLY B C 1
ATOM 5972 O O . GLY B 1 186 ? -33.312 23.672 14.062 1 81.5 186 GLY B O 1
ATOM 5973 N N . ARG B 1 187 ? -31.406 22.484 14.18 1 83.88 187 ARG B N 1
ATOM 5974 C CA . ARG B 1 187 ? -32.156 21.281 14.523 1 83.88 187 ARG B CA 1
ATOM 5975 C C . ARG B 1 187 ? -32.688 21.359 15.953 1 83.88 187 ARG B C 1
ATOM 5977 O O . ARG B 1 187 ? -32.031 21.891 16.844 1 83.88 187 ARG B O 1
ATOM 5984 N N . VAL B 1 188 ? -33.906 20.875 16.188 1 80.12 188 VAL B N 1
ATOM 5985 C CA . VAL B 1 188 ? -34.531 20.781 17.5 1 80.12 188 VAL B CA 1
ATOM 5986 C C . VAL B 1 188 ? -34.969 19.328 17.75 1 80.12 188 VAL B C 1
ATOM 5988 O O . VAL B 1 188 ? -35.781 18.766 17 1 80.12 188 VAL B O 1
ATOM 5991 N N . PRO B 1 189 ? -34.375 18.812 18.859 1 87.75 189 PRO B N 1
ATOM 5992 C CA . PRO B 1 189 ? -33.375 19.297 19.797 1 87.75 189 PRO B CA 1
ATOM 5993 C C . PRO B 1 189 ? -31.969 19.406 19.172 1 87.75 189 PRO B C 1
ATOM 5995 O O . PRO B 1 189 ? -31.703 18.75 18.156 1 87.75 189 PRO B O 1
ATOM 5998 N N . PRO B 1 190 ? -31.203 20.188 19.75 1 89.94 190 PRO B N 1
ATOM 5999 C CA . PRO B 1 190 ? -29.859 20.344 19.203 1 89.94 190 PRO B CA 1
ATOM 6000 C C . PRO B 1 190 ? -29.031 19.062 19.281 1 89.94 190 PRO B C 1
ATOM 6002 O O . PRO B 1 190 ? -29.281 18.203 20.141 1 89.94 190 PRO B O 1
ATOM 6005 N N . GLU B 1 191 ? -28.078 18.984 18.422 1 91.94 191 GLU B N 1
ATOM 6006 C CA . GLU B 1 191 ? -27.156 17.844 18.453 1 91.94 191 GLU B CA 1
ATOM 6007 C C . GLU B 1 191 ? -26.281 17.891 19.703 1 91.94 191 GLU B C 1
ATOM 6009 O O . GLU B 1 191 ? -25.953 18.969 20.203 1 91.94 191 GLU B O 1
ATOM 6014 N N . LYS B 1 192 ? -25.953 16.781 20.172 1 95.56 192 LYS B N 1
ATOM 6015 C CA . LYS B 1 192 ? -25.094 16.672 21.359 1 95.56 192 LYS B CA 1
ATOM 6016 C C . LYS B 1 192 ? -23.688 17.156 21.062 1 95.56 192 LYS B C 1
ATOM 6018 O O . LYS B 1 192 ? -22.984 16.594 20.203 1 95.56 192 LYS B O 1
ATOM 6023 N N . PRO B 1 193 ? -23.125 18.094 21.781 1 95.06 193 PRO B N 1
ATOM 6024 C CA . PRO B 1 193 ? -21.859 18.75 21.438 1 95.06 193 PRO B CA 1
ATOM 6025 C C . PRO B 1 193 ? -20.672 17.797 21.469 1 95.06 193 PRO B C 1
ATOM 6027 O O . PRO B 1 193 ? -19.766 17.922 20.641 1 95.06 193 PRO B O 1
ATOM 6030 N N . PHE B 1 194 ? -20.641 16.828 22.406 1 96.62 194 PHE B N 1
ATOM 6031 C CA . PHE B 1 194 ? -19.484 15.953 22.562 1 96.62 194 PHE B CA 1
ATOM 6032 C C . PHE B 1 194 ? -19.312 15.055 21.344 1 96.62 194 PHE B C 1
ATOM 6034 O O . PHE B 1 194 ? -18.234 14.5 21.125 1 96.62 194 PHE B O 1
ATOM 6041 N N . LEU B 1 195 ? -20.312 14.859 20.531 1 98.12 195 LEU B N 1
ATOM 6042 C CA . LEU B 1 195 ? -20.234 14.008 19.359 1 98.12 195 LEU B CA 1
ATOM 6043 C C . LEU B 1 195 ? -19.266 14.602 18.328 1 98.12 195 LEU B C 1
ATOM 6045 O O . LEU B 1 195 ? -18.641 13.867 17.562 1 98.12 195 LEU B O 1
ATOM 6049 N N . PHE B 1 196 ? -19.109 15.906 18.359 1 97.06 196 PHE B N 1
ATOM 6050 C CA . PHE B 1 196 ? -18.25 16.594 17.406 1 97.06 196 PHE B CA 1
ATOM 6051 C C . PHE B 1 196 ? -16.781 16.422 17.766 1 97.06 196 PHE B C 1
ATOM 6053 O O . PHE B 1 196 ? -15.891 16.828 17.016 1 97.06 196 PHE B O 1
ATOM 6060 N N . GLU B 1 197 ? -16.484 15.797 18.859 1 96.75 197 GLU B N 1
ATOM 6061 C CA . GLU B 1 197 ? -15.117 15.609 19.328 1 96.75 197 GLU B CA 1
ATOM 6062 C C . GLU B 1 197 ? -14.602 14.219 18.969 1 96.75 197 GLU B C 1
ATOM 6064 O O . GLU B 1 197 ? -13.422 13.922 19.172 1 96.75 197 GLU B O 1
ATOM 6069 N N . ILE B 1 198 ? -15.398 13.422 18.375 1 98.19 198 ILE B N 1
ATOM 6070 C CA . ILE B 1 198 ? -15.047 12.016 18.188 1 98.19 198 ILE B CA 1
ATOM 6071 C C . ILE B 1 198 ? -14.203 11.852 16.922 1 98.19 198 ILE B C 1
ATOM 6073 O O . ILE B 1 198 ? -13.125 11.25 16.969 1 98.19 198 ILE B O 1
ATOM 6077 N N . VAL B 1 199 ? -14.633 12.414 15.805 1 97.88 199 VAL B N 1
ATOM 6078 C CA . VAL B 1 199 ? -13.945 12.227 14.531 1 97.88 199 VAL B CA 1
ATOM 6079 C C . VAL B 1 199 ? -12.906 13.336 14.336 1 97.88 199 VAL B C 1
ATOM 6081 O O . VAL B 1 199 ? -11.789 13.07 13.891 1 97.88 199 VAL B O 1
ATOM 6084 N N . ALA B 1 200 ? -13.258 14.516 14.656 1 94.94 200 ALA B N 1
ATOM 6085 C CA . ALA B 1 200 ? -12.391 15.695 14.57 1 94.94 200 ALA B CA 1
ATOM 6086 C C . ALA B 1 200 ? -12.539 16.578 15.805 1 94.94 200 ALA B C 1
ATOM 6088 O O . ALA B 1 200 ? -13.414 17.438 15.859 1 94.94 200 ALA B O 1
ATOM 6089 N N . ASN B 1 201 ? -11.625 16.453 16.688 1 94.5 201 ASN B N 1
ATOM 6090 C CA . ASN B 1 201 ? -11.695 17.188 17.938 1 94.5 201 ASN B CA 1
ATOM 6091 C C . ASN B 1 201 ? -10.914 18.5 17.875 1 94.5 201 ASN B C 1
ATOM 6093 O O . ASN B 1 201 ? -9.703 18.516 18.109 1 94.5 201 ASN B O 1
ATOM 6097 N N . ASN B 1 202 ? -11.617 19.516 17.703 1 89.12 202 ASN B N 1
ATOM 6098 C CA . ASN B 1 202 ? -10.992 20.828 17.578 1 89.12 202 ASN B CA 1
ATOM 6099 C C . ASN B 1 202 ? -10.625 21.406 18.953 1 89.12 202 ASN B C 1
ATOM 6101 O O . ASN B 1 202 ? -9.922 22.406 19.031 1 89.12 202 ASN B O 1
ATOM 6105 N N . ARG B 1 203 ? -11.047 20.781 19.984 1 87.31 203 ARG B N 1
ATOM 6106 C CA . ARG B 1 203 ? -10.812 21.281 21.344 1 87.31 203 ARG B CA 1
ATOM 6107 C C . ARG B 1 203 ? -9.422 20.891 21.828 1 87.31 203 ARG B C 1
ATOM 6109 O O . ARG B 1 203 ? -8.688 21.734 22.375 1 87.31 203 ARG B O 1
ATOM 6116 N N . ASN B 1 204 ? -9.062 19.609 21.688 1 87.06 204 ASN B N 1
ATOM 6117 C CA . ASN B 1 204 ? -7.777 19.172 22.219 1 87.06 204 ASN B CA 1
ATOM 6118 C C . ASN B 1 204 ? -7.055 18.25 21.25 1 87.06 204 ASN B C 1
ATOM 6120 O O . ASN B 1 204 ? -5.93 17.812 21.516 1 87.06 204 ASN B O 1
ATOM 6124 N N . GLY B 1 205 ? -7.676 17.891 20.188 1 89.56 205 GLY B N 1
ATOM 6125 C CA . GLY B 1 205 ? -6.996 17.156 19.141 1 89.56 205 GLY B CA 1
ATOM 6126 C C . GLY B 1 205 ? -7.051 15.648 19.328 1 89.56 205 GLY B C 1
ATOM 6127 O O . GLY B 1 205 ? -6.586 14.891 18.484 1 89.56 205 GLY B O 1
ATOM 6128 N N . ILE B 1 206 ? -7.609 15.148 20.422 1 92.94 206 ILE B N 1
ATOM 6129 C CA . ILE B 1 206 ? -7.703 13.711 20.641 1 92.94 206 ILE B CA 1
ATOM 6130 C C . ILE B 1 206 ? -8.953 13.164 19.953 1 92.94 206 ILE B C 1
ATOM 6132 O O . ILE B 1 206 ? -10.07 13.328 20.469 1 92.94 206 ILE B O 1
ATOM 6136 N N . ASP B 1 207 ? -8.719 12.531 18.922 1 96.19 207 ASP B N 1
ATOM 6137 C CA . ASP B 1 207 ? -9.844 11.992 18.156 1 96.19 207 ASP B CA 1
ATOM 6138 C C . ASP B 1 207 ? -9.477 10.664 17.5 1 96.19 207 ASP B C 1
ATOM 6140 O O . ASP B 1 207 ? -8.328 10.227 17.562 1 96.19 207 ASP B O 1
ATOM 6144 N N . VAL B 1 208 ? -10.43 10.031 16.891 1 97.88 208 VAL B N 1
ATOM 6145 C CA . VAL B 1 208 ? -10.242 8.672 16.406 1 97.88 208 VAL B CA 1
ATOM 6146 C C . VAL B 1 208 ? -9.43 8.695 15.109 1 97.88 208 VAL B C 1
ATOM 6148 O O . VAL B 1 208 ? -8.828 7.688 14.734 1 97.88 208 VAL B O 1
ATOM 6151 N N . ASP B 1 209 ? -9.453 9.797 14.367 1 97.06 209 ASP B N 1
ATOM 6152 C CA . ASP B 1 209 ? -8.539 9.945 13.234 1 97.06 209 ASP B CA 1
ATOM 6153 C C . ASP B 1 209 ? -7.094 9.734 13.672 1 97.06 209 ASP B C 1
ATOM 6155 O O . ASP B 1 209 ? -6.375 8.922 13.086 1 97.06 209 ASP B O 1
ATOM 6159 N N . LYS B 1 210 ? -6.707 10.406 14.711 1 95.75 210 LYS B N 1
ATOM 6160 C CA . LYS B 1 210 ? -5.352 10.297 15.242 1 95.75 210 LYS B CA 1
ATOM 6161 C C . LYS B 1 210 ? -5.086 8.906 15.805 1 95.75 210 LYS B C 1
ATOM 6163 O O . LYS B 1 210 ? -3.973 8.391 15.688 1 95.75 210 LYS B O 1
ATOM 6168 N N . PHE B 1 211 ? -6.109 8.344 16.453 1 96.56 211 PHE B N 1
ATOM 6169 C CA . PHE B 1 211 ? -5.949 6.992 16.984 1 96.56 211 PHE B CA 1
ATOM 6170 C C . PHE B 1 211 ? -5.551 6.023 15.875 1 96.56 211 PHE B C 1
ATOM 6172 O O . PHE B 1 211 ? -4.641 5.207 16.062 1 96.56 211 PHE B O 1
ATOM 6179 N N . ASP B 1 212 ? -6.148 6.18 14.797 1 97.44 212 ASP B N 1
ATOM 6180 C CA . ASP B 1 212 ? -5.898 5.215 13.734 1 97.44 212 ASP B CA 1
ATOM 6181 C C . ASP B 1 212 ? -4.566 5.5 13.039 1 97.44 212 ASP B C 1
ATOM 6183 O O . ASP B 1 212 ? -3.725 4.609 12.906 1 97.44 212 ASP B O 1
ATOM 6187 N N . TYR B 1 213 ? -4.363 6.777 12.508 1 96.38 213 TYR B N 1
ATOM 6188 C CA . TYR B 1 213 ? -3.227 6.977 11.617 1 96.38 213 TYR B CA 1
ATOM 6189 C C . TYR B 1 213 ? -1.911 6.84 12.375 1 96.38 213 TYR B C 1
ATOM 6191 O O . TYR B 1 213 ? -0.893 6.449 11.805 1 96.38 213 TYR B O 1
ATOM 6199 N N . ILE B 1 214 ? -1.873 7.152 13.633 1 95.62 214 ILE B N 1
ATOM 6200 C CA . ILE B 1 214 ? -0.641 6.977 14.391 1 95.62 214 ILE B CA 1
ATOM 6201 C C . ILE B 1 214 ? -0.265 5.5 14.438 1 95.62 214 ILE B C 1
ATOM 6203 O O . ILE B 1 214 ? 0.889 5.137 14.188 1 95.62 214 ILE B O 1
ATOM 6207 N N . GLN B 1 215 ? -1.23 4.66 14.688 1 95.44 215 GLN B N 1
ATOM 6208 C CA . GLN B 1 215 ? -0.969 3.225 14.734 1 95.44 215 GLN B CA 1
ATOM 6209 C C . GLN B 1 215 ? -0.672 2.674 13.344 1 95.44 215 GLN B C 1
ATOM 6211 O O . GLN B 1 215 ? 0.281 1.913 13.164 1 95.44 215 GLN B O 1
ATOM 6216 N N . ARG B 1 216 ? -1.444 3.066 12.422 1 96.75 216 ARG B N 1
ATOM 6217 C CA . ARG B 1 216 ? -1.347 2.52 11.07 1 96.75 216 ARG B CA 1
ATOM 6218 C C . ARG B 1 216 ? -0.064 2.977 10.391 1 96.75 216 ARG B C 1
ATOM 6220 O O . ARG B 1 216 ? 0.604 2.188 9.719 1 96.75 216 ARG B O 1
ATOM 6227 N N . ASP B 1 217 ? 0.241 4.27 10.5 1 96.75 217 ASP B N 1
ATOM 6228 C CA . ASP B 1 217 ? 1.479 4.785 9.922 1 96.75 217 ASP B CA 1
ATOM 6229 C C . ASP B 1 217 ? 2.699 4.102 10.539 1 96.75 217 ASP B C 1
ATOM 6231 O O . ASP B 1 217 ? 3.637 3.736 9.828 1 96.75 217 ASP B O 1
ATOM 6235 N N . THR B 1 218 ? 2.666 3.98 11.844 1 95 218 THR B N 1
ATOM 6236 C CA . THR B 1 218 ? 3.758 3.32 12.555 1 95 218 THR B CA 1
ATOM 6237 C C . THR B 1 218 ? 3.896 1.87 12.102 1 95 218 THR B C 1
ATOM 6239 O O . THR B 1 218 ? 5.008 1.388 11.875 1 95 218 THR B O 1
ATOM 6242 N N . HIS B 1 219 ? 2.811 1.224 11.969 1 94.25 219 HIS B N 1
ATOM 6243 C CA . HIS B 1 219 ? 2.793 -0.161 11.508 1 94.25 219 HIS B CA 1
ATOM 6244 C C . HIS B 1 219 ? 3.354 -0.281 10.094 1 94.25 219 HIS B C 1
ATOM 6246 O O . HIS B 1 219 ? 4.141 -1.188 9.805 1 94.25 219 HIS B O 1
ATOM 6252 N N . ALA B 1 220 ? 3.021 0.56 9.25 1 95.25 220 ALA B N 1
ATOM 6253 C CA . ALA B 1 220 ? 3.42 0.518 7.844 1 95.25 220 ALA B CA 1
ATOM 6254 C C . ALA B 1 220 ? 4.918 0.755 7.691 1 95.25 220 ALA B C 1
ATOM 6256 O O . ALA B 1 220 ? 5.586 0.071 6.91 1 95.25 220 ALA B O 1
ATOM 6257 N N . VAL B 1 221 ? 5.453 1.713 8.422 1 94.06 221 VAL B N 1
ATOM 6258 C CA . VAL B 1 221 ? 6.859 2.072 8.305 1 94.06 221 VAL B CA 1
ATOM 6259 C C . VAL B 1 221 ? 7.719 1.066 9.07 1 94.06 221 VAL B C 1
ATOM 6261 O O . VAL B 1 221 ? 8.898 0.882 8.758 1 94.06 221 VAL B O 1
ATOM 6264 N N . GLY B 1 222 ? 7.16 0.41 10.047 1 90.5 222 GLY B N 1
ATOM 6265 C CA . GLY B 1 222 ? 7.883 -0.597 10.805 1 90.5 222 GLY B CA 1
ATOM 6266 C C . GLY B 1 222 ? 8.43 -0.073 12.117 1 90.5 222 GLY B C 1
ATOM 6267 O O . GLY B 1 222 ? 9.375 -0.64 12.68 1 90.5 222 GLY B O 1
ATOM 6268 N N . ASN B 1 223 ? 7.859 0.999 12.555 1 86 223 ASN B N 1
ATOM 6269 C CA . ASN B 1 223 ? 8.227 1.502 13.875 1 86 223 ASN B CA 1
ATOM 6270 C C . ASN B 1 223 ? 7.391 0.854 14.977 1 86 223 ASN B C 1
ATOM 6272 O O . ASN B 1 223 ? 6.336 0.276 14.695 1 86 223 ASN B O 1
ATOM 6276 N N . LYS B 1 224 ? 7.984 0.796 16.094 1 82.75 224 LYS B N 1
ATOM 6277 C CA . LYS B 1 224 ? 7.258 0.241 17.234 1 82.75 224 LYS B CA 1
ATOM 6278 C C . LYS B 1 224 ? 6.832 1.339 18.203 1 82.75 224 LYS B C 1
ATOM 6280 O O . LYS B 1 224 ? 7.641 2.189 18.578 1 82.75 224 LYS B O 1
ATOM 6285 N N . MET B 1 225 ? 5.555 1.446 18.312 1 83.38 225 MET B N 1
ATOM 6286 C CA . MET B 1 225 ? 5.008 2.379 19.297 1 83.38 225 MET B CA 1
ATOM 6287 C C . MET B 1 225 ? 3.932 1.71 20.141 1 83.38 225 MET B C 1
ATOM 6289 O O . MET B 1 225 ? 3.311 0.738 19.703 1 83.38 225 MET B O 1
ATOM 6293 N N . ASN B 1 226 ? 3.803 2.244 21.281 1 83.06 226 ASN B N 1
ATOM 6294 C CA . ASN B 1 226 ? 2.768 1.711 22.156 1 83.06 226 ASN B CA 1
ATOM 6295 C C . ASN B 1 226 ? 1.369 2.053 21.656 1 83.06 226 ASN B C 1
ATOM 6297 O O . ASN B 1 226 ? 1.112 3.189 21.25 1 83.06 226 ASN B O 1
ATOM 6301 N N . ASP B 1 227 ? 0.6 1.008 21.625 1 85.19 227 ASP B N 1
ATOM 6302 C CA . ASP B 1 227 ? -0.793 1.239 21.25 1 85.19 227 ASP B CA 1
ATOM 6303 C C . ASP B 1 227 ? -1.628 1.626 22.469 1 85.19 227 ASP B C 1
ATOM 6305 O O . ASP B 1 227 ? -1.917 0.786 23.328 1 85.19 227 ASP B O 1
ATOM 6309 N N . VAL B 1 228 ? -2.059 2.883 22.516 1 87.06 228 VAL B N 1
ATOM 6310 C CA . VAL B 1 228 ? -2.793 3.4 23.656 1 87.06 228 VAL B CA 1
ATOM 6311 C C . VAL B 1 228 ? -4.266 3.562 23.297 1 87.06 228 VAL B C 1
ATOM 6313 O O . VAL B 1 228 ? -5.078 3.965 24.141 1 87.06 228 VAL B O 1
ATOM 6316 N N . THR B 1 229 ? -4.656 3.209 22.109 1 90.5 229 THR B N 1
ATOM 6317 C CA . THR B 1 229 ? -5.965 3.529 21.562 1 90.5 229 THR B CA 1
ATOM 6318 C C . THR B 1 229 ? -7.07 2.811 22.328 1 90.5 229 THR B C 1
ATOM 6320 O O . THR B 1 229 ? -8.031 3.438 22.766 1 90.5 229 THR B O 1
ATOM 6323 N N . SER B 1 230 ? -6.934 1.569 22.547 1 90.12 230 SER B N 1
ATOM 6324 C CA . SER B 1 230 ? -7.969 0.792 23.219 1 90.12 230 SER B CA 1
ATOM 6325 C C . SER B 1 230 ? -8.188 1.285 24.656 1 90.12 230 SER B C 1
ATOM 6327 O O . SER B 1 230 ? -9.328 1.385 25.109 1 90.12 230 SER B O 1
ATOM 6329 N N . ARG B 1 231 ? -7.18 1.609 25.328 1 90.94 231 ARG B N 1
ATOM 6330 C CA . ARG B 1 231 ? -7.266 2.088 26.703 1 90.94 231 ARG B CA 1
ATOM 6331 C C . ARG B 1 231 ? -7.945 3.453 26.766 1 90.94 231 ARG B C 1
ATOM 6333 O O . ARG B 1 231 ? -8.781 3.697 27.641 1 90.94 231 ARG B O 1
ATOM 6340 N N . LEU B 1 232 ? -7.582 4.309 25.844 1 93.38 232 LEU B N 1
ATOM 6341 C CA . LEU B 1 232 ? -8.148 5.652 25.844 1 93.38 232 LEU B CA 1
ATOM 6342 C C . LEU B 1 232 ? -9.633 5.621 25.484 1 93.38 232 LEU B C 1
ATOM 6344 O O . LEU B 1 232 ? -10.43 6.379 26.031 1 93.38 232 LEU B O 1
ATOM 6348 N N . ILE B 1 233 ? -9.984 4.727 24.594 1 94.5 233 ILE B N 1
ATOM 6349 C CA . ILE B 1 233 ? -11.383 4.594 24.219 1 94.5 233 ILE B CA 1
ATOM 6350 C C . ILE B 1 233 ? -12.188 4.062 25.422 1 94.5 233 ILE B C 1
ATOM 6352 O O . ILE B 1 233 ? -13.297 4.527 25.688 1 94.5 233 ILE B O 1
ATOM 6356 N N . ARG B 1 234 ? -11.602 3.221 26.141 1 92.06 234 ARG B N 1
ATOM 6357 C CA . ARG B 1 234 ? -12.273 2.65 27.312 1 92.06 234 ARG B CA 1
ATOM 6358 C C . ARG B 1 234 ? -12.383 3.676 28.438 1 92.06 234 ARG B C 1
ATOM 6360 O O . ARG B 1 234 ? -13.367 3.688 29.172 1 92.06 234 ARG B O 1
ATOM 6367 N N . SER B 1 235 ? -11.445 4.5 28.516 1 92 235 SER B N 1
ATOM 6368 C CA . SER B 1 235 ? -11.367 5.488 29.578 1 92 235 SER B CA 1
ATOM 6369 C C . SER B 1 235 ? -12.242 6.699 29.281 1 92 235 SER B C 1
ATOM 6371 O O . SER B 1 235 ? -12.562 7.48 30.172 1 92 235 SER B O 1
ATOM 6373 N N . ALA B 1 236 ? -12.664 6.891 28.109 1 95 236 ALA B N 1
ATOM 6374 C CA . ALA B 1 236 ? -13.375 8.086 27.672 1 95 236 ALA B CA 1
ATOM 6375 C C . ALA B 1 236 ? -14.727 8.211 28.375 1 95 236 ALA B C 1
ATOM 6377 O O . ALA B 1 236 ? -15.461 7.227 28.484 1 95 236 ALA B O 1
ATOM 6378 N N . ARG B 1 237 ? -15.047 9.367 28.906 1 94.94 237 ARG B N 1
ATOM 6379 C CA . ARG B 1 237 ? -16.312 9.727 29.516 1 94.94 237 ARG B CA 1
ATOM 6380 C C . ARG B 1 237 ? -16.719 11.156 29.172 1 94.94 237 ARG B C 1
ATOM 6382 O O . ARG B 1 237 ? -15.852 12.023 29.031 1 94.94 237 ARG B O 1
ATOM 6389 N N . VAL B 1 238 ? -18 11.367 29.062 1 96.75 238 VAL B N 1
ATOM 6390 C CA . VAL B 1 238 ? -18.469 12.711 28.766 1 96.75 238 VAL B CA 1
ATOM 6391 C C . VAL B 1 238 ? -18.875 13.422 30.047 1 96.75 238 VAL B C 1
ATOM 6393 O O . VAL B 1 238 ? -19.719 12.93 30.797 1 96.75 238 VAL B O 1
ATOM 6396 N N . ILE B 1 239 ? -18.25 14.477 30.375 1 93.94 239 ILE B N 1
ATOM 6397 C CA . ILE B 1 239 ? -18.547 15.328 31.531 1 93.94 239 ILE B CA 1
ATOM 6398 C C . ILE B 1 239 ? -18.75 16.766 31.062 1 93.94 239 ILE B C 1
ATOM 6400 O O . ILE B 1 239 ? -17.844 17.359 30.453 1 93.94 239 ILE B O 1
ATOM 6404 N N . ASN B 1 240 ? -19.875 17.375 31.281 1 92.62 240 ASN B N 1
ATOM 6405 C CA . ASN B 1 240 ? -20.219 18.734 30.828 1 92.62 240 ASN B CA 1
ATOM 6406 C C . ASN B 1 240 ? -20.062 18.875 29.312 1 92.62 240 ASN B C 1
ATOM 6408 O O . ASN B 1 240 ? -19.406 19.812 28.844 1 92.62 240 ASN B O 1
ATOM 6412 N N . ASN B 1 241 ? -20.438 17.875 28.594 1 93.31 241 ASN B N 1
ATOM 6413 C CA . ASN B 1 241 ? -20.484 17.844 27.141 1 93.31 241 ASN B CA 1
ATOM 6414 C C . ASN B 1 241 ? -19.094 17.828 26.531 1 93.31 241 ASN B C 1
ATOM 6416 O O . ASN B 1 241 ? -18.891 18.297 25.406 1 93.31 241 ASN B O 1
ATOM 6420 N N . GLU B 1 242 ? -18.203 17.359 27.312 1 94 242 GLU B N 1
ATOM 6421 C CA . GLU B 1 242 ? -16.828 17.219 26.859 1 94 242 GLU B CA 1
ATOM 6422 C C . GLU B 1 242 ? -16.297 15.812 27.125 1 94 242 GLU B C 1
ATOM 6424 O O . GLU B 1 242 ? -16.547 15.234 28.188 1 94 242 GLU B O 1
ATOM 6429 N N . ILE B 1 243 ? -15.625 15.273 26.109 1 95.31 243 ILE B N 1
ATOM 6430 C CA . ILE B 1 243 ? -15.023 13.961 26.328 1 95.31 243 ILE B CA 1
ATOM 6431 C C . ILE B 1 243 ? -13.781 14.102 27.203 1 95.31 243 ILE B C 1
ATOM 6433 O O . ILE B 1 243 ? -12.867 14.859 26.875 1 95.31 243 ILE B O 1
ATOM 6437 N N . CYS B 1 244 ? -13.773 13.414 28.281 1 93.06 244 CYS B N 1
ATOM 6438 C CA . CYS B 1 244 ? -12.695 13.406 29.25 1 93.06 244 CYS B CA 1
ATOM 6439 C C . CYS B 1 244 ? -12.109 12.008 29.422 1 93.06 244 CYS B C 1
ATOM 6441 O O . CYS B 1 244 ? -12.656 11.039 28.891 1 93.06 244 CYS B O 1
ATOM 6443 N N . TYR B 1 245 ? -10.992 11.914 30.047 1 91.25 245 TYR B N 1
ATOM 6444 C CA . TYR B 1 245 ? -10.312 10.641 30.25 1 91.25 245 TYR B CA 1
ATOM 6445 C C . TYR B 1 245 ? -9.961 10.438 31.719 1 91.25 245 TYR B C 1
ATOM 6447 O O . TYR B 1 245 ? -9.961 11.398 32.5 1 91.25 245 TYR B O 1
ATOM 6455 N N . ALA B 1 246 ? -9.75 9.242 32.062 1 87.81 246 ALA B N 1
ATOM 6456 C CA . ALA B 1 246 ? -9.406 8.938 33.438 1 87.81 246 ALA B CA 1
ATOM 6457 C C . ALA B 1 246 ? -8.062 9.555 33.844 1 87.81 246 ALA B C 1
ATOM 6459 O O . ALA B 1 246 ? -7.121 9.547 33.031 1 87.81 246 ALA B O 1
ATOM 6460 N N . ASP B 1 247 ? -7.984 10.016 35 1 82.94 247 ASP B N 1
ATOM 6461 C CA . ASP B 1 247 ? -6.758 10.664 35.469 1 82.94 247 ASP B CA 1
ATOM 6462 C C . ASP B 1 247 ? -5.582 9.695 35.469 1 82.94 247 ASP B C 1
ATOM 6464 O O . ASP B 1 247 ? -4.449 10.086 35.156 1 82.94 247 ASP B O 1
ATOM 6468 N N . LYS B 1 248 ? -5.812 8.461 35.688 1 80.5 248 LYS B N 1
ATOM 6469 C CA . LYS B 1 248 ? -4.754 7.453 35.688 1 80.5 248 LYS B CA 1
ATOM 6470 C C . LYS B 1 248 ? -4.188 7.254 34.281 1 80.5 248 LYS B C 1
ATOM 6472 O O . LYS B 1 248 ? -3.102 6.695 34.125 1 80.5 248 LYS B O 1
ATOM 6477 N N . ASP B 1 249 ? -4.957 7.68 33.281 1 86.12 249 ASP B N 1
ATOM 6478 C CA . ASP B 1 249 ? -4.551 7.457 31.906 1 86.12 249 ASP B CA 1
ATOM 6479 C C . ASP B 1 249 ? -3.855 8.688 31.328 1 86.12 249 ASP B C 1
ATOM 6481 O O . ASP B 1 249 ? -3.693 8.812 30.109 1 86.12 249 ASP B O 1
ATOM 6485 N N . TRP B 1 250 ? -3.422 9.594 32.188 1 80.38 250 TRP B N 1
ATOM 6486 C CA . TRP B 1 250 ? -2.777 10.828 31.734 1 80.38 250 TRP B CA 1
ATOM 6487 C C . TRP B 1 250 ? -1.515 10.516 30.938 1 80.38 250 TRP B C 1
ATOM 6489 O O . TRP B 1 250 ? -1.208 11.203 29.969 1 80.38 250 TRP B O 1
ATOM 6499 N N . TYR B 1 251 ? -0.799 9.523 31.359 1 80.62 251 TYR B N 1
ATOM 6500 C CA . TYR B 1 251 ? 0.439 9.164 30.688 1 80.62 251 TYR B CA 1
ATOM 6501 C C . TYR B 1 251 ? 0.154 8.648 29.281 1 80.62 251 TYR B C 1
ATOM 6503 O O . TYR B 1 251 ? 0.929 8.898 28.344 1 80.62 251 TYR B O 1
ATOM 6511 N N . MET B 1 252 ? -0.886 7.922 29.141 1 86 252 MET B N 1
ATOM 6512 C CA . MET B 1 252 ? -1.274 7.418 27.812 1 86 252 MET B CA 1
ATOM 6513 C C . MET B 1 252 ? -1.64 8.562 26.875 1 86 252 MET B C 1
ATOM 6515 O O . MET B 1 252 ? -1.335 8.516 25.688 1 86 252 MET B O 1
ATOM 6519 N N . VAL B 1 253 ? -2.26 9.547 27.406 1 86.81 253 VAL B N 1
ATOM 6520 C CA . VAL B 1 253 ? -2.59 10.734 26.625 1 86.81 253 VAL B CA 1
ATOM 6521 C C . VAL B 1 253 ? -1.308 11.422 26.172 1 86.81 253 VAL B C 1
ATOM 6523 O O . VAL B 1 253 ? -1.185 11.812 25 1 86.81 253 VAL B O 1
ATOM 6526 N N . SER B 1 254 ? -0.403 11.523 27.062 1 83.12 254 SER B N 1
ATOM 6527 C CA . SER B 1 254 ? 0.878 12.133 26.719 1 83.12 254 SER B CA 1
ATOM 6528 C C . SER B 1 254 ? 1.602 11.328 25.641 1 83.12 254 SER B C 1
ATOM 6530 O O . SER B 1 254 ? 2.213 11.898 24.734 1 83.12 254 SER B O 1
ATOM 6532 N N . GLN B 1 255 ? 1.515 10.062 25.766 1 86.44 255 GLN B N 1
ATOM 6533 C CA . GLN B 1 255 ? 2.174 9.172 24.812 1 86.44 255 GLN B CA 1
ATOM 6534 C C . GLN B 1 255 ? 1.572 9.32 23.422 1 86.44 255 GLN B C 1
ATOM 6536 O O . GLN B 1 255 ? 2.281 9.203 22.422 1 86.44 255 GLN B O 1
ATOM 6541 N N . LEU B 1 256 ? 0.352 9.523 23.391 1 89.81 256 LEU B N 1
ATOM 6542 C CA . LEU B 1 256 ? -0.311 9.742 22.109 1 89.81 256 LEU B CA 1
ATOM 6543 C C . LEU B 1 256 ? 0.299 10.938 21.391 1 89.81 256 LEU B C 1
ATOM 6545 O O . LEU B 1 256 ? 0.634 10.844 20.203 1 89.81 256 LEU B O 1
ATOM 6549 N N . PHE B 1 257 ? 0.454 12.008 22.047 1 85.56 257 PHE B N 1
ATOM 6550 C CA . PHE B 1 257 ? 0.982 13.227 21.438 1 85.56 257 PHE B CA 1
ATOM 6551 C C . PHE B 1 257 ? 2.469 13.078 21.125 1 85.56 257 PHE B C 1
ATOM 6553 O O . PHE B 1 257 ? 2.965 13.625 20.141 1 85.56 257 PHE B O 1
ATOM 6560 N N . GLU B 1 258 ? 3.152 12.352 21.938 1 83.62 258 GLU B N 1
ATOM 6561 C CA . GLU B 1 258 ? 4.562 12.07 21.688 1 83.62 258 GLU B CA 1
ATOM 6562 C C . GLU B 1 258 ? 4.734 11.234 20.422 1 83.62 258 GLU B C 1
ATOM 6564 O O . GLU B 1 258 ? 5.672 11.453 19.641 1 83.62 258 GLU B O 1
ATOM 6569 N N . SER B 1 259 ? 3.885 10.258 20.328 1 89 259 SER B N 1
ATOM 6570 C CA . SER B 1 259 ? 3.922 9.43 19.125 1 89 259 SER B CA 1
ATOM 6571 C C . SER B 1 259 ? 3.678 10.258 17.875 1 89 259 SER B C 1
ATOM 6573 O O . SER B 1 259 ? 4.352 10.07 16.859 1 89 259 SER B O 1
ATOM 6575 N N . ARG B 1 260 ? 2.775 11.148 17.953 1 89.38 260 ARG B N 1
ATOM 6576 C CA . ARG B 1 260 ? 2.508 12.031 16.828 1 89.38 260 ARG B CA 1
ATOM 6577 C C . ARG B 1 260 ? 3.723 12.898 16.5 1 89.38 260 ARG B C 1
ATOM 6579 O O . ARG B 1 260 ? 4.074 13.078 15.336 1 89.38 260 ARG B O 1
ATOM 6586 N N . PHE B 1 261 ? 4.285 13.445 17.531 1 83.62 261 PHE B N 1
ATOM 6587 C CA . PHE B 1 261 ? 5.461 14.297 17.359 1 83.62 261 PHE B CA 1
ATOM 6588 C C . PHE B 1 261 ? 6.598 13.516 16.703 1 83.62 261 PHE B C 1
ATOM 6590 O O . PHE B 1 261 ? 7.27 14.031 15.805 1 83.62 261 PHE B O 1
ATOM 6597 N N . SER B 1 262 ? 6.738 12.312 17.156 1 85.94 262 SER B N 1
ATOM 6598 C CA . SER B 1 262 ? 7.785 11.445 16.625 1 85.94 262 SER B CA 1
ATOM 6599 C C . SER B 1 262 ? 7.559 11.172 15.141 1 85.94 262 SER B C 1
ATOM 6601 O O . SER B 1 262 ? 8.5 11.203 14.344 1 85.94 262 SER B O 1
ATOM 6603 N N . LEU B 1 263 ? 6.391 10.906 14.773 1 91.31 263 LEU B N 1
ATOM 6604 C CA . LEU B 1 263 ? 6.059 10.656 13.375 1 91.31 263 LEU B CA 1
ATOM 6605 C C . LEU B 1 263 ? 6.348 11.891 12.523 1 91.31 263 LEU B C 1
ATOM 6607 O O . LEU B 1 263 ? 6.895 11.773 11.422 1 91.31 263 LEU B O 1
ATOM 6611 N N . HIS B 1 264 ? 6.016 13.023 12.992 1 87.75 264 HIS B N 1
ATOM 6612 C CA . HIS B 1 264 ? 6.254 14.266 12.258 1 87.75 264 HIS B CA 1
ATOM 6613 C C . HIS B 1 264 ? 7.746 14.516 12.078 1 87.75 264 HIS B C 1
ATOM 6615 O O . HIS B 1 264 ? 8.195 14.906 11 1 87.75 264 HIS B O 1
ATOM 6621 N N . LYS B 1 265 ? 8.461 14.281 13.07 1 82.62 265 LYS B N 1
ATOM 6622 C CA . LYS B 1 265 ? 9.898 14.57 13.047 1 82.62 265 LYS B CA 1
ATOM 6623 C C . LYS B 1 265 ? 10.641 13.555 12.18 1 82.62 265 LYS B C 1
ATOM 6625 O O . LYS B 1 265 ? 11.531 13.93 11.414 1 82.62 265 LYS B O 1
ATOM 6630 N N . MET B 1 266 ? 10.219 12.336 12.258 1 86.81 266 MET B N 1
ATOM 6631 C CA . MET B 1 266 ? 11.039 11.281 11.664 1 86.81 266 MET B CA 1
ATOM 6632 C C . MET B 1 266 ? 10.547 10.922 10.266 1 86.81 266 MET B C 1
ATOM 6634 O O . MET B 1 266 ? 11.336 10.508 9.414 1 86.81 266 MET B O 1
ATOM 6638 N N . ILE B 1 267 ? 9.258 11.062 10.078 1 91.94 267 ILE B N 1
ATOM 6639 C CA . ILE B 1 267 ? 8.711 10.523 8.836 1 91.94 267 ILE B CA 1
ATOM 6640 C C . ILE B 1 267 ? 8.141 11.648 7.984 1 91.94 267 ILE B C 1
ATOM 6642 O O . ILE B 1 267 ? 8.625 11.914 6.883 1 91.94 267 ILE B O 1
ATOM 6646 N N . TYR B 1 268 ? 7.211 12.422 8.523 1 91.06 268 TYR B N 1
ATOM 6647 C CA . TYR B 1 268 ? 6.457 13.383 7.727 1 91.06 268 TYR B CA 1
ATOM 6648 C C . TYR B 1 268 ? 7.355 14.508 7.234 1 91.06 268 TYR B C 1
ATOM 6650 O O . TYR B 1 268 ? 7.168 15.031 6.133 1 91.06 268 TYR B O 1
ATOM 6658 N N . ASN B 1 269 ? 8.344 14.875 8.062 1 88.56 269 ASN B N 1
ATOM 6659 C CA . ASN B 1 269 ? 9.203 16.016 7.742 1 88.56 269 ASN B CA 1
ATOM 6660 C C . ASN B 1 269 ? 10.617 15.562 7.371 1 88.56 269 ASN B C 1
ATOM 6662 O O . ASN B 1 269 ? 11.547 16.359 7.402 1 88.56 269 ASN B O 1
ATOM 6666 N N . HIS B 1 270 ? 10.742 14.312 7.066 1 91.12 270 HIS B N 1
ATOM 6667 C CA . HIS B 1 270 ? 12.031 13.844 6.574 1 91.12 270 HIS B CA 1
ATOM 6668 C C . HIS B 1 270 ? 12.5 14.672 5.379 1 91.12 270 HIS B C 1
ATOM 6670 O O . HIS B 1 270 ? 11.695 15.016 4.512 1 91.12 270 HIS B O 1
ATOM 6676 N N . LYS B 1 271 ? 13.742 15.016 5.332 1 90.62 271 LYS B N 1
ATOM 6677 C CA . LYS B 1 271 ? 14.281 15.953 4.348 1 90.62 271 LYS B CA 1
ATOM 6678 C C . LYS B 1 271 ? 14.008 15.477 2.926 1 90.62 271 LYS B C 1
ATOM 6680 O O . LYS B 1 271 ? 13.648 16.266 2.059 1 90.62 271 LYS B O 1
ATOM 6685 N N . SER B 1 272 ? 14.219 14.133 2.689 1 93.62 272 SER B N 1
ATOM 6686 C CA . SER B 1 272 ? 14.016 13.602 1.346 1 93.62 272 SER B CA 1
ATOM 6687 C C . SER B 1 272 ? 12.539 13.617 0.968 1 93.62 272 SER B C 1
ATOM 6689 O O . SER B 1 272 ? 12.195 13.805 -0.2 1 93.62 272 SER B O 1
ATOM 6691 N N . CYS B 1 273 ? 11.656 13.414 1.951 1 94.44 273 CYS B N 1
ATOM 6692 C CA . CYS B 1 273 ? 10.227 13.508 1.702 1 94.44 273 CYS B CA 1
ATOM 6693 C C . CYS B 1 273 ? 9.828 14.922 1.287 1 94.44 273 CYS B C 1
ATOM 6695 O O . CYS B 1 273 ? 9.086 15.102 0.322 1 94.44 273 CYS B O 1
ATOM 6697 N N . LYS B 1 274 ? 10.398 15.875 2.023 1 94.12 274 LYS B N 1
ATOM 6698 C CA . LYS B 1 274 ? 10.094 17.266 1.73 1 94.12 274 LYS B CA 1
ATOM 6699 C C . LYS B 1 274 ? 10.625 17.672 0.355 1 94.12 274 LYS B C 1
ATOM 6701 O O . LYS B 1 274 ? 9.977 18.438 -0.366 1 94.12 274 LYS B O 1
ATOM 6706 N N . ALA B 1 275 ? 11.82 17.156 0.012 1 95.81 275 ALA B N 1
ATOM 6707 C CA . ALA B 1 275 ? 12.375 17.422 -1.313 1 95.81 275 ALA B CA 1
ATOM 6708 C C . ALA B 1 275 ? 11.453 16.891 -2.408 1 95.81 275 ALA B C 1
ATOM 6710 O O . ALA B 1 275 ? 11.164 17.594 -3.377 1 95.81 275 ALA B O 1
ATOM 6711 N N . ILE B 1 276 ? 10.977 15.711 -2.221 1 97.06 276 ILE B N 1
ATOM 6712 C CA . ILE B 1 276 ? 10.117 15.086 -3.219 1 97.06 276 ILE B CA 1
ATOM 6713 C C . ILE B 1 276 ? 8.773 15.82 -3.277 1 97.06 276 ILE B C 1
ATOM 6715 O O . ILE B 1 276 ? 8.195 15.984 -4.355 1 97.06 276 ILE B O 1
ATOM 6719 N N . GLU B 1 277 ? 8.281 16.234 -2.148 1 96.25 277 GLU B N 1
ATOM 6720 C CA . GLU B 1 277 ? 7.062 17.031 -2.125 1 96.25 277 GLU B CA 1
ATOM 6721 C C . GLU B 1 277 ? 7.203 18.281 -2.975 1 96.25 277 GLU B C 1
ATOM 6723 O O . GLU B 1 277 ? 6.312 18.609 -3.762 1 96.25 277 GLU B O 1
ATOM 6728 N N . LEU B 1 278 ? 8.289 18.969 -2.789 1 96 278 LEU B N 1
ATOM 6729 C CA . LEU B 1 278 ? 8.547 20.172 -3.564 1 96 278 LEU B CA 1
ATOM 6730 C C . LEU B 1 278 ? 8.609 19.859 -5.055 1 96 278 LEU B C 1
ATOM 6732 O O . LEU B 1 278 ? 8.086 20.609 -5.875 1 96 278 LEU B O 1
ATOM 6736 N N . MET B 1 279 ? 9.242 18.766 -5.359 1 97.75 279 MET B N 1
ATOM 6737 C CA . MET B 1 279 ? 9.375 18.359 -6.754 1 97.75 279 MET B CA 1
ATOM 6738 C C . MET B 1 279 ? 8.016 18.016 -7.352 1 97.75 279 MET B C 1
ATOM 6740 O O . MET B 1 279 ? 7.723 18.375 -8.492 1 97.75 279 MET B O 1
ATOM 6744 N N . ILE B 1 280 ? 7.176 17.328 -6.605 1 97.81 280 ILE B N 1
ATOM 6745 C CA . ILE B 1 280 ? 5.832 16.984 -7.059 1 97.81 280 ILE B CA 1
ATOM 6746 C C . ILE B 1 280 ? 5.035 18.266 -7.309 1 97.81 280 ILE B C 1
ATOM 6748 O O . ILE B 1 280 ? 4.371 18.406 -8.336 1 97.81 280 ILE B O 1
ATOM 6752 N N . VAL B 1 281 ? 5.137 19.234 -6.391 1 97 281 VAL B N 1
ATOM 6753 C CA . VAL B 1 281 ? 4.426 20.484 -6.543 1 97 281 VAL B CA 1
ATOM 6754 C C . VAL B 1 281 ? 4.895 21.203 -7.812 1 97 281 VAL B C 1
ATOM 6756 O O . VAL B 1 281 ? 4.074 21.656 -8.609 1 97 281 VAL B O 1
ATOM 6759 N N . ASP B 1 282 ? 6.207 21.25 -8.016 1 97.44 282 ASP B N 1
ATOM 6760 C CA . ASP B 1 282 ? 6.75 21.891 -9.211 1 97.44 282 ASP B CA 1
ATOM 6761 C C . ASP B 1 282 ? 6.242 21.203 -10.477 1 97.44 282 ASP B C 1
ATOM 6763 O O . ASP B 1 282 ? 5.883 21.875 -11.453 1 97.44 282 ASP B O 1
ATOM 6767 N N . ALA B 1 283 ? 6.211 19.875 -10.453 1 98.19 283 ALA B N 1
ATOM 6768 C CA . ALA B 1 283 ? 5.742 19.125 -11.617 1 98.19 283 ALA B CA 1
ATOM 6769 C C . ALA B 1 283 ? 4.27 19.422 -11.898 1 98.19 283 ALA B C 1
ATOM 6771 O O . ALA B 1 283 ? 3.881 19.609 -13.055 1 98.19 283 ALA B O 1
ATOM 6772 N N . LEU B 1 284 ? 3.465 19.5 -10.891 1 97.94 284 LEU B N 1
ATOM 6773 C CA . LEU B 1 284 ? 2.033 19.734 -11.047 1 97.94 284 LEU B CA 1
ATOM 6774 C C . LEU B 1 284 ? 1.765 21.156 -11.508 1 97.94 284 LEU B C 1
ATOM 6776 O O . LEU B 1 284 ? 0.871 21.391 -12.328 1 97.94 284 LEU B O 1
ATOM 6780 N N . VAL B 1 285 ? 2.52 22.125 -10.945 1 97.5 285 VAL B N 1
ATOM 6781 C CA . VAL B 1 285 ? 2.363 23.516 -11.336 1 97.5 285 VAL B CA 1
ATOM 6782 C C . VAL B 1 285 ? 2.658 23.672 -12.828 1 97.5 285 VAL B C 1
ATOM 6784 O O . VAL B 1 285 ? 1.925 24.359 -13.547 1 97.5 285 VAL B O 1
ATOM 6787 N N . LEU B 1 286 ? 3.721 23.016 -13.297 1 97.69 286 LEU B N 1
ATOM 6788 C CA . LEU B 1 286 ? 4.105 23.062 -14.703 1 97.69 286 LEU B CA 1
ATOM 6789 C C . LEU B 1 286 ? 3.064 22.375 -15.586 1 97.69 286 LEU B C 1
ATOM 6791 O O . LEU B 1 286 ? 2.857 22.781 -16.734 1 97.69 286 LEU B O 1
ATOM 6795 N N . ALA B 1 287 ? 2.342 21.406 -15.031 1 98.19 287 ALA B N 1
ATOM 6796 C CA . ALA B 1 287 ? 1.378 20.609 -15.797 1 98.19 287 ALA B CA 1
ATOM 6797 C C . ALA B 1 287 ? 0.005 21.281 -15.805 1 98.19 287 ALA B C 1
ATOM 6799 O O . ALA B 1 287 ? -0.823 21.016 -16.672 1 98.19 287 ALA B O 1
ATOM 6800 N N . ASP B 1 288 ? -0.302 22.141 -14.891 1 97.5 288 ASP B N 1
ATOM 6801 C CA . ASP B 1 288 ? -1.637 22.656 -14.609 1 97.5 288 ASP B CA 1
ATOM 6802 C C . ASP B 1 288 ? -2.197 23.422 -15.812 1 97.5 288 ASP B C 1
ATOM 6804 O O . ASP B 1 288 ? -3.377 23.281 -16.141 1 97.5 288 ASP B O 1
ATOM 6808 N N . PRO B 1 289 ? -1.381 24.234 -16.5 1 96.94 289 PRO B N 1
ATOM 6809 C CA . PRO B 1 289 ? -1.939 24.969 -17.625 1 96.94 289 PRO B CA 1
ATOM 6810 C C . PRO B 1 289 ? -2.471 24.062 -18.734 1 96.94 289 PRO B C 1
ATOM 6812 O O . PRO B 1 289 ? -3.404 24.422 -19.453 1 96.94 289 PRO B O 1
ATOM 6815 N N . PHE B 1 290 ? -1.899 22.938 -18.812 1 97.25 290 PHE B N 1
ATOM 6816 C CA . PHE B 1 290 ? -2.277 22 -19.875 1 97.25 290 PHE B CA 1
ATOM 6817 C C . PHE B 1 290 ? -3.322 21.016 -19.375 1 97.25 290 PHE B C 1
ATOM 6819 O O . PHE B 1 290 ? -4.312 20.75 -20.062 1 97.25 290 PHE B O 1
ATOM 6826 N N . MET B 1 291 ? -3.178 20.484 -18.172 1 96.06 291 MET B N 1
ATOM 6827 C CA . MET B 1 291 ? -4.031 19.422 -17.656 1 96.06 291 MET B CA 1
ATOM 6828 C C . MET B 1 291 ? -5.195 19.984 -16.859 1 96.06 291 MET B C 1
ATOM 6830 O O . MET B 1 291 ? -6.133 19.266 -16.516 1 96.06 291 MET B O 1
ATOM 6834 N N . HIS B 1 292 ? -5.16 21.234 -16.469 1 95.75 292 HIS B N 1
ATOM 6835 C CA . HIS B 1 292 ? -6.211 21.922 -15.734 1 95.75 292 HIS B CA 1
ATOM 6836 C C . HIS B 1 292 ? -6.547 21.188 -14.445 1 95.75 292 HIS B C 1
ATOM 6838 O O . HIS B 1 292 ? -7.719 20.938 -14.156 1 95.75 292 HIS B O 1
ATOM 6844 N N . LEU B 1 293 ? -5.527 20.875 -13.766 1 96 293 LEU B N 1
ATOM 6845 C CA . LEU B 1 293 ? -5.672 20.094 -12.539 1 96 293 LEU B CA 1
ATOM 6846 C C . LEU B 1 293 ? -6.387 20.906 -11.461 1 96 293 LEU B C 1
ATOM 6848 O O . LEU B 1 293 ? -7.27 20.391 -10.773 1 96 293 LEU B O 1
ATOM 6852 N N . SER B 1 294 ? -6.055 22.172 -11.273 1 94.12 294 SER B N 1
ATOM 6853 C CA . SER B 1 294 ? -6.59 23.016 -10.211 1 94.12 294 SER B CA 1
ATOM 6854 C C . SER B 1 294 ? -8.086 23.266 -10.406 1 94.12 294 SER B C 1
ATOM 6856 O O . SER B 1 294 ? -8.812 23.484 -9.438 1 94.12 294 SER B O 1
ATOM 6858 N N . ASN B 1 295 ? -8.562 23.125 -11.586 1 93 295 ASN B N 1
ATOM 6859 C CA . ASN B 1 295 ? -9.969 23.375 -11.883 1 93 295 ASN B CA 1
ATOM 6860 C C . ASN B 1 295 ? -10.836 22.188 -11.484 1 93 295 ASN B C 1
ATOM 6862 O O . ASN B 1 295 ? -12.055 22.328 -11.32 1 93 295 ASN B O 1
ATOM 6866 N N . LYS B 1 296 ? -10.242 21.125 -11.344 1 93.69 296 LYS B N 1
ATOM 6867 C CA . LYS B 1 296 ? -11 19.906 -11.109 1 93.69 296 LYS B CA 1
ATOM 6868 C C . LYS B 1 296 ? -11.562 19.875 -9.688 1 93.69 296 LYS B C 1
ATOM 6870 O O . LYS B 1 296 ? -12.438 19.062 -9.383 1 93.69 296 LYS B O 1
ATOM 6875 N N . ILE B 1 297 ? -11.094 20.781 -8.812 1 92.88 297 ILE B N 1
ATOM 6876 C CA . ILE B 1 297 ? -11.547 20.797 -7.426 1 92.88 297 ILE B CA 1
ATOM 6877 C C . ILE B 1 297 ? -12.992 21.281 -7.355 1 92.88 297 ILE B C 1
ATOM 6879 O O . ILE B 1 297 ? -13.656 21.141 -6.32 1 92.88 297 ILE B O 1
ATOM 6883 N N . HIS B 1 298 ? -13.531 21.766 -8.469 1 91.25 298 HIS B N 1
ATOM 6884 C CA . HIS B 1 298 ? -14.867 22.359 -8.461 1 91.25 298 HIS B CA 1
ATOM 6885 C C . HIS B 1 298 ? -15.906 21.375 -9.008 1 91.25 298 HIS B C 1
ATOM 6887 O O . HIS B 1 298 ? -17.094 21.688 -9.047 1 91.25 298 HIS B O 1
ATOM 6893 N N . SER B 1 299 ? -15.492 20.25 -9.406 1 94.12 299 SER B N 1
ATOM 6894 C CA . SER B 1 299 ? -16.391 19.234 -9.961 1 94.12 299 SER B CA 1
ATOM 6895 C C . SER B 1 299 ? -16.094 17.859 -9.367 1 94.12 299 SER B C 1
ATOM 6897 O O . SER B 1 299 ? -15.023 17.297 -9.578 1 94.12 299 SER B O 1
ATOM 6899 N N . ALA B 1 300 ? -17.109 17.312 -8.688 1 95.56 300 ALA B N 1
ATOM 6900 C CA . ALA B 1 300 ? -16.953 15.984 -8.094 1 95.56 300 ALA B CA 1
ATOM 6901 C C . ALA B 1 300 ? -16.656 14.938 -9.172 1 95.56 300 ALA B C 1
ATOM 6903 O O . ALA B 1 300 ? -15.906 13.992 -8.938 1 95.56 300 ALA B O 1
ATOM 6904 N N . GLU B 1 301 ? -17.234 15.102 -10.352 1 94 301 GLU B N 1
ATOM 6905 C CA . GLU B 1 301 ? -17.062 14.172 -11.453 1 94 301 GLU B CA 1
ATOM 6906 C C . GLU B 1 301 ? -15.617 14.148 -11.945 1 94 301 GLU B C 1
ATOM 6908 O O . GLU B 1 301 ? -15.062 13.086 -12.227 1 94 301 GLU B O 1
ATOM 6913 N N . GLU B 1 302 ? -15.078 15.312 -12.031 1 93.81 302 GLU B N 1
ATOM 6914 C CA . GLU B 1 302 ? -13.695 15.398 -12.484 1 93.81 302 GLU B CA 1
ATOM 6915 C C . GLU B 1 302 ? -12.727 15.055 -11.352 1 93.81 302 GLU B C 1
ATOM 6917 O O . GLU B 1 302 ? -11.68 14.445 -11.594 1 93.81 302 GLU B O 1
ATOM 6922 N N . TYR B 1 303 ? -13.086 15.43 -10.141 1 95.5 303 TYR B N 1
ATOM 6923 C CA . TYR B 1 303 ? -12.242 15.203 -8.977 1 95.5 303 TYR B CA 1
ATOM 6924 C C . TYR B 1 303 ? -12.117 13.711 -8.672 1 95.5 303 TYR B C 1
ATOM 6926 O O . TYR B 1 303 ? -11.141 13.281 -8.062 1 95.5 303 TYR B O 1
ATOM 6934 N N . LEU B 1 304 ? -13.055 12.93 -9.156 1 95.25 304 LEU B N 1
ATOM 6935 C CA . LEU B 1 304 ? -13.125 11.492 -8.938 1 95.25 304 LEU B CA 1
ATOM 6936 C C . LEU B 1 304 ? -11.844 10.805 -9.398 1 95.25 304 LEU B C 1
ATOM 6938 O O . LEU B 1 304 ? -11.398 9.836 -8.781 1 95.25 304 LEU B O 1
ATOM 6942 N N . TYR B 1 305 ? -11.219 11.305 -10.359 1 92.81 305 TYR B N 1
ATOM 6943 C CA . TYR B 1 305 ? -10.078 10.617 -10.961 1 92.81 305 TYR B CA 1
ATOM 6944 C C . TYR B 1 305 ? -8.781 11.344 -10.672 1 92.81 305 TYR B C 1
ATOM 6946 O O . TYR B 1 305 ? -7.738 11.031 -11.25 1 92.81 305 TYR B O 1
ATOM 6954 N N . LEU B 1 306 ? -8.914 12.352 -9.812 1 94.5 306 LEU B N 1
ATOM 6955 C CA . LEU B 1 306 ? -7.711 13.062 -9.391 1 94.5 306 LEU B CA 1
ATOM 6956 C C . LEU B 1 306 ? -7.078 12.391 -8.18 1 94.5 306 LEU B C 1
ATOM 6958 O O . LEU B 1 306 ? -7.52 12.602 -7.043 1 94.5 306 LEU B O 1
ATOM 6962 N N . ASP B 1 307 ? -6.055 11.617 -8.406 1 95.38 307 ASP B N 1
ATOM 6963 C CA . ASP B 1 307 ? -5.344 10.867 -7.371 1 95.38 307 ASP B CA 1
ATOM 6964 C C . ASP B 1 307 ? -3.85 10.797 -7.676 1 95.38 307 ASP B C 1
ATOM 6966 O O . ASP B 1 307 ? -3.342 11.562 -8.5 1 95.38 307 ASP B O 1
ATOM 6970 N N . ASP B 1 308 ? -3.1 9.984 -7.004 1 96.19 308 ASP B N 1
ATOM 6971 C CA . ASP B 1 308 ? -1.644 9.961 -7.102 1 96.19 308 ASP B CA 1
ATOM 6972 C C . ASP B 1 308 ? -1.192 9.516 -8.492 1 96.19 308 ASP B C 1
ATOM 6974 O O . ASP B 1 308 ? -0.032 9.703 -8.859 1 96.19 308 ASP B O 1
ATOM 6978 N N . SER B 1 309 ? -2.098 8.953 -9.273 1 94.31 309 SER B N 1
ATOM 6979 C CA . SER B 1 309 ? -1.745 8.461 -10.602 1 94.31 309 SER B CA 1
ATOM 6980 C C . SER B 1 309 ? -1.46 9.609 -11.562 1 94.31 309 SER B C 1
ATOM 6982 O O . SER B 1 309 ? -0.994 9.391 -12.68 1 94.31 309 SER B O 1
ATOM 6984 N N . VAL B 1 310 ? -1.675 10.828 -11.117 1 95.56 310 VAL B N 1
ATOM 6985 C CA . VAL B 1 310 ? -1.429 12 -11.953 1 95.56 310 VAL B CA 1
ATOM 6986 C C . VAL B 1 310 ? 0.041 12.039 -12.359 1 95.56 310 VAL B C 1
ATOM 6988 O O . VAL B 1 310 ? 0.369 12.461 -13.477 1 95.56 310 VAL B O 1
ATOM 6991 N N . LEU B 1 311 ? 0.934 11.602 -11.523 1 95.44 311 LEU B N 1
ATOM 6992 C CA . LEU B 1 311 ? 2.352 11.57 -11.859 1 95.44 311 LEU B CA 1
ATOM 6993 C C . LEU B 1 311 ? 2.617 10.586 -13 1 95.44 311 LEU B C 1
ATOM 6995 O O . LEU B 1 311 ? 3.418 10.867 -13.891 1 95.44 311 LEU B O 1
ATOM 6999 N N . LEU B 1 312 ? 1.976 9.461 -12.883 1 94.44 312 LEU B N 1
ATOM 7000 C CA . LEU B 1 312 ? 2.125 8.469 -13.938 1 94.44 312 LEU B CA 1
ATOM 7001 C C . LEU B 1 312 ? 1.564 8.984 -15.258 1 94.44 312 LEU B C 1
ATOM 7003 O O . LEU B 1 312 ? 2.111 8.695 -16.328 1 94.44 312 LEU B O 1
ATOM 7007 N N . GLU B 1 313 ? 0.481 9.719 -15.18 1 94.31 313 GLU B N 1
ATOM 7008 C CA . GLU B 1 313 ? -0.107 10.32 -16.375 1 94.31 313 GLU B CA 1
ATOM 7009 C C . GLU B 1 313 ? 0.868 11.289 -17.047 1 94.31 313 GLU B C 1
ATOM 7011 O O . GLU B 1 313 ? 1.001 11.289 -18.266 1 94.31 313 GLU B O 1
ATOM 7016 N N . ILE B 1 314 ? 1.498 12.039 -16.25 1 96.62 314 ILE B N 1
ATOM 7017 C CA . ILE B 1 314 ? 2.488 12.984 -16.75 1 96.62 314 ILE B CA 1
ATOM 7018 C C . ILE B 1 314 ? 3.662 12.219 -17.359 1 96.62 314 ILE B C 1
ATOM 7020 O O . ILE B 1 314 ? 4.094 12.516 -18.484 1 96.62 314 ILE B O 1
ATOM 7024 N N . GLU B 1 315 ? 4.086 11.25 -16.672 1 95.06 315 GLU B N 1
ATOM 7025 C CA . GLU B 1 315 ? 5.258 10.469 -17.062 1 95.06 315 GLU B CA 1
ATOM 7026 C C . GLU B 1 315 ? 5.035 9.766 -18.406 1 95.06 315 GLU B C 1
ATOM 7028 O O . GLU B 1 315 ? 5.941 9.695 -19.234 1 95.06 315 GLU B O 1
ATOM 7033 N N . ARG B 1 316 ? 3.877 9.273 -18.625 1 92.5 316 ARG B N 1
ATOM 7034 C CA . ARG B 1 316 ? 3.58 8.461 -19.797 1 92.5 316 ARG B CA 1
ATOM 7035 C C . ARG B 1 316 ? 3.227 9.344 -21 1 92.5 316 ARG B C 1
ATOM 7037 O O . ARG B 1 316 ? 3.266 8.883 -22.141 1 92.5 316 ARG B O 1
ATOM 7044 N N . SER B 1 317 ? 2.863 10.555 -20.719 1 94 317 SER B N 1
ATOM 7045 C CA . SER B 1 317 ? 2.398 11.453 -21.766 1 94 317 SER B CA 1
ATOM 7046 C C . SER B 1 317 ? 3.525 11.812 -22.734 1 94 317 SER B C 1
ATOM 7048 O O . SER B 1 317 ? 4.691 11.883 -22.328 1 94 317 SER B O 1
ATOM 7050 N N . LYS B 1 318 ? 3.121 12.016 -24 1 93.75 318 LYS B N 1
ATOM 7051 C CA . LYS B 1 318 ? 4.074 12.461 -25 1 93.75 318 LYS B CA 1
ATOM 7052 C C . LYS B 1 318 ? 3.805 13.898 -25.422 1 93.75 318 LYS B C 1
ATOM 7054 O O . LYS B 1 318 ? 4.426 14.406 -26.359 1 93.75 318 LYS B O 1
ATOM 7059 N N . ALA B 1 319 ? 2.93 14.547 -24.703 1 96.12 319 ALA B N 1
ATOM 7060 C CA . ALA B 1 319 ? 2.584 15.93 -25.016 1 96.12 319 ALA B CA 1
ATOM 7061 C C . ALA B 1 319 ? 3.766 16.859 -24.75 1 96.12 319 ALA B C 1
ATOM 7063 O O . ALA B 1 319 ? 4.367 16.828 -23.688 1 96.12 319 ALA B O 1
ATOM 7064 N N . PRO B 1 320 ? 4.055 17.688 -25.719 1 97.56 320 PRO B N 1
ATOM 7065 C CA . PRO B 1 320 ? 5.18 18.609 -25.531 1 97.56 320 PRO B CA 1
ATOM 7066 C C . PRO B 1 320 ? 4.961 19.578 -24.375 1 97.56 320 PRO B C 1
ATOM 7068 O O . PRO B 1 320 ? 5.922 19.984 -23.719 1 97.56 320 PRO B O 1
ATOM 7071 N N . GLU B 1 321 ? 3.699 19.891 -24.125 1 97.44 321 GLU B N 1
ATOM 7072 C CA . GLU B 1 321 ? 3.357 20.828 -23.062 1 97.44 321 GLU B CA 1
ATOM 7073 C C . GLU B 1 321 ? 3.76 20.281 -21.688 1 97.44 321 GLU B C 1
ATOM 7075 O O . GLU B 1 321 ? 3.904 21.047 -20.734 1 97.44 321 GLU B O 1
ATOM 7080 N N . LEU B 1 322 ? 4.023 18.953 -21.609 1 98.12 322 LEU B N 1
ATOM 7081 C CA . LEU B 1 322 ? 4.305 18.344 -20.312 1 98.12 322 LEU B CA 1
ATOM 7082 C C . LEU B 1 322 ? 5.773 17.953 -20.219 1 98.12 322 LEU B C 1
ATOM 7084 O O . LEU B 1 322 ? 6.172 17.266 -19.266 1 98.12 322 LEU B O 1
ATOM 7088 N N . GLU B 1 323 ? 6.551 18.375 -21.141 1 98 323 GLU B N 1
ATOM 7089 C CA . GLU B 1 323 ? 7.949 17.953 -21.203 1 98 323 GLU B CA 1
ATOM 7090 C C . GLU B 1 323 ? 8.695 18.328 -19.922 1 98 323 GLU B C 1
ATOM 7092 O O . GLU B 1 323 ? 9.375 17.484 -19.344 1 98 323 GLU B O 1
ATOM 7097 N N . LYS B 1 324 ? 8.578 19.594 -19.5 1 97.56 324 LYS B N 1
ATOM 7098 C CA . LYS B 1 324 ? 9.281 20.047 -18.297 1 97.56 324 LYS B CA 1
ATOM 7099 C C . LYS B 1 324 ? 8.797 19.297 -17.062 1 97.56 324 LYS B C 1
ATOM 7101 O O . LYS B 1 324 ? 9.586 18.984 -16.172 1 97.56 324 LYS B O 1
ATOM 7106 N N . SER B 1 325 ? 7.48 19.109 -16.953 1 98.25 325 SER B N 1
ATOM 7107 C CA . SER B 1 325 ? 6.922 18.328 -15.852 1 98.25 325 SER B CA 1
ATOM 7108 C C . SER B 1 325 ? 7.449 16.891 -15.859 1 98.25 325 SER B C 1
ATOM 7110 O O . SER B 1 325 ? 7.809 16.344 -14.82 1 98.25 325 SER B O 1
ATOM 7112 N N . ARG B 1 326 ? 7.523 16.297 -17 1 97.81 326 ARG B N 1
ATOM 7113 C CA . ARG B 1 326 ? 8.023 14.938 -17.156 1 97.81 326 ARG B CA 1
ATOM 7114 C C . ARG B 1 326 ? 9.484 14.836 -16.719 1 97.81 326 ARG B C 1
ATOM 7116 O O . ARG B 1 326 ? 9.898 13.805 -16.172 1 97.81 326 ARG B O 1
ATOM 7123 N N . GLU B 1 327 ? 10.219 15.852 -17 1 97.56 327 GLU B N 1
ATOM 7124 C CA . GLU B 1 327 ? 11.617 15.867 -16.578 1 97.56 327 GLU B CA 1
ATOM 7125 C C . GLU B 1 327 ? 11.75 15.789 -15.07 1 97.56 327 GLU B C 1
ATOM 7127 O O . GLU B 1 327 ? 12.625 15.094 -14.547 1 97.56 327 GLU B O 1
ATOM 7132 N N . ILE B 1 328 ? 10.945 16.516 -14.391 1 97.62 328 ILE B N 1
ATOM 7133 C CA . ILE B 1 328 ? 10.984 16.516 -12.93 1 97.62 328 ILE B CA 1
ATOM 7134 C C . ILE B 1 328 ? 10.586 15.125 -12.414 1 97.62 328 ILE B C 1
ATOM 7136 O O . ILE B 1 328 ? 11.219 14.594 -11.5 1 97.62 328 ILE B O 1
ATOM 7140 N N . VAL B 1 329 ? 9.539 14.547 -13.008 1 97.62 329 VAL B N 1
ATOM 7141 C CA . VAL B 1 329 ? 9.094 13.219 -12.609 1 97.62 329 VAL B CA 1
ATOM 7142 C C . VAL B 1 329 ? 10.211 12.203 -12.852 1 97.62 329 VAL B C 1
ATOM 7144 O O . VAL B 1 329 ? 10.445 11.32 -12.023 1 97.62 329 VAL B O 1
ATOM 7147 N N . GLN B 1 330 ? 10.883 12.344 -13.945 1 96.19 330 GLN B N 1
ATOM 7148 C CA . GLN B 1 330 ? 12.008 11.469 -14.25 1 96.19 330 GLN B CA 1
ATOM 7149 C C . GLN B 1 330 ? 13.102 11.586 -13.195 1 96.19 330 GLN B C 1
ATOM 7151 O O . GLN B 1 330 ? 13.719 10.586 -12.82 1 96.19 330 GLN B O 1
ATOM 7156 N N . ARG B 1 331 ? 13.352 12.789 -12.766 1 96.44 331 ARG B N 1
ATOM 7157 C CA . ARG B 1 331 ? 14.344 13.008 -11.711 1 96.44 331 ARG B CA 1
ATOM 7158 C C . ARG B 1 331 ? 13.938 12.289 -10.422 1 96.44 331 ARG B C 1
ATOM 7160 O O . ARG B 1 331 ? 14.781 11.719 -9.734 1 96.44 331 ARG B O 1
ATOM 7167 N N . ILE B 1 332 ? 12.672 12.328 -10.094 1 96.38 332 ILE B N 1
ATOM 7168 C CA . ILE B 1 332 ? 12.188 11.617 -8.914 1 96.38 332 ILE B CA 1
ATOM 7169 C C . ILE B 1 332 ? 12.422 10.117 -9.078 1 96.38 332 ILE B C 1
ATOM 7171 O O . ILE B 1 332 ? 12.938 9.461 -8.164 1 96.38 332 ILE B O 1
ATOM 7175 N N . ARG B 1 333 ? 12.109 9.602 -10.297 1 94.44 333 ARG B N 1
ATOM 7176 C CA . ARG B 1 333 ? 12.242 8.172 -10.578 1 94.44 333 ARG B CA 1
ATOM 7177 C C . ARG B 1 333 ? 13.703 7.738 -10.5 1 94.44 333 ARG B C 1
ATOM 7179 O O . ARG B 1 333 ? 13.992 6.613 -10.086 1 94.44 333 ARG B O 1
ATOM 7186 N N . THR B 1 334 ? 14.586 8.609 -10.844 1 93.62 334 THR B N 1
ATOM 7187 C CA . THR B 1 334 ? 16 8.266 -10.875 1 93.62 334 THR B CA 1
ATOM 7188 C C . THR B 1 334 ? 16.719 8.797 -9.633 1 93.62 334 THR B C 1
ATOM 7190 O O . THR B 1 334 ? 17.953 8.836 -9.586 1 93.62 334 THR B O 1
ATOM 7193 N N . ARG B 1 335 ? 15.961 9.359 -8.734 1 93 335 ARG B N 1
ATOM 7194 C CA . ARG B 1 335 ? 16.391 9.828 -7.422 1 93 335 ARG B CA 1
ATOM 7195 C C . ARG B 1 335 ? 17.391 10.977 -7.547 1 93 335 ARG B C 1
ATOM 7197 O O . ARG B 1 335 ? 18.391 11.016 -6.84 1 93 335 ARG B O 1
ATOM 7204 N N . GLN B 1 336 ? 17.234 11.766 -8.523 1 93.69 336 GLN B N 1
ATOM 7205 C CA . GLN B 1 336 ? 17.938 13.047 -8.617 1 93.69 336 GLN B CA 1
ATOM 7206 C C . GLN B 1 336 ? 17.125 14.156 -7.941 1 93.69 336 GLN B C 1
ATOM 7208 O O . GLN B 1 336 ? 16.562 15.023 -8.617 1 93.69 336 GLN B O 1
ATOM 7213 N N . LEU B 1 337 ? 17.25 14.141 -6.656 1 95.44 337 LEU B N 1
ATOM 7214 C CA . LEU B 1 337 ? 16.328 14.938 -5.844 1 95.44 337 LEU B CA 1
ATOM 7215 C C . LEU B 1 337 ? 16.891 16.328 -5.605 1 95.44 337 LEU B C 1
ATOM 7217 O O . LEU B 1 337 ? 18.109 16.547 -5.703 1 95.44 337 LEU B O 1
ATOM 7221 N N . TYR B 1 338 ? 15.93 17.219 -5.332 1 96.19 338 TYR B N 1
ATOM 7222 C CA . TYR B 1 338 ? 16.359 18.5 -4.766 1 96.19 338 TYR B CA 1
ATOM 7223 C C . TYR B 1 338 ? 17.188 18.281 -3.502 1 96.19 338 TYR B C 1
ATOM 7225 O O . TYR B 1 338 ? 16.984 17.297 -2.783 1 96.19 338 TYR B O 1
ATOM 7233 N N . LYS B 1 339 ? 18.141 19.125 -3.264 1 94.38 339 LYS B N 1
ATOM 7234 C CA . LYS B 1 339 ? 19.047 18.906 -2.139 1 94.38 339 LYS B CA 1
ATOM 7235 C C . LYS B 1 339 ? 18.812 19.938 -1.039 1 94.38 339 LYS B C 1
ATOM 7237 O O . LYS B 1 339 ? 18.688 21.141 -1.316 1 94.38 339 LYS B O 1
ATOM 7242 N N . GLN B 1 340 ? 18.688 19.422 0.185 1 93.62 340 GLN B N 1
ATOM 7243 C CA . GLN B 1 340 ? 18.594 20.328 1.326 1 93.62 340 GLN B CA 1
ATOM 7244 C C . GLN B 1 340 ? 19.953 20.984 1.614 1 93.62 340 GLN B C 1
ATOM 7246 O O . GLN B 1 340 ? 20.922 20.281 1.918 1 93.62 340 GLN B O 1
ATOM 7251 N N . VAL B 1 341 ? 19.969 22.234 1.58 1 91.44 341 VAL B N 1
ATOM 7252 C CA . VAL B 1 341 ? 21.203 23 1.731 1 91.44 341 VAL B CA 1
ATOM 7253 C C . VAL B 1 341 ? 21.406 23.359 3.203 1 91.44 341 VAL B C 1
ATOM 7255 O O . VAL B 1 341 ? 22.547 23.391 3.686 1 91.44 341 VAL B O 1
ATOM 7258 N N . ASP B 1 342 ? 20.344 23.672 3.834 1 89.62 342 ASP B N 1
ATOM 7259 C CA . ASP B 1 342 ? 20.391 24.062 5.238 1 89.62 342 ASP B CA 1
ATOM 7260 C C . ASP B 1 342 ? 19.047 23.828 5.926 1 89.62 342 ASP B C 1
ATOM 7262 O O . ASP B 1 342 ? 18.031 23.656 5.254 1 89.62 342 ASP B O 1
ATOM 7266 N N . MET B 1 343 ? 19.141 23.734 7.25 1 87.12 343 MET B N 1
ATOM 7267 C CA . MET B 1 343 ? 17.953 23.578 8.086 1 87.12 343 MET B CA 1
ATOM 7268 C C . MET B 1 343 ? 18.125 24.328 9.406 1 87.12 343 MET B C 1
ATOM 7270 O O . MET B 1 343 ? 19.188 24.312 10.008 1 87.12 343 MET B O 1
ATOM 7274 N N . TYR B 1 344 ? 17.094 25.078 9.781 1 85.94 344 TYR B N 1
ATOM 7275 C CA . TYR B 1 344 ? 17.109 25.844 11.023 1 85.94 344 TYR B CA 1
ATOM 7276 C C . TYR B 1 344 ? 15.82 25.641 11.805 1 85.94 344 TYR B C 1
ATOM 7278 O O . TYR B 1 344 ? 14.758 25.422 11.227 1 85.94 344 TYR B O 1
ATOM 7286 N N . MET B 1 345 ? 15.992 25.688 13.086 1 82.69 345 MET B N 1
ATOM 7287 C CA . MET B 1 345 ? 14.836 25.703 13.977 1 82.69 345 MET B CA 1
ATOM 7288 C C . MET B 1 345 ? 14.656 27.078 14.609 1 82.69 345 MET B C 1
ATOM 7290 O O . MET B 1 345 ? 15.609 27.641 15.156 1 82.69 345 MET B O 1
ATOM 7294 N N . PHE B 1 346 ? 13.445 27.656 14.445 1 84.31 346 PHE B N 1
ATOM 7295 C CA . PHE B 1 346 ? 13.148 28.969 14.992 1 84.31 346 PHE B CA 1
ATOM 7296 C C . PHE B 1 346 ? 11.93 28.906 15.906 1 84.31 346 PHE B C 1
ATOM 7298 O O . PHE B 1 346 ? 11.094 28.016 15.781 1 84.31 346 PHE B O 1
ATOM 7305 N N . ALA B 1 347 ? 11.93 29.844 16.812 1 82.69 347 ALA B N 1
ATOM 7306 C CA . ALA B 1 347 ? 10.68 30.094 17.547 1 82.69 347 ALA B CA 1
ATOM 7307 C C . ALA B 1 347 ? 9.617 30.672 16.609 1 82.69 347 ALA B C 1
ATOM 7309 O O . ALA B 1 347 ? 9.938 31.344 15.625 1 82.69 347 ALA B O 1
ATOM 7310 N N . VAL B 1 348 ? 8.398 30.453 16.922 1 83.31 348 VAL B N 1
ATOM 7311 C CA . VAL B 1 348 ? 7.273 30.812 16.062 1 83.31 348 VAL B CA 1
ATOM 7312 C C . VAL B 1 348 ? 7.199 32.344 15.922 1 83.31 348 VAL B C 1
ATOM 7314 O O . VAL B 1 348 ? 6.68 32.844 14.93 1 83.31 348 VAL B O 1
ATOM 7317 N N . GLU B 1 349 ? 7.715 33.094 16.859 1 84.69 349 GLU B N 1
ATOM 7318 C CA . GLU B 1 349 ? 7.664 34.531 16.828 1 84.69 349 GLU B CA 1
ATOM 7319 C C . GLU B 1 349 ? 8.438 35.094 15.641 1 84.69 349 GLU B C 1
ATOM 7321 O O . GLU B 1 349 ? 8.195 36.25 15.219 1 84.69 349 GLU B O 1
ATOM 7326 N N . HIS B 1 350 ? 9.297 34.344 15.086 1 88.25 350 HIS B N 1
ATOM 7327 C CA . HIS B 1 350 ? 10.148 34.812 13.992 1 88.25 350 HIS B CA 1
ATOM 7328 C C . HIS B 1 350 ? 9.516 34.5 12.641 1 88.25 350 HIS B C 1
ATOM 7330 O O . HIS B 1 350 ? 10.141 34.75 11.594 1 88.25 350 HIS B O 1
ATOM 7336 N N . ARG B 1 351 ? 8.352 34 12.609 1 88.44 351 ARG B N 1
ATOM 7337 C CA . ARG B 1 351 ? 7.688 33.594 11.383 1 88.44 351 ARG B CA 1
ATOM 7338 C C . ARG B 1 351 ? 7.582 34.75 10.391 1 88.44 351 ARG B C 1
ATOM 7340 O O . ARG B 1 351 ? 7.891 34.594 9.211 1 88.44 351 ARG B O 1
ATOM 7347 N N . ASP B 1 352 ? 7.203 35.875 10.875 1 90.5 352 ASP B N 1
ATOM 7348 C CA . ASP B 1 352 ? 6.984 37.031 9.992 1 90.5 352 ASP B CA 1
ATOM 7349 C C . ASP B 1 352 ? 8.305 37.531 9.406 1 90.5 352 ASP B C 1
ATOM 7351 O O . ASP B 1 352 ? 8.352 37.938 8.242 1 90.5 352 ASP B O 1
ATOM 7355 N N . THR B 1 353 ? 9.289 37.5 10.156 1 91.25 353 THR B N 1
ATOM 7356 C CA . THR B 1 353 ? 10.617 37.875 9.672 1 91.25 353 THR B CA 1
ATOM 7357 C C . THR B 1 353 ? 11.117 36.906 8.625 1 91.25 353 THR B C 1
ATOM 7359 O O . THR B 1 353 ? 11.703 37.312 7.617 1 91.25 353 THR B O 1
ATOM 7362 N N . LEU B 1 354 ? 10.859 35.719 8.844 1 91.44 354 LEU B N 1
ATOM 7363 C CA . LEU B 1 354 ? 11.359 34.656 7.965 1 91.44 354 LEU B CA 1
ATOM 7364 C C . LEU B 1 354 ? 10.625 34.656 6.629 1 91.44 354 LEU B C 1
ATOM 7366 O O . LEU B 1 354 ? 11.148 34.156 5.629 1 91.44 354 LEU B O 1
ATOM 7370 N N . LYS B 1 355 ? 9.469 35.219 6.648 1 90.44 355 LYS B N 1
ATOM 7371 C CA . LYS B 1 355 ? 8.711 35.344 5.406 1 90.44 355 LYS B CA 1
ATOM 7372 C C . LYS B 1 355 ? 9.43 36.25 4.41 1 90.44 355 LYS B C 1
ATOM 7374 O O . LYS B 1 355 ? 9.172 36.188 3.207 1 90.44 355 LYS B O 1
ATOM 7379 N N . LEU B 1 356 ? 10.328 37 4.934 1 91.88 356 LEU B N 1
ATOM 7380 C CA . LEU B 1 356 ? 11.086 37.906 4.078 1 91.88 356 LEU B CA 1
ATOM 7381 C C . LEU B 1 356 ? 12.195 37.188 3.34 1 91.88 356 LEU B C 1
ATOM 7383 O O . LEU B 1 356 ? 12.766 37.719 2.381 1 91.88 356 LEU B O 1
ATOM 7387 N N . LEU B 1 357 ? 12.5 36.031 3.793 1 93.31 357 LEU B N 1
ATOM 7388 C CA . LEU B 1 357 ? 13.461 35.188 3.084 1 93.31 357 LEU B CA 1
ATOM 7389 C C . LEU B 1 357 ? 12.828 34.562 1.845 1 93.31 357 LEU B C 1
ATOM 7391 O O . LEU B 1 357 ? 12.219 33.5 1.922 1 93.31 357 LEU B O 1
ATOM 7395 N N . THR B 1 358 ? 13.031 35.188 0.696 1 93.88 358 THR B N 1
ATOM 7396 C CA . THR B 1 358 ? 12.445 34.719 -0.552 1 93.88 358 THR B CA 1
ATOM 7397 C C . THR B 1 358 ? 13.531 34.281 -1.527 1 93.88 358 THR B C 1
ATOM 7399 O O . THR B 1 358 ? 14.672 34.75 -1.442 1 93.88 358 THR B O 1
ATOM 7402 N N . PRO B 1 359 ? 13.117 33.375 -2.373 1 94.44 359 PRO B N 1
ATOM 7403 C CA . PRO B 1 359 ? 14.086 32.969 -3.391 1 94.44 359 PRO B CA 1
ATOM 7404 C C . PRO B 1 359 ? 14.664 34.125 -4.176 1 94.44 359 PRO B C 1
ATOM 7406 O O . PRO B 1 359 ? 15.844 34.125 -4.52 1 94.44 359 PRO B O 1
ATOM 7409 N N . GLU B 1 360 ? 13.93 35.156 -4.434 1 94.25 360 GLU B N 1
ATOM 7410 C CA . GLU B 1 360 ? 14.383 36.312 -5.164 1 94.25 360 GLU B CA 1
ATOM 7411 C C . GLU B 1 360 ? 15.453 37.094 -4.383 1 94.25 360 GLU B C 1
ATOM 7413 O O . GLU B 1 360 ? 16.469 37.5 -4.949 1 94.25 360 GLU B O 1
ATOM 7418 N N . LYS B 1 361 ? 15.172 37.188 -3.111 1 94.62 361 LYS B N 1
ATOM 7419 C CA . LYS B 1 361 ? 16.141 37.875 -2.268 1 94.62 361 LYS B CA 1
ATOM 7420 C C . LYS B 1 361 ? 17.453 37.125 -2.203 1 94.62 361 LYS B C 1
ATOM 7422 O O . LYS B 1 361 ? 18.531 37.75 -2.184 1 94.62 361 LYS B O 1
ATOM 7427 N N . VAL B 1 362 ? 17.344 35.875 -2.158 1 94.12 362 VAL B N 1
ATOM 7428 C CA . VAL B 1 362 ? 18.531 35.031 -2.102 1 94.12 362 VAL B CA 1
ATOM 7429 C C . VAL B 1 362 ? 19.312 35.156 -3.4 1 94.12 362 VAL B C 1
ATOM 7431 O O . VAL B 1 362 ? 20.547 35.281 -3.377 1 94.12 362 VAL B O 1
ATOM 7434 N N . ALA B 1 363 ? 18.672 35.156 -4.473 1 93.06 363 ALA B N 1
ATOM 7435 C CA . ALA B 1 363 ? 19.328 35.281 -5.77 1 93.06 363 ALA B CA 1
ATOM 7436 C C . ALA B 1 363 ? 19.969 36.656 -5.918 1 93.06 363 ALA B C 1
ATOM 7438 O O . ALA B 1 363 ? 21.031 36.812 -6.527 1 93.06 363 ALA B O 1
ATOM 7439 N N . GLU B 1 364 ? 19.391 37.656 -5.383 1 92.19 364 GLU B N 1
ATOM 7440 C CA . GLU B 1 364 ? 19.844 39.031 -5.508 1 92.19 364 GLU B CA 1
ATOM 7441 C C . GLU B 1 364 ? 21.109 39.281 -4.664 1 92.19 364 GLU B C 1
ATOM 7443 O O . GLU B 1 364 ? 21.984 40.062 -5.055 1 92.19 364 GLU B O 1
ATOM 7448 N N . VAL B 1 365 ? 21.125 38.656 -3.58 1 92.38 365 VAL B N 1
ATOM 7449 C CA . VAL B 1 365 ? 22.203 38.906 -2.641 1 92.38 365 VAL B CA 1
ATOM 7450 C C . VAL B 1 365 ? 23.516 38.375 -3.229 1 92.38 365 VAL B C 1
ATOM 7452 O O . VAL B 1 365 ? 24.594 38.875 -2.891 1 92.38 365 VAL B O 1
ATOM 7455 N N . VAL B 1 366 ? 23.469 37.406 -4.066 1 89.38 366 VAL B N 1
ATOM 7456 C CA . VAL B 1 366 ? 24.656 36.812 -4.668 1 89.38 366 VAL B CA 1
ATOM 7457 C C . VAL B 1 366 ? 25.438 37.875 -5.434 1 89.38 366 VAL B C 1
ATOM 7459 O O . VAL B 1 366 ? 26.656 37.812 -5.504 1 89.38 366 VAL B O 1
ATOM 7462 N N . LYS B 1 367 ? 24.75 38.781 -5.957 1 85 367 LYS B N 1
ATOM 7463 C CA . LYS B 1 367 ? 25.375 39.844 -6.707 1 85 367 LYS B CA 1
ATOM 7464 C C . LYS B 1 367 ? 26.172 40.781 -5.789 1 85 367 LYS B C 1
ATOM 7466 O O . LYS B 1 367 ? 27.047 41.5 -6.246 1 85 367 LYS B O 1
ATOM 7471 N N . THR B 1 368 ? 25.875 40.719 -4.551 1 86.38 368 THR B N 1
ATOM 7472 C CA . THR B 1 368 ? 26.484 41.656 -3.615 1 86.38 368 THR B CA 1
ATOM 7473 C C . THR B 1 368 ? 27.578 40.969 -2.787 1 86.38 368 THR B C 1
ATOM 7475 O O . THR B 1 368 ? 28.281 41.625 -2.031 1 86.38 368 THR B O 1
ATOM 7478 N N . ILE B 1 369 ? 27.688 39.688 -2.924 1 83.44 369 ILE B N 1
ATOM 7479 C CA . ILE B 1 369 ? 28.641 38.969 -2.09 1 83.44 369 ILE B CA 1
ATOM 7480 C C . ILE B 1 369 ? 29.891 38.656 -2.906 1 83.44 369 ILE B C 1
ATOM 7482 O O . ILE B 1 369 ? 29.812 38.438 -4.121 1 83.44 369 ILE B O 1
ATOM 7486 N N . GLU B 1 370 ? 31.031 38.656 -2.25 1 79.75 370 GLU B N 1
ATOM 7487 C CA . GLU B 1 370 ? 32.281 38.25 -2.871 1 79.75 370 GLU B CA 1
ATOM 7488 C C . GLU B 1 370 ? 32.406 36.719 -2.959 1 79.75 370 GLU B C 1
ATOM 7490 O O . GLU B 1 370 ? 32.344 36.031 -1.939 1 79.75 370 GLU B O 1
ATOM 7495 N N . LEU B 1 371 ? 32.406 36.25 -4.148 1 81.94 371 LEU B N 1
ATOM 7496 C CA . LEU B 1 371 ? 32.5 34.812 -4.359 1 81.94 371 LEU B CA 1
ATOM 7497 C C . LEU B 1 371 ? 33.844 34.469 -4.949 1 81.94 371 LEU B C 1
ATOM 7499 O O . LEU B 1 371 ? 34.469 35.281 -5.637 1 81.94 371 LEU B O 1
ATOM 7503 N N . PRO B 1 372 ? 34.219 33.281 -4.531 1 78.12 372 PRO B N 1
ATOM 7504 C CA . PRO B 1 372 ? 35.469 32.812 -5.156 1 78.12 372 PRO B CA 1
ATOM 7505 C C . PRO B 1 372 ? 35.344 32.719 -6.676 1 78.12 372 PRO B C 1
ATOM 7507 O O . PRO B 1 372 ? 34.25 32.594 -7.215 1 78.12 372 PRO B O 1
ATOM 7510 N N . GLU B 1 373 ? 36.469 32.906 -7.352 1 68.31 373 GLU B N 1
ATOM 7511 C CA . GLU B 1 373 ? 36.531 32.938 -8.805 1 68.31 373 GLU B CA 1
ATOM 7512 C C . GLU B 1 373 ? 35.938 31.688 -9.43 1 68.31 373 GLU B C 1
ATOM 7514 O O . GLU B 1 373 ? 35.344 31.75 -10.508 1 68.31 373 GLU B O 1
ATOM 7519 N N . ASP B 1 374 ? 35.938 30.547 -8.773 1 72.69 374 ASP B N 1
ATOM 7520 C CA . ASP B 1 374 ? 35.5 29.281 -9.367 1 72.69 374 ASP B CA 1
ATOM 7521 C C . ASP B 1 374 ? 34.031 29 -9.023 1 72.69 374 ASP B C 1
ATOM 7523 O O . ASP B 1 374 ? 33.469 27.984 -9.469 1 72.69 374 ASP B O 1
ATOM 7527 N N . ALA B 1 375 ? 33.469 29.922 -8.375 1 70.38 375 ALA B N 1
ATOM 7528 C CA . ALA B 1 375 ? 32.062 29.719 -8.008 1 70.38 375 ALA B CA 1
ATOM 7529 C C . ALA B 1 375 ? 31.141 30.203 -9.102 1 70.38 375 ALA B C 1
ATOM 7531 O O . ALA B 1 375 ? 31.391 31.234 -9.734 1 70.38 375 ALA B O 1
ATOM 7532 N N . ASP B 1 376 ? 30.281 29.344 -9.539 1 67.81 376 ASP B N 1
ATOM 7533 C CA . ASP B 1 376 ? 29.25 29.797 -10.484 1 67.81 376 ASP B CA 1
ATOM 7534 C C . ASP B 1 376 ? 28.438 30.938 -9.898 1 67.81 376 ASP B C 1
ATOM 7536 O O . ASP B 1 376 ? 27.609 30.734 -9.008 1 67.81 376 ASP B O 1
ATOM 7540 N N . ALA B 1 377 ? 28.75 32.094 -10.367 1 69.62 377 ALA B N 1
ATOM 7541 C CA . ALA B 1 377 ? 28.203 33.312 -9.789 1 69.62 377 ALA B CA 1
ATOM 7542 C C . ALA B 1 377 ? 26.75 33.531 -10.234 1 69.62 377 ALA B C 1
ATOM 7544 O O . ALA B 1 377 ? 26.031 34.375 -9.672 1 69.62 377 ALA B O 1
ATOM 7545 N N . GLU B 1 378 ? 26.25 32.656 -11.086 1 85.12 378 GLU B N 1
ATOM 7546 C CA . GLU B 1 378 ? 24.891 32.906 -11.539 1 85.12 378 GLU B CA 1
ATOM 7547 C C . GLU B 1 378 ? 23.875 32.031 -10.797 1 85.12 378 GLU B C 1
ATOM 7549 O O . GLU B 1 378 ? 24 30.797 -10.797 1 85.12 378 GLU B O 1
ATOM 7554 N N . LEU B 1 379 ? 23.062 32.719 -10.023 1 90.44 379 LEU B N 1
ATOM 7555 C CA . LEU B 1 379 ? 22.016 32.062 -9.281 1 90.44 379 LEU B CA 1
ATOM 7556 C C . LEU B 1 379 ? 20.641 32.656 -9.625 1 90.44 379 LEU B C 1
ATOM 7558 O O . LEU B 1 379 ? 20.469 33.875 -9.609 1 90.44 379 LEU B O 1
ATOM 7562 N N . ALA B 1 380 ? 19.812 31.812 -10.094 1 92.5 380 ALA B N 1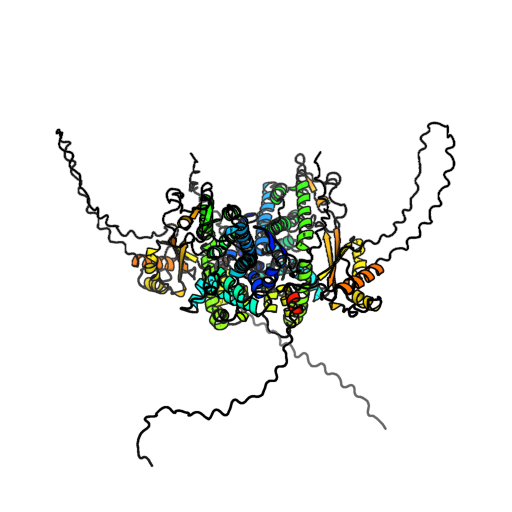
ATOM 7563 C CA . ALA B 1 380 ? 18.438 32.25 -10.359 1 92.5 380 ALA B CA 1
ATOM 7564 C C . ALA B 1 380 ? 17.516 31.891 -9.195 1 92.5 380 ALA B C 1
ATOM 7566 O O . ALA B 1 380 ? 17.797 30.969 -8.43 1 92.5 380 ALA B O 1
ATOM 7567 N N . ALA B 1 381 ? 16.453 32.688 -9.039 1 94.25 381 ALA B N 1
ATOM 7568 C CA . ALA B 1 381 ? 15.469 32.438 -7.984 1 94.25 381 ALA B CA 1
ATOM 7569 C C . ALA B 1 381 ? 14.898 31.016 -8.102 1 94.25 381 ALA B C 1
ATOM 7571 O O . ALA B 1 381 ? 14.586 30.391 -7.094 1 94.25 381 ALA B O 1
ATOM 7572 N N . GLU B 1 382 ? 14.875 30.484 -9.312 1 93.12 382 GLU B N 1
ATOM 7573 C CA . GLU B 1 382 ? 1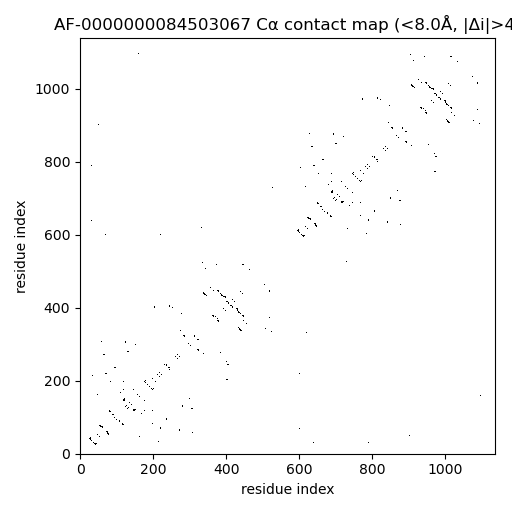4.297 29.172 -9.586 1 93.12 382 GLU B CA 1
ATOM 7574 C C . GLU B 1 382 ? 15.18 28.047 -9.016 1 93.12 382 GLU B C 1
ATOM 7576 O O . GLU B 1 382 ? 14.719 26.922 -8.859 1 93.12 382 GLU B O 1
ATOM 7581 N N . ASP B 1 383 ? 16.344 28.391 -8.703 1 94.19 383 ASP B N 1
ATOM 7582 C CA . ASP B 1 383 ? 17.266 27.391 -8.172 1 94.19 383 ASP B CA 1
ATOM 7583 C C . ASP B 1 383 ? 17.031 27.172 -6.68 1 94.19 383 ASP B C 1
ATOM 7585 O O . ASP B 1 383 ? 17.531 26.188 -6.109 1 94.19 383 ASP B O 1
ATOM 7589 N N . VAL B 1 384 ? 16.312 28.094 -6.109 1 95 384 VAL B N 1
ATOM 7590 C CA . VAL B 1 384 ? 16.156 28.094 -4.66 1 95 384 VAL B CA 1
ATOM 7591 C C . VAL B 1 384 ? 14.727 27.719 -4.281 1 95 384 VAL B C 1
ATOM 7593 O O . VAL B 1 384 ? 13.773 28.172 -4.914 1 95 384 VAL B O 1
ATOM 7596 N N . ALA B 1 385 ? 14.641 26.812 -3.359 1 94.88 385 ALA B N 1
ATOM 7597 C CA . ALA B 1 385 ? 13.344 26.484 -2.775 1 94.88 385 ALA B CA 1
ATOM 7598 C C . ALA B 1 385 ? 13.383 26.594 -1.254 1 94.88 385 ALA B C 1
ATOM 7600 O O . ALA B 1 385 ? 14.305 26.078 -0.616 1 94.88 385 ALA B O 1
ATOM 7601 N N . ILE B 1 386 ? 12.453 27.312 -0.673 1 93.44 386 ILE B N 1
ATOM 7602 C CA . ILE B 1 386 ? 12.391 27.531 0.768 1 93.44 386 ILE B CA 1
ATOM 7603 C C . ILE B 1 386 ? 11.117 26.891 1.328 1 93.44 386 ILE B C 1
ATOM 7605 O O . ILE B 1 386 ? 10.023 27.125 0.817 1 93.44 386 ILE B O 1
ATOM 7609 N N . ASP B 1 387 ? 11.32 26.016 2.311 1 91.44 387 ASP B N 1
ATOM 7610 C CA . ASP B 1 387 ? 10.203 25.359 2.977 1 91.44 387 ASP B CA 1
ATOM 7611 C C . ASP B 1 387 ? 10.148 25.734 4.457 1 91.44 387 ASP B C 1
ATOM 7613 O O . ASP B 1 387 ? 11.117 25.531 5.191 1 91.44 387 ASP B O 1
ATOM 7617 N N . MET B 1 388 ? 9.07 26.344 4.863 1 88.75 388 MET B N 1
ATOM 7618 C CA . MET B 1 388 ? 8.82 26.672 6.266 1 88.75 388 MET B CA 1
ATOM 7619 C C . MET B 1 388 ? 7.66 25.844 6.82 1 88.75 388 MET B C 1
ATOM 7621 O O . MET B 1 388 ? 6.527 25.984 6.355 1 88.75 388 MET B O 1
ATOM 7625 N N . THR B 1 389 ? 7.965 24.984 7.75 1 85.12 389 THR B N 1
ATOM 7626 C CA . THR B 1 389 ? 6.949 24.094 8.297 1 85.12 389 THR B CA 1
ATOM 7627 C C . THR B 1 389 ? 6.797 24.312 9.805 1 85.12 389 THR B C 1
ATOM 7629 O O . THR B 1 389 ? 7.793 24.375 10.531 1 85.12 389 THR B O 1
ATOM 7632 N N . LEU B 1 390 ? 5.633 24.5 10.211 1 81.31 390 LEU B N 1
ATOM 7633 C CA . LEU B 1 390 ? 5.332 24.562 11.641 1 81.31 390 LEU B CA 1
ATOM 7634 C C . LEU B 1 390 ? 5.164 23.172 12.227 1 81.31 390 LEU B C 1
ATOM 7636 O O . LEU B 1 390 ? 4.344 22.391 11.742 1 81.31 390 LEU B O 1
ATOM 7640 N N . ILE B 1 391 ? 5.988 22.812 13.102 1 75.12 391 ILE B N 1
ATOM 7641 C CA . ILE B 1 391 ? 5.895 21.531 13.797 1 75.12 391 ILE B CA 1
ATOM 7642 C C . ILE B 1 391 ? 5.34 21.734 15.203 1 75.12 391 ILE B C 1
ATOM 7644 O O . ILE B 1 391 ? 5.852 22.562 15.961 1 75.12 391 ILE B O 1
ATOM 7648 N N . HIS B 1 392 ? 4.273 21.141 15.453 1 73.5 392 HIS B N 1
ATOM 7649 C CA . HIS B 1 392 ? 3.648 21.297 16.766 1 73.5 392 HIS B CA 1
ATOM 7650 C C . HIS B 1 392 ? 3.09 19.969 17.266 1 73.5 392 HIS B C 1
ATOM 7652 O O . HIS B 1 392 ? 3.09 18.969 16.547 1 73.5 392 HIS B O 1
ATOM 7658 N N . LEU B 1 393 ? 2.75 19.969 18.5 1 66.38 393 LEU B N 1
ATOM 7659 C CA . LEU B 1 393 ? 2.268 18.75 19.156 1 66.38 393 LEU B CA 1
ATOM 7660 C C . LEU B 1 393 ? 0.784 18.547 18.891 1 66.38 393 LEU B C 1
ATOM 7662 O O . LEU B 1 393 ? 0.133 17.734 19.562 1 66.38 393 LEU B O 1
ATOM 7666 N N . GLY B 1 394 ? 0.252 19.25 17.953 1 66.44 394 GLY B N 1
ATOM 7667 C CA . GLY B 1 394 ? -1.133 19 17.594 1 66.44 394 GLY B CA 1
ATOM 7668 C C . GLY B 1 394 ? -2.025 20.219 17.766 1 66.44 394 GLY B C 1
ATOM 7669 O O . GLY B 1 394 ? -3.102 20.297 17.172 1 66.44 394 GLY B O 1
ATOM 7670 N N . MET B 1 395 ? -1.675 21.094 18.703 1 67.94 395 MET B N 1
ATOM 7671 C CA . MET B 1 395 ? -2.523 22.25 18.984 1 67.94 395 MET B CA 1
ATOM 7672 C C . MET B 1 395 ? -1.733 23.547 18.844 1 67.94 395 MET B C 1
ATOM 7674 O O . MET B 1 395 ? -1.83 24.422 19.688 1 67.94 395 MET B O 1
ATOM 7678 N N . LYS B 1 396 ? -0.886 23.547 17.875 1 65.44 396 LYS B N 1
ATOM 7679 C CA . LYS B 1 396 ? -0.128 24.75 17.531 1 65.44 396 LYS B CA 1
ATOM 7680 C C . LYS B 1 396 ? 0.599 25.312 18.75 1 65.44 396 LYS B C 1
ATOM 7682 O O . LYS B 1 396 ? 1.543 24.703 19.25 1 65.44 396 LYS B O 1
ATOM 7687 N N . ASP B 1 397 ? 0.014 26.406 19.359 1 66.19 397 ASP B N 1
ATOM 7688 C CA . ASP B 1 397 ? 0.741 27.141 20.391 1 66.19 397 ASP B CA 1
ATOM 7689 C C . ASP B 1 397 ? 0.434 26.578 21.766 1 66.19 397 ASP B C 1
ATOM 7691 O O . ASP B 1 397 ? 1.042 27 22.766 1 66.19 397 ASP B O 1
ATOM 7695 N N . LYS B 1 398 ? -0.428 25.547 21.781 1 67 398 LYS B N 1
ATOM 7696 C CA . LYS B 1 398 ? -0.807 24.984 23.078 1 67 398 LYS B CA 1
ATOM 7697 C C . LYS B 1 398 ? -0.38 23.531 23.188 1 67 398 LYS B C 1
ATOM 7699 O O . LYS B 1 398 ? -0.252 22.828 22.188 1 67 398 LYS B O 1
ATOM 7704 N N . ARG B 1 399 ? -0.004 23.25 24.438 1 72.62 399 ARG B N 1
ATOM 7705 C CA . ARG B 1 399 ? 0.217 21.828 24.703 1 72.62 399 ARG B CA 1
ATOM 7706 C C . ARG B 1 399 ? -1.104 21.062 24.75 1 72.62 399 ARG B C 1
ATOM 7708 O O . ARG B 1 399 ? -1.947 21.328 25.609 1 72.62 399 ARG B O 1
ATOM 7715 N N . PRO B 1 400 ? -1.311 20.203 23.859 1 71.06 400 PRO B N 1
ATOM 7716 C CA . PRO B 1 400 ? -2.604 19.516 23.812 1 71.06 400 PRO B CA 1
ATOM 7717 C C . PRO B 1 400 ? -2.984 18.875 25.141 1 71.06 400 PRO B C 1
ATOM 7719 O O . PRO B 1 400 ? -4.16 18.859 25.516 1 71.06 400 PRO B O 1
ATOM 7722 N N . VAL B 1 401 ? -2.047 18.406 25.828 1 71.69 401 VAL B N 1
ATOM 7723 C CA . VAL B 1 401 ? -2.311 17.688 27.078 1 71.69 401 VAL B CA 1
ATOM 7724 C C . VAL B 1 401 ? -2.932 18.641 28.094 1 71.69 401 VAL B C 1
ATOM 7726 O O . VAL B 1 401 ? -3.732 18.234 28.938 1 71.69 401 VAL B O 1
ATOM 7729 N N . ASP B 1 402 ? -2.607 19.922 27.906 1 74.88 402 ASP B N 1
ATOM 7730 C CA . ASP B 1 402 ? -3.127 20.906 28.844 1 74.88 402 ASP B CA 1
ATOM 7731 C C . ASP B 1 402 ? -4.602 21.188 28.578 1 74.88 402 ASP B C 1
ATOM 7733 O O . ASP B 1 402 ? -5.289 21.781 29.422 1 74.88 402 ASP B O 1
ATOM 7737 N N . LEU B 1 403 ? -5.031 20.781 27.469 1 75.25 403 LEU B N 1
ATOM 7738 C CA . LEU B 1 403 ? -6.414 21.062 27.094 1 75.25 403 LEU B CA 1
ATOM 7739 C C . LEU B 1 403 ? -7.305 19.844 27.375 1 75.25 403 LEU B C 1
ATOM 7741 O O . LEU B 1 403 ? -8.516 19.906 27.156 1 75.25 403 LEU B O 1
ATOM 7745 N N . VAL B 1 404 ? -6.691 18.844 27.906 1 80.12 404 VAL B N 1
ATOM 7746 C CA . VAL B 1 404 ? -7.43 17.609 28.172 1 80.12 404 VAL B CA 1
ATOM 7747 C C . VAL B 1 404 ? -7.934 17.609 29.609 1 80.12 404 VAL B C 1
ATOM 7749 O O . VAL B 1 404 ? -7.199 18 30.531 1 80.12 404 VAL B O 1
ATOM 7752 N N . LYS B 1 405 ? -9.195 17.266 29.781 1 80.94 405 LYS B N 1
ATOM 7753 C CA . LYS B 1 405 ? -9.75 17.125 31.125 1 80.94 405 LYS B CA 1
ATOM 7754 C C . LYS B 1 405 ? -9.742 15.672 31.562 1 80.94 405 LYS B C 1
ATOM 7756 O O . LYS B 1 405 ? -9.961 14.766 30.75 1 80.94 405 LYS B O 1
ATOM 7761 N N . PHE B 1 406 ? -9.508 15.555 32.844 1 82.5 406 PHE B N 1
ATOM 7762 C CA . PHE B 1 406 ? -9.43 14.227 33.438 1 82.5 406 PHE B CA 1
ATOM 7763 C C . PHE B 1 406 ? -10.445 14.086 34.562 1 82.5 406 PHE B C 1
ATOM 7765 O O . PHE B 1 406 ? -10.898 15.078 35.125 1 82.5 406 PHE B O 1
ATOM 7772 N N . TYR B 1 407 ? -10.867 12.852 34.75 1 79.94 407 TYR B N 1
ATOM 7773 C CA . TYR B 1 407 ? -11.75 12.555 35.875 1 79.94 407 TYR B CA 1
ATOM 7774 C C . TYR B 1 407 ? -11.148 11.477 36.75 1 79.94 407 TYR B C 1
ATOM 7776 O O . TYR B 1 407 ? -10.289 10.703 36.312 1 79.94 407 TYR B O 1
ATOM 7784 N N . GLY B 1 408 ? -11.562 11.492 38.031 1 76.38 408 GLY B N 1
ATOM 7785 C CA . GLY B 1 408 ? -11.078 10.492 38.969 1 76.38 408 GLY B CA 1
ATOM 7786 C C . GLY B 1 408 ? -12.07 9.375 39.219 1 76.38 408 GLY B C 1
ATOM 7787 O O . GLY B 1 408 ? -13.273 9.547 39 1 76.38 408 GLY B O 1
ATOM 7788 N N . LYS B 1 409 ? -11.586 8.242 39.656 1 75.06 409 LYS B N 1
ATOM 7789 C CA . LYS B 1 409 ? -12.414 7.07 39.938 1 75.06 409 LYS B CA 1
ATOM 7790 C C . LYS B 1 409 ? -13.43 7.379 41.031 1 75.06 409 LYS B C 1
ATOM 7792 O O . LYS B 1 409 ? -14.555 6.883 41 1 75.06 409 LYS B O 1
ATOM 7797 N N . ARG B 1 410 ? -13.078 8.234 41.938 1 72 410 ARG B N 1
ATOM 7798 C CA . ARG B 1 410 ? -13.922 8.547 43.094 1 72 410 ARG B CA 1
ATOM 7799 C C . ARG B 1 410 ? -15 9.562 42.719 1 72 410 ARG B C 1
ATOM 7801 O O . ARG B 1 410 ? -16.094 9.555 43.281 1 72 410 ARG B O 1
ATOM 7808 N N . ASN B 1 411 ? -14.625 10.398 41.781 1 75.81 411 ASN B N 1
ATOM 7809 C CA . ASN B 1 411 ? -15.578 11.383 41.281 1 75.81 411 ASN B CA 1
ATOM 7810 C C . ASN B 1 411 ? -15.648 11.383 39.781 1 75.81 411 ASN B C 1
ATOM 7812 O O . ASN B 1 411 ? -15.133 12.297 39.125 1 75.81 411 ASN B O 1
ATOM 7816 N N . PRO B 1 412 ? -16.297 10.492 39.25 1 79.5 412 PRO B N 1
ATOM 7817 C CA . PRO B 1 412 ? -16.281 10.297 37.812 1 79.5 412 PRO B CA 1
ATOM 7818 C C . PRO B 1 412 ? -17.078 11.375 37.062 1 79.5 412 PRO B C 1
ATOM 7820 O O . PRO B 1 412 ? -17 11.461 35.844 1 79.5 412 PRO B O 1
ATOM 7823 N N . ASN B 1 413 ? -17.766 12.219 37.812 1 80.94 413 ASN B N 1
ATOM 7824 C CA . ASN B 1 413 ? -18.594 13.219 37.156 1 80.94 413 ASN B CA 1
ATOM 7825 C C . ASN B 1 413 ? -17.984 14.617 37.25 1 80.94 413 ASN B C 1
ATOM 7827 O O . ASN B 1 413 ? -18.625 15.609 36.906 1 80.94 413 ASN B O 1
ATOM 7831 N N . VAL B 1 414 ? -16.781 14.664 37.812 1 78.5 414 VAL B N 1
ATOM 7832 C CA . VAL B 1 414 ? -16.047 15.922 37.875 1 78.5 414 VAL B CA 1
ATOM 7833 C C . VAL B 1 414 ? -14.75 15.82 37.094 1 78.5 414 VAL B C 1
ATOM 7835 O O . VAL B 1 414 ? -14.016 14.836 37.219 1 78.5 414 VAL B O 1
ATOM 7838 N N . SER B 1 415 ? -14.672 16.766 36.219 1 83.12 415 SER B N 1
ATOM 7839 C CA . SER B 1 415 ? -13.461 16.75 35.406 1 83.12 415 SER B CA 1
ATOM 7840 C C . SER B 1 415 ? -12.617 18 35.656 1 83.12 415 SER B C 1
ATOM 7842 O O . SER B 1 415 ? -13.148 19.047 36.062 1 83.12 415 SER B O 1
ATOM 7844 N N . SER B 1 416 ? -11.328 17.875 35.562 1 79.88 416 SER B N 1
ATOM 7845 C CA . SER B 1 416 ? -10.391 18.984 35.688 1 79.88 416 SER B CA 1
ATOM 7846 C C . SER B 1 416 ? -9.172 18.781 34.781 1 79.88 416 SER B C 1
ATOM 7848 O O . SER B 1 416 ? -8.883 17.656 34.375 1 79.88 416 SER B O 1
ATOM 7850 N N . ARG B 1 417 ? -8.648 19.922 34.5 1 78.25 417 ARG B N 1
ATOM 7851 C CA . ARG B 1 417 ? -7.406 19.844 33.75 1 78.25 417 ARG B CA 1
ATOM 7852 C C . ARG B 1 417 ? -6.262 19.359 34.656 1 78.25 417 ARG B C 1
ATOM 7854 O O . ARG B 1 417 ? -6.262 19.594 35.844 1 78.25 417 ARG B O 1
ATOM 7861 N N . ALA B 1 418 ? -5.477 18.578 34 1 65.88 418 ALA B N 1
ATOM 7862 C CA . ALA B 1 418 ? -4.324 18.109 34.75 1 65.88 418 ALA B CA 1
ATOM 7863 C C . ALA B 1 418 ? -3.428 19.281 35.188 1 65.88 418 ALA B C 1
ATOM 7865 O O . ALA B 1 418 ? -3.217 20.203 34.406 1 65.88 418 ALA B O 1
ATOM 7866 N N . ALA B 1 419 ? -3.111 19.359 36.5 1 57.31 419 ALA B N 1
ATOM 7867 C CA . ALA B 1 419 ? -2.188 20.391 36.938 1 57.31 419 ALA B CA 1
ATOM 7868 C C . ALA B 1 419 ? -0.817 20.234 36.281 1 57.31 419 ALA B C 1
ATOM 7870 O O . ALA B 1 419 ? -0.345 19.109 36.094 1 57.31 419 ALA B O 1
ATOM 7871 N N . PRO B 1 420 ? -0.35 21.266 35.625 1 55.22 420 PRO B N 1
ATOM 7872 C CA . PRO B 1 420 ? 0.965 21.203 35 1 55.22 420 PRO B CA 1
ATOM 7873 C C . PRO B 1 420 ? 1.99 20.438 35.844 1 55.22 420 PRO B C 1
ATOM 7875 O O . PRO B 1 420 ? 2.893 19.797 35.281 1 55.22 420 PRO B O 1
ATOM 7878 N N . GLU B 1 421 ? 1.829 20.609 37.125 1 49.66 421 GLU B N 1
ATOM 7879 C CA . GLU B 1 421 ? 2.783 19.953 38 1 49.66 421 GLU B CA 1
ATOM 7880 C C . GLU B 1 421 ? 2.668 18.438 37.938 1 49.66 421 GLU B C 1
ATOM 7882 O O . GLU B 1 421 ? 3.631 17.719 38.219 1 49.66 421 GLU B O 1
ATOM 7887 N N . ASN B 1 422 ? 1.586 18.031 37.719 1 46.75 422 ASN B N 1
ATOM 7888 C CA . ASN B 1 422 ? 1.361 16.594 37.625 1 46.75 422 ASN B CA 1
ATOM 7889 C C . ASN B 1 422 ? 1.714 16.047 36.25 1 46.75 422 ASN B C 1
ATOM 7891 O O . ASN B 1 422 ? 1.768 14.836 36.062 1 46.75 422 ASN B O 1
ATOM 7895 N N . ALA B 1 423 ? 1.695 16.938 35.281 1 46.28 423 ALA B N 1
ATOM 7896 C CA . ALA B 1 423 ? 2.055 16.531 33.906 1 46.28 423 ALA B CA 1
ATOM 7897 C C . ALA B 1 423 ? 3.568 16.5 33.719 1 46.28 423 ALA B C 1
ATOM 7899 O O . ALA B 1 423 ? 4.297 17.25 34.375 1 46.28 423 ALA B O 1
ATOM 7900 N N . SER B 1 424 ? 4.074 15.5 33.344 1 47.97 424 SER B N 1
ATOM 7901 C CA . SER B 1 424 ? 5.504 15.25 33.219 1 47.97 424 SER B CA 1
ATOM 7902 C C . SER B 1 424 ? 6.25 16.5 32.781 1 47.97 424 SER B C 1
ATOM 7904 O O . SER B 1 424 ? 5.762 17.234 31.906 1 47.97 424 SER B O 1
ATOM 7906 N N . HIS B 1 425 ? 7.062 17.047 33.562 1 43.78 425 HIS B N 1
ATOM 7907 C CA . HIS B 1 425 ? 8.016 18.109 33.281 1 43.78 425 HIS B CA 1
ATOM 7908 C C . HIS B 1 425 ? 8.789 17.844 32 1 43.78 425 HIS B C 1
ATOM 7910 O O . HIS B 1 425 ? 9.602 18.656 31.578 1 43.78 425 HIS B O 1
ATOM 7916 N N . VAL B 1 426 ? 8.625 16.766 31.531 1 43.84 426 VAL B N 1
ATOM 7917 C CA . VAL B 1 426 ? 9.492 16.375 30.438 1 43.84 426 VAL B CA 1
ATOM 7918 C C . VAL B 1 426 ? 9.047 17.062 29.156 1 43.84 426 VAL B C 1
ATOM 7920 O O . VAL B 1 426 ? 9.812 17.172 28.188 1 43.84 426 VAL B O 1
ATOM 7923 N N . PHE B 1 427 ? 7.82 17.422 29.172 1 50.47 427 PHE B N 1
ATOM 7924 C CA . PHE B 1 427 ? 7.453 18 27.891 1 50.47 427 PHE B CA 1
ATOM 7925 C C . PHE B 1 427 ? 7.711 19.5 27.875 1 50.47 427 PHE B C 1
ATOM 7927 O O . PHE B 1 427 ? 7.398 20.203 28.828 1 50.47 427 PHE B O 1
ATOM 7934 N N . SER B 1 428 ? 8.703 19.875 27.094 1 53.25 428 SER B N 1
ATOM 7935 C CA . SER B 1 428 ? 9.109 21.281 26.953 1 53.25 428 SER B CA 1
ATOM 7936 C C . SER B 1 428 ? 7.891 22.188 26.875 1 53.25 428 SER B C 1
ATOM 7938 O O . SER B 1 428 ? 6.805 21.766 26.469 1 53.25 428 SER B O 1
ATOM 7940 N N . GLN B 1 429 ? 8.031 23.297 27.531 1 52.88 429 GLN B N 1
ATOM 7941 C CA . GLN B 1 429 ? 7.039 24.359 27.547 1 52.88 429 GLN B CA 1
ATOM 7942 C C . GLN B 1 429 ? 6.668 24.781 26.125 1 52.88 429 GLN B C 1
ATOM 7944 O O . GLN B 1 429 ? 5.539 25.219 25.875 1 52.88 429 GLN B O 1
ATOM 7949 N N . SER B 1 430 ? 7.672 24.656 25.266 1 57.84 430 SER B N 1
ATOM 7950 C CA . SER B 1 430 ? 7.332 25.109 23.922 1 57.84 430 SER B CA 1
ATOM 7951 C C . SER B 1 430 ? 6.668 24 23.109 1 57.84 430 SER B C 1
ATOM 7953 O O . SER B 1 430 ? 7.207 22.906 23 1 57.84 430 SER B O 1
ATOM 7955 N N . SER B 1 431 ? 5.406 24.25 22.609 1 65.88 431 SER B N 1
ATOM 7956 C CA . SER B 1 431 ? 4.559 23.25 21.969 1 65.88 431 SER B CA 1
ATOM 7957 C C . SER B 1 431 ? 4.672 23.328 20.453 1 65.88 431 SER B C 1
ATOM 7959 O O . SER B 1 431 ? 4.043 22.531 19.734 1 65.88 431 SER B O 1
ATOM 7961 N N . GLN B 1 432 ? 5.555 24.375 20.062 1 74.75 432 GLN B N 1
ATOM 7962 C CA . GLN B 1 432 ? 5.656 24.5 18.609 1 74.75 432 GLN B CA 1
ATOM 7963 C C . GLN B 1 432 ? 7.031 25.016 18.203 1 74.75 432 GLN B C 1
ATOM 7965 O O . GLN B 1 432 ? 7.699 25.703 18.984 1 74.75 432 GLN B O 1
ATOM 7970 N N . GLU B 1 433 ? 7.527 24.625 17.109 1 77.56 433 GLU B N 1
ATOM 7971 C CA . GLU B 1 433 ? 8.766 25.078 16.5 1 77.56 433 GLU B CA 1
ATOM 7972 C C . GLU B 1 433 ? 8.609 25.234 14.984 1 77.56 433 GLU B C 1
ATOM 7974 O O . GLU B 1 433 ? 7.785 24.562 14.367 1 77.56 433 GLU B O 1
ATOM 7979 N N . LEU B 1 434 ? 9.312 26.281 14.594 1 85.12 434 LEU B N 1
ATOM 7980 C CA . LEU B 1 434 ? 9.328 26.531 13.156 1 85.12 434 LEU B CA 1
ATOM 7981 C C . LEU B 1 434 ? 10.578 25.938 12.508 1 85.12 434 LEU B C 1
ATOM 7983 O O . LEU B 1 434 ? 11.695 26.266 12.906 1 85.12 434 LEU B O 1
ATOM 7987 N N . CYS B 1 435 ? 10.289 25.062 11.57 1 86.75 435 CYS B N 1
ATOM 7988 C CA . CYS B 1 435 ? 11.391 24.438 10.852 1 86.75 435 CYS B CA 1
ATOM 7989 C C . CYS B 1 435 ? 11.578 25.078 9.477 1 86.75 435 CYS B C 1
ATOM 7991 O O . CYS B 1 435 ? 10.695 25 8.625 1 86.75 435 CYS B O 1
ATOM 7993 N N . LEU B 1 436 ? 12.719 25.781 9.336 1 90.38 436 LEU B N 1
ATOM 7994 C CA . LEU B 1 436 ? 13.078 26.359 8.047 1 90.38 436 LEU B CA 1
ATOM 7995 C C . LEU B 1 436 ? 14.047 25.469 7.289 1 90.38 436 LEU B C 1
ATOM 7997 O O . LEU B 1 436 ? 15.133 25.156 7.793 1 90.38 436 LEU B O 1
ATOM 8001 N N . ARG B 1 437 ? 13.609 25.078 6.094 1 92.38 437 ARG B N 1
ATOM 8002 C CA . ARG B 1 437 ? 14.484 24.281 5.234 1 92.38 437 ARG B CA 1
ATOM 8003 C C . ARG B 1 437 ? 14.742 25 3.91 1 92.38 437 ARG B C 1
ATOM 8005 O O . ARG B 1 437 ? 13.828 25.562 3.314 1 92.38 437 ARG B O 1
ATOM 8012 N N . ILE B 1 438 ? 15.977 25 3.559 1 94.06 438 ILE B N 1
ATOM 8013 C CA . ILE B 1 438 ? 16.375 25.578 2.279 1 94.06 438 ILE B CA 1
ATOM 8014 C C . ILE B 1 438 ? 16.859 24.469 1.344 1 94.06 438 ILE B C 1
ATOM 8016 O O . ILE B 1 438 ? 17.734 23.672 1.704 1 94.06 438 ILE B O 1
ATOM 8020 N N . PHE B 1 439 ? 16.219 24.453 0.157 1 95.88 439 PHE B N 1
ATOM 8021 C CA . PHE B 1 439 ? 16.594 23.469 -0.851 1 95.88 439 PHE B CA 1
ATOM 8022 C C . PHE B 1 439 ? 17.141 24.156 -2.102 1 95.88 439 PHE B C 1
ATOM 8024 O O . PHE B 1 439 ? 16.859 25.328 -2.34 1 95.88 439 PHE B O 1
ATOM 8031 N N . THR B 1 440 ? 17.969 23.469 -2.801 1 95.5 440 THR B N 1
ATOM 8032 C CA . THR B 1 440 ? 18.297 23.875 -4.16 1 95.5 440 THR B CA 1
ATOM 8033 C C . THR B 1 440 ? 17.719 22.891 -5.176 1 95.5 440 THR B C 1
ATOM 8035 O O . THR B 1 440 ? 17.719 21.688 -4.953 1 95.5 440 THR B O 1
ATOM 8038 N N . ARG B 1 441 ? 17.156 23.391 -6.227 1 94.88 441 ARG B N 1
ATOM 8039 C CA . ARG B 1 441 ? 16.609 22.578 -7.316 1 94.88 441 ARG B CA 1
ATOM 8040 C C . ARG B 1 441 ? 17.734 22.062 -8.219 1 94.88 441 ARG B C 1
ATOM 8042 O O . ARG B 1 441 ? 17.516 21.109 -8.977 1 94.88 441 ARG B O 1
ATOM 8049 N N . ASN B 1 442 ? 18.844 22.719 -8.117 1 91.81 442 ASN B N 1
ATOM 8050 C C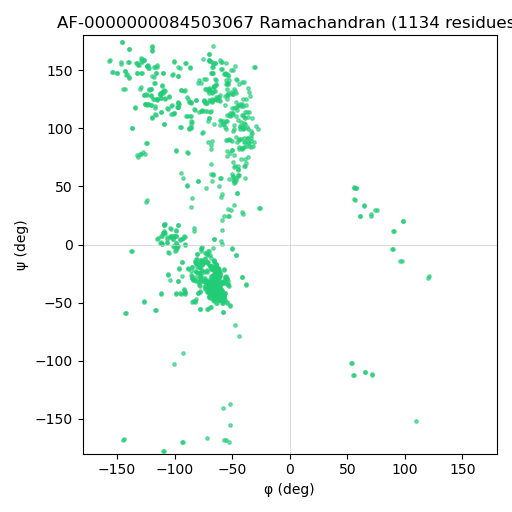A . ASN B 1 442 ? 20.031 22.359 -8.883 1 91.81 442 ASN B CA 1
ATOM 8051 C C . ASN B 1 442 ? 21.203 22 -7.965 1 91.81 442 ASN B C 1
ATOM 8053 O O . ASN B 1 442 ? 21.891 22.891 -7.469 1 91.81 442 ASN B O 1
ATOM 8057 N N . PRO B 1 443 ? 21.516 20.75 -7.953 1 89.44 443 PRO B N 1
ATOM 8058 C CA . PRO B 1 443 ? 22.547 20.312 -7.012 1 89.44 443 PRO B CA 1
ATOM 8059 C C . PRO B 1 443 ? 23.906 20.969 -7.277 1 89.44 443 PRO B C 1
ATOM 8061 O O . PRO B 1 443 ? 24.734 21.078 -6.367 1 89.44 443 PRO B O 1
ATOM 8064 N N . ASP B 1 444 ? 24.125 21.453 -8.453 1 87.81 444 ASP B N 1
ATOM 8065 C CA . ASP B 1 444 ? 25.375 22.109 -8.789 1 87.81 444 ASP B CA 1
ATOM 8066 C C . ASP B 1 444 ? 25.484 23.484 -8.117 1 87.81 444 ASP B C 1
ATOM 8068 O O . ASP B 1 444 ? 26.578 24.047 -8.031 1 87.81 444 ASP B O 1
ATOM 8072 N N . LYS B 1 445 ? 24.375 23.969 -7.641 1 91.31 445 LYS B N 1
ATOM 8073 C CA . LYS B 1 445 ? 24.344 25.297 -7.043 1 91.31 445 LYS B CA 1
ATOM 8074 C C . LYS B 1 445 ? 24.297 25.219 -5.52 1 91.31 445 LYS B C 1
ATOM 8076 O O . LYS B 1 445 ? 24 26.203 -4.848 1 91.31 445 LYS B O 1
ATOM 8081 N N . PHE B 1 446 ? 24.562 24.078 -4.969 1 90.88 446 PHE B N 1
ATOM 8082 C CA . PHE B 1 446 ? 24.453 23.828 -3.539 1 90.88 446 PHE B CA 1
ATOM 8083 C C . PHE B 1 446 ? 25.219 24.859 -2.738 1 90.88 446 PHE B C 1
ATOM 8085 O O . PHE B 1 446 ? 24.656 25.531 -1.867 1 90.88 446 PHE B O 1
ATOM 8092 N N . GLY B 1 447 ? 26.469 25.094 -3.029 1 88.5 447 GLY B N 1
ATOM 8093 C CA . GLY B 1 447 ? 27.328 25.969 -2.27 1 88.5 447 GLY B CA 1
ATOM 8094 C C . GLY B 1 447 ? 26.906 27.422 -2.336 1 88.5 447 GLY B C 1
ATOM 8095 O O . GLY B 1 447 ? 26.875 28.125 -1.317 1 88.5 447 GLY B O 1
ATOM 8096 N N . ILE B 1 448 ? 26.578 27.844 -3.496 1 91.06 448 ILE B N 1
ATOM 8097 C CA . ILE B 1 448 ? 26.219 29.25 -3.688 1 91.06 448 ILE B CA 1
ATOM 8098 C C . ILE B 1 448 ? 24.875 29.547 -3.02 1 91.06 448 ILE B C 1
ATOM 8100 O O . ILE B 1 448 ? 24.672 30.625 -2.479 1 91.06 448 ILE B O 1
ATOM 8104 N N . VAL B 1 449 ? 23.969 28.609 -3.061 1 92.69 449 VAL B N 1
ATOM 8105 C CA . VAL B 1 449 ? 22.672 28.797 -2.416 1 92.69 449 VAL B CA 1
ATOM 8106 C C . VAL B 1 449 ? 22.859 28.875 -0.903 1 92.69 449 VAL B C 1
ATOM 8108 O O . VAL B 1 449 ? 22.219 29.703 -0.245 1 92.69 449 VAL B O 1
ATOM 8111 N N . GLN B 1 450 ? 23.703 28.016 -0.356 1 91.44 450 GLN B N 1
ATOM 8112 C CA . GLN B 1 450 ? 23.938 28.031 1.084 1 91.44 450 GLN B CA 1
ATOM 8113 C C . GLN B 1 450 ? 24.516 29.375 1.531 1 91.44 450 GLN B C 1
ATOM 8115 O O . GLN B 1 450 ? 24.031 29.984 2.486 1 91.44 450 GLN B O 1
ATOM 8120 N N . THR B 1 451 ? 25.547 29.812 0.769 1 90.44 451 THR B N 1
ATOM 8121 C CA . THR B 1 451 ? 26.234 31.062 1.102 1 90.44 451 THR B CA 1
ATOM 8122 C C . THR B 1 451 ? 25.281 32.25 1.02 1 90.44 451 THR B C 1
ATOM 8124 O O . THR B 1 451 ? 25.25 33.094 1.914 1 90.44 451 THR B O 1
ATOM 8127 N N . ALA B 1 452 ? 24.562 32.25 0.018 1 92.19 452 ALA B N 1
ATOM 8128 C CA . ALA B 1 452 ? 23.625 33.375 -0.215 1 92.19 452 ALA B CA 1
ATOM 8129 C C . ALA B 1 452 ? 22.531 33.406 0.847 1 92.19 452 ALA B C 1
ATOM 8131 O O . ALA B 1 452 ? 22.188 34.469 1.365 1 92.19 452 ALA B O 1
ATOM 8132 N N . CYS B 1 453 ? 21.922 32.281 1.15 1 92.88 453 CYS B N 1
ATOM 8133 C CA . CYS B 1 453 ? 20.859 32.219 2.141 1 92.88 453 CYS B CA 1
ATOM 8134 C C . CYS B 1 453 ? 21.359 32.625 3.518 1 92.88 453 CYS B C 1
ATOM 8136 O O . CYS B 1 453 ? 20.656 33.312 4.258 1 92.88 453 CYS B O 1
ATOM 8138 N N . ARG B 1 454 ? 22.516 32.188 3.842 1 89.88 454 ARG B N 1
ATOM 8139 C CA . ARG B 1 454 ? 23.094 32.531 5.133 1 89.88 454 ARG B CA 1
ATOM 8140 C C . ARG B 1 454 ? 23.344 34.031 5.23 1 89.88 454 ARG B C 1
ATOM 8142 O O . ARG B 1 454 ? 23.188 34.625 6.301 1 89.88 454 ARG B O 1
ATOM 8149 N N . GLU B 1 455 ? 23.688 34.594 4.129 1 90.69 455 GLU B N 1
ATOM 8150 C CA . GLU B 1 455 ? 23.875 36.062 4.102 1 90.69 455 GLU B CA 1
ATOM 8151 C C . GLU B 1 455 ? 22.547 36.781 4.312 1 90.69 455 GLU B C 1
ATOM 8153 O O . GLU B 1 455 ? 22.484 37.781 5.039 1 90.69 455 GLU B O 1
ATOM 8158 N N . VAL B 1 456 ? 21.547 36.344 3.666 1 93.56 456 VAL B N 1
ATOM 8159 C CA . VAL B 1 456 ? 20.234 36.938 3.82 1 93.56 456 VAL B CA 1
ATOM 8160 C C . VAL B 1 456 ? 19.75 36.781 5.262 1 93.56 456 VAL B C 1
ATOM 8162 O O . VAL B 1 456 ? 19.188 37.719 5.84 1 93.56 456 VAL B O 1
ATOM 8165 N N . LEU B 1 457 ? 19.969 35.625 5.82 1 91.44 457 LEU B N 1
ATOM 8166 C CA . LEU B 1 457 ? 19.547 35.375 7.195 1 91.44 457 LEU B CA 1
ATOM 8167 C C . LEU B 1 457 ? 20.281 36.281 8.164 1 91.44 457 LEU B C 1
ATOM 8169 O O . LEU B 1 457 ? 19.703 36.781 9.141 1 91.44 457 LEU B O 1
ATOM 8173 N N . LYS B 1 458 ? 21.516 36.531 7.883 1 88.5 458 LYS B N 1
ATOM 8174 C CA . LYS B 1 458 ? 22.297 37.469 8.695 1 88.5 458 LYS B CA 1
ATOM 8175 C C . LYS B 1 458 ? 21.703 38.875 8.641 1 88.5 458 LYS B C 1
ATOM 8177 O O . LYS B 1 458 ? 21.703 39.594 9.648 1 88.5 458 LYS B O 1
ATOM 8182 N N . GLN B 1 459 ? 21.25 39.188 7.488 1 90.06 459 GLN B N 1
ATOM 8183 C CA . GLN B 1 459 ? 20.656 40.5 7.309 1 90.06 459 GLN B CA 1
ATOM 8184 C C . GLN B 1 459 ? 19.312 40.594 8.031 1 90.06 459 GLN B C 1
ATOM 8186 O O . GLN B 1 459 ? 18.953 41.656 8.555 1 90.06 459 GLN B O 1
ATOM 8191 N N . LEU B 1 460 ? 18.578 39.594 8.039 1 90.94 460 LEU B N 1
ATOM 8192 C CA . LEU B 1 460 ? 17.266 39.562 8.664 1 90.94 460 LEU B CA 1
ATOM 8193 C C . LEU B 1 460 ? 17.391 39.531 10.18 1 90.94 460 LEU B C 1
ATOM 8195 O O . LEU B 1 460 ? 16.5 40.031 10.891 1 90.94 460 LEU B O 1
ATOM 8199 N N . PHE B 1 461 ? 18.469 38.969 10.617 1 89.5 461 PHE B N 1
ATOM 8200 C CA . PHE B 1 461 ? 18.703 38.906 12.047 1 89.5 461 PHE B CA 1
ATOM 8201 C C . PHE B 1 461 ? 20.062 39.469 12.398 1 89.5 461 PHE B C 1
ATOM 8203 O O . PHE B 1 461 ? 21 38.75 12.742 1 89.5 461 PHE B O 1
ATOM 8210 N N . PRO B 1 462 ? 20.078 40.75 12.43 1 80.94 462 PRO B N 1
ATOM 8211 C CA . PRO B 1 462 ? 21.375 41.406 12.672 1 80.94 462 PRO B CA 1
ATOM 8212 C C . PRO B 1 462 ? 21.875 41.219 14.102 1 80.94 462 PRO B C 1
ATOM 8214 O O . PRO B 1 462 ? 21.078 41.156 15.031 1 80.94 462 PRO B O 1
ATOM 8217 N N . SER B 1 463 ? 23 40.719 14.305 1 67.69 463 SER B N 1
ATOM 8218 C CA . SER B 1 463 ? 23.594 40.594 15.625 1 67.69 463 SER B CA 1
ATOM 8219 C C . SER B 1 463 ? 23.766 41.938 16.297 1 67.69 463 SER B C 1
ATOM 8221 O O . SER B 1 463 ? 24.141 42.906 15.641 1 67.69 463 SER B O 1
ATOM 8223 N N . GLU B 1 464 ? 23.016 42.312 17.266 1 57.84 464 GLU B N 1
ATOM 8224 C CA . GLU B 1 464 ? 23.344 43.531 17.984 1 57.84 464 GLU B CA 1
ATOM 8225 C C . GLU B 1 464 ? 24.844 43.625 18.266 1 57.84 464 GLU B C 1
ATOM 8227 O O . GLU B 1 464 ? 25.484 42.625 18.625 1 57.84 464 GLU B O 1
ATOM 8232 N N . PRO B 1 465 ? 25.422 44.594 17.812 1 47.41 465 PRO B N 1
ATOM 8233 C CA . PRO B 1 465 ? 26.844 44.781 18.125 1 47.41 465 PRO B CA 1
ATOM 8234 C C . PRO B 1 465 ? 27.172 44.5 19.594 1 47.41 465 PRO B C 1
ATOM 8236 O O . PRO B 1 465 ? 26.438 44.938 20.484 1 47.41 465 PRO B O 1
ATOM 8239 N N . LYS B 1 466 ? 27.703 43.312 19.938 1 44.09 466 LYS B N 1
ATOM 8240 C CA . LYS B 1 466 ? 28.203 43.156 21.297 1 44.09 466 LYS B CA 1
ATOM 8241 C C . LYS B 1 466 ? 28.844 44.438 21.797 1 44.09 466 LYS B C 1
ATOM 8243 O O . LYS B 1 466 ? 29.734 45 21.156 1 44.09 466 LYS B O 1
ATOM 8248 N N . GLU B 1 467 ? 28.062 45.188 22.391 1 40 467 GLU B N 1
ATOM 8249 C CA . GLU B 1 467 ? 28.859 46.156 23.141 1 40 467 GLU B CA 1
ATOM 8250 C C . GLU B 1 467 ? 30.062 45.5 23.797 1 40 467 GLU B C 1
ATOM 8252 O O . GLU B 1 467 ? 29.938 44.406 24.391 1 40 467 GLU B O 1
ATOM 8257 N N . SER B 1 468 ? 31.188 45.688 23.203 1 36.25 468 SER B N 1
ATOM 8258 C CA . SER B 1 468 ? 32.438 45.25 23.828 1 36.25 468 SER B CA 1
ATOM 8259 C C . SER B 1 468 ? 32.344 45.312 25.344 1 36.25 468 SER B C 1
ATOM 8261 O O . SER B 1 468 ? 32.125 46.375 25.922 1 36.25 468 SER B O 1
ATOM 8263 N N . PRO B 1 469 ? 31.859 44.219 25.922 1 36.94 469 PRO B N 1
ATOM 8264 C CA . PRO B 1 469 ? 31.922 44.375 27.391 1 36.94 469 PRO B CA 1
ATOM 8265 C C . PRO B 1 469 ? 33.156 45.094 27.859 1 36.94 469 PRO B C 1
ATOM 8267 O O . PRO B 1 469 ? 34.25 44.875 27.328 1 36.94 469 PRO B O 1
ATOM 8270 N N . GLU B 1 470 ? 33.062 46.344 28.188 1 33.69 470 GLU B N 1
ATOM 8271 C CA . GLU B 1 470 ? 34.188 46.969 28.891 1 33.69 470 GLU B CA 1
ATOM 8272 C C . GLU B 1 470 ? 34.844 46 29.844 1 33.69 470 GLU B C 1
ATOM 8274 O O . GLU B 1 470 ? 34.188 45.188 30.516 1 33.69 470 GLU B O 1
ATOM 8279 N N . THR B 1 471 ? 36.062 45.594 29.469 1 33.22 471 THR B N 1
ATOM 8280 C CA . THR B 1 471 ? 36.969 44.75 30.25 1 33.22 471 THR B CA 1
ATOM 8281 C C . THR B 1 471 ? 36.812 45.031 31.734 1 33.22 471 THR B C 1
ATOM 8283 O O . THR B 1 471 ? 37.031 46.188 32.188 1 33.22 471 THR B O 1
ATOM 8286 N N . PRO B 1 472 ? 35.812 44.375 32.344 1 33.16 472 PRO B N 1
ATOM 8287 C CA . PRO B 1 472 ? 35.719 44.719 33.781 1 33.16 472 PRO B CA 1
ATOM 8288 C C . PRO B 1 472 ? 37.094 44.875 34.438 1 33.16 472 PRO B C 1
ATOM 8290 O O . PRO B 1 472 ? 38 44.094 34.156 1 33.16 472 PRO B O 1
ATOM 8293 N N . SER B 1 473 ? 37.531 46.094 34.688 1 31.14 473 SER B N 1
ATOM 8294 C CA . SER B 1 473 ? 38.75 46.406 35.406 1 31.14 473 SER B CA 1
ATOM 8295 C C . SER B 1 473 ? 38.938 45.5 36.594 1 31.14 473 SER B C 1
ATOM 8297 O O . SER B 1 473 ? 37.969 45.156 37.281 1 31.14 473 SER B O 1
ATOM 8299 N N . THR B 1 474 ? 40.062 44.75 36.625 1 29.58 474 THR B N 1
ATOM 8300 C CA . THR B 1 474 ? 40.562 43.781 37.625 1 29.58 474 THR B CA 1
ATOM 8301 C C . THR B 1 474 ? 40.375 44.344 39.031 1 29.58 474 THR B C 1
ATOM 8303 O O . THR B 1 474 ? 40.938 45.375 39.375 1 29.58 474 THR B O 1
ATOM 8306 N N . PRO B 1 475 ? 39.094 44.156 39.531 1 30.41 475 PRO B N 1
ATOM 8307 C CA . PRO B 1 475 ? 39 44.75 40.844 1 30.41 475 PRO B CA 1
ATOM 8308 C C . PRO B 1 475 ? 40.219 44.406 41.75 1 30.41 475 PRO B C 1
ATOM 8310 O O . PRO B 1 475 ? 40.719 43.312 41.688 1 30.41 475 PRO B O 1
ATOM 8313 N N . LYS B 1 476 ? 41.125 45.375 42 1 26.56 476 LYS B N 1
ATOM 8314 C CA . LYS B 1 476 ? 42.25 45.312 42.938 1 26.56 476 LYS B CA 1
ATOM 8315 C C . LYS B 1 476 ? 41.844 44.594 44.219 1 26.56 476 LYS B C 1
ATOM 8317 O O . LYS B 1 476 ? 40.844 44.938 44.844 1 26.56 476 LYS B O 1
ATOM 8322 N N . MET B 1 477 ? 42.344 43.375 44.469 1 26.67 477 MET B N 1
ATOM 8323 C CA . MET B 1 477 ? 42.219 42.438 45.594 1 26.67 477 MET B CA 1
ATOM 8324 C C . MET B 1 477 ? 42.469 43.156 46.906 1 26.67 477 MET B C 1
ATOM 8326 O O . MET B 1 477 ? 43.625 43.5 47.219 1 26.67 477 MET B O 1
ATOM 8330 N N . SER B 1 478 ? 41.75 44.25 47.219 1 25.28 478 SER B N 1
ATOM 8331 C CA . SER B 1 478 ? 42.188 44.812 48.5 1 25.28 478 SER B CA 1
ATOM 8332 C C . SER B 1 478 ? 42.188 43.781 49.594 1 25.28 478 SER B C 1
ATOM 8334 O O . SER B 1 478 ? 41.375 42.844 49.562 1 25.28 478 SER B O 1
ATOM 8336 N N . PRO B 1 479 ? 43.25 43.906 50.469 1 24.3 479 PRO B N 1
ATOM 8337 C CA . PRO B 1 479 ? 43.625 43 51.531 1 24.3 479 PRO B CA 1
ATOM 8338 C C . PRO B 1 479 ? 42.469 42.688 52.5 1 24.3 479 PRO B C 1
ATOM 8340 O O . PRO B 1 479 ? 41.531 43.5 52.594 1 24.3 479 PRO B O 1
ATOM 8343 N N . ALA B 1 480 ? 42.438 41.438 53.031 1 24.56 480 ALA B N 1
ATOM 8344 C CA . ALA B 1 480 ? 41.531 40.625 53.844 1 24.56 480 ALA B CA 1
ATOM 8345 C C . ALA B 1 480 ? 41.25 41.312 55.188 1 24.56 480 ALA B C 1
ATOM 8347 O O . ALA B 1 480 ? 42.062 41.25 56.094 1 24.56 480 ALA B O 1
ATOM 8348 N N . LYS B 1 481 ? 41 42.688 55.125 1 23.92 481 LYS B N 1
ATOM 8349 C CA . LYS B 1 481 ? 40.906 43.125 56.5 1 23.92 481 LYS B CA 1
ATOM 8350 C C . LYS B 1 481 ? 39.969 42.25 57.344 1 23.92 481 LYS B C 1
ATOM 8352 O O . LYS B 1 481 ? 39.031 41.688 56.781 1 23.92 481 LYS B O 1
ATOM 8357 N N . SER B 1 482 ? 40.219 42.125 58.594 1 24.66 482 SER B N 1
ATOM 8358 C CA . SER B 1 482 ? 39.906 41.281 59.719 1 24.66 482 SER B CA 1
ATOM 8359 C C . SER B 1 482 ? 38.438 41.531 60.188 1 24.66 482 SER B C 1
ATOM 8361 O O . SER B 1 482 ? 38.094 41.312 61.344 1 24.66 482 SER B O 1
ATOM 8363 N N . LEU B 1 483 ? 37.438 41.531 59.188 1 23.06 483 LEU B N 1
ATOM 8364 C CA . LEU B 1 483 ? 36.125 42 59.656 1 23.06 483 LEU B CA 1
ATOM 8365 C C . LEU B 1 483 ? 35.594 41.094 60.781 1 23.06 483 LEU B C 1
ATOM 8367 O O . LEU B 1 483 ? 35.625 39.875 60.656 1 23.06 483 LEU B O 1
ATOM 8371 N N . ASP B 1 484 ? 35.719 41.625 62 1 22.56 484 ASP B N 1
ATOM 8372 C CA . ASP B 1 484 ? 35.25 41.125 63.312 1 22.56 484 ASP B CA 1
ATOM 8373 C C . ASP B 1 484 ? 33.781 40.688 63.219 1 22.56 484 ASP B C 1
ATOM 8375 O O . ASP B 1 484 ? 33.406 39.656 63.781 1 22.56 484 ASP B O 1
ATOM 8379 N N . GLY B 1 485 ? 32.938 41.688 63.062 1 21.28 485 GLY B N 1
ATOM 8380 C CA . GLY B 1 485 ? 31.703 41.75 63.844 1 21.28 485 GLY B CA 1
ATOM 8381 C C . GLY B 1 485 ? 30.625 40.812 63.344 1 21.28 485 GLY B C 1
ATOM 8382 O O . GLY B 1 485 ? 30.641 40.438 62.156 1 21.28 485 GLY B O 1
ATOM 8383 N N . CYS B 1 486 ? 29.938 40.188 64.375 1 21.28 486 CYS B N 1
ATOM 8384 C CA . CYS B 1 486 ? 29.047 39.031 64.375 1 21.28 486 CYS B CA 1
ATOM 8385 C C . CYS B 1 486 ? 27.953 39.219 63.312 1 21.28 486 CYS B C 1
ATOM 8387 O O . CYS B 1 486 ? 27.844 40.281 62.688 1 21.28 486 CYS B O 1
ATOM 8389 N N . GLY B 1 487 ? 26.781 38.875 63.688 1 21 487 GLY B N 1
ATOM 8390 C CA . GLY B 1 487 ? 25.781 37.906 63.219 1 21 487 GLY B CA 1
ATOM 8391 C C . GLY B 1 487 ? 24.766 38.531 62.25 1 21 487 GLY B C 1
ATOM 8392 O O . GLY B 1 487 ? 23.922 37.812 61.719 1 21 487 GLY B O 1
ATOM 8393 N N . GLY B 1 488 ? 24.516 39.812 62.344 1 22 488 GLY B N 1
ATOM 8394 C CA . GLY B 1 488 ? 23.125 40.094 62.031 1 22 488 GLY B CA 1
ATOM 8395 C C . GLY B 1 488 ? 22.812 39.906 60.531 1 22 488 GLY B C 1
ATOM 8396 O O . GLY B 1 488 ? 23.656 40.188 59.688 1 22 488 GLY B O 1
ATOM 8397 N N . SER B 1 489 ? 22.109 38.812 60.219 1 22.44 489 SER B N 1
ATOM 8398 C CA . SER B 1 489 ? 21.859 38.312 58.875 1 22.44 489 SER B CA 1
ATOM 8399 C C . SER B 1 489 ? 21.219 39.406 58 1 22.44 489 SER B C 1
ATOM 8401 O O . SER B 1 489 ? 20.156 39.938 58.344 1 22.44 489 SER B O 1
ATOM 8403 N N . PRO B 1 490 ? 22.078 40.406 57.531 1 21.62 490 PRO B N 1
ATOM 8404 C CA . PRO B 1 490 ? 21.406 41.469 56.781 1 21.62 490 PRO B CA 1
ATOM 8405 C C . PRO B 1 490 ? 20.594 40.938 55.594 1 21.62 490 PRO B C 1
ATOM 8407 O O . PRO B 1 490 ? 20.891 39.844 55.094 1 21.62 490 PRO B O 1
ATOM 8410 N N . ALA B 1 491 ? 19.266 41.219 55.625 1 21.25 491 ALA B N 1
ATOM 8411 C CA . ALA B 1 491 ? 18.266 41 54.562 1 21.25 491 ALA B CA 1
ATOM 8412 C C . ALA B 1 491 ? 18.719 41.594 53.25 1 21.25 491 ALA B C 1
ATOM 8414 O O . ALA B 1 491 ? 19 42.781 53.125 1 21.25 491 ALA B O 1
ATOM 8415 N N . ARG B 1 492 ? 19.641 40.875 52.531 1 22.56 492 ARG B N 1
ATOM 8416 C CA . ARG B 1 492 ? 20.172 41.312 51.25 1 22.56 492 ARG B CA 1
ATOM 8417 C C . ARG B 1 492 ? 19.047 41.719 50.281 1 22.56 492 ARG B C 1
ATOM 8419 O O . ARG B 1 492 ? 18.172 40.906 49.969 1 22.56 492 ARG B O 1
ATOM 8426 N N . ASP B 1 493 ? 18.562 42.906 50.438 1 21.2 493 ASP B N 1
ATOM 8427 C CA . ASP B 1 493 ? 17.609 43.469 49.5 1 21.2 493 ASP B CA 1
ATOM 8428 C C . ASP B 1 493 ? 18.188 43.531 48.094 1 21.2 493 ASP B C 1
ATOM 8430 O O . ASP B 1 493 ? 18.703 44.562 47.656 1 21.2 493 ASP B O 1
ATOM 8434 N N . ASP B 1 494 ? 19.203 42.75 47.781 1 23.77 494 ASP B N 1
ATOM 8435 C CA . ASP B 1 494 ? 19.828 43.125 46.531 1 23.77 494 ASP B CA 1
ATOM 8436 C C . ASP B 1 494 ? 18.844 43.062 45.375 1 23.77 494 ASP B C 1
ATOM 8438 O O . ASP B 1 494 ? 18.562 41.969 44.844 1 23.77 494 ASP B O 1
ATOM 8442 N N . GLY B 1 495 ? 17.781 43.75 45.438 1 23.56 495 GLY B N 1
ATOM 8443 C CA . GLY B 1 495 ? 16.906 43.719 44.281 1 23.56 495 GLY B CA 1
ATOM 8444 C C . GLY B 1 495 ? 17.594 44.156 43 1 23.56 495 GLY B C 1
ATOM 8445 O O . GLY B 1 495 ? 17.062 45 42.25 1 23.56 495 GLY B O 1
ATOM 8446 N N . GLY B 1 496 ? 18.953 44.031 42.906 1 25.58 496 GLY B N 1
ATOM 8447 C CA . GLY B 1 496 ? 19.406 44.625 41.656 1 25.58 496 GLY B CA 1
ATOM 8448 C C . GLY B 1 496 ? 18.719 44.062 40.438 1 25.58 496 GLY B C 1
ATOM 8449 O O . GLY B 1 496 ? 18.562 42.844 40.312 1 25.58 496 GLY B O 1
ATOM 8450 N N . LYS B 1 497 ? 17.844 44.844 39.875 1 25.72 497 LYS B N 1
ATOM 8451 C CA . LYS B 1 497 ? 17.219 44.656 38.562 1 25.72 497 LYS B CA 1
ATOM 8452 C C . LYS B 1 497 ? 18.266 44.375 37.5 1 25.72 497 LYS B C 1
ATOM 8454 O O . LYS B 1 497 ? 19.062 45.25 37.156 1 25.72 497 LYS B O 1
ATOM 8459 N N . SER B 1 498 ? 19.047 43.312 37.688 1 25.69 498 SER B N 1
ATOM 8460 C CA . SER B 1 498 ? 19.922 43 36.562 1 25.69 498 SER B CA 1
ATOM 8461 C C . SER B 1 498 ? 19.188 43.156 35.219 1 25.69 498 SER B C 1
ATOM 8463 O O . SER B 1 498 ? 18.125 42.531 35.031 1 25.69 498 SER B O 1
ATOM 8465 N N . SER B 1 499 ? 19.141 44.375 34.75 1 25.97 499 SER B N 1
ATOM 8466 C CA . SER B 1 499 ? 18.781 44.531 33.344 1 25.97 499 SER B CA 1
ATOM 8467 C C . SER B 1 499 ? 19.547 43.562 32.469 1 25.97 499 SER B C 1
ATOM 8469 O O . SER B 1 499 ? 20.75 43.719 32.25 1 25.97 499 SER B O 1
ATOM 8471 N N . HIS B 1 500 ? 19.453 42.312 32.75 1 27.98 500 HIS B N 1
ATOM 8472 C CA . HIS B 1 500 ? 20.016 41.438 31.734 1 27.98 500 HIS B CA 1
ATOM 8473 C C . HIS B 1 500 ? 19.641 41.906 30.344 1 27.98 500 HIS B C 1
ATOM 8475 O O . HIS B 1 500 ? 18.469 41.938 29.984 1 27.98 500 HIS B O 1
ATOM 8481 N N . GLY B 1 501 ? 20.25 42.969 29.906 1 28.59 501 GLY B N 1
ATOM 8482 C CA . GLY B 1 501 ? 20.156 43.188 28.469 1 28.59 501 GLY B CA 1
ATOM 8483 C C . GLY B 1 501 ? 20.094 41.938 27.656 1 28.59 501 GLY B C 1
ATOM 8484 O O . GLY B 1 501 ? 20.984 41.062 27.75 1 28.59 501 GLY B O 1
ATOM 8485 N N . ARG B 1 502 ? 18.922 41.406 27.5 1 32.72 502 ARG B N 1
ATOM 8486 C CA . ARG B 1 502 ? 18.719 40.344 26.531 1 32.72 502 ARG B CA 1
ATOM 8487 C C . ARG B 1 502 ? 19.516 40.625 25.25 1 32.72 502 ARG B C 1
ATOM 8489 O O . ARG B 1 502 ? 19.203 41.531 24.5 1 32.72 502 ARG B O 1
ATOM 8496 N N . SER B 1 503 ? 20.781 40.594 25.266 1 33.47 503 SER B N 1
ATOM 8497 C CA . SER B 1 503 ? 21.469 40.5 23.984 1 33.47 503 SER B CA 1
ATOM 8498 C C . SER B 1 503 ? 20.656 39.656 22.984 1 33.47 503 SER B C 1
ATOM 8500 O O . SER B 1 503 ? 20.234 38.562 23.297 1 33.47 503 SER B O 1
ATOM 8502 N N . ALA B 1 504 ? 19.938 40.281 22.172 1 41.28 504 ALA B N 1
ATOM 8503 C CA . ALA B 1 504 ? 19.172 39.594 21.125 1 41.28 504 ALA B CA 1
ATOM 8504 C C . ALA B 1 504 ? 20 38.531 20.422 1 41.28 504 ALA B C 1
ATOM 8506 O O . ALA B 1 504 ? 20.938 38.844 19.688 1 41.28 504 ALA B O 1
ATOM 8507 N N . SER B 1 505 ? 20.453 37.469 20.984 1 48.69 505 SER B N 1
ATOM 8508 C CA . SER B 1 505 ? 21.141 36.281 20.469 1 48.69 505 SER B CA 1
ATOM 8509 C C . SER B 1 505 ? 20.5 35.812 19.172 1 48.69 505 SER B C 1
ATOM 8511 O O . SER B 1 505 ? 19.281 35.906 19 1 48.69 505 SER B O 1
ATOM 8513 N N . ILE B 1 506 ? 21.297 35.812 18.094 1 57.38 506 ILE B N 1
ATOM 8514 C CA . ILE B 1 506 ? 20.875 35.219 16.828 1 57.38 506 ILE B CA 1
ATOM 8515 C C . ILE B 1 506 ? 20.141 33.938 17.078 1 57.38 506 ILE B C 1
ATOM 8517 O O . ILE B 1 506 ? 20.625 33.062 17.797 1 57.38 506 ILE B O 1
ATOM 8521 N N . PRO B 1 507 ? 18.922 34.094 16.766 1 67.88 507 PRO B N 1
ATOM 8522 C CA . PRO B 1 507 ? 18.062 32.969 17.141 1 67.88 507 PRO B CA 1
ATOM 8523 C C . PRO B 1 507 ? 18.406 31.688 16.375 1 67.88 507 PRO B C 1
ATOM 8525 O O . PRO B 1 507 ? 17.594 30.75 16.344 1 67.88 507 PRO B O 1
ATOM 8528 N N . PHE B 1 508 ? 19.609 31.875 15.523 1 69.31 508 PHE B N 1
ATOM 8529 C CA . PHE B 1 508 ? 19.969 30.656 14.805 1 69.31 508 PHE B CA 1
ATOM 8530 C C . PHE B 1 508 ? 21.484 30.5 14.719 1 69.31 508 PHE B C 1
ATOM 8532 O O . PHE B 1 508 ? 22.219 31.453 15.008 1 69.31 508 PHE B O 1
ATOM 8539 N N . ALA B 1 509 ? 21.969 29.312 14.688 1 67.81 509 ALA B N 1
ATOM 8540 C CA . ALA B 1 509 ? 23.375 29 14.438 1 67.81 509 ALA B CA 1
ATOM 8541 C C . ALA B 1 509 ? 23.531 28.078 13.227 1 67.81 509 ALA B C 1
ATOM 8543 O O . ALA B 1 509 ? 22.719 27.172 13.023 1 67.81 509 ALA B O 1
ATOM 8544 N N . HIS B 1 510 ? 24.5 28.562 12.422 1 67.81 510 HIS B N 1
ATOM 8545 C CA . HIS B 1 510 ? 24.766 27.703 11.281 1 67.81 510 HIS B CA 1
ATOM 8546 C C . HIS B 1 510 ? 25.359 26.359 11.734 1 67.81 510 HIS B C 1
ATOM 8548 O O . HIS B 1 510 ? 26.141 26.312 12.688 1 67.81 510 HIS B O 1
ATOM 8554 N N . ASN B 1 511 ? 24.859 25.328 11.133 1 66.31 511 ASN B N 1
ATOM 8555 C CA . ASN B 1 511 ? 25.453 24.016 11.406 1 66.31 511 ASN B CA 1
ATOM 8556 C C . ASN B 1 511 ? 26.844 23.891 10.805 1 66.31 511 ASN B C 1
ATOM 8558 O O . ASN B 1 511 ? 27 23.859 9.586 1 66.31 511 ASN B O 1
ATOM 8562 N N . PRO B 1 512 ? 27.859 23.875 11.57 1 67.69 512 PRO B N 1
ATOM 8563 C CA . PRO B 1 512 ? 29.219 23.828 11.031 1 67.69 512 PRO B CA 1
ATOM 8564 C C . PRO B 1 512 ? 29.516 22.531 10.289 1 67.69 512 PRO B C 1
ATOM 8566 O O . PRO B 1 512 ? 30.375 22.484 9.406 1 67.69 512 PRO B O 1
ATOM 8569 N N . PHE B 1 513 ? 28.797 21.516 10.625 1 64.88 513 PHE B N 1
ATOM 8570 C CA . PHE B 1 513 ? 29.062 20.203 10.062 1 64.88 513 PHE B CA 1
ATOM 8571 C C . PHE B 1 513 ? 28.531 20.109 8.633 1 64.88 513 PHE B C 1
ATOM 8573 O O . PHE B 1 513 ? 28.953 19.234 7.867 1 64.88 513 PHE B O 1
ATOM 8580 N N . THR B 1 514 ? 27.703 21.031 8.273 1 71.94 514 THR B N 1
ATOM 8581 C CA . THR B 1 514 ? 27.094 20.922 6.953 1 71.94 514 THR B CA 1
ATOM 8582 C C . THR B 1 514 ? 27.531 22.062 6.055 1 71.94 514 THR B C 1
ATOM 8584 O O . THR B 1 514 ? 27.031 22.219 4.938 1 71.94 514 THR B O 1
ATOM 8587 N N . THR B 1 515 ? 28.453 22.891 6.574 1 72 515 THR B N 1
ATOM 8588 C CA . THR B 1 515 ? 28.906 24.047 5.816 1 72 515 THR B CA 1
ATOM 8589 C C . THR B 1 515 ? 29.812 23.625 4.664 1 72 515 THR B C 1
ATOM 8591 O O . THR B 1 515 ? 30.688 22.781 4.84 1 72 515 THR B O 1
ATOM 8594 N N . VAL B 1 516 ? 29.562 24.172 3.52 1 77.44 516 VAL B N 1
ATOM 8595 C CA . VAL B 1 516 ? 30.359 23.859 2.342 1 77.44 516 VAL B CA 1
ATOM 8596 C C . VAL B 1 516 ? 30.844 25.156 1.687 1 77.44 516 VAL B C 1
ATOM 8598 O O . VAL B 1 516 ? 30.297 26.234 1.941 1 77.44 516 VAL B O 1
ATOM 8601 N N . PRO B 1 517 ? 31.922 25.078 0.914 1 78.31 517 PRO B N 1
ATOM 8602 C CA . PRO B 1 517 ? 32.344 26.266 0.172 1 78.31 517 PRO B CA 1
ATOM 8603 C C . PRO B 1 517 ? 31.344 26.672 -0.912 1 78.31 517 PRO B C 1
ATOM 8605 O O . PRO B 1 517 ? 30.547 25.844 -1.364 1 78.31 517 PRO B O 1
ATOM 8608 N N . PRO B 1 518 ? 31.344 27.875 -1.271 1 81.81 518 PRO B N 1
ATOM 8609 C CA . PRO B 1 518 ? 30.391 28.375 -2.258 1 81.81 518 PRO B CA 1
ATOM 8610 C C . PRO B 1 518 ? 30.469 27.625 -3.588 1 81.81 518 PRO B C 1
ATOM 8612 O O . PRO B 1 518 ? 29.5 27.641 -4.355 1 81.81 518 PRO B O 1
ATOM 8615 N N . ASN B 1 519 ? 31.531 26.969 -3.904 1 79.62 519 ASN B N 1
ATOM 8616 C CA . ASN B 1 519 ? 31.688 26.281 -5.18 1 79.62 519 ASN B CA 1
ATOM 8617 C C . ASN B 1 519 ? 31.391 24.797 -5.051 1 79.62 519 ASN B C 1
ATOM 8619 O O . ASN B 1 519 ? 31.625 24.031 -5.984 1 79.62 519 ASN B O 1
ATOM 8623 N N . TYR B 1 520 ? 30.844 24.516 -3.928 1 82.75 520 TYR B N 1
ATOM 8624 C CA . TYR B 1 520 ? 30.531 23.125 -3.682 1 82.75 520 TYR B CA 1
ATOM 8625 C C . TYR B 1 520 ? 29.391 22.656 -4.578 1 82.75 520 TYR B C 1
ATOM 8627 O O . TYR B 1 520 ? 28.391 23.359 -4.742 1 82.75 520 TYR B O 1
ATOM 8635 N N . ARG B 1 521 ? 29.672 21.406 -5.199 1 74.69 521 ARG B N 1
ATOM 8636 C CA . ARG B 1 521 ? 28.656 20.75 -6.008 1 74.69 521 ARG B CA 1
ATOM 8637 C C . ARG B 1 521 ? 28.312 19.375 -5.441 1 74.69 521 ARG B C 1
ATOM 8639 O O . ARG B 1 521 ? 29.203 18.578 -5.148 1 74.69 521 ARG B O 1
ATOM 8646 N N . GLU B 1 522 ? 27.094 19.266 -5.125 1 75.25 522 GLU B N 1
ATOM 8647 C CA . GLU B 1 522 ? 26.672 17.969 -4.57 1 75.25 522 GLU B CA 1
ATOM 8648 C C . GLU B 1 522 ? 26.547 16.922 -5.664 1 75.25 522 GLU B C 1
ATOM 8650 O O . GLU B 1 522 ? 25.906 17.172 -6.695 1 75.25 522 GLU B O 1
ATOM 8655 N N . THR B 1 523 ? 27.406 15.891 -5.602 1 63.84 523 THR B N 1
ATOM 8656 C CA . THR B 1 523 ? 27.406 14.836 -6.609 1 63.84 523 THR B CA 1
ATOM 8657 C C . THR B 1 523 ? 26.141 13.992 -6.512 1 63.84 523 THR B C 1
ATOM 8659 O O . THR B 1 523 ? 25.641 13.734 -5.414 1 63.84 523 THR B O 1
ATOM 8662 N N . GLY B 1 524 ? 25.406 14.07 -7.488 1 58.59 524 GLY B N 1
ATOM 8663 C CA . GLY B 1 524 ? 24.062 13.508 -7.629 1 58.59 524 GLY B CA 1
ATOM 8664 C C . GLY B 1 524 ? 24.031 12.008 -7.402 1 58.59 524 GLY B C 1
ATOM 8665 O O . GLY B 1 524 ? 24.984 11.422 -6.875 1 58.59 524 GLY B O 1
ATOM 8666 N N . SER B 1 525 ? 23 11.383 -7.715 1 60.69 525 SER B N 1
ATOM 8667 C CA . SER B 1 525 ? 22.656 9.961 -7.641 1 60.69 525 SER B CA 1
ATOM 8668 C C . SER B 1 525 ? 23.672 9.109 -8.406 1 60.69 525 SER B C 1
ATOM 8670 O O . SER B 1 525 ? 24.344 9.602 -9.312 1 60.69 525 SER B O 1
ATOM 8672 N N . PRO B 1 526 ? 23.938 7.918 -7.961 1 52.72 526 PRO B N 1
ATOM 8673 C CA . PRO B 1 526 ? 24.859 7.027 -8.68 1 52.72 526 PRO B CA 1
ATOM 8674 C C . PRO B 1 526 ? 24.656 7.066 -10.188 1 52.72 526 PRO B C 1
ATOM 8676 O O . PRO B 1 526 ? 25.625 6.949 -10.945 1 52.72 526 PRO B O 1
ATOM 8679 N N . GLN B 1 527 ? 23.484 7.355 -10.57 1 56.06 527 GLN B N 1
ATOM 8680 C CA . GLN B 1 527 ? 23.25 7.418 -12.008 1 56.06 527 GLN B CA 1
ATOM 8681 C C . GLN B 1 527 ? 23.922 8.648 -12.617 1 56.06 527 GLN B C 1
ATOM 8683 O O . GLN B 1 527 ? 24.422 8.594 -13.742 1 56.06 527 GLN B O 1
ATOM 8688 N N . LEU B 1 528 ? 23.969 9.648 -11.859 1 53.47 528 LEU B N 1
ATOM 8689 C CA . LEU B 1 528 ? 24.578 10.875 -12.352 1 53.47 528 LEU B CA 1
ATOM 8690 C C . LEU B 1 528 ? 26.109 10.773 -12.297 1 53.47 528 LEU B C 1
ATOM 8692 O O . LEU B 1 528 ? 26.797 11.281 -13.188 1 53.47 528 LEU B O 1
ATOM 8696 N N . GLN B 1 529 ? 26.547 10.094 -11.359 1 51.59 529 GLN B N 1
ATOM 8697 C CA . GLN B 1 529 ? 27.984 9.945 -11.219 1 51.59 529 GLN B CA 1
ATOM 8698 C C . GLN B 1 529 ? 28.578 9.141 -12.375 1 51.59 529 GLN B C 1
ATOM 8700 O O . GLN B 1 529 ? 29.672 9.43 -12.844 1 51.59 529 GLN B O 1
ATOM 8705 N N . ASN B 1 530 ? 27.781 8.25 -12.844 1 49.97 530 ASN B N 1
ATOM 8706 C CA . ASN B 1 530 ? 28.234 7.414 -13.945 1 49.97 530 ASN B CA 1
ATOM 8707 C C . ASN B 1 530 ? 28.234 8.18 -15.266 1 49.97 530 ASN B C 1
ATOM 8709 O O . ASN B 1 530 ? 29.094 7.953 -16.125 1 49.97 530 ASN B O 1
ATOM 8713 N N . VAL B 1 531 ? 27.375 9.055 -15.406 1 45.06 531 VAL B N 1
ATOM 8714 C CA . VAL B 1 531 ? 27.344 9.844 -16.641 1 45.06 531 VAL B CA 1
ATOM 8715 C C . VAL B 1 531 ? 28.547 10.773 -16.688 1 45.06 531 VAL B C 1
ATOM 8717 O O . VAL B 1 531 ? 29.156 10.953 -17.75 1 45.06 531 VAL B O 1
ATOM 8720 N N . LEU B 1 532 ? 28.984 11.305 -15.648 1 42.38 532 LEU B N 1
ATOM 8721 C CA . LEU B 1 532 ? 30.109 12.219 -15.633 1 42.38 532 LEU B CA 1
ATOM 8722 C C . LEU B 1 532 ? 31.422 11.469 -15.828 1 42.38 532 LEU B C 1
ATOM 8724 O O . LEU B 1 532 ? 32.375 12.008 -16.406 1 42.38 532 LEU B O 1
ATOM 8728 N N . SER B 1 533 ? 31.656 10.305 -15.453 1 39.09 533 SER B N 1
ATOM 8729 C CA . SER B 1 533 ? 32.938 9.594 -15.578 1 39.09 533 SER B CA 1
ATOM 8730 C C . SER B 1 533 ? 33.094 9.016 -16.969 1 39.09 533 SER B C 1
ATOM 8732 O O . SER B 1 533 ? 34.219 8.75 -17.406 1 39.09 533 SER B O 1
ATOM 8734 N N . GLY B 1 534 ? 32.156 8.633 -17.828 1 33.97 534 GLY B N 1
ATOM 8735 C CA . GLY B 1 534 ? 32.312 8 -19.125 1 33.97 534 GLY B CA 1
ATOM 8736 C C . GLY B 1 534 ? 32.344 9 -20.281 1 33.97 534 GLY B C 1
ATOM 8737 O O . GLY B 1 534 ? 31.328 9.18 -20.953 1 33.97 534 GLY B O 1
ATOM 8738 N N . LYS B 1 535 ? 33.25 10 -20.328 1 29.41 535 LYS B N 1
ATOM 8739 C CA . LYS B 1 535 ? 33.594 10.594 -21.609 1 29.41 535 LYS B CA 1
ATOM 8740 C C . LYS B 1 535 ? 34.312 9.602 -22.5 1 29.41 535 LYS B C 1
ATOM 8742 O O . LYS B 1 535 ? 35.531 9.438 -22.391 1 29.41 535 LYS B O 1
ATOM 8747 N N . ARG B 1 536 ? 33.906 8.43 -22.953 1 27.98 536 ARG B N 1
ATOM 8748 C CA . ARG B 1 536 ? 34.469 7.883 -24.188 1 27.98 536 ARG B CA 1
ATOM 8749 C C . ARG B 1 536 ? 34.312 8.859 -25.344 1 27.98 536 ARG B C 1
ATOM 8751 O O . ARG B 1 536 ? 33.188 9.289 -25.641 1 27.98 536 ARG B O 1
ATOM 8758 N N . SER B 1 537 ? 35.312 9.664 -25.766 1 22.73 537 SER B N 1
ATOM 8759 C CA . SER B 1 537 ? 35.625 10.359 -27.031 1 22.73 537 SER B CA 1
ATOM 8760 C C . SER B 1 537 ? 35.406 9.445 -28.219 1 22.73 537 SER B C 1
ATOM 8762 O O . SER B 1 537 ? 35.969 8.359 -28.297 1 22.73 537 SER B O 1
ATOM 8764 N N . ARG B 1 538 ? 34.312 9.367 -28.844 1 22.62 538 ARG B N 1
ATOM 8765 C CA . ARG B 1 538 ? 34.156 8.945 -30.234 1 22.62 538 ARG B CA 1
ATOM 8766 C C . ARG B 1 538 ? 35.25 9.547 -31.125 1 22.62 538 ARG B C 1
ATOM 8768 O O . ARG B 1 538 ? 35.344 10.773 -31.25 1 22.62 538 ARG B O 1
ATOM 8775 N N . GLY B 1 539 ? 36.469 9.062 -31.25 1 20.14 539 GLY B N 1
ATOM 8776 C CA . GLY B 1 539 ? 37.375 9.312 -32.375 1 20.14 539 GLY B CA 1
ATOM 8777 C C . GLY B 1 539 ? 36.625 9.289 -33.719 1 20.14 539 GLY B C 1
ATOM 8778 O O . GLY B 1 539 ? 35.594 8.664 -33.844 1 20.14 539 GLY B O 1
ATOM 8779 N N . GLY B 1 540 ? 36.719 10.359 -34.562 1 21 540 GLY B N 1
ATOM 8780 C CA . GLY B 1 540 ? 36.344 10.688 -35.906 1 21 540 GLY B CA 1
ATOM 8781 C C . GLY B 1 540 ? 36.75 9.625 -36.938 1 21 540 GLY B C 1
ATOM 8782 O O . GLY B 1 540 ? 37.75 9.789 -37.625 1 21 540 GLY B O 1
ATOM 8783 N N . SER B 1 541 ? 36.781 8.297 -36.688 1 20.58 541 SER B N 1
ATOM 8784 C CA . SER B 1 541 ? 37.188 7.621 -37.938 1 20.58 541 SER B CA 1
ATOM 8785 C C . SER B 1 541 ? 36.375 8.133 -39.125 1 20.58 541 SER B C 1
ATOM 8787 O O . SER B 1 541 ? 35.219 8.5 -38.969 1 20.58 541 SER B O 1
ATOM 8789 N N . GLY B 1 542 ? 37.031 8.766 -40.156 1 19.12 542 GLY B N 1
ATOM 8790 C CA . GLY B 1 542 ? 36.781 9.078 -41.562 1 19.12 542 GLY B CA 1
ATOM 8791 C C . GLY B 1 542 ? 35.969 8.031 -42.281 1 19.12 542 GLY B C 1
ATOM 8792 O O . GLY B 1 542 ? 36.219 6.832 -42.156 1 19.12 542 GLY B O 1
ATOM 8793 N N . HIS B 1 543 ? 34.594 8.219 -42.281 1 20.45 543 HIS B N 1
ATOM 8794 C CA . HIS B 1 543 ? 33.781 7.555 -43.312 1 20.45 543 HIS B CA 1
ATOM 8795 C C . HIS B 1 543 ? 34.5 7.559 -44.656 1 20.45 543 HIS B C 1
ATOM 8797 O O . HIS B 1 543 ? 34.75 8.625 -45.219 1 20.45 543 HIS B O 1
ATOM 8803 N N . ASN B 1 544 ? 35.594 6.789 -44.812 1 19.03 544 ASN B N 1
ATOM 8804 C CA . ASN B 1 544 ? 35.781 6.434 -46.219 1 19.03 544 ASN B CA 1
ATOM 8805 C C . ASN B 1 544 ? 34.5 5.957 -46.875 1 19.03 544 ASN B C 1
ATOM 8807 O O . ASN B 1 544 ? 33.719 5.227 -46.25 1 19.03 544 ASN B O 1
ATOM 8811 N N . THR B 1 545 ? 33.969 6.746 -47.781 1 21.14 545 THR B N 1
ATOM 8812 C CA . THR B 1 545 ? 32.906 6.75 -48.781 1 21.14 545 THR B CA 1
ATOM 8813 C C . THR B 1 545 ? 32.844 5.418 -49.5 1 21.14 545 THR B C 1
ATOM 8815 O O . THR B 1 545 ? 32.031 5.254 -50.438 1 21.14 545 THR B O 1
ATOM 8818 N N . PRO B 1 546 ? 33.344 4.246 -48.781 1 19.73 546 PRO B N 1
ATOM 8819 C CA . PRO B 1 546 ? 33.562 3.426 -49.969 1 19.73 546 PRO B CA 1
ATOM 8820 C C . PRO B 1 546 ? 32.312 3.344 -50.875 1 19.73 546 PRO B C 1
ATOM 8822 O O . PRO B 1 546 ? 31.234 3.727 -50.438 1 19.73 546 PRO B O 1
ATOM 8825 N N . ASP B 1 547 ? 32.188 2.271 -51.688 1 19.62 547 ASP B N 1
ATOM 8826 C CA . ASP B 1 547 ? 32 1.757 -53.031 1 19.62 547 ASP B CA 1
ATOM 8827 C C . ASP B 1 547 ? 30.578 1.264 -53.25 1 19.62 547 ASP B C 1
ATOM 8829 O O . ASP B 1 547 ? 30.141 1.136 -54.406 1 19.62 547 ASP B O 1
ATOM 8833 N N . HIS B 1 548 ? 29.766 0.718 -52.219 1 20.03 548 HIS B N 1
ATOM 8834 C CA . HIS B 1 548 ? 29.062 -0.368 -52.875 1 20.03 548 HIS B CA 1
ATOM 8835 C C . HIS B 1 548 ? 28.219 0.158 -54.031 1 20.03 548 HIS B C 1
ATOM 8837 O O . HIS B 1 548 ? 27.609 1.23 -53.938 1 20.03 548 HIS B O 1
ATOM 8843 N N . PRO B 1 549 ? 28.359 -0.444 -55.281 1 22.59 549 PRO B N 1
ATOM 8844 C CA . PRO B 1 549 ? 27.828 -0.344 -56.656 1 22.59 549 PRO B CA 1
ATOM 8845 C C . PRO B 1 549 ? 26.297 -0.396 -56.688 1 22.59 549 PRO B C 1
ATOM 8847 O O . PRO B 1 549 ? 25.672 -0.733 -55.688 1 22.59 549 PRO B O 1
ATOM 8850 N N . GLY B 1 550 ? 25.75 -0.533 -57.938 1 19.73 550 GLY B N 1
ATOM 8851 C CA . GLY B 1 550 ? 24.688 -0.321 -58.906 1 19.73 550 GLY B CA 1
ATOM 8852 C C . GLY B 1 550 ? 23.594 -1.368 -58.844 1 19.73 550 GLY B C 1
ATOM 8853 O O . GLY B 1 550 ? 22.719 -1.423 -59.688 1 19.73 550 GLY B O 1
ATOM 8854 N N . PRO B 1 551 ? 23.188 -2.029 -57.594 1 18.36 551 PRO B N 1
ATOM 8855 C CA . PRO B 1 551 ? 22.406 -3.158 -58.094 1 18.36 551 PRO B CA 1
ATOM 8856 C C . PRO B 1 551 ? 21.359 -2.734 -59.125 1 18.36 551 PRO B C 1
ATOM 8858 O O . PRO B 1 551 ? 20.891 -1.594 -59.094 1 18.36 551 PRO B O 1
ATOM 8861 N N . LYS B 1 552 ? 21.312 -3.424 -60.312 1 21.09 552 LYS B N 1
ATOM 8862 C CA . LYS B 1 552 ? 20.438 -3.639 -61.438 1 21.09 552 LYS B CA 1
ATOM 8863 C C . LYS B 1 552 ? 19.016 -3.965 -61 1 21.09 552 LYS B C 1
ATOM 8865 O O . LYS B 1 552 ? 18.812 -4.469 -59.906 1 21.09 552 LYS B O 1
ATOM 8870 N N . ARG B 1 553 ? 18 -3.662 -61.844 1 20.84 553 ARG B N 1
ATOM 8871 C CA . ARG B 1 553 ? 16.562 -3.557 -62 1 20.84 553 ARG B CA 1
ATOM 8872 C C . ARG B 1 553 ? 15.898 -4.93 -61.938 1 20.84 553 ARG B C 1
ATOM 8874 O O . ARG B 1 553 ? 16.031 -5.734 -62.844 1 20.84 553 ARG B O 1
ATOM 8881 N N . ILE B 1 554 ? 16.188 -5.672 -60.812 1 19.16 554 ILE B N 1
ATOM 8882 C CA . ILE B 1 554 ? 15.734 -7.039 -61.062 1 19.16 554 ILE B CA 1
ATOM 8883 C C . ILE B 1 554 ? 14.25 -7.039 -61.438 1 19.16 554 ILE B C 1
ATOM 8885 O O . ILE B 1 554 ? 13.469 -6.242 -60.906 1 19.16 554 ILE B O 1
ATOM 8889 N N . ARG B 1 555 ? 13.852 -8.062 -62.125 1 17.98 555 ARG B N 1
ATOM 8890 C CA . ARG B 1 555 ? 13.008 -8.688 -63.125 1 17.98 555 ARG B CA 1
ATOM 8891 C C . ARG B 1 555 ? 11.672 -9.125 -62.531 1 17.98 555 ARG B C 1
ATOM 8893 O O . ARG B 1 555 ? 11.641 -9.844 -61.531 1 17.98 555 ARG B O 1
ATOM 8900 N N . PRO B 1 556 ? 10.555 -8.336 -62.812 1 20.83 556 PRO B N 1
ATOM 8901 C CA . PRO B 1 556 ? 9.133 -8.523 -62.531 1 20.83 556 PRO B CA 1
ATOM 8902 C C . PRO B 1 556 ? 8.633 -9.914 -62.906 1 20.83 556 PRO B C 1
ATOM 8904 O O . PRO B 1 556 ? 8.695 -10.289 -64.062 1 20.83 556 PRO B O 1
ATOM 8907 N N . LEU B 1 557 ? 9.031 -10.969 -62.25 1 19.98 557 LEU B N 1
ATOM 8908 C CA . LEU B 1 557 ? 8.625 -12.156 -63 1 19.98 557 LEU B CA 1
ATOM 8909 C C . LEU B 1 557 ? 7.109 -12.305 -63 1 19.98 557 LEU B C 1
ATOM 8911 O O . LEU B 1 557 ? 6.496 -12.406 -61.938 1 19.98 557 LEU B O 1
ATOM 8915 N N . PRO B 1 558 ? 6.43 -11.734 -63.938 1 19.78 558 PRO B N 1
ATOM 8916 C CA . PRO B 1 558 ? 4.984 -11.836 -64.125 1 19.78 558 PRO B CA 1
ATOM 8917 C C . PRO B 1 558 ? 4.477 -13.266 -64.062 1 19.78 558 PRO B C 1
ATOM 8919 O O . PRO B 1 558 ? 5.238 -14.211 -64.25 1 19.78 558 PRO B O 1
ATOM 8922 N N . LEU B 1 559 ? 3.396 -13.555 -63.344 1 20.98 559 LEU B N 1
ATOM 8923 C CA . LEU B 1 559 ? 2.361 -14.57 -63.188 1 20.98 559 LEU B CA 1
ATOM 8924 C C . LEU B 1 559 ? 1.786 -14.969 -64.562 1 20.98 559 LEU B C 1
ATOM 8926 O O . LEU B 1 559 ? 1.522 -14.102 -65.375 1 20.98 559 LEU B O 1
ATOM 8930 N N . THR B 1 560 ? 1.82 -16.188 -64.938 1 18.64 560 THR B N 1
ATOM 8931 C CA . THR B 1 560 ? 1.396 -16.859 -66.125 1 18.64 560 THR B CA 1
ATOM 8932 C C . THR B 1 560 ? -0.127 -16.938 -66.25 1 18.64 560 THR B C 1
ATOM 8934 O O . THR B 1 560 ? -0.775 -17.5 -65.375 1 18.64 560 THR B O 1
ATOM 8937 N N . ASN B 1 561 ? -0.823 -15.883 -66.875 1 18.11 561 ASN B N 1
ATOM 8938 C CA . ASN B 1 561 ? -2.119 -15.898 -67.5 1 18.11 561 ASN B CA 1
ATOM 8939 C C . ASN B 1 561 ? -2.209 -17.031 -68.562 1 18.11 561 ASN B C 1
ATOM 8941 O O . ASN B 1 561 ? -1.411 -17.094 -69.5 1 18.11 561 ASN B O 1
ATOM 8945 N N . GLN B 1 562 ? -2.941 -18.062 -68.438 1 17.75 562 GLN B N 1
ATOM 8946 C CA . GLN B 1 562 ? -3.412 -18.969 -69.5 1 17.75 562 GLN B CA 1
ATOM 8947 C C . GLN B 1 562 ? -4.668 -18.422 -70.125 1 17.75 562 GLN B C 1
ATOM 8949 O O . GLN B 1 562 ? -5.395 -19.172 -70.812 1 17.75 562 GLN B O 1
ATOM 8954 N N . SER B 1 563 ? -4.957 -17.062 -70.438 1 17.98 563 SER B N 1
ATOM 8955 C CA . SER B 1 563 ? -5.25 -16.125 -71.5 1 17.98 563 SER B CA 1
ATOM 8956 C C . SER B 1 563 ? -4.391 -16.406 -72.75 1 17.98 563 SER B C 1
ATOM 8958 O O . SER B 1 563 ? -3.203 -16.078 -72.75 1 17.98 563 SER B O 1
ATOM 8960 N N . SER B 1 564 ? -4.578 -17.172 -73.875 1 19.36 564 SER B N 1
ATOM 8961 C CA . SER B 1 564 ? -5.133 -18.016 -74.875 1 19.36 564 SER B CA 1
ATOM 8962 C C . SER B 1 564 ? -5.398 -17.203 -76.188 1 19.36 564 SER B C 1
ATOM 8964 O O . SER B 1 564 ? -5.453 -15.969 -76.125 1 19.36 564 SER B O 1
ATOM 8966 N N . PRO B 1 565 ? -6.586 -17.625 -77.25 1 20.36 565 PRO B N 1
ATOM 8967 C CA . PRO B 1 565 ? -6.852 -17.656 -78.688 1 20.36 565 PRO B CA 1
ATOM 8968 C C . PRO B 1 565 ? -7.535 -16.391 -79.188 1 20.36 565 PRO B C 1
ATOM 8970 O O . PRO B 1 565 ? -7.094 -15.797 -80.188 1 20.36 565 PRO B O 1
ATOM 8973 N N . THR B 1 566 ? -9.039 -16.094 -79.375 1 20 566 THR B N 1
ATOM 8974 C CA . THR B 1 566 ? -9.727 -16.078 -80.625 1 20 566 THR B CA 1
ATOM 8975 C C . THR B 1 566 ? -9.336 -14.844 -81.438 1 20 566 THR B C 1
ATOM 8977 O O . THR B 1 566 ? -8.797 -13.883 -80.875 1 20 566 THR B O 1
ATOM 8980 N N . ARG B 1 567 ? -10.172 -14.43 -82.688 1 17.98 567 ARG B N 1
ATOM 8981 C CA . ARG B 1 567 ? -10.68 -13.852 -83.938 1 17.98 567 ARG B CA 1
ATOM 8982 C C . ARG B 1 567 ? -11.219 -12.445 -83.688 1 17.98 567 ARG B C 1
ATOM 8984 O O . ARG B 1 567 ? -11.406 -11.688 -84.625 1 17.98 567 ARG B O 1
ATOM 8991 N N . LYS B 1 568 ? -12.031 -12.07 -82.688 1 17.3 568 LYS B N 1
ATOM 8992 C CA . LYS B 1 568 ? -12.875 -11.055 -83.312 1 17.3 568 LYS B CA 1
ATOM 8993 C C . LYS B 1 568 ? -12.07 -9.812 -83.688 1 17.3 568 LYS B C 1
ATOM 8995 O O . LYS B 1 568 ? -11.133 -9.445 -82.938 1 17.3 568 LYS B O 1
ATOM 9000 N N . ARG B 1 569 ? -12.75 -8.805 -84.5 1 18.58 569 ARG B N 1
ATOM 9001 C CA . ARG B 1 569 ? -12.609 -7.852 -85.625 1 18.58 569 ARG B CA 1
ATOM 9002 C C . ARG B 1 569 ? -11.938 -6.566 -85.125 1 18.58 569 ARG B C 1
ATOM 9004 O O . ARG B 1 569 ? -12.25 -6.062 -84.062 1 18.58 569 ARG B O 1
#

Organism: NCBI:txid456999

pLDDT: mean 76.87, std 26.55, range [16.97, 98.25]